Protein AF-A0A9D5KL48-F1 (afdb_monomer)

pLDDT: mean 71.01, std 22.37, range [24.25, 98.38]

Foldseek 3Di:
DVVVVVVVVVVVVVVDPDDDDDDDDDDDDDDDDDDDDPVPVVVVVVVVVVCVVCVVVLVVLVVVLVPAPLLVLLCVLLVHVVSVVVLCPDPLDDPVLSNLCSLCNSLNANNLCLCVVVDDSVLQNLLSVQSVLDPSVVLSVCCVVPLVVPPPPPPPPDPVFWAADDAAEPADPDPVCLCVVLVQLLVQLLVCLLLLQEAEEEEFADACVQQVHRAGQQQFFFALFFACAPPGNDTTGHGLQLLVVLLQVLSCVVNVAHHAYEYEYEPSHQVRVVVVCVVCVVNPQAADPVCNLQGSYHYHYADKDFWAASVGYGFFAASRYGDIDGQAPQSVQVPQLQDPSNVVSSVVSNYFKYKYYYSQFSQQDDHSNQNSQLVVQVVVDDPLAWRKEFEWEFDLALLPQFWFWIFGNPDDPDTFIFTHGSVSQPVVNSFLHWQFCAPNQGWGWGCPDVPFTDTDDSVRVVVVVVVVPPDDDDDDDDDDDDDDDPVVVRNQDDDLVRDDPVSVVRRVVRGGDRRTIGTNRTMMTRSVSRPPDDRFDKDKPFQDWDFGQDSVSDTDTGGTIGIHGYNRRDPRYTGHYYYYYCLNHGQGDRHNDLLDLNHSQLSNVSLQVNQVSLVVSVVFDFDDKDKWFKDKDFPQPDPDPPPPPDDRDPLQPTWIWIAGPPPRWTWDFAQQFIETDNDGFIWGWDADSNQRKIKIAGPVHRVRIDIDRSQWGAYPNDIWRFGADNSNSTTMTMPGDRWGFRSSSPDPPPDDDADDIDEDGEAEAQAEDEHEELRYDYYPHYYYYHNYHYHYHYDDRDDDDDD

Sequence (803 aa):
MKKISLLLSLLWLINNSYYPSFSKIHAQSYLAPPHAFIQQHNKRAAFNQALELSLDTYSKIWDETRRHAGYAHSIKYLGSEEMLDTIISDIVVTDDDISLIAQIVAFGKARVFLFWNELTDDEKRSLLDQLHELDIPLIENLTKDNIFHKPTFSYEMTHNSVSRPTVIERTTTDIQFSKTNFKDAFELGAEAFGQGFIAFLEVAGGSGTRLGYEEPKGMYPISPLKTIPDKDDNLVRKSLYQLRAESIKAIKHQYHKPIPWIIMTSDETDEGTRAFFKENDYFGIPYDESNPEKSEILFVKQRVFPLVTNTNEFVLKTKSSIHLGGAGHGDARDWVLGKTKVREWLAHHGIKYLALIQVDNALAIPDEVFLGLHIQSKDTLPKDWEHLSAIAVKKSDPRERVGMMINNRHTDSLSTGAVLEYHLVPHSLLYIPNTYIIDGAHIVFTETQPGKIEVLPKDQAYEWLEHQHYLRSSALEDATIKALSIEELKHKFKTLSELPSDLQEIFKPKARLWIEYGSINFHIWTLDTVIGKPELPIHVARDKKVDGVDETGKTKKIVCNKFEYMVFDGKPRHGSYIAQERYDCFAPVKEKMVNHVDNPERASQIMSIKNTRMLDRLNWEIADGNTIILKLEDLDKPKNGKDKEKKAIPEKDHRWVLQIIETGEYIGISPKGFHLTDEAIPCFIEFNPQLNEYTFTDINHRSNSFTGKDNCIEFEGTRYFFTADVHTGRVALTTRPQIDLSAAFAYPDGRWTLEKMGTDGSIGKGSRLYVSGNKTRIGSNFTLGDFAEFRLMVSDEFGNDIP

Solvent-accessible surface area (backbone atoms only — not comparable to full-atom values): 45030 Å² total; per-residue (Å²): 107,73,71,56,54,51,49,57,50,49,62,43,55,78,73,43,95,72,90,85,91,83,84,85,80,90,84,83,88,88,88,85,88,89,86,86,86,77,62,63,66,61,49,50,54,54,46,53,57,50,41,62,68,38,46,66,54,49,50,51,53,50,60,53,27,68,70,32,80,22,22,66,54,10,33,63,58,49,69,37,67,67,50,53,52,51,55,66,68,32,89,76,51,49,82,72,48,51,60,52,51,44,50,37,26,22,63,28,27,31,58,65,55,59,44,55,92,79,46,52,67,68,40,52,42,50,32,51,54,60,53,70,76,47,63,63,71,59,51,52,50,52,42,48,56,56,66,71,39,62,68,80,78,65,71,78,77,43,80,86,28,46,44,72,55,81,62,50,78,52,63,64,90,44,62,67,57,46,49,66,77,36,37,72,23,28,53,52,13,46,49,39,46,52,70,20,21,44,28,39,36,32,47,41,53,52,66,19,55,66,39,69,31,88,50,37,38,38,66,44,60,44,45,59,48,66,38,66,50,98,88,45,91,60,71,40,44,44,21,38,48,51,56,50,44,41,38,41,49,30,52,22,63,76,42,74,27,72,54,36,36,34,41,31,19,18,88,90,24,39,64,61,47,52,50,52,35,58,76,49,56,47,71,77,51,65,70,38,91,93,43,48,81,75,28,46,49,40,82,40,70,54,58,65,38,65,26,27,30,94,81,57,29,61,40,29,48,41,76,51,38,66,36,69,38,62,28,43,69,18,29,58,61,52,53,48,53,59,34,65,70,49,46,52,40,39,56,74,59,54,47,46,33,36,40,36,30,46,48,45,32,76,38,65,70,90,49,34,47,59,49,7,40,36,58,60,34,54,82,72,49,59,89,95,33,29,42,46,19,36,46,22,26,72,56,92,49,84,82,56,89,38,29,34,45,29,20,41,40,79,89,48,101,62,69,30,56,38,51,44,50,51,87,74,52,51,64,69,70,53,35,58,36,53,47,22,54,42,92,88,40,71,41,41,38,33,49,85,47,100,93,41,60,46,77,50,57,68,73,57,46,46,58,61,39,63,78,66,75,73,84,84,92,85,83,88,84,90,88,89,75,92,77,75,64,68,76,72,53,55,83,74,52,91,48,75,86,56,45,59,69,73,55,31,67,65,44,56,85,31,50,47,67,78,79,36,37,22,45,70,65,36,34,41,33,40,46,84,46,51,59,91,54,81,77,58,66,75,42,69,54,66,75,40,74,43,75,18,40,46,100,86,71,46,80,42,77,42,61,24,31,40,54,29,23,49,66,54,62,56,77,59,36,38,51,37,39,33,33,37,46,46,57,69,48,59,24,42,52,62,36,59,47,62,68,43,79,36,7,56,57,38,22,19,48,32,53,15,50,38,39,49,56,52,41,45,76,72,72,47,65,69,72,87,48,58,73,49,52,36,45,77,45,61,74,67,58,77,87,56,94,80,64,78,82,61,82,80,74,58,75,72,75,36,39,33,28,44,26,35,65,88,80,65,39,18,47,37,65,30,71,83,29,41,40,84,34,93,57,87,48,48,23,34,62,45,77,40,55,89,79,60,31,46,33,40,28,25,68,93,44,67,85,22,39,33,66,25,67,92,28,35,42,37,44,86,92,40,72,25,36,58,39,35,32,88,87,78,22,34,33,22,36,26,51,47,76,68,32,39,64,41,51,50,65,75,53,93,81,76,70,84,65,78,44,57,69,54,56,69,49,55,46,58,66,62,38,75,49,79,46,27,41,82,80,66,69,81,42,98,78,56,45,79,29,64,76,42,44,80,44,80,44,68,49,62,90,86,76,63,96,56,136

Nearest PDB structures (foldseek):
  8yp3-assembly1_A  TM=8.512E-01  e=7.218E-30  Spodoptera frugiperda
  1vm8-assembly1_B  TM=8.407E-01  e=2.069E-29  Mus musculus
  1vm8-assembly1_A  TM=8.389E-01  e=4.494E-29  Mus musculus
  6z2f-assembly1_A  TM=8.324E-01  e=7.001E-29  Homo sapiens
  4bqh-assembly1_A  TM=7.451E-01  e=1.512E-26  Trypanosoma brucei

Secondary structure (DSSP, 8-state):
-HHHHHHHHHHHHHH-------PPPP----------SSSHHHHHHHHHHHHHHHHHHHHHHHHHHTTSHHHHHHHHHHSSHHHHHHHHT-TT--HHHHHHHHHHHHTT-GGGGTTGGGS-HHHHHHHHHHHHTS-HHHHHHHHIIIIIS---------TTTEEPPP-EEE-S--HHHHHHHTHHHHHHHHHHHHTT-EEEEEE---BSGGGT--SBGGG-EEEEEEE--SS-SS-EEEEHHHHHHHHHHHHHHHHTS---EEEEE-TTTHHHHHHHHHHTGGGG----TT-GGGSSEEEEEPPEEE-B-TTSPBPEEETTEE-EEE--TTHIIIIITTSHHHHHHHHHTT--EEEEEETTBTT----HHHHHHHHHHGGGPPTT-EEEEEEEEE-SSTT--SPEEEEE-SSSSSPEEEEE-TTTS-HHHHTSTTEEEETTEEEEEEEEETTEEEE--HHHHHHHHHTTT------------PPPPHHHHTTT-SSGGGS-HHHHHHHGGG---SS-EEEEEEEEEEHHHHTTPPPPPEEEEEEEEEEEE-TTS-EEEEEEEEEEE-GGG-SSEE--EEEE-HHHH--B---S-TTSTT-HHHHHHHHHHHHHHHHHHTT-------EEEEEEEESSS-SSTT-TTSPPPPGGG--EEEEETTT--EEEEETTEEEEESS---EEEEEETTTTEEEEEESS-TT-EEE-GGGEEEETTEEEEEEE-TTT-SEEEE-SPP----GGGG-TT---------S--EEPTT-EEEEE-TT----TT-EEPTT-EEEEE-S-TTS----

Structure (mmCIF, N/CA/C/O backbone):
data_AF-A0A9D5KL48-F1
#
_entry.id   AF-A0A9D5KL48-F1
#
loop_
_atom_site.group_PDB
_atom_site.id
_atom_site.type_symbol
_atom_site.label_atom_id
_atom_site.label_alt_id
_atom_site.label_comp_id
_atom_site.label_asym_id
_atom_site.label_entity_id
_atom_site.label_seq_id
_atom_site.pdbx_PDB_ins_code
_atom_site.Cartn_x
_atom_site.Cartn_y
_atom_site.Cartn_z
_atom_site.occupancy
_atom_site.B_iso_or_equiv
_atom_site.auth_seq_id
_atom_site.auth_comp_id
_atom_site.auth_asym_id
_atom_site.auth_atom_id
_atom_site.pdbx_PDB_model_num
ATOM 1 N N . MET A 1 1 ? -35.116 -18.421 28.124 1.00 29.94 1 MET A N 1
ATOM 2 C CA . MET A 1 1 ? -34.011 -19.342 27.761 1.00 29.94 1 MET A CA 1
ATOM 3 C C . MET A 1 1 ? -32.943 -18.697 26.872 1.00 29.94 1 MET A C 1
ATOM 5 O O . MET A 1 1 ? -31.806 -18.671 27.314 1.00 29.94 1 MET A O 1
ATOM 9 N N . LYS A 1 2 ? -33.252 -18.077 25.714 1.00 28.34 2 LYS A N 1
ATOM 10 C CA . LYS A 1 2 ? -32.236 -17.353 24.901 1.00 28.34 2 LYS A CA 1
ATOM 11 C C . LYS A 1 2 ? -31.497 -16.221 25.652 1.00 28.34 2 LYS A C 1
ATOM 13 O O . LYS A 1 2 ? -30.285 -16.123 25.538 1.00 28.34 2 LYS A O 1
ATOM 18 N N . LYS A 1 3 ? -32.189 -15.452 26.508 1.00 31.61 3 LYS A N 1
ATOM 19 C CA . LYS A 1 3 ? -31.573 -14.415 27.371 1.00 31.61 3 LYS A CA 1
ATOM 20 C C . LYS A 1 3 ? -30.652 -14.973 28.475 1.00 31.61 3 LYS A C 1
ATOM 22 O O . LYS A 1 3 ? -29.686 -14.328 28.845 1.00 31.61 3 LYS A O 1
ATOM 27 N N . ILE A 1 4 ? -30.907 -16.196 28.952 1.00 35.22 4 ILE A N 1
ATOM 28 C CA . ILE A 1 4 ? -30.084 -16.872 29.976 1.00 35.22 4 ILE A CA 1
ATOM 29 C C . ILE A 1 4 ? -28.808 -17.454 29.343 1.00 35.22 4 ILE A C 1
ATOM 31 O O . ILE A 1 4 ? -27.750 -17.434 29.958 1.00 35.22 4 ILE A O 1
ATOM 35 N N . SER A 1 5 ? -28.885 -17.899 28.083 1.00 33.34 5 SER A N 1
ATOM 36 C CA . SER A 1 5 ? -27.719 -18.328 27.298 1.00 33.34 5 SER A CA 1
ATOM 37 C C . SER A 1 5 ? -26.745 -17.177 27.021 1.00 33.34 5 SER A C 1
ATOM 39 O O . SER A 1 5 ? -25.537 -17.390 27.062 1.00 33.34 5 SER A O 1
ATOM 41 N N . LEU A 1 6 ? -27.257 -15.966 26.766 1.00 39.50 6 LEU A N 1
ATOM 42 C CA . LEU A 1 6 ? -26.436 -14.764 26.579 1.00 39.50 6 LEU A CA 1
ATOM 43 C C . LEU A 1 6 ? -25.727 -14.372 27.887 1.00 39.50 6 LEU A C 1
ATOM 45 O O . LEU A 1 6 ? -24.534 -14.100 27.882 1.00 39.50 6 LEU A O 1
ATOM 49 N N . LEU A 1 7 ? -26.445 -14.449 29.014 1.00 40.28 7 LEU A N 1
ATOM 50 C CA . LEU A 1 7 ? -25.936 -14.143 30.354 1.00 40.28 7 LEU A CA 1
ATOM 51 C C . LEU A 1 7 ? -24.836 -15.118 30.813 1.00 40.28 7 LEU A C 1
ATOM 53 O O . LEU A 1 7 ? -23.825 -14.696 31.363 1.00 40.28 7 LEU A O 1
ATOM 57 N N . LEU A 1 8 ? -25.008 -16.420 30.553 1.00 38.94 8 LEU A N 1
ATOM 58 C CA . LEU A 1 8 ? -23.993 -17.439 30.853 1.00 38.94 8 LEU A CA 1
ATOM 59 C C . LEU A 1 8 ? -22.769 -17.321 29.938 1.00 38.94 8 LEU A C 1
ATOM 61 O O . LEU A 1 8 ? -21.667 -17.620 30.378 1.00 38.94 8 LEU A O 1
ATOM 65 N N . SER A 1 9 ? -22.946 -16.840 28.703 1.00 40.56 9 SER A N 1
ATOM 66 C CA . SER A 1 9 ? -21.830 -16.559 27.790 1.00 40.56 9 SER A CA 1
ATOM 67 C C . SER A 1 9 ? -21.071 -15.290 28.202 1.00 40.56 9 SER A C 1
ATOM 69 O O . SER A 1 9 ? -19.849 -15.280 28.131 1.00 40.56 9 SER A O 1
ATOM 71 N N . LEU A 1 10 ? -21.766 -14.258 28.705 1.00 43.22 10 LEU A N 1
ATOM 72 C CA . LEU A 1 10 ? -21.164 -13.021 29.226 1.00 43.22 10 LEU A CA 1
ATOM 73 C C . LEU A 1 10 ? -20.382 -13.247 30.529 1.00 43.22 10 LEU A C 1
ATOM 75 O O . LEU A 1 10 ? -19.234 -12.825 30.629 1.00 43.22 10 LEU A O 1
ATOM 79 N N . LEU A 1 11 ? -20.964 -13.962 31.499 1.00 42.53 11 LEU A N 1
ATOM 80 C CA . LEU A 1 11 ? -20.290 -14.315 32.759 1.00 42.53 11 LEU A CA 1
ATOM 81 C C . LEU A 1 11 ? -19.100 -15.262 32.538 1.00 42.53 11 LEU A C 1
ATOM 83 O O . LEU A 1 11 ? -18.169 -15.290 33.342 1.00 42.53 11 LEU A O 1
ATOM 87 N N . TRP A 1 12 ? -19.123 -16.033 31.448 1.00 41.31 12 TRP A N 1
ATOM 88 C CA . TRP A 1 12 ? -18.013 -16.882 31.024 1.00 41.31 12 TRP A CA 1
ATOM 89 C C . TRP A 1 12 ? -16.917 -16.087 30.287 1.00 41.31 12 TRP A C 1
ATOM 91 O O . TRP A 1 12 ? -15.744 -16.290 30.588 1.00 41.31 12 TRP A O 1
ATOM 101 N N . LEU A 1 13 ? -17.281 -15.125 29.424 1.00 43.19 13 LEU A N 1
ATOM 102 C CA . LEU A 1 13 ? -16.361 -14.212 28.716 1.00 43.19 13 LEU A CA 1
ATOM 103 C C . LEU A 1 13 ? -15.617 -13.246 29.652 1.00 43.19 13 LEU A C 1
ATOM 105 O O . LEU A 1 13 ? -14.449 -12.952 29.419 1.00 43.19 13 LEU A O 1
ATOM 109 N N . ILE A 1 14 ? -16.270 -12.767 30.715 1.00 44.25 14 ILE A N 1
ATOM 110 C CA . ILE A 1 14 ? -15.658 -11.863 31.706 1.00 44.25 14 ILE A CA 1
ATOM 111 C C . ILE A 1 14 ? -14.671 -12.616 32.622 1.00 44.25 14 ILE A C 1
ATOM 113 O O . ILE A 1 14 ? -13.699 -12.025 33.089 1.00 44.25 14 ILE A O 1
ATOM 117 N N . ASN A 1 15 ? -14.869 -13.924 32.841 1.00 39.31 15 ASN A N 1
ATOM 118 C CA . ASN A 1 15 ? -14.036 -14.735 33.742 1.00 39.31 15 ASN A CA 1
ATOM 119 C C . ASN A 1 15 ? -12.987 -15.628 33.057 1.00 39.31 15 ASN A C 1
ATOM 121 O O . ASN A 1 15 ? -12.124 -16.154 33.756 1.00 39.31 15 ASN A O 1
ATOM 125 N N . ASN A 1 16 ? -13.031 -15.836 31.737 1.00 33.28 16 ASN A N 1
ATOM 126 C CA . ASN A 1 16 ? -12.044 -16.654 31.025 1.00 33.28 16 ASN A CA 1
ATOM 127 C C . ASN A 1 16 ? -11.703 -16.063 29.652 1.00 33.28 16 ASN A C 1
ATOM 129 O O . ASN A 1 16 ? -12.507 -16.085 28.722 1.00 33.28 16 ASN A O 1
ATOM 133 N N . SER A 1 17 ? -10.464 -15.603 29.500 1.00 37.97 17 SER A N 1
ATOM 134 C CA . SER A 1 17 ? -9.875 -15.216 28.221 1.00 37.97 17 SER A CA 1
ATOM 135 C C . SER A 1 17 ? -9.490 -16.462 27.416 1.00 37.97 17 SER A C 1
ATOM 137 O O . SER A 1 17 ? -8.365 -16.914 27.540 1.00 37.97 17 SER A O 1
ATOM 139 N N . TYR A 1 18 ? -10.404 -17.019 26.609 1.00 32.62 18 TYR A N 1
ATOM 140 C CA . TYR A 1 18 ? -10.111 -17.802 25.389 1.00 32.62 18 TYR A CA 1
ATOM 141 C C . TYR A 1 18 ? -11.373 -17.893 24.489 1.00 32.62 18 TYR A C 1
ATOM 143 O O . TYR A 1 18 ? -12.461 -18.221 24.953 1.00 32.62 18 TYR A O 1
ATOM 151 N N . TYR A 1 19 ? -11.201 -17.580 23.197 1.00 30.59 19 TYR A N 1
ATOM 152 C CA . TYR A 1 19 ? -12.184 -17.511 22.087 1.00 30.59 19 TYR A CA 1
ATOM 153 C C . TYR A 1 19 ? -13.079 -18.770 21.900 1.00 30.59 19 TYR A C 1
ATOM 155 O O . TYR A 1 19 ? -12.624 -19.871 22.220 1.00 30.59 19 TYR A O 1
ATOM 163 N N . PRO A 1 20 ? -14.319 -18.662 21.338 1.00 35.22 20 PRO A N 1
ATOM 164 C CA . PRO A 1 20 ? -14.503 -18.494 19.883 1.00 35.22 20 PRO A CA 1
ATOM 165 C C . PRO A 1 20 ? -15.636 -17.556 19.401 1.00 35.22 20 PRO A C 1
ATOM 167 O O . PRO A 1 20 ? -16.623 -17.276 20.075 1.00 35.22 20 PRO A O 1
ATOM 170 N N . SER A 1 21 ? -15.451 -17.119 18.153 1.00 34.78 21 SER A N 1
ATOM 171 C CA . SER A 1 21 ? -16.267 -16.253 17.292 1.00 34.78 21 SER A CA 1
ATOM 172 C C . SER A 1 21 ? -17.737 -16.668 17.110 1.00 34.78 21 SER A C 1
ATOM 174 O O . SER A 1 21 ? -18.008 -17.819 16.761 1.00 34.78 21 SER A O 1
ATOM 176 N N . PHE A 1 22 ? -18.664 -15.703 17.185 1.00 28.81 22 PHE A N 1
ATOM 177 C CA . PHE A 1 22 ? -20.061 -15.853 16.746 1.00 28.81 22 PHE A CA 1
ATOM 178 C C . PHE A 1 22 ? -20.383 -14.942 15.550 1.00 28.81 22 PHE A C 1
ATOM 180 O O . PHE A 1 22 ? -20.183 -13.730 15.590 1.00 28.81 22 PHE A O 1
ATOM 187 N N . SER A 1 23 ? -20.907 -15.543 14.480 1.00 26.95 23 SER A N 1
ATOM 188 C CA . SER A 1 23 ? -21.419 -14.887 13.275 1.00 26.95 23 SER A CA 1
ATOM 189 C C . SER A 1 23 ? -22.826 -14.305 13.495 1.00 26.95 23 SER A C 1
ATOM 191 O O . SER A 1 23 ? -23.702 -14.953 14.070 1.00 26.95 23 SER A O 1
ATOM 193 N N . LYS A 1 24 ? -23.061 -13.070 13.023 1.00 29.47 24 LYS A N 1
ATOM 194 C CA . LYS A 1 24 ? -24.375 -12.398 13.047 1.00 29.47 24 LYS A CA 1
ATOM 195 C C . LYS A 1 24 ? -25.310 -12.952 11.959 1.00 29.47 24 LYS A C 1
ATOM 197 O O . LYS A 1 24 ? -24.919 -13.104 10.805 1.00 29.47 24 LYS A O 1
ATOM 202 N N . ILE A 1 25 ? -26.560 -13.201 12.352 1.00 26.05 25 ILE A N 1
ATOM 203 C CA . ILE A 1 25 ? -27.710 -13.538 11.499 1.00 26.05 25 ILE A CA 1
ATOM 204 C C . ILE A 1 25 ? -28.318 -12.242 10.925 1.00 26.05 25 ILE A C 1
ATOM 206 O O . ILE A 1 25 ? -28.421 -11.241 11.630 1.00 26.05 25 ILE A O 1
ATOM 210 N N . HIS A 1 26 ? -28.717 -12.285 9.649 1.00 30.98 26 HIS A N 1
ATOM 211 C CA . HIS A 1 26 ? -29.382 -11.225 8.876 1.00 30.98 26 HIS A CA 1
ATOM 212 C C . HIS A 1 26 ? -30.710 -10.719 9.473 1.00 30.98 26 HIS A C 1
ATOM 214 O O . HIS A 1 26 ? -31.513 -11.515 9.957 1.00 30.98 26 HIS A O 1
ATOM 220 N N . ALA A 1 27 ? -31.015 -9.430 9.269 1.00 25.28 27 ALA A N 1
ATOM 221 C CA . ALA A 1 27 ? -32.391 -8.927 9.211 1.00 25.28 27 ALA A CA 1
ATOM 222 C C . ALA A 1 27 ? -32.523 -7.787 8.179 1.00 25.28 27 ALA A C 1
ATOM 224 O O . ALA A 1 27 ? -31.727 -6.851 8.170 1.00 25.28 27 ALA A O 1
ATOM 225 N N . GLN A 1 28 ? -33.511 -7.920 7.288 1.00 25.84 28 GLN A N 1
ATOM 226 C CA . GLN A 1 28 ? -33.893 -6.977 6.232 1.00 25.84 28 GLN A CA 1
ATOM 227 C C . GLN A 1 28 ? -34.831 -5.861 6.743 1.00 2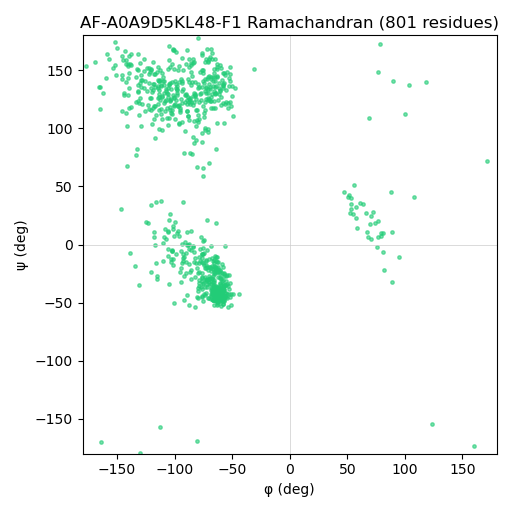5.84 28 GLN A C 1
ATOM 229 O O . GLN A 1 28 ? -35.560 -6.032 7.716 1.00 25.84 28 GLN A O 1
ATOM 234 N N . SER A 1 29 ? -34.787 -4.751 5.999 1.00 30.78 29 SER A N 1
ATOM 235 C CA . SER A 1 29 ? -35.587 -3.510 5.958 1.00 30.78 29 SER A CA 1
ATOM 236 C C . SER A 1 29 ? -37.077 -3.553 6.336 1.00 30.78 29 SER A C 1
ATOM 238 O O . SER A 1 29 ? -37.733 -4.513 5.964 1.00 30.78 29 SER A O 1
ATOM 240 N N . TYR A 1 30 ? -37.625 -2.436 6.860 1.00 26.33 30 TYR A N 1
ATOM 241 C CA . TYR A 1 30 ? -38.826 -1.734 6.332 1.00 26.33 30 TYR A CA 1
ATOM 242 C C . TYR A 1 30 ? -38.970 -0.303 6.919 1.00 26.33 30 TYR A C 1
ATOM 244 O O . TYR A 1 30 ? -38.840 -0.099 8.122 1.00 26.33 30 TYR A O 1
ATOM 252 N N . LEU A 1 31 ? -39.274 0.672 6.050 1.00 30.70 31 LEU A N 1
ATOM 253 C CA . LEU A 1 31 ? -39.627 2.080 6.325 1.00 30.70 31 LEU A CA 1
ATOM 254 C C . LEU A 1 31 ? -41.153 2.285 6.177 1.00 30.70 31 LEU A C 1
ATOM 256 O O . LEU A 1 31 ? -41.684 1.868 5.150 1.00 30.70 31 LEU A O 1
ATOM 260 N N . ALA A 1 32 ? -41.827 2.967 7.126 1.00 24.25 32 ALA A N 1
ATOM 261 C CA . ALA A 1 32 ? -43.003 3.856 6.917 1.00 24.25 32 ALA A CA 1
ATOM 262 C C . ALA A 1 32 ? -43.486 4.553 8.237 1.00 24.25 32 ALA A C 1
ATOM 264 O O . ALA A 1 32 ? -43.254 3.990 9.307 1.00 24.25 32 ALA A O 1
ATOM 265 N N . PRO A 1 33 ? -44.152 5.744 8.197 1.00 33.03 33 PRO A N 1
ATOM 266 C CA . PRO A 1 33 ? -44.221 6.727 9.304 1.00 33.03 33 PRO A CA 1
ATOM 267 C C . PRO A 1 33 ? -45.649 6.902 9.934 1.00 33.03 33 PRO A C 1
ATOM 269 O O . PRO A 1 33 ? -46.427 5.952 9.900 1.00 33.03 33 PRO A O 1
ATOM 272 N N . PRO A 1 34 ? -46.023 8.023 10.609 1.00 41.28 34 PRO A N 1
ATOM 273 C CA . PRO A 1 34 ? -46.205 8.112 12.062 1.00 41.28 34 PRO A CA 1
ATOM 274 C C . PRO A 1 34 ? -47.673 8.285 12.525 1.00 41.28 34 PRO A C 1
ATOM 276 O O . PRO A 1 34 ? -48.417 9.102 11.991 1.00 41.28 34 PRO A O 1
ATOM 279 N N . HIS A 1 35 ? -48.070 7.625 13.620 1.00 29.72 35 HIS A N 1
ATOM 280 C CA . HIS A 1 35 ? -49.272 7.999 14.383 1.00 29.72 35 HIS A CA 1
ATOM 281 C C . HIS A 1 35 ? -48.940 8.128 15.873 1.00 29.72 35 HIS A C 1
ATOM 283 O O . HIS A 1 35 ? -48.776 7.148 16.601 1.00 29.72 35 HIS A O 1
ATOM 289 N N . ALA A 1 36 ? -48.805 9.382 16.301 1.00 40.41 36 ALA A N 1
ATOM 290 C CA . ALA A 1 36 ? -48.458 9.791 17.649 1.00 40.41 36 ALA A CA 1
ATOM 291 C C . ALA A 1 36 ? -49.698 9.934 18.557 1.00 40.41 36 ALA A C 1
ATOM 293 O O . ALA A 1 36 ? -50.818 10.142 18.098 1.00 40.41 36 ALA A O 1
ATOM 294 N N . PHE A 1 37 ? -49.427 9.879 19.864 1.00 34.28 37 PHE A N 1
ATOM 295 C CA . PHE A 1 37 ? -50.217 10.390 20.995 1.00 34.28 37 PHE A CA 1
ATOM 296 C C . PHE A 1 37 ? -51.201 9.511 21.790 1.00 34.28 37 PHE A C 1
ATOM 298 O O . PHE A 1 37 ? -51.535 9.912 22.900 1.00 34.28 37 PHE A O 1
ATOM 305 N N . ILE A 1 38 ? -51.557 8.283 21.384 1.00 32.75 38 ILE A N 1
ATOM 306 C CA . ILE A 1 38 ? -52.337 7.366 22.269 1.00 32.75 38 ILE A CA 1
ATOM 307 C C . ILE A 1 38 ? -51.560 6.086 22.661 1.00 32.75 38 ILE A C 1
ATOM 309 O O . ILE A 1 38 ? -51.849 5.458 23.676 1.00 32.75 38 ILE A O 1
ATOM 313 N N . GLN A 1 39 ? -50.464 5.750 21.967 1.00 33.16 39 GLN A N 1
ATOM 314 C CA . GLN A 1 39 ? -49.594 4.609 22.319 1.00 33.16 39 GLN A CA 1
ATOM 315 C C . GLN A 1 39 ? -48.561 4.891 23.430 1.00 33.16 39 GLN A C 1
ATOM 317 O O . GLN A 1 39 ? -47.942 3.958 23.941 1.00 33.16 39 GLN A O 1
ATOM 322 N N . GLN A 1 40 ? -48.354 6.151 23.825 1.00 33.81 40 GLN A N 1
ATOM 323 C CA . GLN A 1 40 ? -47.270 6.534 24.743 1.00 33.81 40 GLN A CA 1
ATOM 324 C C . GLN A 1 40 ? -47.520 6.087 26.196 1.00 33.81 40 GLN A C 1
ATOM 326 O O . GLN A 1 40 ? -46.578 5.722 26.895 1.00 33.81 40 GLN A O 1
ATOM 331 N N . HIS A 1 41 ? -48.781 6.030 26.640 1.00 34.16 41 HIS A N 1
ATOM 332 C CA . HIS A 1 41 ? -49.122 5.639 28.015 1.00 34.16 41 HIS A CA 1
ATOM 333 C C . HIS A 1 41 ? -49.026 4.120 28.250 1.00 34.16 41 HIS A C 1
ATOM 335 O O . HIS A 1 41 ? -48.531 3.688 29.290 1.00 34.16 41 HIS A O 1
ATOM 341 N N . ASN A 1 42 ? -49.400 3.307 27.252 1.00 34.66 42 ASN A N 1
ATOM 342 C CA . ASN A 1 42 ? -49.272 1.845 27.316 1.00 34.66 42 ASN A CA 1
ATOM 343 C C . ASN A 1 42 ? -47.823 1.372 27.102 1.00 34.66 42 ASN A C 1
ATOM 345 O O . ASN A 1 42 ? -47.416 0.375 27.697 1.00 34.66 42 ASN A O 1
ATOM 349 N N . LYS A 1 43 ? -47.007 2.123 26.342 1.00 37.22 43 LYS A N 1
ATOM 350 C CA . LYS A 1 43 ? -45.555 1.892 26.267 1.00 37.22 43 LYS A CA 1
ATOM 351 C C . LYS A 1 43 ? -44.856 2.176 27.594 1.00 37.22 43 LYS A C 1
ATOM 353 O O . LYS A 1 43 ? -43.948 1.439 27.927 1.00 37.22 43 LYS A O 1
ATOM 358 N N . ARG A 1 44 ? -45.298 3.164 28.381 1.00 34.06 44 ARG A N 1
ATOM 359 C CA . ARG A 1 44 ? -44.699 3.498 29.688 1.00 34.06 44 ARG A CA 1
ATOM 360 C C . ARG A 1 44 ? -44.913 2.406 30.744 1.00 34.06 44 ARG A C 1
ATOM 362 O O . ARG A 1 44 ? -44.006 2.122 31.512 1.00 34.06 44 ARG A O 1
ATOM 369 N N . ALA A 1 45 ? -46.078 1.756 30.751 1.00 35.62 45 ALA A N 1
ATOM 370 C CA . ALA A 1 45 ? -46.360 0.638 31.655 1.00 35.62 45 ALA A CA 1
ATOM 371 C C . ALA A 1 45 ? -45.609 -0.645 31.249 1.00 35.62 45 ALA A C 1
ATOM 373 O O . ALA A 1 45 ? -45.025 -1.304 32.104 1.00 35.62 45 ALA A O 1
ATOM 374 N N . ALA A 1 46 ? -45.551 -0.957 29.948 1.00 37.62 46 ALA A N 1
ATOM 375 C CA . ALA A 1 46 ? -44.749 -2.068 29.429 1.00 37.62 46 ALA A CA 1
ATOM 376 C C . ALA A 1 46 ? -43.232 -1.815 29.557 1.00 37.62 46 ALA A C 1
ATOM 378 O O . ALA A 1 46 ? -42.484 -2.748 29.822 1.00 37.62 46 ALA A O 1
ATOM 379 N N . PHE A 1 47 ? -42.790 -0.558 29.428 1.00 36.44 47 PHE A N 1
ATOM 380 C CA . PHE A 1 47 ? -41.421 -0.105 29.682 1.00 36.44 47 PHE A CA 1
ATOM 381 C C . PHE A 1 47 ? -41.067 -0.255 31.156 1.00 36.44 47 PHE A C 1
ATOM 383 O O . PHE A 1 47 ? -40.061 -0.875 31.439 1.00 36.44 47 PHE A O 1
ATOM 390 N N . ASN A 1 48 ? -41.915 0.189 32.090 1.00 36.16 48 ASN A N 1
ATOM 391 C CA . ASN A 1 48 ? -41.679 0.026 33.530 1.00 36.16 48 ASN A CA 1
ATOM 392 C C . ASN A 1 48 ? -41.670 -1.451 33.967 1.00 36.16 48 ASN A C 1
ATOM 394 O O . ASN A 1 48 ? -40.872 -1.834 34.814 1.00 36.16 48 ASN A O 1
ATOM 398 N N . GLN A 1 49 ? -42.505 -2.298 33.360 1.00 37.91 49 GLN A N 1
ATOM 399 C CA . GLN A 1 49 ? -42.537 -3.737 33.649 1.00 37.91 49 GLN A CA 1
ATOM 400 C C . GLN A 1 49 ? -41.357 -4.493 33.003 1.00 37.91 49 GLN A C 1
ATOM 402 O O . GLN A 1 49 ? -40.854 -5.466 33.565 1.00 37.91 49 GLN A O 1
ATOM 407 N N . ALA A 1 50 ? -40.868 -4.028 31.847 1.00 39.34 50 ALA A N 1
ATOM 408 C CA . ALA A 1 50 ? -39.592 -4.456 31.276 1.00 39.34 50 ALA A CA 1
ATOM 409 C C . ALA A 1 50 ? -38.397 -3.924 32.088 1.00 39.34 50 ALA A C 1
ATOM 411 O O . ALA A 1 50 ? -37.406 -4.638 32.206 1.00 39.34 50 ALA A O 1
ATOM 412 N N . LEU A 1 51 ? -38.528 -2.736 32.695 1.00 36.94 51 LEU A N 1
ATOM 413 C CA . LEU A 1 51 ? -37.565 -2.119 33.606 1.00 36.94 51 LEU A CA 1
ATOM 414 C C . LEU A 1 51 ? -37.415 -2.956 34.877 1.00 36.94 51 LEU A C 1
ATOM 416 O O . LEU A 1 51 ? -36.307 -3.226 35.289 1.00 36.94 51 LEU A O 1
ATOM 420 N N . GLU A 1 52 ? -38.494 -3.454 35.481 1.00 36.03 52 GLU A N 1
ATOM 421 C CA . GLU A 1 52 ? -38.401 -4.319 36.674 1.00 36.03 52 GLU A CA 1
ATOM 422 C C . GLU A 1 52 ? -37.706 -5.664 36.397 1.00 36.03 52 GLU A C 1
ATOM 424 O O . GLU A 1 52 ? -36.930 -6.146 37.222 1.00 36.03 52 GLU A O 1
ATOM 429 N N . LEU A 1 53 ? -37.918 -6.250 35.213 1.00 39.84 53 LEU A N 1
ATOM 430 C CA . LEU A 1 53 ? -37.213 -7.459 34.759 1.00 39.84 53 LEU A CA 1
ATOM 431 C C . LEU A 1 53 ? -35.767 -7.182 34.308 1.00 39.84 53 LEU A C 1
ATOM 433 O O . LEU A 1 53 ? -34.933 -8.092 34.330 1.00 39.84 53 LEU A O 1
ATOM 437 N N . SER A 1 54 ? -35.463 -5.948 33.900 1.00 49.28 54 SER A N 1
ATOM 438 C CA . SER A 1 54 ? -34.125 -5.513 33.505 1.00 49.28 54 SER A CA 1
ATOM 439 C C . SER A 1 54 ? -33.319 -4.953 34.678 1.00 49.28 54 SER A C 1
ATOM 441 O O . SER A 1 54 ? -32.107 -5.092 34.659 1.00 49.28 54 SER A O 1
ATOM 443 N N . LEU A 1 55 ? -33.943 -4.444 35.743 1.00 49.25 55 LEU A N 1
ATOM 444 C CA . LEU A 1 55 ? -33.291 -3.861 36.919 1.00 49.25 55 LEU A CA 1
ATOM 445 C C . LEU A 1 55 ? -32.435 -4.885 37.676 1.00 49.25 55 LEU A C 1
ATOM 447 O O . LEU A 1 55 ? -31.332 -4.546 38.080 1.00 49.25 55 LEU A O 1
ATOM 451 N N . ASP A 1 56 ? -32.862 -6.148 37.797 1.00 53.16 56 ASP A N 1
ATOM 452 C CA . ASP A 1 56 ? -32.025 -7.216 38.387 1.00 53.16 56 ASP A CA 1
ATOM 453 C C . ASP A 1 56 ? -30.848 -7.605 37.466 1.00 53.16 56 ASP A C 1
ATOM 455 O O . ASP A 1 56 ? -29.770 -7.987 37.921 1.00 53.16 56 ASP A O 1
ATOM 459 N N . THR A 1 57 ? -31.028 -7.470 36.149 1.00 53.00 57 THR A N 1
ATOM 460 C CA . THR A 1 57 ? -29.969 -7.728 35.158 1.00 53.00 57 THR A CA 1
ATOM 461 C C . THR A 1 57 ? -28.962 -6.573 35.123 1.00 53.00 57 THR A C 1
ATOM 463 O O . THR A 1 57 ? -27.757 -6.804 35.182 1.00 53.00 57 THR A O 1
ATOM 466 N N . TYR A 1 58 ? -29.446 -5.332 35.112 1.00 62.50 58 TYR A N 1
ATOM 467 C CA . TYR A 1 58 ? -28.655 -4.110 35.162 1.00 62.50 58 TYR A CA 1
ATOM 468 C C . TYR A 1 58 ? -27.932 -3.968 36.496 1.00 62.50 58 TYR A C 1
ATOM 470 O O . TYR A 1 58 ? -26.739 -3.681 36.494 1.00 62.50 58 TYR A O 1
ATOM 478 N N . SER A 1 59 ? -28.597 -4.253 37.620 1.00 65.06 59 SER A N 1
ATOM 479 C CA . SER A 1 59 ? -27.956 -4.266 38.938 1.00 65.06 59 SER A CA 1
ATOM 480 C C . SER A 1 59 ? -26.766 -5.220 38.947 1.00 65.06 59 SER A C 1
ATOM 482 O O . SER A 1 59 ? -25.690 -4.823 39.370 1.00 65.06 59 SER A O 1
ATOM 484 N N . LYS A 1 60 ? -26.903 -6.436 38.398 1.00 68.38 60 LYS A N 1
ATOM 485 C CA . LYS A 1 60 ? -25.790 -7.399 38.327 1.00 68.38 60 LYS A CA 1
ATOM 486 C C . LYS A 1 60 ? -24.643 -6.925 37.436 1.00 68.38 60 LYS A C 1
ATOM 488 O O . LYS A 1 60 ? -23.493 -7.027 37.856 1.00 68.38 60 LYS A O 1
ATOM 493 N N . ILE A 1 61 ? -24.941 -6.385 36.249 1.00 70.38 61 ILE A N 1
ATOM 494 C CA . ILE A 1 61 ? -23.922 -5.829 35.339 1.00 70.38 61 ILE A CA 1
ATOM 495 C C . ILE A 1 61 ? -23.144 -4.709 36.038 1.00 70.38 61 ILE A C 1
ATOM 497 O O . ILE A 1 61 ? -21.913 -4.683 35.994 1.00 70.38 61 ILE A O 1
ATOM 501 N N . TRP A 1 62 ? -23.842 -3.801 36.720 1.00 76.50 62 TRP A N 1
ATOM 502 C CA . TRP A 1 62 ? -23.213 -2.667 37.390 1.00 76.50 62 TRP A CA 1
ATOM 503 C C . TRP A 1 62 ? -22.493 -3.055 38.683 1.00 76.50 62 TRP A C 1
ATOM 505 O O . TRP A 1 62 ? -21.428 -2.508 38.966 1.00 76.50 62 TRP A O 1
ATOM 515 N N . ASP A 1 63 ? -22.996 -4.036 39.432 1.00 75.75 63 ASP A N 1
ATOM 516 C CA . ASP A 1 63 ? -22.303 -4.603 40.593 1.00 75.75 63 ASP A CA 1
ATOM 517 C C . ASP A 1 63 ? -20.988 -5.280 40.199 1.00 75.75 63 ASP A C 1
ATOM 519 O O . ASP A 1 63 ? -20.007 -5.203 40.937 1.00 75.75 63 ASP A O 1
ATOM 523 N N . GLU A 1 64 ? -20.948 -5.939 39.041 1.00 71.56 64 GLU A N 1
ATOM 524 C CA . GLU A 1 64 ? -19.728 -6.527 38.489 1.00 71.56 64 GLU A CA 1
ATOM 525 C C . GLU A 1 64 ? -18.784 -5.448 37.939 1.00 71.56 64 GLU A C 1
ATOM 527 O O . GLU A 1 64 ? -17.595 -5.440 38.261 1.00 71.56 64 GLU A O 1
ATOM 532 N N . THR A 1 65 ? -19.323 -4.467 37.213 1.00 72.62 65 THR A N 1
ATOM 533 C CA . THR A 1 65 ? -18.569 -3.330 36.657 1.00 72.62 65 THR A CA 1
ATOM 534 C C . THR A 1 65 ? -17.867 -2.520 37.749 1.00 72.62 65 THR A C 1
ATOM 536 O O . THR A 1 65 ? -16.676 -2.228 37.623 1.00 72.62 65 THR A O 1
ATOM 539 N N . ARG A 1 66 ? -18.553 -2.234 38.866 1.00 82.69 66 ARG A N 1
ATOM 540 C CA . ARG A 1 66 ? -18.000 -1.517 40.032 1.00 82.69 66 ARG A CA 1
ATOM 541 C C . ARG A 1 66 ? -16.817 -2.227 40.693 1.00 82.69 66 ARG A C 1
ATOM 543 O O . ARG A 1 66 ? -16.023 -1.577 41.369 1.00 82.69 66 ARG A O 1
ATOM 550 N N . ARG A 1 67 ? -16.677 -3.545 40.511 1.00 79.12 67 ARG A N 1
ATOM 551 C CA . ARG A 1 67 ? -15.542 -4.321 41.047 1.00 79.12 67 ARG A CA 1
ATOM 552 C C . ARG A 1 67 ? -14.292 -4.214 40.177 1.00 79.12 67 ARG A C 1
ATOM 554 O O . ARG A 1 67 ? -13.211 -4.572 40.642 1.00 79.12 67 ARG A O 1
ATOM 561 N N . HIS A 1 68 ? -14.411 -3.749 38.934 1.00 81.12 68 HIS A N 1
ATOM 562 C CA . HIS A 1 68 ? -13.277 -3.655 38.025 1.00 81.12 68 HIS A CA 1
ATOM 563 C C . HIS A 1 68 ? -12.423 -2.414 38.330 1.00 81.12 68 HIS A C 1
ATOM 565 O O . HIS A 1 68 ? -12.940 -1.322 38.563 1.00 81.12 68 HIS A O 1
ATOM 571 N N . ALA A 1 69 ? -11.094 -2.554 38.291 1.00 80.56 69 ALA A N 1
ATOM 572 C CA . ALA A 1 69 ? -10.166 -1.495 38.710 1.00 80.56 69 ALA A CA 1
ATOM 573 C C . ALA A 1 69 ? -10.289 -0.194 37.889 1.00 80.56 69 ALA A C 1
ATOM 575 O O . ALA A 1 69 ? -10.017 0.893 38.398 1.00 80.56 69 ALA A O 1
ATOM 576 N N . GLY A 1 70 ? -10.722 -0.293 36.628 1.00 84.19 70 GLY A N 1
ATOM 577 C CA . GLY A 1 70 ? -10.938 0.864 35.758 1.00 84.19 70 GLY A CA 1
ATOM 578 C C . GLY A 1 70 ? -12.194 1.674 36.094 1.00 84.19 70 GLY A C 1
ATOM 579 O O . GLY A 1 70 ? -12.255 2.843 35.725 1.00 84.19 70 GLY A O 1
ATOM 580 N N . TYR A 1 71 ? -13.151 1.131 36.856 1.00 87.69 71 TYR A N 1
ATOM 581 C CA . TYR A 1 71 ? -14.381 1.844 37.220 1.00 87.69 71 TYR A CA 1
ATOM 582 C C . TYR A 1 71 ? -14.093 3.152 37.963 1.00 87.69 71 TYR A C 1
ATOM 584 O O . TYR A 1 71 ? -14.537 4.222 37.552 1.00 87.69 71 TYR A O 1
ATOM 592 N N . ALA A 1 72 ? -13.270 3.091 39.014 1.00 86.62 72 ALA A N 1
ATOM 593 C CA . ALA A 1 72 ? -12.900 4.274 39.791 1.00 86.62 72 ALA A CA 1
ATOM 594 C C . ALA A 1 72 ? -12.185 5.332 38.930 1.00 86.62 72 ALA A C 1
ATOM 596 O O . ALA A 1 72 ? -12.361 6.534 39.137 1.00 86.62 72 ALA A O 1
ATOM 597 N N . HIS A 1 73 ? -11.403 4.889 37.940 1.00 87.31 73 HIS A N 1
ATOM 598 C CA . HIS A 1 73 ? -10.763 5.777 36.974 1.00 87.31 73 HIS A CA 1
ATOM 599 C C . HIS A 1 73 ? -11.801 6.470 36.084 1.00 87.31 73 HIS A C 1
ATOM 601 O O . HIS A 1 73 ? -11.785 7.691 35.966 1.00 87.31 73 HIS A O 1
ATOM 607 N N . SER A 1 74 ? -12.751 5.713 35.536 1.00 90.50 74 SER A N 1
ATOM 608 C CA . SER A 1 74 ? -13.854 6.231 34.725 1.00 90.50 74 SER A CA 1
ATOM 609 C C . SER A 1 74 ? -14.704 7.269 35.463 1.00 90.50 74 SER A C 1
ATOM 611 O O . SER A 1 74 ? -14.929 8.355 34.931 1.00 90.50 74 SER A O 1
ATOM 613 N N . ILE A 1 75 ? -15.115 6.988 36.706 1.00 91.00 75 ILE A N 1
ATOM 614 C CA . ILE A 1 75 ? -15.929 7.919 37.508 1.00 91.00 75 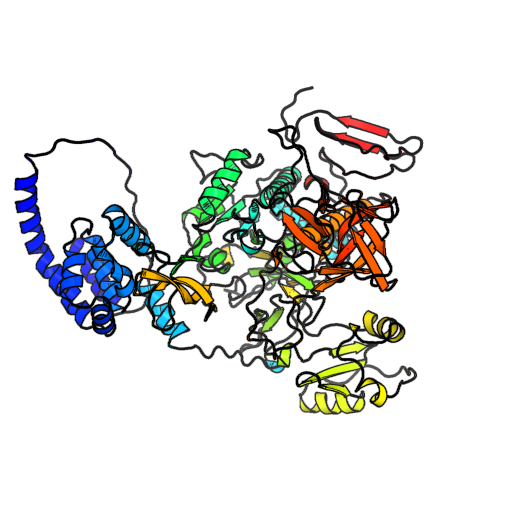ILE A CA 1
ATOM 615 C C . ILE A 1 75 ? -15.182 9.225 37.787 1.00 91.00 75 ILE A C 1
ATOM 617 O O . ILE A 1 75 ? -15.777 10.298 37.730 1.00 91.00 75 ILE A O 1
ATOM 621 N N . LYS A 1 76 ? -13.864 9.169 38.010 1.00 88.88 76 LYS A N 1
ATOM 622 C CA . LYS A 1 76 ? -13.049 10.378 38.186 1.00 88.88 76 LYS A CA 1
ATOM 623 C C . LYS A 1 76 ? -13.130 11.318 36.974 1.00 88.88 76 LYS A C 1
ATOM 625 O O . LYS A 1 76 ? -13.139 12.530 37.170 1.00 88.88 76 LYS A O 1
ATOM 630 N N . TYR A 1 77 ? -13.174 10.784 35.752 1.00 85.00 77 TYR A N 1
ATOM 631 C CA . TYR A 1 77 ? -13.277 11.598 34.533 1.00 85.00 77 TYR A CA 1
ATOM 632 C C . TYR A 1 77 ? -14.693 12.075 34.246 1.00 85.00 77 TYR A C 1
ATOM 634 O O . TYR A 1 77 ? -14.861 13.209 33.810 1.00 85.00 77 TYR A O 1
ATOM 642 N N . LEU A 1 78 ? -15.699 11.241 34.512 1.00 88.19 78 LEU A N 1
ATOM 643 C CA . LEU A 1 78 ? -17.100 11.660 34.422 1.00 88.19 78 LEU A CA 1
ATOM 644 C C . LEU A 1 78 ? -17.470 12.691 35.502 1.00 88.19 78 LEU A C 1
ATOM 646 O O . LEU A 1 78 ? -18.467 13.393 35.370 1.00 88.19 78 LEU A O 1
ATOM 650 N N . GLY A 1 79 ? -16.674 12.790 36.568 1.00 87.38 79 GLY A N 1
ATOM 651 C CA . GLY A 1 79 ? -16.862 13.708 37.688 1.00 87.38 79 GLY A CA 1
ATOM 652 C C . GLY A 1 79 ? -17.733 13.135 38.808 1.00 87.38 79 GLY A C 1
ATOM 653 O O . GLY A 1 79 ? -17.479 13.432 39.975 1.00 87.38 79 GLY A O 1
ATOM 654 N N . SER A 1 80 ? -18.715 12.287 38.488 1.00 88.00 80 SER A N 1
ATOM 655 C CA . SER A 1 80 ? -19.590 11.626 39.465 1.00 88.00 80 SER A CA 1
ATOM 656 C C . SER A 1 80 ? -20.241 10.353 38.906 1.00 88.00 80 SER A C 1
ATOM 658 O O . SER A 1 80 ? -20.274 10.139 37.694 1.00 88.00 80 SER A O 1
ATOM 660 N N . GLU A 1 81 ? -20.788 9.511 39.792 1.00 87.25 81 GLU A N 1
ATOM 661 C CA . GLU A 1 81 ? -21.669 8.402 39.382 1.00 87.25 81 GLU A CA 1
ATOM 662 C C . GLU A 1 81 ? -23.006 8.911 38.817 1.00 87.25 81 GLU A C 1
ATOM 664 O O . GLU A 1 81 ? -23.545 8.306 37.899 1.00 87.25 81 GLU A O 1
ATOM 669 N N . GLU A 1 82 ? -23.497 10.071 39.266 1.00 88.00 82 GLU A N 1
ATOM 670 C CA . GLU A 1 82 ? -24.733 10.680 38.744 1.00 88.00 82 GLU A CA 1
ATOM 671 C C . GLU A 1 82 ? -24.643 10.991 37.241 1.00 88.00 82 GLU A C 1
ATOM 673 O O . GLU A 1 82 ? -25.630 10.894 36.509 1.00 88.00 82 GLU A O 1
ATOM 678 N N . MET A 1 83 ? -23.448 11.343 36.755 1.00 90.25 83 MET A N 1
ATOM 679 C CA . MET A 1 83 ? -23.218 11.548 35.326 1.00 90.25 83 MET A CA 1
ATOM 680 C C . MET A 1 83 ? -23.361 10.238 34.542 1.00 90.25 83 MET A C 1
ATOM 682 O O . MET A 1 83 ? -23.915 10.224 33.445 1.00 90.25 83 MET A O 1
ATOM 686 N N . LEU A 1 84 ? -22.904 9.123 35.112 1.00 88.44 84 LEU A N 1
ATOM 687 C CA . LEU A 1 84 ? -23.071 7.805 34.513 1.00 88.44 84 LEU A CA 1
ATOM 688 C C . LEU A 1 84 ? -24.552 7.397 34.473 1.00 88.44 84 LEU A C 1
ATOM 690 O O . LEU A 1 84 ? -25.022 6.943 33.430 1.00 88.44 84 LEU A O 1
ATOM 694 N N . ASP A 1 85 ? -25.302 7.644 35.549 1.00 85.50 85 ASP A N 1
ATOM 695 C CA . ASP A 1 85 ? -26.754 7.421 35.582 1.00 85.50 85 ASP A CA 1
ATOM 696 C C . ASP A 1 85 ? -27.485 8.278 34.538 1.00 85.50 85 ASP A C 1
ATOM 698 O O . ASP A 1 85 ? -28.429 7.806 33.899 1.00 85.50 85 ASP A O 1
ATOM 702 N N . THR A 1 86 ? -27.019 9.513 34.320 1.00 88.75 86 THR A N 1
ATOM 703 C CA . THR A 1 86 ? -27.540 10.416 33.281 1.00 88.75 86 THR A CA 1
ATOM 704 C C . THR A 1 86 ? -27.329 9.837 31.885 1.00 88.75 86 THR A C 1
ATOM 706 O O . THR A 1 86 ? -28.266 9.831 31.092 1.00 88.75 86 THR A O 1
ATOM 709 N N . ILE A 1 87 ? -26.133 9.312 31.595 1.00 90.94 87 ILE A N 1
ATOM 710 C CA . ILE A 1 87 ? -25.828 8.673 30.306 1.00 90.94 87 ILE A CA 1
ATOM 711 C C . ILE A 1 87 ? -26.729 7.452 30.102 1.00 90.94 87 ILE A C 1
ATOM 713 O O . ILE A 1 87 ? -27.394 7.344 29.081 1.00 90.94 87 ILE A O 1
ATOM 717 N N . ILE A 1 88 ? -26.788 6.545 31.080 1.00 88.25 88 ILE A N 1
ATOM 718 C CA . ILE A 1 88 ? -27.531 5.277 30.968 1.00 88.25 88 ILE A CA 1
ATOM 719 C C . ILE A 1 88 ? -29.044 5.503 30.857 1.00 88.25 88 ILE A C 1
ATOM 721 O O . ILE A 1 88 ? -29.735 4.720 30.210 1.00 88.25 88 ILE A O 1
ATOM 725 N N . SER A 1 89 ? -29.558 6.556 31.495 1.00 86.00 89 SER A N 1
ATOM 726 C CA . SER A 1 89 ? -30.985 6.901 31.484 1.00 86.00 89 SER A CA 1
ATOM 727 C C . SER A 1 89 ? -31.386 7.789 30.301 1.00 86.00 89 SER A C 1
ATOM 729 O O . SER A 1 89 ? -32.554 8.178 30.206 1.00 86.00 89 SER A O 1
ATOM 731 N N . ASP A 1 90 ? -30.440 8.147 29.430 1.00 90.69 90 ASP A N 1
ATOM 732 C CA . ASP A 1 90 ? -30.703 8.970 28.255 1.00 90.69 90 ASP A CA 1
ATOM 733 C C . ASP A 1 90 ? -31.620 8.227 27.270 1.00 90.69 90 ASP A C 1
ATOM 735 O O . ASP A 1 90 ? -31.495 7.024 27.051 1.00 90.69 90 ASP A O 1
ATOM 739 N N . ILE A 1 91 ? -32.555 8.945 26.647 1.00 86.62 91 ILE A N 1
ATOM 740 C CA . ILE A 1 91 ? -33.564 8.354 25.759 1.00 86.62 91 ILE A CA 1
ATOM 741 C C . ILE A 1 91 ? -32.958 7.735 24.491 1.00 86.62 91 ILE A C 1
ATOM 743 O O . ILE A 1 91 ? -33.587 6.879 23.868 1.00 86.62 91 ILE A O 1
ATOM 747 N N . VAL A 1 92 ? -31.754 8.167 24.105 1.00 91.38 92 VAL A N 1
ATOM 748 C CA . VAL A 1 92 ? -31.019 7.634 22.946 1.00 91.38 92 VAL A CA 1
ATOM 749 C C . VAL A 1 92 ? -30.316 6.303 23.229 1.00 91.38 92 VAL A C 1
ATOM 751 O O . VAL A 1 92 ? -29.904 5.621 22.285 1.00 91.38 92 VAL A O 1
ATOM 754 N N . VAL A 1 93 ? -30.162 5.939 24.508 1.00 89.38 93 VAL A N 1
ATOM 755 C CA . VAL A 1 93 ? -29.500 4.711 24.958 1.00 89.38 93 VAL A CA 1
ATOM 756 C C . VAL A 1 93 ? -30.489 3.550 24.933 1.00 89.38 93 VAL A C 1
ATOM 758 O O . VAL A 1 93 ? -31.592 3.604 25.477 1.00 89.38 93 VAL A O 1
ATOM 761 N N . THR A 1 94 ? -30.079 2.473 24.278 1.00 88.62 94 THR A N 1
ATOM 762 C CA . THR A 1 94 ? -30.812 1.213 24.163 1.00 88.62 94 THR A CA 1
ATOM 763 C C . THR A 1 94 ? -30.274 0.175 25.147 1.00 88.62 94 THR A C 1
ATOM 765 O O . THR A 1 94 ? -29.182 0.319 25.696 1.00 88.62 94 THR A O 1
ATOM 768 N N . ASP A 1 95 ? -31.010 -0.924 25.333 1.00 79.81 95 ASP A N 1
ATOM 769 C CA . ASP A 1 95 ? -30.573 -2.027 26.199 1.00 79.81 95 ASP A CA 1
ATOM 770 C C . ASP A 1 95 ? -29.196 -2.600 25.787 1.00 79.81 95 ASP A C 1
ATOM 772 O O . ASP A 1 95 ? -28.389 -2.976 26.642 1.00 79.81 95 ASP A O 1
ATOM 776 N N . ASP A 1 96 ? -28.903 -2.632 24.482 1.00 82.81 96 ASP A N 1
ATOM 777 C CA . ASP A 1 96 ? -27.630 -3.135 23.952 1.00 82.81 96 ASP A CA 1
ATOM 778 C C . ASP A 1 96 ? -26.466 -2.171 24.259 1.00 82.81 96 ASP A C 1
ATOM 780 O O . ASP A 1 96 ? -25.349 -2.611 24.547 1.00 82.81 96 ASP A O 1
ATOM 784 N N . ASP A 1 97 ? -26.722 -0.857 24.277 1.00 90.56 97 ASP A N 1
ATOM 785 C CA . ASP A 1 97 ? -25.717 0.163 24.602 1.00 90.56 97 ASP A CA 1
ATOM 786 C C . ASP A 1 97 ? -25.264 0.075 26.064 1.00 90.56 97 ASP A C 1
ATOM 788 O O . ASP A 1 97 ? -24.101 0.332 26.366 1.00 90.56 97 ASP A O 1
ATOM 792 N N . ILE A 1 98 ? -26.144 -0.329 26.985 1.00 87.19 98 ILE A N 1
ATOM 793 C CA . ILE A 1 98 ? -25.811 -0.376 28.416 1.00 87.19 98 ILE A CA 1
ATOM 794 C C . ILE A 1 98 ? -24.683 -1.376 28.690 1.00 87.19 98 ILE A C 1
ATOM 796 O O . ILE A 1 98 ? -23.793 -1.099 29.494 1.00 87.19 98 ILE A O 1
ATOM 800 N N . SER A 1 99 ? -24.669 -2.508 27.981 1.00 84.50 99 SER A N 1
ATOM 801 C CA . SER A 1 99 ? -23.584 -3.492 28.098 1.00 84.50 99 SER A CA 1
ATOM 802 C C . SER A 1 99 ? -22.254 -2.938 27.574 1.00 84.50 99 SER A C 1
ATOM 804 O O . SER A 1 99 ? -21.212 -3.139 28.199 1.00 84.50 99 SER A O 1
ATOM 806 N N . LEU A 1 100 ? -22.286 -2.200 26.461 1.00 89.94 100 LEU A N 1
ATOM 807 C CA . LEU A 1 100 ? -21.119 -1.525 25.888 1.00 89.94 100 LEU A CA 1
ATOM 808 C C . LEU A 1 100 ? -20.577 -0.437 26.831 1.00 89.94 100 LEU A C 1
ATOM 810 O O . LEU A 1 100 ? -19.380 -0.401 27.121 1.00 89.94 100 LEU A O 1
ATOM 814 N N . ILE A 1 101 ? -21.456 0.425 27.350 1.00 93.19 101 ILE A N 1
ATOM 815 C CA . ILE A 1 101 ? -21.103 1.493 28.294 1.00 93.19 101 ILE A CA 1
ATOM 816 C C . ILE A 1 101 ? -20.486 0.882 29.557 1.00 93.19 101 ILE A C 1
ATOM 818 O O . ILE A 1 101 ? -19.439 1.347 30.007 1.00 93.19 101 ILE A O 1
ATOM 822 N N . ALA A 1 102 ? -21.068 -0.196 30.090 1.00 87.00 102 ALA A N 1
ATOM 823 C CA . ALA A 1 102 ? -20.521 -0.909 31.239 1.00 87.00 102 ALA A CA 1
ATOM 824 C C . ALA A 1 102 ? -19.092 -1.420 30.981 1.00 87.00 102 ALA A C 1
ATOM 826 O O . ALA A 1 102 ? -18.213 -1.202 31.814 1.00 87.00 102 ALA A O 1
ATOM 827 N N . GLN A 1 103 ? -18.814 -2.013 29.812 1.00 90.06 103 GLN A N 1
ATOM 828 C CA . GLN A 1 103 ? -17.458 -2.445 29.436 1.00 90.06 103 GLN A CA 1
ATOM 829 C C . GLN A 1 103 ? -16.473 -1.269 29.354 1.00 90.06 103 GLN A C 1
ATOM 831 O O . GLN A 1 103 ? -15.382 -1.327 29.923 1.00 90.06 103 GLN A O 1
ATOM 836 N N . ILE A 1 104 ? -16.864 -0.178 28.689 1.00 93.44 104 ILE A N 1
ATOM 837 C CA . ILE A 1 104 ? -16.047 1.039 28.559 1.00 93.44 104 ILE A CA 1
ATOM 838 C C . ILE A 1 104 ? -15.710 1.610 29.941 1.00 93.44 104 ILE A C 1
ATOM 840 O O . ILE A 1 104 ? -14.552 1.941 30.215 1.00 93.44 104 ILE A O 1
ATOM 844 N N . VAL A 1 105 ? -16.702 1.694 30.830 1.00 91.62 105 VAL A N 1
ATOM 845 C CA . VAL A 1 105 ? -16.524 2.194 32.196 1.00 91.62 105 VAL A CA 1
ATOM 846 C C . VAL A 1 105 ? -15.636 1.245 33.005 1.00 91.62 105 VAL A C 1
ATOM 848 O O . VAL A 1 105 ? -14.678 1.709 33.630 1.00 91.62 105 VAL A O 1
ATOM 851 N N . ALA A 1 106 ? -15.893 -0.066 32.958 1.00 87.00 106 ALA A N 1
ATOM 852 C CA . ALA A 1 106 ? -15.101 -1.082 33.650 1.00 87.00 106 ALA A CA 1
ATOM 853 C C . ALA A 1 106 ? -13.618 -1.005 33.259 1.00 87.00 106 ALA A C 1
ATOM 855 O O . ALA A 1 106 ? -12.743 -1.074 34.125 1.00 87.00 106 ALA A O 1
ATOM 856 N N . PHE A 1 107 ? -13.321 -0.795 31.975 1.00 90.12 107 PHE A N 1
ATOM 857 C CA . PHE A 1 107 ? -11.957 -0.703 31.441 1.00 90.12 107 PHE A CA 1
ATOM 858 C C . PHE A 1 107 ? -11.328 0.695 31.531 1.00 90.12 107 PHE A C 1
ATOM 860 O O . PHE A 1 107 ? -10.269 0.933 30.948 1.00 90.12 107 PHE A O 1
ATOM 867 N N . GLY A 1 108 ? -11.938 1.622 32.277 1.00 89.94 108 GLY A N 1
ATOM 868 C CA . GLY A 1 108 ? -11.342 2.933 32.547 1.00 89.94 108 GLY A CA 1
ATOM 869 C C . GLY A 1 108 ? -11.414 3.918 31.380 1.00 89.94 108 GLY A C 1
ATOM 870 O O . GLY A 1 108 ? -10.629 4.858 31.342 1.00 89.94 108 GLY A O 1
ATOM 871 N N . LYS A 1 109 ? -12.312 3.715 30.410 1.00 93.62 109 LYS A N 1
ATOM 872 C CA . LYS A 1 109 ? -12.358 4.491 29.156 1.00 93.62 109 LYS A CA 1
ATOM 873 C C . LYS A 1 109 ? -13.494 5.506 29.084 1.00 93.62 109 LYS A C 1
ATOM 875 O O . LYS A 1 109 ? -13.737 6.073 28.021 1.00 93.62 109 LYS A O 1
ATOM 880 N N . ALA A 1 110 ? -14.183 5.773 30.194 1.00 93.94 110 ALA A N 1
ATOM 881 C CA . ALA A 1 110 ? -15.389 6.604 30.194 1.00 93.94 110 ALA A CA 1
ATOM 882 C C . ALA A 1 110 ? -15.170 8.075 29.811 1.00 93.94 110 ALA A C 1
ATOM 884 O O . ALA A 1 110 ? -16.143 8.776 29.549 1.00 93.94 110 ALA A O 1
ATOM 885 N N . ARG A 1 111 ? -13.918 8.543 29.697 1.00 93.06 111 ARG A N 1
ATOM 886 C CA . ARG A 1 111 ? -13.607 9.870 29.143 1.00 93.06 111 ARG A CA 1
ATOM 887 C C . ARG A 1 111 ? -14.235 10.099 27.763 1.00 93.06 111 ARG A C 1
ATOM 889 O O . ARG A 1 111 ? -14.527 11.240 27.421 1.00 93.06 111 ARG A O 1
ATOM 896 N N . VAL A 1 112 ? -14.492 9.039 26.994 1.00 95.94 112 VAL A N 1
ATOM 897 C CA . VAL A 1 112 ? -15.215 9.141 25.719 1.00 95.94 112 VAL A CA 1
ATOM 898 C C . VAL A 1 112 ? -16.596 9.808 25.859 1.00 95.94 112 VAL A C 1
ATOM 900 O O . VAL A 1 112 ? -17.047 10.464 24.928 1.00 95.94 112 VAL A O 1
ATOM 903 N N . PHE A 1 113 ? -17.226 9.727 27.035 1.00 96.62 113 PHE A N 1
ATOM 904 C CA . PHE A 1 113 ? -18.531 10.328 27.328 1.00 96.62 113 PHE A CA 1
ATOM 905 C C . PHE A 1 113 ? -18.447 11.680 28.053 1.00 96.62 113 PHE A C 1
ATOM 907 O O . PHE A 1 113 ? -19.467 12.196 28.504 1.00 96.62 113 PHE A O 1
ATOM 914 N N . LEU A 1 114 ? -17.256 12.279 28.173 1.00 94.62 114 LEU A N 1
ATOM 915 C CA . LEU A 1 114 ? -17.045 13.515 28.939 1.00 94.62 114 LEU A CA 1
ATOM 916 C C . LEU A 1 114 ? -17.996 14.652 28.526 1.00 94.62 114 LEU A C 1
ATOM 918 O O . LEU A 1 114 ? -18.475 15.397 29.375 1.00 94.62 114 LEU A O 1
ATOM 922 N N . PHE A 1 115 ? -18.284 14.768 27.228 1.00 95.94 115 PHE A N 1
ATOM 923 C CA . PHE A 1 115 ? -19.104 15.843 26.665 1.00 95.94 115 PHE A CA 1
ATOM 924 C C . PHE A 1 115 ? -20.568 15.459 26.452 1.00 95.94 115 PHE A C 1
ATOM 926 O O . PHE A 1 115 ? -21.278 16.210 25.795 1.00 95.94 115 PHE A O 1
ATOM 933 N N . TRP A 1 116 ? -21.038 14.326 26.986 1.00 96.50 116 TRP A N 1
ATOM 934 C CA . TRP A 1 116 ? -22.357 13.760 26.672 1.00 96.50 116 TRP A CA 1
ATOM 935 C C . TRP A 1 116 ? -23.516 14.765 26.758 1.00 96.50 116 TRP A C 1
ATOM 937 O O . TRP A 1 116 ? -24.353 14.819 25.862 1.00 96.50 116 TRP A O 1
ATOM 947 N N . ASN A 1 117 ? -23.532 15.615 27.790 1.00 94.88 117 ASN A N 1
ATOM 948 C CA . ASN A 1 117 ? -24.588 16.616 28.000 1.00 94.88 117 ASN A CA 1
ATOM 949 C C . ASN A 1 117 ? -24.530 17.806 27.028 1.00 94.88 117 ASN A C 1
ATOM 951 O O . ASN A 1 117 ? -25.477 18.584 26.955 1.00 94.88 117 ASN A O 1
ATOM 955 N N . GLU A 1 118 ? -23.420 17.974 26.313 1.00 95.50 118 GLU A N 1
ATOM 956 C CA . GLU A 1 118 ? -23.252 18.992 25.273 1.00 95.50 118 GLU A CA 1
ATOM 957 C C . GLU A 1 118 ? -23.612 18.462 23.879 1.00 95.50 118 GLU A C 1
ATOM 959 O O . GLU A 1 118 ? -23.696 19.250 22.938 1.00 95.50 118 GLU A O 1
ATOM 964 N N . LEU A 1 119 ? -23.791 17.144 23.741 1.00 97.31 119 LEU A N 1
ATOM 965 C CA . LEU A 1 119 ? -24.091 16.496 22.471 1.00 97.31 119 LEU A CA 1
ATOM 966 C C . LEU A 1 119 ? -25.588 16.526 22.176 1.00 97.31 119 LEU A C 1
ATOM 968 O O . LEU A 1 119 ? -26.430 16.361 23.064 1.00 97.31 119 LEU A O 1
ATOM 972 N N . THR A 1 120 ? -25.913 16.668 20.898 1.00 97.56 120 THR A N 1
ATOM 973 C CA . THR A 1 120 ? -27.257 16.388 20.388 1.00 97.56 120 THR A CA 1
ATOM 974 C C . THR A 1 120 ? -27.563 14.889 20.437 1.00 97.56 120 THR A C 1
ATOM 976 O O . THR A 1 120 ? -26.663 14.052 20.509 1.00 97.56 120 THR A O 1
ATOM 979 N N . ASP A 1 121 ? -28.843 14.533 20.366 1.00 96.75 121 ASP A N 1
ATOM 980 C CA . ASP A 1 121 ? -29.271 13.130 20.379 1.00 96.75 121 ASP A CA 1
ATOM 981 C C . ASP A 1 121 ? -28.687 12.327 19.200 1.00 96.75 121 ASP A C 1
ATOM 983 O O . ASP A 1 121 ? -28.253 11.188 19.382 1.00 96.75 121 ASP A O 1
ATOM 987 N N . ASP A 1 122 ? -28.573 12.949 18.020 1.00 96.12 122 ASP A N 1
ATOM 988 C CA . ASP A 1 122 ? -27.939 12.346 16.840 1.00 96.12 122 ASP A CA 1
ATOM 989 C C . ASP A 1 122 ? -26.432 12.117 17.052 1.00 96.12 122 ASP A C 1
ATOM 991 O O . ASP A 1 122 ? -25.895 11.068 16.695 1.00 96.12 122 ASP A O 1
ATOM 995 N N . GLU A 1 123 ? -25.736 13.069 17.678 1.00 97.56 123 GLU A N 1
ATOM 996 C CA . GLU A 1 123 ? -24.313 12.936 18.007 1.00 97.56 123 GLU A CA 1
ATOM 997 C C . GLU A 1 123 ? -24.052 11.847 19.051 1.00 97.56 123 GLU A C 1
ATOM 999 O O . GLU A 1 123 ? -23.088 11.092 18.917 1.00 97.56 123 GLU A O 1
ATOM 1004 N N . LYS A 1 124 ? -24.911 11.733 20.070 1.00 97.94 124 LYS A N 1
ATOM 1005 C CA . LYS A 1 124 ? -24.841 10.659 21.072 1.00 97.94 124 LYS A CA 1
ATOM 1006 C C . LYS A 1 124 ? -25.034 9.289 20.429 1.00 97.94 124 LYS A C 1
ATOM 1008 O O . LYS A 1 124 ? -24.254 8.374 20.694 1.00 97.94 124 LYS A O 1
ATOM 1013 N N . ARG A 1 125 ? -26.051 9.152 19.570 1.00 96.56 125 ARG A N 1
ATOM 1014 C CA . ARG A 1 125 ? -26.322 7.908 18.836 1.00 96.56 125 ARG A CA 1
ATOM 1015 C C . ARG A 1 125 ? -25.146 7.536 17.936 1.00 96.56 125 ARG A C 1
ATOM 1017 O O . ARG A 1 125 ? -24.677 6.407 18.012 1.00 96.56 125 ARG A O 1
ATOM 1024 N N . SER A 1 126 ? -24.620 8.497 17.176 1.00 95.56 126 SER A N 1
ATOM 1025 C CA . SER A 1 126 ? -23.451 8.305 16.308 1.00 95.56 126 SER A CA 1
ATOM 1026 C C . SER A 1 126 ? -22.212 7.841 17.086 1.00 95.56 126 SER A C 1
ATOM 1028 O O . SER A 1 126 ? -21.537 6.898 16.672 1.00 95.56 126 SER A O 1
ATOM 1030 N N . LEU A 1 127 ? -21.947 8.429 18.259 1.00 97.50 127 LEU A N 1
ATOM 1031 C CA . LEU A 1 127 ? -20.852 7.996 19.129 1.00 97.50 127 LEU A CA 1
ATOM 1032 C C . LEU A 1 127 ? -21.033 6.547 19.607 1.00 97.50 127 LEU A C 1
ATOM 1034 O O . LEU A 1 127 ? -20.080 5.769 19.590 1.00 97.50 127 LEU A O 1
ATOM 1038 N N . LEU A 1 128 ? -22.242 6.177 20.040 1.00 97.12 128 LEU A N 1
ATOM 1039 C CA . LEU A 1 128 ? -22.542 4.809 20.468 1.00 97.12 128 LEU A CA 1
ATOM 1040 C C . LEU A 1 128 ? -22.406 3.814 19.315 1.00 97.12 128 LEU A C 1
ATOM 1042 O O . LEU A 1 128 ? -21.802 2.760 19.498 1.00 97.12 128 LEU A O 1
ATOM 1046 N N . ASP A 1 129 ? -22.910 4.158 18.130 1.00 95.38 129 ASP A N 1
ATOM 1047 C CA . ASP A 1 129 ? -22.784 3.329 16.929 1.00 95.38 129 ASP A CA 1
ATOM 1048 C C . ASP A 1 129 ? -21.312 3.098 16.575 1.00 95.38 129 ASP A C 1
ATOM 1050 O O . ASP A 1 129 ? -20.905 1.952 16.389 1.00 95.38 129 ASP A O 1
ATOM 1054 N N . GLN A 1 130 ? -20.490 4.154 16.604 1.00 95.00 130 GLN A N 1
ATOM 1055 C CA . GLN A 1 130 ? -19.044 4.046 16.401 1.00 95.00 130 GLN A CA 1
ATOM 1056 C C . GLN A 1 130 ? -18.383 3.110 17.429 1.00 95.00 130 GLN A C 1
ATOM 1058 O O . GLN A 1 130 ? -17.483 2.343 17.092 1.00 95.00 130 GLN A O 1
ATOM 1063 N N . LEU A 1 131 ? -18.805 3.157 18.694 1.00 95.31 131 LEU A N 1
ATOM 1064 C CA . LEU A 1 131 ? -18.256 2.304 19.750 1.00 95.31 131 LEU A CA 1
ATOM 1065 C C . LEU A 1 131 ? -18.713 0.839 19.627 1.00 95.31 131 LEU A C 1
ATOM 1067 O O . LEU A 1 131 ? -17.942 -0.055 19.973 1.00 95.31 131 LEU A O 1
ATOM 1071 N N . HIS A 1 132 ? -19.913 0.575 19.098 1.00 93.69 132 HIS A N 1
ATOM 1072 C CA . HIS A 1 132 ? -20.412 -0.783 18.817 1.00 93.69 132 HIS A CA 1
ATOM 1073 C C . HIS A 1 132 ? -19.675 -1.493 17.683 1.00 93.69 132 HIS A C 1
ATOM 1075 O O . HIS A 1 132 ? -19.725 -2.722 17.589 1.00 93.69 132 HIS A O 1
ATOM 1081 N N . GLU A 1 133 ? -18.989 -0.751 16.816 1.00 90.38 133 GLU A N 1
ATOM 1082 C CA . GLU A 1 133 ? -18.132 -1.332 15.778 1.00 90.38 133 GLU A CA 1
ATOM 1083 C C . GLU A 1 133 ? -16.839 -1.936 16.350 1.00 90.38 133 GLU A C 1
ATOM 1085 O O . GLU A 1 133 ? -16.146 -2.688 15.659 1.00 90.38 133 GLU A O 1
ATOM 1090 N N . LEU A 1 134 ? -16.515 -1.641 17.613 1.00 90.31 134 LEU A N 1
ATOM 1091 C CA . LEU A 1 134 ? -15.270 -2.035 18.256 1.00 90.31 134 LEU A CA 1
ATOM 1092 C C . LEU A 1 134 ? -15.427 -3.266 19.154 1.00 90.31 134 LEU A C 1
ATOM 1094 O O . LEU A 1 134 ? -16.359 -3.381 19.948 1.00 90.31 134 LEU A O 1
ATOM 1098 N N . ASP A 1 135 ? -14.428 -4.149 19.120 1.00 89.75 135 ASP A N 1
ATOM 1099 C CA . ASP A 1 135 ? -14.265 -5.207 20.120 1.00 89.75 135 ASP A CA 1
ATOM 1100 C C . ASP A 1 135 ? -13.540 -4.640 21.353 1.00 89.75 135 ASP A C 1
ATOM 1102 O O . ASP A 1 135 ? -12.309 -4.641 21.453 1.00 89.75 135 ASP A O 1
ATOM 1106 N N . ILE A 1 136 ? -14.322 -4.073 22.274 1.00 89.19 136 ILE A N 1
ATOM 1107 C CA . ILE A 1 136 ? -13.819 -3.397 23.477 1.00 89.19 136 ILE A CA 1
ATOM 1108 C C . ILE A 1 136 ? -12.951 -4.322 24.360 1.00 89.19 136 ILE A C 1
ATOM 1110 O O . ILE A 1 136 ? -11.867 -3.884 24.765 1.00 89.19 136 ILE A O 1
ATOM 1114 N N . PRO A 1 137 ? -13.340 -5.586 24.641 1.00 88.75 137 PRO A N 1
ATOM 1115 C CA . PRO A 1 137 ? -12.474 -6.538 25.343 1.00 88.75 137 PRO A CA 1
ATOM 1116 C C . PRO A 1 137 ? -11.142 -6.810 24.639 1.00 88.75 137 PRO A C 1
ATOM 1118 O O . PRO A 1 137 ? -10.098 -6.809 25.299 1.00 88.75 137 PRO A O 1
ATOM 1121 N N . LEU A 1 138 ? -11.148 -7.009 23.315 1.00 89.31 138 LEU A N 1
ATOM 1122 C CA . LEU A 1 138 ? -9.915 -7.188 22.546 1.00 89.31 138 LEU A CA 1
ATOM 1123 C C . LEU A 1 138 ? -8.999 -5.972 22.704 1.00 89.31 138 LEU A C 1
ATOM 1125 O O . LEU A 1 138 ? -7.825 -6.136 23.024 1.00 89.31 138 LEU A O 1
ATOM 1129 N N . ILE A 1 139 ? -9.530 -4.758 22.548 1.00 91.00 139 ILE A N 1
ATOM 1130 C CA . ILE A 1 139 ? -8.749 -3.519 22.671 1.00 91.00 139 ILE A CA 1
ATOM 1131 C C . ILE A 1 139 ? -8.142 -3.371 24.070 1.00 91.00 139 ILE A C 1
ATOM 1133 O O . ILE A 1 139 ? -6.992 -2.952 24.201 1.00 91.00 139 ILE A O 1
ATOM 1137 N N . GLU A 1 140 ? -8.880 -3.723 25.124 1.00 89.06 140 GLU A N 1
ATOM 1138 C CA . GLU A 1 140 ? -8.343 -3.678 26.485 1.00 89.06 140 GLU A CA 1
ATOM 1139 C C . GLU A 1 140 ? -7.189 -4.667 26.678 1.00 89.06 140 GLU A C 1
ATOM 1141 O O . GLU A 1 140 ? -6.169 -4.305 27.271 1.00 89.06 140 GLU A O 1
ATOM 1146 N N . ASN A 1 141 ? -7.310 -5.886 26.145 1.00 87.94 141 ASN A N 1
ATOM 1147 C CA . ASN A 1 141 ? -6.221 -6.863 26.176 1.00 87.94 141 ASN A CA 1
ATOM 1148 C C . ASN A 1 141 ? -5.009 -6.353 25.388 1.00 87.94 141 ASN A C 1
ATOM 1150 O O . ASN A 1 141 ? -3.895 -6.351 25.906 1.00 87.94 141 ASN A O 1
ATOM 1154 N N . LEU A 1 142 ? -5.228 -5.800 24.192 1.00 87.94 142 LEU A N 1
ATOM 1155 C CA . LEU A 1 142 ? -4.170 -5.200 23.380 1.00 87.94 142 LEU A CA 1
ATOM 1156 C C . LEU A 1 142 ? -3.429 -4.084 24.127 1.00 87.94 142 LEU A C 1
ATOM 1158 O O . LEU A 1 142 ? -2.195 -4.063 24.120 1.00 87.94 142 LEU A O 1
ATOM 1162 N N . THR A 1 143 ? -4.147 -3.184 24.804 1.00 87.31 143 THR A N 1
ATOM 1163 C CA . THR A 1 143 ? -3.527 -2.121 25.607 1.00 87.31 143 THR A CA 1
ATOM 1164 C C . THR A 1 143 ? -2.751 -2.687 26.794 1.00 87.31 143 THR A C 1
ATOM 1166 O O . THR A 1 143 ? -1.597 -2.297 27.009 1.00 87.31 143 THR A O 1
ATOM 1169 N N . LYS A 1 144 ? -3.335 -3.625 27.549 1.00 85.56 144 LYS A N 1
ATOM 1170 C CA . LYS A 1 144 ? -2.648 -4.273 28.674 1.00 85.56 144 LYS A CA 1
ATOM 1171 C C . LYS A 1 144 ? -1.361 -4.948 28.221 1.00 85.56 144 LYS A C 1
ATOM 1173 O O . LYS A 1 144 ? -0.325 -4.706 28.837 1.00 85.56 144 LYS A O 1
ATOM 1178 N N . ASP A 1 145 ? -1.419 -5.728 27.152 1.00 83.31 145 ASP A N 1
ATOM 1179 C CA . ASP A 1 145 ? -0.328 -6.602 26.727 1.00 83.31 145 ASP A CA 1
ATOM 1180 C C . ASP A 1 145 ? 0.774 -5.865 25.968 1.00 83.31 145 ASP A C 1
ATOM 1182 O O . ASP A 1 145 ? 1.908 -6.335 25.954 1.00 83.31 145 ASP A O 1
ATOM 1186 N N . ASN A 1 146 ? 0.458 -4.725 25.338 1.00 83.50 146 ASN A N 1
ATOM 1187 C CA . ASN A 1 146 ? 1.397 -4.048 24.441 1.00 83.50 146 ASN A CA 1
ATOM 1188 C C . ASN A 1 146 ? 1.764 -2.617 24.851 1.00 83.50 146 ASN A C 1
ATOM 1190 O O . ASN A 1 146 ? 2.817 -2.118 24.442 1.00 83.50 146 ASN A O 1
ATOM 1194 N N . ILE A 1 147 ? 0.933 -1.914 25.621 1.00 83.00 147 ILE A N 1
ATOM 1195 C CA . ILE A 1 147 ? 1.232 -0.542 26.069 1.00 83.00 147 ILE A CA 1
ATOM 1196 C C . ILE A 1 147 ? 1.745 -0.560 27.505 1.00 83.00 147 ILE A C 1
ATOM 1198 O O . ILE A 1 147 ? 2.789 0.035 27.785 1.00 83.00 147 ILE A O 1
ATOM 1202 N N . PHE A 1 148 ? 1.027 -1.241 28.400 1.00 81.88 148 PHE A N 1
ATOM 1203 C CA . PHE A 1 148 ? 1.358 -1.293 29.825 1.00 81.88 148 PHE A CA 1
ATOM 1204 C C . PHE A 1 148 ? 2.422 -2.331 30.138 1.00 81.88 148 PHE A C 1
ATOM 1206 O O . PHE A 1 148 ? 3.467 -2.001 30.701 1.00 81.88 148 PHE A O 1
ATOM 1213 N N . HIS A 1 149 ? 2.194 -3.568 29.714 1.00 73.94 149 HIS A N 1
ATOM 1214 C CA . HIS A 1 149 ? 3.266 -4.529 29.576 1.00 73.94 149 HIS A CA 1
ATOM 1215 C C . HIS A 1 149 ? 3.936 -4.170 28.264 1.00 73.94 149 HIS A C 1
ATOM 1217 O O . HIS A 1 149 ? 3.325 -4.232 27.207 1.00 73.94 149 HIS A O 1
ATOM 1223 N N . LYS A 1 150 ? 5.167 -3.670 28.323 1.00 64.19 150 LYS A N 1
ATOM 1224 C CA . LYS A 1 150 ? 5.980 -3.560 27.117 1.00 64.19 150 LYS A CA 1
ATOM 1225 C C . LYS A 1 150 ? 6.545 -4.952 26.917 1.00 64.19 150 LYS A C 1
ATOM 1227 O O . LYS A 1 150 ? 7.415 -5.318 27.712 1.00 64.19 150 LYS A O 1
ATOM 1232 N N . PRO A 1 151 ? 6.085 -5.739 25.927 1.00 55.59 151 PRO A N 1
ATOM 1233 C CA . PRO A 1 151 ? 6.800 -6.949 25.596 1.00 55.59 151 PRO A CA 1
ATOM 1234 C C . PRO A 1 151 ? 8.209 -6.481 25.276 1.00 55.59 151 PRO A C 1
ATOM 1236 O O . PRO A 1 151 ? 8.404 -5.628 24.402 1.00 55.59 151 PRO A O 1
ATOM 1239 N N . THR A 1 152 ? 9.193 -6.977 26.017 1.00 43.31 152 THR A N 1
ATOM 1240 C CA . THR A 1 152 ? 10.591 -6.829 25.637 1.00 43.31 152 THR A CA 1
ATOM 1241 C C . THR A 1 152 ? 10.777 -7.727 24.425 1.00 43.31 152 THR A C 1
ATOM 1243 O O . THR A 1 152 ? 11.391 -8.784 24.503 1.00 43.31 152 THR A O 1
ATOM 1246 N N . PHE A 1 153 ? 10.197 -7.345 23.286 1.00 45.31 153 PHE A N 1
ATOM 1247 C CA . PHE A 1 153 ? 10.511 -7.944 22.004 1.00 45.31 153 PHE A CA 1
ATOM 1248 C C . PHE A 1 153 ? 11.875 -7.393 21.583 1.00 45.31 153 PHE A C 1
ATOM 1250 O O . PHE A 1 153 ? 12.034 -6.718 20.570 1.00 45.31 153 PHE A O 1
ATOM 1257 N N . SER A 1 154 ? 12.886 -7.632 22.417 1.00 42.03 154 SER A N 1
ATOM 1258 C CA . SER A 1 154 ? 14.249 -7.662 21.946 1.00 42.03 154 SER A CA 1
ATOM 1259 C C . SER A 1 154 ? 14.337 -8.973 21.196 1.00 42.03 154 SER A C 1
ATOM 1261 O O . SER A 1 154 ? 14.521 -10.031 21.799 1.00 42.03 154 SER A O 1
ATOM 1263 N N . TYR A 1 155 ? 14.210 -8.927 19.871 1.00 50.19 155 TYR A N 1
ATOM 1264 C CA . TYR A 1 155 ? 14.970 -9.924 19.152 1.00 50.19 155 TYR A CA 1
ATOM 1265 C C . TYR A 1 155 ? 16.408 -9.760 19.655 1.00 50.19 155 TYR A C 1
ATOM 1267 O O . TYR A 1 155 ? 16.984 -8.680 19.507 1.00 50.19 155 TYR A O 1
ATOM 1275 N N . GLU A 1 156 ? 16.980 -10.783 20.292 1.00 44.69 156 GLU A N 1
ATOM 1276 C CA . GLU A 1 156 ? 18.434 -10.871 20.388 1.00 44.69 156 GLU A CA 1
ATOM 1277 C C . GLU A 1 156 ? 18.919 -11.042 18.953 1.00 44.69 156 GLU A C 1
ATOM 1279 O O . GLU A 1 156 ? 19.057 -12.149 18.436 1.00 44.69 156 GLU A O 1
ATOM 1284 N N . MET A 1 157 ? 19.015 -9.913 18.265 1.00 53.88 157 MET A N 1
ATOM 1285 C CA . MET A 1 157 ? 19.407 -9.760 16.885 1.00 53.88 157 MET A CA 1
ATOM 1286 C C . MET A 1 157 ? 20.903 -9.537 16.904 1.00 53.88 157 MET A C 1
ATOM 1288 O O . MET A 1 157 ? 21.411 -8.419 16.878 1.00 53.88 157 MET A O 1
ATOM 1292 N N . THR A 1 158 ? 21.596 -10.652 17.059 1.00 52.97 158 THR A N 1
ATOM 1293 C CA . THR A 1 158 ? 23.040 -10.734 16.952 1.00 52.97 158 THR A CA 1
ATOM 1294 C C . THR A 1 158 ? 23.369 -11.257 15.559 1.00 52.97 158 THR A C 1
ATOM 1296 O O . THR A 1 158 ? 22.513 -11.802 14.859 1.00 52.97 158 THR A O 1
ATOM 1299 N N . HIS A 1 159 ? 24.627 -11.143 15.143 1.00 53.00 159 HIS A N 1
ATOM 1300 C CA . HIS A 1 159 ? 25.085 -11.757 13.892 1.00 53.00 159 HIS A CA 1
ATOM 1301 C C . HIS A 1 159 ? 24.800 -13.265 13.829 1.00 53.00 159 HIS A C 1
ATOM 1303 O O . HIS A 1 159 ? 24.598 -13.807 12.749 1.00 53.00 159 HIS A O 1
ATOM 1309 N N . ASN A 1 160 ? 24.715 -13.931 14.984 1.00 55.44 160 ASN A N 1
ATOM 1310 C CA . ASN A 1 160 ? 24.482 -15.370 15.072 1.00 55.44 160 ASN A CA 1
ATOM 1311 C C . ASN A 1 160 ? 23.008 -15.750 14.863 1.00 55.44 160 ASN A C 1
ATOM 1313 O O . ASN A 1 160 ? 22.718 -16.878 14.462 1.00 55.44 160 ASN A O 1
ATOM 1317 N N . SER A 1 161 ? 22.075 -14.828 15.116 1.00 59.31 161 SER A N 1
ATOM 1318 C CA . SER A 1 161 ? 20.636 -15.083 15.009 1.00 59.31 161 SER A CA 1
ATOM 1319 C C . SER A 1 161 ? 20.020 -14.590 13.697 1.00 59.31 161 SER A C 1
ATOM 1321 O O . SER A 1 161 ? 18.872 -14.928 13.408 1.00 59.31 161 SER A O 1
ATOM 1323 N N . VAL A 1 162 ? 20.767 -13.845 12.870 1.00 65.00 162 VAL A N 1
ATOM 1324 C CA . VAL A 1 162 ? 20.294 -13.307 11.587 1.00 65.00 162 VAL A CA 1
ATOM 1325 C C . VAL A 1 162 ? 21.295 -13.573 10.468 1.00 65.00 162 VAL A C 1
ATOM 1327 O O . VAL A 1 162 ? 22.480 -13.290 10.591 1.00 65.00 162 VAL A O 1
ATOM 1330 N N . SER A 1 163 ? 20.809 -14.070 9.331 1.00 66.31 163 SER A N 1
ATOM 1331 C CA . SER A 1 163 ? 21.624 -14.281 8.129 1.00 66.31 163 SER A CA 1
ATOM 1332 C C . SER A 1 163 ? 20.957 -13.716 6.878 1.00 66.31 163 SER A C 1
ATOM 1334 O O . SER A 1 163 ? 19.761 -13.425 6.877 1.00 66.31 163 SER A O 1
ATOM 1336 N N . ARG A 1 164 ? 21.732 -13.560 5.801 1.00 69.56 164 ARG A N 1
ATOM 1337 C CA . ARG A 1 164 ? 21.191 -13.164 4.495 1.00 69.56 164 ARG A CA 1
ATOM 1338 C C . ARG A 1 164 ? 20.259 -14.262 3.973 1.00 69.56 164 ARG A C 1
ATOM 1340 O O . ARG A 1 164 ? 20.631 -15.436 4.057 1.00 69.56 164 ARG A O 1
ATOM 1347 N N . PRO A 1 165 ? 19.085 -13.908 3.430 1.00 72.62 165 PRO A N 1
ATOM 1348 C CA . PRO A 1 165 ? 18.267 -14.876 2.728 1.00 72.62 165 PRO A CA 1
ATOM 1349 C C . PRO A 1 165 ? 18.985 -15.334 1.459 1.00 72.62 165 PRO A C 1
ATOM 1351 O O . PRO A 1 165 ? 19.711 -14.563 0.827 1.00 72.62 165 PRO A O 1
ATOM 1354 N N . THR A 1 166 ? 18.762 -16.589 1.070 1.00 77.94 166 THR A N 1
ATOM 1355 C CA . THR A 1 166 ? 19.060 -17.003 -0.305 1.00 77.94 166 THR A CA 1
ATOM 1356 C C . THR A 1 166 ? 18.026 -16.341 -1.202 1.00 77.94 166 THR A C 1
ATOM 1358 O O . THR A 1 166 ? 16.830 -16.467 -0.945 1.00 77.94 166 THR A O 1
ATOM 1361 N N . VAL A 1 167 ? 18.485 -15.616 -2.220 1.00 81.69 167 VAL A N 1
ATOM 1362 C CA . VAL A 1 167 ? 17.611 -14.961 -3.192 1.00 81.69 167 VAL A CA 1
ATOM 1363 C C . VAL A 1 167 ? 17.844 -15.521 -4.584 1.00 81.69 167 VAL A C 1
ATOM 1365 O O . VAL A 1 167 ? 18.962 -15.881 -4.952 1.00 81.69 167 VAL A O 1
ATOM 1368 N N . ILE A 1 168 ? 16.776 -15.562 -5.365 1.00 85.62 168 ILE A N 1
ATOM 1369 C CA . ILE A 1 168 ? 16.807 -15.854 -6.789 1.00 85.62 168 ILE A CA 1
ATOM 1370 C C . ILE A 1 168 ? 17.012 -14.522 -7.506 1.00 85.62 168 ILE A C 1
ATOM 1372 O O . ILE A 1 168 ? 16.142 -13.652 -7.492 1.00 85.62 168 ILE A O 1
ATOM 1376 N N . GLU A 1 169 ? 18.190 -14.346 -8.092 1.00 82.62 169 GLU A N 1
ATOM 1377 C CA . GLU A 1 169 ? 18.548 -13.141 -8.837 1.00 82.62 169 GLU A CA 1
ATOM 1378 C C . GLU A 1 169 ? 17.841 -13.139 -10.199 1.00 82.62 169 GLU A C 1
ATOM 1380 O O . GLU A 1 169 ? 18.182 -13.909 -11.097 1.00 82.62 169 GLU A O 1
ATOM 1385 N N . ARG A 1 170 ? 16.860 -12.245 -10.355 1.00 77.19 170 ARG A N 1
ATOM 1386 C CA . ARG A 1 170 ? 16.236 -11.874 -11.638 1.00 77.19 170 ARG A CA 1
ATOM 1387 C C . ARG A 1 170 ? 16.736 -10.505 -12.115 1.00 77.19 170 ARG A C 1
ATOM 1389 O O . ARG A 1 170 ? 16.031 -9.786 -12.812 1.00 77.19 170 ARG A O 1
ATOM 1396 N N . THR A 1 171 ? 17.939 -10.120 -11.688 1.00 57.44 171 THR A N 1
ATOM 1397 C CA . THR A 1 171 ? 18.503 -8.777 -11.889 1.00 57.44 171 THR A CA 1
ATOM 1398 C C . THR A 1 171 ? 18.970 -8.497 -13.317 1.00 57.44 171 THR A C 1
ATOM 1400 O O . THR A 1 171 ? 19.277 -7.359 -13.657 1.00 57.44 171 THR A O 1
ATOM 1403 N N . THR A 1 172 ? 18.974 -9.496 -14.199 1.00 52.78 172 THR A N 1
ATOM 1404 C CA . THR A 1 172 ? 19.088 -9.257 -15.637 1.00 52.78 172 THR A CA 1
ATOM 1405 C C . THR A 1 172 ? 17.704 -9.021 -16.234 1.00 52.78 172 THR A C 1
ATOM 1407 O O . THR A 1 172 ? 16.798 -9.847 -16.154 1.00 52.78 172 THR A O 1
ATOM 1410 N N . THR A 1 173 ? 17.564 -7.864 -16.872 1.00 48.38 173 THR A N 1
ATOM 1411 C CA . THR A 1 173 ? 16.359 -7.360 -17.544 1.00 48.38 173 THR A CA 1
ATOM 1412 C C . THR A 1 173 ? 15.970 -8.139 -18.803 1.00 48.38 173 THR A C 1
ATOM 1414 O O . THR A 1 173 ? 14.985 -7.805 -19.458 1.00 48.38 173 THR A O 1
ATOM 1417 N N . ASP A 1 174 ? 16.732 -9.157 -19.194 1.00 54.72 174 ASP A N 1
ATOM 1418 C CA . ASP A 1 174 ? 16.474 -9.889 -20.423 1.00 54.72 174 ASP A CA 1
ATOM 1419 C C . ASP A 1 174 ? 15.352 -10.919 -20.204 1.00 54.72 174 ASP A C 1
ATOM 1421 O O . ASP A 1 174 ? 15.450 -11.863 -19.420 1.00 54.72 174 ASP A O 1
ATOM 1425 N N . ILE A 1 175 ? 14.239 -10.721 -20.904 1.00 53.59 175 ILE A N 1
ATOM 1426 C CA . ILE A 1 175 ? 13.087 -11.614 -20.819 1.00 53.59 175 ILE A CA 1
ATOM 1427 C C . ILE A 1 175 ? 13.373 -12.939 -21.535 1.00 53.59 175 ILE A C 1
ATOM 1429 O O . ILE A 1 175 ? 12.878 -13.977 -21.100 1.00 53.59 175 ILE A O 1
ATOM 1433 N N . GLN A 1 176 ? 14.211 -12.944 -22.575 1.00 52.59 176 GLN A N 1
ATOM 1434 C CA . GLN A 1 176 ? 14.698 -14.187 -23.168 1.00 52.59 176 GLN A CA 1
ATOM 1435 C C . GLN A 1 176 ? 15.608 -14.919 -22.183 1.00 52.59 176 GLN A C 1
ATOM 1437 O O . GLN A 1 176 ? 15.457 -16.126 -22.008 1.00 52.59 176 GLN A O 1
ATOM 1442 N N . PHE A 1 177 ? 16.462 -14.201 -21.450 1.00 61.06 177 PHE A N 1
ATOM 1443 C CA . PHE A 1 177 ? 17.230 -14.775 -20.342 1.00 61.06 177 PHE A CA 1
ATOM 1444 C C . PHE A 1 177 ? 16.311 -15.352 -19.262 1.00 61.06 177 PHE A C 1
ATOM 1446 O O . PHE A 1 177 ? 16.523 -16.477 -18.823 1.00 61.06 177 PHE A O 1
ATOM 1453 N N . SER A 1 178 ? 15.260 -14.633 -18.855 1.00 60.31 178 SER A N 1
ATOM 1454 C CA . SER A 1 178 ? 14.337 -15.107 -17.822 1.00 60.31 178 SER A CA 1
ATOM 1455 C C . SER A 1 178 ? 13.514 -16.312 -18.294 1.00 60.31 178 SER A C 1
ATOM 1457 O O . SER A 1 178 ? 13.436 -17.297 -17.570 1.00 60.31 178 SER A O 1
ATOM 1459 N N . LYS A 1 179 ? 12.984 -16.300 -19.525 1.00 57.78 179 LYS A N 1
ATOM 1460 C CA . LYS A 1 179 ? 12.273 -17.442 -20.130 1.00 57.78 179 LYS A CA 1
ATOM 1461 C C . LYS A 1 179 ? 13.180 -18.644 -20.378 1.00 57.78 179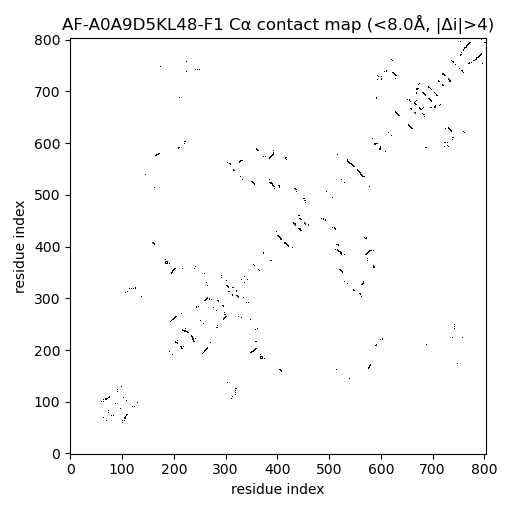 LYS A C 1
ATOM 1463 O O . LYS A 1 179 ? 12.704 -19.769 -20.328 1.00 57.78 179 LYS A O 1
ATOM 1468 N N . THR A 1 180 ? 14.466 -18.427 -20.642 1.00 62.59 180 THR A N 1
ATOM 1469 C CA . THR A 1 180 ? 15.427 -19.515 -20.868 1.00 62.59 180 THR A CA 1
ATOM 1470 C C . THR A 1 180 ? 15.911 -20.107 -19.545 1.00 62.59 180 THR A C 1
ATOM 1472 O O . THR A 1 180 ? 15.916 -21.323 -19.386 1.00 62.59 180 THR A O 1
ATOM 1475 N N . ASN A 1 181 ? 16.261 -19.265 -18.570 1.00 73.00 181 ASN A N 1
ATOM 1476 C CA . ASN A 1 181 ? 16.842 -19.702 -17.295 1.00 73.00 181 ASN A CA 1
ATOM 1477 C C . ASN A 1 181 ? 15.800 -20.077 -16.238 1.00 73.00 181 ASN A C 1
ATOM 1479 O O . ASN A 1 181 ? 16.110 -20.828 -15.319 1.00 73.00 181 ASN A O 1
ATOM 1483 N N . PHE A 1 182 ? 14.570 -19.582 -16.373 1.00 84.00 182 PHE A N 1
ATOM 1484 C CA . PHE A 1 182 ? 13.429 -19.929 -15.526 1.00 84.00 182 PHE A CA 1
ATOM 1485 C C . PHE A 1 182 ? 12.293 -20.531 -16.352 1.00 84.00 182 PHE A C 1
ATOM 1487 O O . PHE A 1 182 ? 11.126 -20.308 -16.042 1.00 84.00 182 PHE A O 1
ATOM 1494 N N . LYS A 1 183 ? 12.622 -21.281 -17.411 1.00 86.31 183 LYS A N 1
ATOM 1495 C CA . LYS A 1 183 ? 11.642 -21.871 -18.332 1.00 86.31 183 LYS A CA 1
ATOM 1496 C C . LYS A 1 183 ? 10.541 -22.641 -17.603 1.00 86.31 183 LYS A C 1
ATOM 1498 O O . LYS A 1 183 ? 9.368 -22.341 -17.787 1.00 86.31 183 LYS A O 1
ATOM 1503 N N . ASP A 1 184 ? 10.929 -23.564 -16.728 1.00 89.06 184 ASP A N 1
ATOM 1504 C CA . ASP A 1 184 ? 9.982 -24.405 -15.991 1.00 89.06 184 ASP A CA 1
ATOM 1505 C C . ASP A 1 184 ? 9.077 -23.567 -15.073 1.00 89.06 184 ASP A C 1
ATOM 1507 O O . ASP A 1 184 ? 7.880 -23.818 -14.968 1.00 89.06 184 ASP A O 1
ATOM 1511 N N . ALA A 1 185 ? 9.628 -22.525 -14.438 1.00 91.81 185 ALA A N 1
ATOM 1512 C CA . ALA A 1 185 ? 8.837 -21.600 -13.634 1.00 91.81 185 ALA A CA 1
ATOM 1513 C C . ALA A 1 185 ? 7.867 -20.803 -14.518 1.00 91.81 185 ALA A C 1
ATOM 1515 O O . ALA A 1 185 ? 6.681 -20.726 -14.216 1.00 91.81 185 ALA A O 1
ATOM 1516 N N . PHE A 1 186 ? 8.342 -20.249 -15.634 1.00 90.44 186 PHE A N 1
ATOM 1517 C CA . PHE A 1 186 ? 7.499 -19.533 -16.586 1.00 90.44 186 PHE A CA 1
ATOM 1518 C C . PHE A 1 186 ? 6.320 -20.397 -17.057 1.00 90.44 186 PHE A C 1
ATOM 1520 O O . PHE A 1 186 ? 5.187 -19.927 -17.041 1.00 90.44 186 PHE A O 1
ATOM 1527 N N . GLU A 1 187 ? 6.563 -21.659 -17.424 1.00 91.81 187 GLU A N 1
ATOM 1528 C CA . GLU A 1 187 ? 5.517 -22.591 -17.864 1.00 91.81 187 GLU A CA 1
ATOM 1529 C C . GLU A 1 187 ? 4.486 -22.864 -16.756 1.00 91.81 187 GLU A C 1
ATOM 1531 O O . GLU A 1 187 ? 3.287 -22.743 -17.005 1.00 91.81 187 GLU A O 1
ATOM 1536 N N . LEU A 1 188 ? 4.933 -23.130 -15.522 1.00 95.94 188 LEU A N 1
ATOM 1537 C CA . LEU A 1 188 ? 4.044 -23.329 -14.367 1.00 95.94 188 LEU A CA 1
ATOM 1538 C C . LEU A 1 188 ? 3.204 -22.085 -14.046 1.00 95.94 188 LEU A C 1
ATOM 1540 O O . LEU A 1 188 ? 2.014 -22.186 -13.744 1.00 95.94 188 LEU A O 1
ATOM 1544 N N . GLY A 1 189 ? 3.815 -20.901 -14.102 1.00 95.88 189 GLY A N 1
ATOM 1545 C CA . GLY A 1 189 ? 3.115 -19.642 -13.880 1.00 95.88 189 GLY A CA 1
ATOM 1546 C C . GLY A 1 189 ? 2.092 -19.354 -14.973 1.00 95.88 189 GLY A C 1
ATOM 1547 O O . GLY A 1 189 ? 0.942 -19.048 -14.662 1.00 95.88 189 GLY A O 1
ATOM 1548 N N . ALA A 1 190 ? 2.480 -19.503 -16.242 1.00 92.44 190 ALA A N 1
ATOM 1549 C CA . ALA A 1 190 ? 1.593 -19.330 -17.390 1.00 92.44 190 ALA A CA 1
ATOM 1550 C C . ALA A 1 190 ? 0.410 -20.309 -17.347 1.00 92.44 190 ALA A C 1
ATOM 1552 O O . ALA A 1 190 ? -0.723 -19.924 -17.635 1.00 92.44 190 ALA A O 1
ATOM 1553 N N . GLU A 1 191 ? 0.644 -21.558 -16.934 1.00 96.94 191 GLU A N 1
ATOM 1554 C CA . GLU A 1 191 ? -0.421 -22.533 -16.702 1.00 96.94 191 GLU A CA 1
ATOM 1555 C C . GLU A 1 191 ? -1.383 -22.055 -15.605 1.00 96.94 191 GLU A C 1
ATOM 1557 O O . GLU A 1 191 ? -2.599 -22.069 -15.803 1.00 96.94 191 GLU A O 1
ATOM 1562 N N . ALA A 1 192 ? -0.867 -21.582 -14.468 1.00 97.75 192 ALA A N 1
ATOM 1563 C CA . ALA A 1 192 ? -1.697 -21.088 -13.372 1.00 97.75 192 ALA A CA 1
ATOM 1564 C C . ALA A 1 192 ? -2.529 -19.850 -13.764 1.00 97.75 192 ALA A C 1
ATOM 1566 O O . ALA A 1 192 ? -3.707 -19.770 -13.399 1.00 97.75 192 ALA A O 1
ATOM 1567 N N . PHE A 1 193 ? -1.965 -18.923 -14.548 1.00 95.19 193 PHE A N 1
ATOM 1568 C CA . PHE A 1 193 ? -2.716 -17.816 -15.151 1.00 95.19 193 PHE A CA 1
ATOM 1569 C C . PHE A 1 193 ? -3.786 -18.321 -16.132 1.00 95.19 193 PHE A C 1
ATOM 1571 O O . PHE A 1 193 ? -4.950 -17.937 -16.022 1.00 95.19 193 PHE A O 1
ATOM 1578 N N . GLY A 1 194 ? -3.431 -19.239 -17.037 1.00 94.38 194 GLY A N 1
ATOM 1579 C CA . GLY A 1 194 ? -4.351 -19.842 -18.011 1.00 94.38 194 GLY A CA 1
ATOM 1580 C C . GLY A 1 194 ? -5.480 -20.669 -17.384 1.00 94.38 194 GLY A C 1
ATOM 1581 O O . GLY A 1 194 ? -6.533 -20.855 -17.998 1.00 94.38 194 GLY A O 1
ATOM 1582 N N . GLN A 1 195 ? -5.303 -21.131 -16.145 1.00 97.38 195 GLN A N 1
ATOM 1583 C CA . GLN A 1 195 ? -6.343 -21.792 -15.351 1.00 97.38 195 GLN A CA 1
ATOM 1584 C C . GLN A 1 195 ? -7.161 -20.814 -14.490 1.00 97.38 195 GLN A C 1
ATOM 1586 O O . GLN A 1 195 ? -8.185 -21.216 -13.940 1.00 97.38 195 GLN A O 1
ATOM 1591 N N . GLY A 1 196 ? -6.773 -19.535 -14.419 1.00 96.81 196 GLY A N 1
ATOM 1592 C CA . GLY A 1 196 ? -7.459 -18.511 -13.626 1.00 96.81 196 GLY A CA 1
ATOM 1593 C C . GLY A 1 196 ? -7.254 -18.668 -12.117 1.00 96.81 196 GLY A C 1
ATOM 1594 O O . GLY A 1 196 ? -8.126 -18.306 -11.339 1.00 96.81 196 GLY A O 1
ATOM 1595 N N . PHE A 1 197 ? -6.129 -19.241 -11.678 1.00 98.38 197 PHE A N 1
ATOM 1596 C CA . PHE A 1 197 ? -5.897 -19.559 -10.262 1.00 98.38 197 PHE A CA 1
ATOM 1597 C C . PHE A 1 197 ? -5.363 -18.405 -9.415 1.00 98.38 197 PHE A C 1
ATOM 1599 O O . PHE A 1 197 ? -5.159 -18.594 -8.213 1.00 98.38 197 PHE A O 1
ATOM 1606 N N . ILE A 1 198 ? -5.107 -17.241 -10.003 1.00 98.06 198 ILE A N 1
ATOM 1607 C CA . ILE A 1 198 ? -4.507 -16.098 -9.318 1.00 98.06 198 ILE A CA 1
ATOM 1608 C C . ILE A 1 198 ? -5.484 -14.927 -9.229 1.00 98.06 198 ILE A C 1
ATOM 1610 O O . ILE A 1 198 ? -6.148 -14.581 -10.203 1.00 98.06 198 ILE A O 1
ATOM 1614 N N . ALA A 1 199 ? -5.535 -14.303 -8.055 1.00 97.88 199 ALA A N 1
ATOM 1615 C CA . ALA A 1 199 ? -6.227 -13.042 -7.824 1.00 97.88 199 ALA A CA 1
ATOM 1616 C C . ALA A 1 199 ? -5.294 -12.016 -7.173 1.00 97.88 199 ALA A C 1
ATOM 1618 O O . ALA A 1 199 ? -4.273 -12.360 -6.570 1.00 97.88 199 ALA A O 1
ATOM 1619 N N . PHE A 1 200 ? -5.658 -10.746 -7.296 1.00 97.75 200 PHE A N 1
ATOM 1620 C CA . PHE A 1 200 ? -4.940 -9.618 -6.720 1.00 97.75 200 PHE A CA 1
ATOM 1621 C C . PHE A 1 200 ? -5.619 -9.218 -5.410 1.00 97.75 200 PHE A C 1
ATOM 1623 O O . PHE A 1 200 ? -6.843 -9.125 -5.352 1.00 97.75 200 PHE A O 1
ATOM 1630 N N . LEU A 1 201 ? -4.835 -8.952 -4.367 1.00 97.75 201 LEU A N 1
ATOM 1631 C CA . LEU A 1 201 ? -5.289 -8.310 -3.136 1.00 97.75 201 LEU A CA 1
ATOM 1632 C C . LEU A 1 201 ? -4.493 -7.020 -2.968 1.00 97.75 201 LEU A C 1
ATOM 1634 O O . LEU A 1 201 ? -3.318 -7.036 -2.598 1.00 97.75 201 LEU A O 1
ATOM 1638 N N . GLU A 1 202 ? -5.136 -5.897 -3.262 1.00 97.56 202 GLU A N 1
ATOM 1639 C CA . GLU A 1 202 ? -4.523 -4.582 -3.167 1.00 97.56 202 GLU A CA 1
ATOM 1640 C C . GLU A 1 202 ? -4.867 -3.893 -1.859 1.00 97.56 202 GLU A C 1
ATOM 1642 O O . GLU A 1 202 ? -6.026 -3.624 -1.545 1.00 97.56 202 GLU A O 1
ATOM 1647 N N . VAL A 1 203 ? -3.826 -3.600 -1.086 1.00 96.12 203 VAL A N 1
ATOM 1648 C CA . VAL A 1 203 ? -3.923 -2.829 0.147 1.00 96.12 203 VAL A CA 1
ATOM 1649 C C . VAL A 1 203 ? -4.004 -1.351 -0.217 1.00 96.12 203 VAL A C 1
ATOM 1651 O O . VAL A 1 203 ? -3.009 -0.735 -0.604 1.00 96.12 203 VAL A O 1
ATOM 1654 N N . ALA A 1 204 ? -5.204 -0.789 -0.081 1.00 93.75 204 ALA A N 1
ATOM 1655 C CA . ALA A 1 204 ? -5.549 0.567 -0.490 1.00 93.75 204 ALA A CA 1
ATOM 1656 C C . ALA A 1 204 ? -6.143 1.421 0.648 1.00 93.75 204 ALA A C 1
ATOM 1658 O O . ALA A 1 204 ? -6.764 2.450 0.406 1.00 93.75 204 ALA A O 1
ATOM 1659 N N . GLY A 1 205 ? -5.923 1.037 1.909 1.00 83.75 205 GLY A N 1
ATOM 1660 C CA . GLY A 1 205 ? -6.498 1.724 3.072 1.00 83.75 205 GLY A CA 1
ATOM 1661 C C . GLY A 1 205 ? -5.867 3.073 3.451 1.00 83.75 205 GLY A C 1
ATOM 1662 O O . GLY A 1 205 ? -6.226 3.629 4.488 1.00 83.75 205 GLY A O 1
ATOM 1663 N N . GLY A 1 206 ? -4.900 3.584 2.683 1.00 79.81 206 GLY A N 1
ATOM 1664 C CA . GLY A 1 206 ? -4.202 4.842 2.972 1.00 79.81 206 GLY A CA 1
ATOM 1665 C C . GLY A 1 206 ? -4.747 6.030 2.175 1.00 79.81 206 GLY A C 1
ATOM 1666 O O . GLY A 1 206 ? -4.904 5.937 0.957 1.00 79.81 206 GLY A O 1
ATOM 1667 N N . SER A 1 207 ? -4.958 7.170 2.839 1.00 80.69 207 SER A N 1
ATOM 1668 C CA . SER A 1 207 ? -5.257 8.440 2.166 1.00 80.69 207 SER A CA 1
ATOM 1669 C C . SER A 1 207 ? -4.017 9.039 1.485 1.00 80.69 207 SER A C 1
ATOM 1671 O O . SER A 1 207 ? -2.868 8.737 1.840 1.00 80.69 207 SER A O 1
ATOM 1673 N N . GLY A 1 208 ? -4.239 9.895 0.485 1.00 78.69 208 GLY A N 1
ATOM 1674 C CA . GLY A 1 208 ? -3.195 10.653 -0.207 1.00 78.69 208 GLY A CA 1
ATOM 1675 C C . GLY A 1 208 ? -2.666 11.859 0.581 1.00 78.69 208 GLY A C 1
ATOM 1676 O O . GLY A 1 208 ? -1.867 12.623 0.049 1.00 78.69 208 GLY A O 1
ATOM 1677 N N . THR A 1 209 ? -3.068 12.055 1.839 1.00 81.06 209 THR A N 1
ATOM 1678 C CA . THR A 1 209 ? -2.816 13.287 2.617 1.00 81.06 209 THR A CA 1
ATOM 1679 C C . THR A 1 209 ? -1.334 13.674 2.718 1.00 81.06 209 THR A C 1
ATOM 1681 O O . THR A 1 209 ? -0.990 14.852 2.636 1.00 81.06 209 THR A O 1
ATOM 1684 N N . ARG A 1 210 ? -0.409 12.703 2.801 1.00 78.88 210 ARG A N 1
ATOM 1685 C CA . ARG A 1 210 ? 1.055 12.960 2.761 1.00 78.88 210 ARG A CA 1
ATOM 1686 C C . ARG A 1 210 ? 1.549 13.516 1.419 1.00 78.88 210 ARG A C 1
ATOM 1688 O O . ARG A 1 210 ? 2.577 14.189 1.377 1.00 78.88 210 ARG A O 1
ATOM 1695 N N . LEU A 1 211 ? 0.806 13.263 0.345 1.00 79.75 211 LEU A N 1
ATOM 1696 C CA . LEU A 1 211 ? 1.010 13.833 -0.988 1.00 79.75 211 LEU A CA 1
ATOM 1697 C C . LEU A 1 211 ? 0.375 15.231 -1.117 1.00 79.75 211 LEU A C 1
ATOM 1699 O O . LEU A 1 211 ? 0.563 15.883 -2.135 1.00 79.75 211 LEU A O 1
ATOM 1703 N N . GLY A 1 212 ? -0.371 15.702 -0.108 1.00 81.12 212 GLY A N 1
ATOM 1704 C CA . GLY A 1 212 ? -1.237 16.880 -0.223 1.00 81.12 212 GLY A CA 1
ATOM 1705 C C . GLY A 1 212 ? -2.513 16.615 -1.031 1.00 81.12 212 GLY A C 1
ATOM 1706 O O . GLY A 1 212 ? -3.125 17.554 -1.526 1.00 81.12 212 GLY A O 1
ATOM 1707 N N . TYR A 1 213 ? -2.889 15.345 -1.204 1.00 84.75 213 TYR A N 1
ATOM 1708 C CA . TYR A 1 213 ? -4.061 14.915 -1.960 1.00 84.75 213 TYR A CA 1
ATOM 1709 C C . TYR A 1 213 ? -5.096 14.327 -0.996 1.00 84.75 213 TYR A C 1
ATOM 1711 O O . TYR A 1 213 ? -4.848 13.297 -0.379 1.00 84.75 213 TYR A O 1
ATOM 1719 N N . GLU A 1 214 ? -6.235 14.994 -0.824 1.00 86.19 214 GLU A N 1
ATOM 1720 C CA . GLU A 1 214 ? -7.220 14.643 0.218 1.00 86.19 214 GLU A CA 1
ATOM 1721 C C . GLU A 1 214 ? -8.054 13.388 -0.103 1.00 86.19 214 GLU A C 1
ATOM 1723 O O . GLU A 1 214 ? -8.765 12.878 0.755 1.00 86.19 214 GLU A O 1
ATOM 1728 N N . GLU A 1 215 ? -7.934 12.847 -1.315 1.00 90.75 215 GLU A N 1
ATOM 1729 C CA . GLU A 1 215 ? -8.661 11.656 -1.759 1.00 90.75 215 GLU A CA 1
ATOM 1730 C C . GLU A 1 215 ? -7.892 10.347 -1.452 1.00 90.75 215 GLU A C 1
ATOM 1732 O O . GLU A 1 215 ? -6.688 10.362 -1.134 1.00 90.75 215 GLU A O 1
ATOM 1737 N N . PRO A 1 216 ? -8.548 9.172 -1.562 1.00 94.19 216 PRO A N 1
ATOM 1738 C CA . PRO A 1 216 ? -7.880 7.873 -1.531 1.00 94.19 216 PRO A CA 1
ATOM 1739 C C . PRO A 1 216 ? -6.651 7.818 -2.443 1.00 94.19 216 PRO A C 1
ATOM 1741 O O . PRO A 1 216 ? -6.701 8.211 -3.609 1.00 94.19 216 PRO A O 1
ATOM 1744 N N . LYS A 1 217 ? -5.536 7.266 -1.946 1.00 93.56 217 LYS A N 1
ATOM 1745 C CA . LYS A 1 217 ? -4.264 7.288 -2.687 1.00 93.56 217 LYS A CA 1
ATOM 1746 C C . LYS A 1 217 ? -4.363 6.639 -4.072 1.00 93.56 217 LYS A C 1
ATOM 1748 O O . LYS A 1 217 ? -3.735 7.126 -5.000 1.00 93.56 217 LYS A O 1
ATOM 1753 N N . GLY A 1 218 ? -5.158 5.581 -4.238 1.00 94.38 218 GLY A N 1
ATOM 1754 C CA . GLY A 1 218 ? -5.317 4.918 -5.539 1.00 94.38 218 GLY A CA 1
ATOM 1755 C C . GLY A 1 218 ? -5.911 5.805 -6.643 1.00 94.38 218 GLY A C 1
ATOM 1756 O O . GLY A 1 218 ? -5.712 5.526 -7.823 1.00 94.38 218 GLY A O 1
ATOM 1757 N N . MET A 1 219 ? -6.584 6.902 -6.283 1.00 93.88 219 MET A N 1
ATOM 1758 C CA . MET A 1 219 ? -7.106 7.897 -7.229 1.00 93.88 219 MET A CA 1
ATOM 1759 C C . MET A 1 219 ? -6.020 8.855 -7.735 1.00 93.88 219 MET A C 1
ATOM 1761 O O . MET A 1 219 ? -6.252 9.591 -8.691 1.00 93.88 219 MET A O 1
ATOM 1765 N N . TYR A 1 220 ? -4.827 8.832 -7.130 1.00 91.62 220 TYR A N 1
ATOM 1766 C CA . TYR A 1 220 ? -3.767 9.783 -7.430 1.00 91.62 220 TYR A CA 1
ATOM 1767 C C . TYR A 1 220 ? -3.305 9.681 -8.900 1.00 91.62 220 TYR A C 1
ATOM 1769 O O . TYR A 1 220 ? -2.901 8.593 -9.329 1.00 91.62 220 TYR A O 1
ATOM 1777 N N . PRO A 1 221 ? -3.342 10.787 -9.670 1.00 86.62 221 PRO A N 1
ATOM 1778 C CA . PRO A 1 221 ? -2.952 10.822 -11.079 1.00 86.62 221 PRO A CA 1
ATOM 1779 C C . PRO A 1 221 ? -1.424 10.741 -11.238 1.00 86.62 221 PRO A C 1
ATOM 1781 O O . PRO A 1 221 ? -0.709 11.650 -10.823 1.00 86.62 221 PRO A O 1
ATOM 1784 N N . ILE A 1 222 ? -0.906 9.669 -11.853 1.00 86.00 222 ILE A N 1
ATOM 1785 C CA . ILE A 1 222 ? 0.538 9.352 -11.816 1.00 86.00 222 ILE A CA 1
ATOM 1786 C C . ILE A 1 222 ? 1.172 8.968 -13.158 1.00 86.00 222 ILE A C 1
ATOM 1788 O O . ILE A 1 222 ? 2.395 9.013 -13.269 1.00 86.00 222 ILE A O 1
ATOM 1792 N N . SER A 1 223 ? 0.391 8.581 -14.173 1.00 76.88 223 SER A N 1
ATOM 1793 C CA . SER A 1 223 ? 0.970 8.093 -15.437 1.00 76.88 223 SER A CA 1
ATOM 1794 C C . SER A 1 223 ? 1.936 9.105 -16.073 1.00 76.88 223 SER A C 1
ATOM 1796 O O . SER A 1 223 ? 1.672 10.307 -15.968 1.00 76.88 223 SER A O 1
ATOM 1798 N N . PRO A 1 224 ? 3.021 8.667 -16.749 1.00 71.88 224 PRO A N 1
ATOM 1799 C CA . PRO A 1 224 ? 4.032 9.554 -17.330 1.00 71.88 224 PRO A CA 1
ATOM 1800 C C . PRO A 1 224 ? 3.497 10.622 -18.275 1.00 71.88 224 PRO A C 1
ATOM 1802 O O . PRO A 1 224 ? 4.005 11.749 -18.274 1.00 71.88 224 PRO A O 1
ATOM 1805 N N . LEU A 1 225 ? 2.445 10.310 -19.033 1.00 65.00 225 LEU A N 1
ATOM 1806 C CA . LEU A 1 225 ? 1.815 11.241 -19.961 1.00 65.00 225 LEU A CA 1
ATOM 1807 C C . LEU A 1 225 ? 0.340 11.455 -19.605 1.00 65.00 225 LEU A C 1
ATOM 1809 O O . LEU A 1 225 ? -0.329 10.574 -19.061 1.00 65.00 225 LEU A O 1
ATOM 1813 N N . LYS A 1 226 ? -0.176 12.649 -19.925 1.00 61.31 226 LYS A N 1
ATOM 1814 C CA . LYS A 1 226 ? -1.618 12.908 -19.889 1.00 61.31 226 LYS A CA 1
ATOM 1815 C C . LYS A 1 226 ? -2.289 12.212 -21.078 1.00 61.31 226 LYS A C 1
ATOM 1817 O O . LYS A 1 226 ? -1.768 12.191 -22.192 1.00 61.31 226 LYS A O 1
ATOM 1822 N N . THR A 1 227 ? -3.477 11.686 -20.846 1.00 53.88 227 THR A N 1
ATOM 1823 C CA . THR A 1 227 ? -4.336 11.013 -21.816 1.00 53.88 227 THR A CA 1
ATOM 1824 C C . THR A 1 227 ? -5.701 11.685 -21.865 1.00 53.88 227 THR A C 1
ATOM 1826 O O . THR A 1 227 ? -6.136 12.271 -20.881 1.00 53.88 227 THR A O 1
ATOM 1829 N N . ILE A 1 228 ? -6.379 11.611 -23.009 1.00 50.22 228 ILE A N 1
ATOM 1830 C CA . ILE A 1 228 ? -7.777 12.043 -23.112 1.00 50.22 228 ILE A CA 1
ATOM 1831 C C . ILE A 1 228 ? -8.623 10.945 -22.448 1.00 50.22 228 ILE A C 1
ATOM 1833 O O . ILE A 1 228 ? -8.524 9.803 -22.901 1.00 50.22 228 ILE A O 1
ATOM 1837 N N . PRO A 1 229 ? -9.387 11.233 -21.385 1.00 51.84 229 PRO A N 1
ATOM 1838 C CA . PRO A 1 229 ? -10.282 10.267 -20.771 1.00 51.84 229 PRO A CA 1
ATOM 1839 C C . PRO A 1 229 ? -11.442 9.929 -21.719 1.00 51.84 229 PRO A C 1
ATOM 1841 O O . PRO A 1 229 ? -11.715 10.616 -22.707 1.00 51.84 229 PRO A O 1
ATOM 1844 N N . ASP A 1 230 ? -12.159 8.847 -21.429 1.00 43.53 230 ASP A N 1
ATOM 1845 C CA . ASP A 1 230 ? -13.243 8.392 -22.308 1.00 43.53 230 ASP A CA 1
ATOM 1846 C C . ASP A 1 230 ? -14.418 9.373 -22.357 1.00 43.53 230 ASP A C 1
ATOM 1848 O O . ASP A 1 230 ? -15.091 9.474 -23.382 1.00 43.53 230 ASP A O 1
ATOM 1852 N N . LYS A 1 231 ? -14.612 10.144 -21.279 1.00 48.19 231 LYS A N 1
ATOM 1853 C CA . LYS A 1 231 ? -15.802 10.971 -21.036 1.00 48.19 231 LYS A CA 1
ATOM 1854 C C . LYS A 1 231 ? -15.601 12.482 -21.233 1.00 48.19 231 LYS A C 1
ATOM 1856 O O . LYS A 1 231 ? -16.592 13.205 -21.220 1.00 48.19 231 LYS A O 1
ATOM 1861 N N . ASP A 1 232 ? -14.367 12.962 -21.405 1.00 52.22 232 ASP A N 1
ATOM 1862 C CA . ASP A 1 232 ? -14.037 14.392 -21.535 1.00 52.22 232 ASP A CA 1
ATOM 1863 C C . ASP A 1 232 ? -12.857 14.583 -22.511 1.00 52.22 232 ASP A C 1
ATOM 1865 O O . ASP A 1 232 ? -11.955 13.751 -22.568 1.00 52.22 232 ASP A O 1
ATOM 1869 N N . ASP A 1 233 ? -12.851 15.679 -23.272 1.00 51.66 233 ASP A N 1
ATOM 1870 C CA . ASP A 1 233 ? -11.768 16.051 -24.195 1.00 51.66 233 ASP A CA 1
ATOM 1871 C C . ASP A 1 233 ? -10.549 16.666 -23.468 1.00 51.66 233 ASP A C 1
ATOM 1873 O O . ASP A 1 233 ? -9.515 16.945 -24.085 1.00 51.66 233 ASP A O 1
ATOM 1877 N N . ASN A 1 234 ? -10.634 16.863 -22.148 1.00 47.56 234 ASN A N 1
ATOM 1878 C CA . ASN A 1 234 ? -9.543 17.384 -21.324 1.00 47.56 234 ASN A CA 1
ATOM 1879 C C . ASN A 1 234 ? -8.477 16.326 -21.002 1.00 47.56 234 ASN A C 1
ATOM 1881 O O . ASN A 1 234 ? -8.768 15.259 -20.483 1.00 47.56 234 ASN A O 1
ATOM 1885 N N . LEU A 1 235 ? -7.205 16.653 -21.231 1.00 54.34 235 LEU A N 1
ATOM 1886 C CA . LEU A 1 235 ? -6.070 15.775 -20.930 1.00 54.34 235 LEU A CA 1
ATOM 1887 C C . LEU A 1 235 ? -5.860 15.585 -19.414 1.00 54.34 235 LEU A C 1
ATOM 1889 O O . LEU A 1 235 ? -5.593 16.553 -18.701 1.00 54.34 235 LEU A O 1
ATOM 1893 N N . VAL A 1 236 ? -5.861 14.335 -18.940 1.00 67.25 236 VAL A N 1
ATOM 1894 C CA . VAL A 1 236 ? -5.611 13.951 -17.534 1.00 67.25 236 VAL A CA 1
ATOM 1895 C C . VAL A 1 236 ? -4.607 12.800 -17.438 1.00 67.25 236 VAL A C 1
ATOM 1897 O O . VAL A 1 236 ? -4.519 11.978 -18.344 1.00 67.25 236 VAL A O 1
ATOM 1900 N N . ARG A 1 237 ? -3.828 12.705 -16.355 1.00 76.38 237 ARG A N 1
ATOM 1901 C CA . ARG A 1 237 ? -2.992 11.510 -16.112 1.00 76.38 237 ARG A CA 1
ATOM 1902 C C . ARG A 1 237 ? -3.860 10.375 -15.565 1.00 76.38 237 ARG A C 1
ATOM 1904 O O . ARG A 1 237 ? -4.807 10.631 -14.821 1.00 76.38 237 ARG A O 1
ATOM 1911 N N . LYS A 1 238 ? -3.505 9.131 -15.882 1.00 82.69 238 LYS A N 1
ATOM 1912 C CA . LYS A 1 238 ? -4.163 7.940 -15.334 1.00 82.69 238 LYS A CA 1
ATOM 1913 C C . LYS A 1 238 ? -3.854 7.808 -13.847 1.00 82.69 238 LYS A C 1
ATOM 1915 O O . LYS A 1 238 ? -2.729 8.082 -13.411 1.00 82.69 238 LYS A O 1
ATOM 1920 N N . SER A 1 239 ? -4.846 7.369 -13.082 1.00 89.88 239 SER A N 1
ATOM 1921 C CA . SER A 1 239 ? -4.694 7.085 -11.654 1.00 89.88 239 SER A CA 1
ATOM 1922 C C . SER A 1 239 ? -3.959 5.763 -11.405 1.00 89.88 239 SER A C 1
ATOM 1924 O O . SER A 1 239 ? -3.883 4.909 -12.293 1.00 89.88 239 SER A O 1
ATOM 1926 N N . LEU A 1 240 ? -3.458 5.556 -10.183 1.00 93.69 240 LEU A N 1
ATOM 1927 C CA . LEU A 1 240 ? -2.900 4.262 -9.757 1.00 93.69 240 LEU A CA 1
ATOM 1928 C C . LEU A 1 240 ? -3.903 3.109 -9.968 1.00 93.69 240 LEU A C 1
ATOM 1930 O O . LEU A 1 240 ? -3.526 2.061 -10.495 1.00 93.69 240 LEU A O 1
ATOM 1934 N N . TYR A 1 241 ? -5.185 3.318 -9.645 1.00 94.38 241 TYR A N 1
ATOM 1935 C CA . TYR A 1 241 ? -6.243 2.332 -9.895 1.00 94.38 241 TYR A CA 1
ATOM 1936 C C . TYR A 1 241 ? -6.457 2.051 -11.383 1.00 94.38 241 TYR A C 1
ATOM 1938 O O . TYR A 1 241 ? -6.618 0.892 -11.760 1.00 94.38 241 TYR A O 1
ATOM 1946 N N . GLN A 1 242 ? -6.424 3.074 -12.239 1.00 89.94 242 GLN A N 1
ATOM 1947 C CA . GLN A 1 242 ? -6.580 2.870 -13.678 1.00 89.94 242 GLN A CA 1
ATOM 1948 C C . GLN A 1 242 ? -5.405 2.072 -14.261 1.00 89.94 242 GLN A C 1
ATOM 1950 O O . GLN A 1 242 ? -5.625 1.118 -15.005 1.00 89.94 242 GLN A O 1
ATOM 1955 N N . LEU A 1 243 ? -4.163 2.400 -13.884 1.00 87.06 243 LEU A N 1
ATOM 1956 C CA . LEU A 1 243 ? -2.971 1.652 -14.313 1.00 87.06 243 LEU A CA 1
ATOM 1957 C C . LEU A 1 243 ? -3.039 0.176 -13.889 1.00 87.06 243 LEU A C 1
ATOM 1959 O O . LEU A 1 243 ? -2.698 -0.729 -14.662 1.00 87.06 243 LEU A O 1
ATOM 1963 N N . ARG A 1 244 ? -3.524 -0.075 -12.669 1.00 93.12 244 ARG A N 1
ATOM 1964 C CA . ARG A 1 244 ? -3.773 -1.428 -12.167 1.00 93.12 244 ARG A CA 1
ATOM 1965 C C . ARG A 1 244 ? -4.828 -2.154 -12.995 1.00 93.12 244 ARG A C 1
ATOM 1967 O O . ARG A 1 244 ? -4.590 -3.283 -13.425 1.00 93.12 244 ARG A O 1
ATOM 1974 N N . ALA A 1 245 ? -5.968 -1.509 -13.230 1.00 90.00 245 ALA A N 1
ATOM 1975 C CA . ALA A 1 245 ? -7.081 -2.085 -13.972 1.00 90.00 245 ALA A CA 1
ATOM 1976 C C . ALA A 1 245 ? -6.689 -2.428 -15.416 1.00 90.00 245 ALA A C 1
ATOM 1978 O O . ALA A 1 245 ? -7.011 -3.506 -15.908 1.00 90.00 245 ALA A O 1
ATOM 1979 N N . GLU A 1 246 ? -5.935 -1.555 -16.086 1.00 83.50 246 GLU A N 1
ATOM 1980 C CA . GLU A 1 246 ? -5.403 -1.823 -17.424 1.00 83.50 246 GLU A CA 1
ATOM 1981 C C . GLU A 1 246 ? -4.461 -3.032 -17.434 1.00 83.50 246 GLU A C 1
ATOM 1983 O O . GLU A 1 246 ? -4.545 -3.861 -18.339 1.00 83.50 246 GLU A O 1
ATOM 1988 N N . SER A 1 247 ? -3.619 -3.185 -16.409 1.00 84.81 247 SER A N 1
ATOM 1989 C CA . SER A 1 247 ? -2.740 -4.357 -16.274 1.00 84.81 247 SER A CA 1
ATOM 1990 C C . SER A 1 247 ? -3.534 -5.648 -16.065 1.00 84.81 247 SER A C 1
ATOM 1992 O O . SER A 1 247 ? -3.240 -6.669 -16.681 1.00 84.81 247 SER A O 1
ATOM 1994 N N . ILE A 1 248 ? -4.588 -5.596 -15.250 1.00 89.75 248 ILE A N 1
ATOM 1995 C CA . ILE A 1 248 ? -5.524 -6.710 -15.048 1.00 89.75 248 ILE A CA 1
ATOM 1996 C C . ILE A 1 248 ? -6.229 -7.083 -16.360 1.00 89.75 248 ILE A C 1
ATOM 1998 O O . ILE A 1 248 ? -6.292 -8.265 -16.706 1.00 89.75 248 ILE A O 1
ATOM 2002 N N . LYS A 1 249 ? -6.704 -6.093 -17.128 1.00 83.50 249 LYS A N 1
ATOM 2003 C CA . LYS A 1 249 ? -7.321 -6.314 -18.446 1.00 83.50 249 LYS A CA 1
ATOM 2004 C C . LYS A 1 249 ? -6.341 -6.928 -19.444 1.00 83.50 249 LYS A C 1
ATOM 2006 O O . LYS A 1 249 ? -6.730 -7.838 -20.172 1.00 83.50 249 LYS A O 1
ATOM 2011 N N . ALA A 1 250 ? -5.084 -6.486 -19.448 1.00 77.75 250 ALA A N 1
ATOM 2012 C CA . ALA A 1 250 ? -4.042 -7.043 -20.308 1.00 77.75 250 ALA A CA 1
ATOM 2013 C C . ALA A 1 250 ? -3.801 -8.536 -20.018 1.00 77.75 250 ALA A C 1
ATOM 2015 O O . ALA A 1 250 ? -3.836 -9.352 -20.940 1.00 77.75 250 ALA A O 1
ATOM 2016 N N . ILE A 1 251 ? -3.676 -8.912 -18.740 1.00 84.06 251 ILE A N 1
ATOM 2017 C CA . ILE A 1 251 ? -3.513 -10.316 -18.323 1.00 84.06 251 ILE A CA 1
ATOM 2018 C C . ILE A 1 251 ? -4.761 -11.133 -18.673 1.00 84.06 251 ILE A C 1
ATOM 2020 O O . ILE A 1 251 ? -4.654 -12.234 -19.220 1.00 84.06 251 ILE A O 1
ATOM 2024 N N . LYS A 1 252 ? -5.956 -10.585 -18.419 1.00 84.88 252 LYS A N 1
ATOM 2025 C CA . LYS A 1 252 ? -7.222 -11.227 -18.794 1.00 84.88 252 LYS A CA 1
ATOM 2026 C C . LYS A 1 252 ? -7.301 -11.494 -20.291 1.00 84.88 252 LYS A C 1
ATOM 2028 O O . LYS A 1 252 ? -7.734 -12.573 -20.690 1.00 84.88 252 LYS A O 1
ATOM 2033 N N . HIS A 1 253 ? -6.885 -10.533 -21.111 1.00 81.44 253 HIS A N 1
ATOM 2034 C CA . HIS A 1 253 ? -6.855 -10.683 -22.559 1.00 81.44 253 HIS A CA 1
ATOM 2035 C C . HIS A 1 253 ? -5.849 -11.762 -22.992 1.00 81.44 253 HIS A C 1
ATOM 2037 O O . HIS A 1 253 ? -6.201 -12.631 -23.784 1.00 81.44 253 HIS A O 1
ATOM 2043 N N . GLN A 1 254 ? -4.633 -11.753 -22.434 1.00 78.94 254 GLN A N 1
ATOM 2044 C CA . GLN A 1 254 ? -3.576 -12.719 -22.753 1.00 78.94 254 GLN A CA 1
ATOM 2045 C C . GLN A 1 254 ? -3.984 -14.170 -22.450 1.00 78.94 254 GLN A C 1
ATOM 2047 O O . GLN A 1 254 ? -3.697 -15.070 -23.240 1.00 78.94 254 GLN A O 1
ATOM 2052 N N . TYR A 1 255 ? -4.634 -14.403 -21.308 1.00 84.62 255 TYR A N 1
ATOM 2053 C CA . TYR A 1 255 ? -4.956 -15.750 -20.826 1.00 84.62 255 TYR A CA 1
ATOM 2054 C C . TYR A 1 255 ? -6.412 -16.163 -21.039 1.00 84.62 255 TYR A C 1
ATOM 2056 O O . TYR A 1 255 ? -6.767 -17.310 -20.769 1.00 84.62 255 TYR A O 1
ATOM 2064 N N . HIS A 1 256 ? -7.261 -15.252 -21.518 1.00 85.81 256 HIS A N 1
ATOM 2065 C CA . HIS A 1 256 ? -8.706 -15.450 -21.661 1.00 85.81 256 HIS A CA 1
ATOM 2066 C C . HIS A 1 256 ? -9.379 -15.922 -20.359 1.00 85.81 256 HIS A C 1
ATOM 2068 O O . HIS A 1 256 ? -10.326 -16.717 -20.371 1.00 85.81 256 HIS A O 1
ATOM 2074 N N . LYS A 1 257 ? -8.876 -15.441 -19.216 1.00 91.88 257 LYS A N 1
ATOM 2075 C CA . LYS A 1 257 ? -9.380 -15.753 -17.875 1.00 91.88 257 LYS A CA 1
ATOM 2076 C C . LYS A 1 257 ? -9.552 -14.477 -17.058 1.00 91.88 257 LYS A C 1
ATOM 2078 O O . LYS A 1 257 ? -8.667 -13.628 -17.105 1.00 91.88 257 LYS A O 1
ATOM 2083 N N . PRO A 1 258 ? -10.655 -14.330 -16.302 1.00 91.88 258 PRO A N 1
ATOM 2084 C CA . PRO A 1 258 ? -10.770 -13.274 -15.305 1.00 91.88 258 PRO A CA 1
ATOM 2085 C C . PRO A 1 258 ? -9.576 -13.282 -14.350 1.00 91.88 258 PRO A C 1
ATOM 2087 O O . PRO A 1 258 ? -9.097 -14.352 -13.974 1.00 91.88 258 PRO A O 1
ATOM 2090 N N . ILE A 1 259 ? -9.141 -12.094 -13.938 1.00 94.12 259 ILE A N 1
ATOM 2091 C CA . ILE A 1 259 ? -8.137 -11.905 -12.889 1.00 94.12 259 ILE A CA 1
ATOM 2092 C C . ILE A 1 259 ? -8.835 -11.150 -11.760 1.00 94.12 259 ILE A C 1
ATOM 2094 O O . ILE A 1 259 ? -8.923 -9.921 -11.814 1.00 94.12 259 ILE A O 1
ATOM 2098 N N . PRO A 1 260 ? -9.408 -11.867 -10.779 1.00 97.00 260 PRO A N 1
ATOM 2099 C CA . PRO A 1 260 ? -10.213 -11.228 -9.755 1.00 97.00 260 PRO A CA 1
ATOM 2100 C C . PRO A 1 260 ? -9.368 -10.291 -8.883 1.00 97.00 260 PRO A C 1
ATOM 2102 O O . PRO A 1 260 ? -8.205 -10.577 -8.586 1.00 97.00 260 PRO A O 1
ATOM 2105 N N . TRP A 1 261 ? -9.953 -9.173 -8.459 1.00 98.00 261 TRP A N 1
ATOM 2106 C CA . TRP A 1 261 ? -9.250 -8.097 -7.766 1.00 98.00 261 TRP A CA 1
ATOM 2107 C C . TRP A 1 261 ? -9.979 -7.668 -6.493 1.00 98.00 261 TRP A C 1
ATOM 2109 O O . TRP A 1 261 ? -11.056 -7.074 -6.520 1.00 98.00 261 TRP A O 1
ATOM 2119 N N . ILE A 1 262 ? -9.370 -7.969 -5.351 1.00 98.06 262 ILE A N 1
ATOM 2120 C CA . ILE A 1 262 ? -9.804 -7.489 -4.046 1.00 98.06 262 ILE A CA 1
ATOM 2121 C C . ILE A 1 262 ? -9.138 -6.141 -3.782 1.00 98.06 262 ILE A C 1
ATOM 2123 O O . ILE A 1 262 ? -7.911 -6.038 -3.809 1.00 98.06 262 ILE A O 1
ATOM 2127 N N . ILE A 1 263 ? -9.941 -5.134 -3.453 1.00 97.88 263 ILE A N 1
ATOM 2128 C CA . ILE A 1 263 ? -9.474 -3.806 -3.053 1.00 97.88 263 ILE A CA 1
ATOM 2129 C C . ILE A 1 263 ? -9.783 -3.636 -1.568 1.00 97.88 263 ILE A C 1
ATOM 2131 O O . ILE A 1 263 ? -10.945 -3.517 -1.167 1.00 97.88 263 ILE A O 1
ATOM 2135 N N . MET A 1 264 ? -8.734 -3.664 -0.745 1.00 97.00 264 MET A N 1
ATOM 2136 C CA . MET A 1 264 ? -8.840 -3.498 0.699 1.00 97.00 264 MET A CA 1
ATOM 2137 C C . MET A 1 264 ? -8.780 -2.015 1.075 1.00 97.00 264 MET A C 1
ATOM 2139 O O . MET A 1 264 ? -7.713 -1.403 1.031 1.00 97.00 264 MET A O 1
ATOM 2143 N N . THR A 1 265 ? -9.912 -1.448 1.476 1.00 95.56 265 THR A N 1
ATOM 2144 C CA . THR A 1 265 ? -10.086 -0.026 1.819 1.00 95.56 265 THR A CA 1
ATOM 2145 C C . THR A 1 265 ? -10.093 0.195 3.335 1.00 95.56 265 THR A C 1
ATOM 2147 O O . THR A 1 265 ? -10.171 -0.747 4.125 1.00 95.56 265 THR A O 1
ATOM 2150 N N . SER A 1 266 ? -10.001 1.454 3.763 1.00 90.44 266 SER A N 1
ATOM 2151 C CA . SER A 1 266 ? -10.304 1.903 5.130 1.00 90.44 266 SER A CA 1
ATOM 2152 C C . SER A 1 266 ? -11.681 2.563 5.181 1.00 90.44 266 SER A C 1
ATOM 2154 O O . SER A 1 266 ? -12.219 2.922 4.138 1.00 90.44 266 SER A O 1
ATOM 2156 N N . ASP A 1 267 ? -12.232 2.799 6.374 1.00 86.12 267 ASP A N 1
ATOM 2157 C CA . ASP A 1 267 ? -13.479 3.569 6.499 1.00 86.12 267 ASP A CA 1
ATOM 2158 C C . ASP A 1 267 ? -13.386 4.963 5.875 1.00 86.12 267 ASP A C 1
ATOM 2160 O O . ASP A 1 267 ? -14.340 5.421 5.261 1.00 86.12 267 ASP A O 1
ATOM 2164 N N . GLU A 1 268 ? -12.214 5.595 5.964 1.00 84.44 268 GLU A N 1
ATOM 2165 C CA . GLU A 1 268 ? -11.939 6.907 5.372 1.00 84.44 268 GLU A CA 1
ATOM 2166 C C . GLU A 1 268 ? -11.886 6.873 3.836 1.00 84.44 268 GLU A C 1
ATOM 2168 O O . GLU A 1 268 ? -12.181 7.871 3.192 1.00 84.44 268 GLU A O 1
ATOM 2173 N N . THR A 1 269 ? -11.505 5.742 3.232 1.00 90.38 269 THR A N 1
ATOM 2174 C CA . THR A 1 269 ? -11.222 5.661 1.786 1.00 90.38 269 THR A CA 1
ATOM 2175 C C . THR A 1 269 ? -12.245 4.863 0.980 1.00 90.38 269 THR A C 1
ATOM 2177 O O . THR A 1 269 ? -12.237 4.949 -0.248 1.00 90.38 269 THR A O 1
ATOM 2180 N N . ASP A 1 270 ? -13.113 4.079 1.629 1.00 94.44 270 ASP A N 1
ATOM 2181 C CA . ASP A 1 270 ? -14.017 3.136 0.957 1.00 94.44 270 ASP A CA 1
ATOM 2182 C C . ASP A 1 270 ? -15.059 3.829 0.076 1.00 94.44 270 ASP A C 1
ATOM 2184 O O . ASP A 1 270 ? -15.212 3.451 -1.084 1.00 94.44 270 ASP A O 1
ATOM 2188 N N . GLU A 1 271 ? -15.739 4.857 0.593 1.00 94.81 271 GLU A N 1
ATOM 2189 C CA . GLU A 1 271 ? -16.789 5.566 -0.149 1.00 94.81 271 GLU A CA 1
ATOM 2190 C C . GLU A 1 271 ? -16.219 6.260 -1.392 1.00 94.81 271 GLU A C 1
ATOM 2192 O O . GLU A 1 271 ? -16.676 5.987 -2.503 1.00 94.81 271 GLU A O 1
ATOM 2197 N N . GLY A 1 272 ? -15.158 7.059 -1.222 1.00 95.56 272 GLY A N 1
ATOM 2198 C CA . GLY A 1 272 ? -14.471 7.727 -2.332 1.00 95.56 272 GLY A CA 1
ATOM 2199 C C . GLY A 1 272 ? -13.916 6.739 -3.361 1.00 95.56 272 GLY A C 1
ATOM 2200 O O . GLY A 1 272 ? -14.074 6.938 -4.562 1.00 95.56 272 GLY A O 1
ATOM 2201 N N . THR A 1 273 ? -13.359 5.607 -2.910 1.00 96.88 273 THR A N 1
ATOM 2202 C CA . THR A 1 273 ? -12.881 4.554 -3.819 1.00 96.88 273 THR A CA 1
ATOM 2203 C C . THR A 1 273 ? -14.034 3.961 -4.634 1.00 96.88 273 THR A C 1
ATOM 2205 O O . THR A 1 273 ? -13.937 3.877 -5.855 1.00 96.88 273 THR A O 1
ATOM 2208 N N . ARG A 1 274 ? -15.147 3.566 -4.003 1.00 96.94 274 ARG A N 1
ATOM 2209 C CA . ARG A 1 274 ? -16.298 2.985 -4.720 1.00 96.94 274 ARG A CA 1
ATOM 2210 C C . ARG A 1 274 ? -16.919 3.971 -5.704 1.00 96.94 274 ARG A C 1
ATOM 2212 O O . ARG A 1 274 ? -17.235 3.572 -6.825 1.00 96.94 274 ARG A O 1
ATOM 2219 N N . ALA A 1 275 ? -17.076 5.230 -5.292 1.00 96.56 275 ALA A N 1
ATOM 2220 C CA . ALA A 1 275 ? -17.585 6.297 -6.145 1.00 96.56 275 ALA A CA 1
ATOM 2221 C C . ALA A 1 275 ? -16.690 6.475 -7.376 1.00 96.56 275 ALA A C 1
ATOM 2223 O O . ALA A 1 275 ? -17.184 6.402 -8.497 1.00 96.56 275 ALA A O 1
ATOM 2224 N N . PHE A 1 276 ? -15.373 6.559 -7.180 1.00 94.81 276 PHE A N 1
ATOM 2225 C CA . PHE A 1 276 ? -14.418 6.703 -8.273 1.00 94.81 276 PHE A CA 1
ATOM 2226 C C . PHE A 1 276 ? -14.461 5.535 -9.266 1.00 94.81 276 PHE A C 1
ATOM 2228 O O . PHE A 1 276 ? -14.454 5.752 -10.476 1.00 94.81 276 PHE A O 1
ATOM 2235 N N . PHE A 1 277 ? -14.545 4.289 -8.787 1.00 95.50 277 PHE A N 1
ATOM 2236 C CA . PHE A 1 277 ? -14.692 3.134 -9.678 1.00 95.50 277 PHE A CA 1
ATOM 2237 C C . PHE A 1 277 ? -16.002 3.189 -10.463 1.00 95.50 277 PHE A C 1
ATOM 2239 O O . PHE A 1 277 ? -15.984 3.000 -11.675 1.00 95.50 277 PHE A O 1
ATOM 2246 N N . LYS A 1 278 ? -17.122 3.500 -9.804 1.00 94.12 278 LYS A N 1
ATOM 2247 C CA . LYS A 1 278 ? -18.427 3.638 -10.460 1.00 94.12 278 LYS A CA 1
ATOM 2248 C C . LYS A 1 278 ? -18.426 4.749 -11.515 1.00 94.12 278 LYS A C 1
ATOM 2250 O O . LYS A 1 278 ? -18.882 4.544 -12.638 1.00 94.12 278 LYS A O 1
ATOM 2255 N N . GLU A 1 279 ? -17.871 5.912 -11.186 1.00 91.38 279 GLU A N 1
ATOM 2256 C CA . GLU A 1 279 ? -17.728 7.050 -12.100 1.00 91.38 279 GLU A CA 1
ATOM 2257 C C . GLU A 1 279 ? -16.888 6.711 -13.333 1.00 91.38 279 GLU A C 1
ATOM 2259 O O . GLU A 1 279 ? -17.149 7.242 -14.413 1.00 91.38 279 GLU A O 1
ATOM 2264 N N . ASN A 1 280 ? -15.933 5.789 -13.206 1.00 84.88 280 ASN A N 1
ATOM 2265 C CA . ASN A 1 280 ? -15.069 5.326 -14.291 1.00 84.88 280 ASN A CA 1
ATOM 2266 C C . ASN A 1 280 ? -15.512 3.983 -14.898 1.00 84.88 280 ASN A C 1
ATOM 2268 O O . ASN A 1 280 ? -14.706 3.324 -15.550 1.00 84.88 280 ASN A O 1
ATOM 2272 N N . ASP A 1 281 ? -16.772 3.572 -14.695 1.00 84.81 281 ASP A N 1
ATOM 2273 C CA . ASP A 1 281 ? -17.327 2.309 -15.215 1.00 84.81 281 ASP A CA 1
ATOM 2274 C C . ASP A 1 281 ? -16.442 1.089 -14.897 1.00 84.81 281 ASP A C 1
ATOM 2276 O O . ASP A 1 281 ? -16.144 0.240 -15.737 1.00 84.81 281 ASP A O 1
ATOM 2280 N N . TYR A 1 282 ? -15.911 1.066 -13.673 1.00 88.81 282 TYR A N 1
ATOM 2281 C CA . TYR A 1 282 ? -14.998 0.042 -13.164 1.00 88.81 282 TYR A CA 1
ATOM 2282 C C . TYR A 1 282 ? -13.788 -0.204 -14.083 1.00 88.81 282 TYR A C 1
ATOM 2284 O O . TYR A 1 282 ? -13.215 -1.295 -14.101 1.00 88.81 282 TYR A O 1
ATOM 2292 N N . PHE A 1 283 ? -13.399 0.815 -14.859 1.00 86.25 283 PHE A N 1
ATOM 2293 C CA . PHE A 1 283 ? -12.351 0.775 -15.881 1.00 86.25 283 PHE A CA 1
ATOM 2294 C C . PHE A 1 283 ? -12.555 -0.332 -16.935 1.00 86.25 283 PHE A C 1
ATOM 2296 O O . PHE A 1 283 ? -11.584 -0.816 -17.532 1.00 86.25 283 PHE A O 1
ATOM 2303 N N . GLY A 1 284 ? -13.805 -0.749 -17.159 1.00 82.56 284 GLY A N 1
ATOM 2304 C CA . GLY A 1 284 ? -14.184 -1.839 -18.061 1.00 82.56 284 GLY A CA 1
ATOM 2305 C C . GLY A 1 284 ? -13.984 -3.247 -17.486 1.00 82.56 284 GLY A C 1
ATOM 2306 O O . GLY A 1 284 ? -14.066 -4.226 -18.229 1.00 82.56 284 GLY A O 1
ATOM 2307 N N . ILE A 1 285 ? -13.694 -3.387 -16.188 1.00 88.31 285 ILE A N 1
ATOM 2308 C CA . ILE A 1 285 ? -13.688 -4.693 -15.516 1.00 88.31 285 ILE A CA 1
ATOM 2309 C C . ILE A 1 285 ? -15.134 -5.047 -15.124 1.00 88.31 285 ILE A C 1
ATOM 2311 O O . ILE A 1 285 ? -15.795 -4.229 -14.485 1.00 88.31 285 ILE A O 1
ATOM 2315 N N . PRO A 1 286 ? -15.635 -6.256 -15.452 1.00 90.81 286 PRO A N 1
ATOM 2316 C CA . PRO A 1 286 ? -17.007 -6.647 -15.144 1.00 90.81 286 PRO A CA 1
ATOM 2317 C C . PRO A 1 286 ? -17.379 -6.490 -13.666 1.00 90.81 286 PRO A C 1
ATOM 2319 O O . PRO A 1 286 ? -16.786 -7.115 -12.777 1.00 90.81 286 PRO A O 1
ATOM 2322 N N . TYR A 1 287 ? -18.417 -5.689 -13.426 1.00 93.62 287 TYR A N 1
ATOM 2323 C CA . TYR A 1 287 ? -18.970 -5.442 -12.104 1.00 93.62 287 TYR A CA 1
ATOM 2324 C C . TYR A 1 287 ? -20.499 -5.374 -12.144 1.00 93.62 287 TYR A C 1
ATOM 2326 O O . TYR A 1 287 ? -21.079 -4.632 -12.932 1.00 93.62 287 TYR A O 1
ATOM 2334 N N . ASP A 1 288 ? -21.149 -6.139 -11.271 1.00 91.06 288 ASP A N 1
ATOM 2335 C CA . ASP A 1 288 ? -22.591 -6.112 -11.046 1.00 91.06 288 ASP A CA 1
ATOM 2336 C C . ASP A 1 288 ? -22.889 -5.421 -9.706 1.00 91.06 288 ASP A C 1
ATOM 2338 O O . ASP A 1 288 ? -22.646 -5.979 -8.634 1.00 91.06 288 ASP A O 1
ATOM 2342 N N . GLU A 1 289 ? -23.440 -4.203 -9.751 1.00 87.19 289 GLU A N 1
ATOM 2343 C CA . GLU A 1 289 ? -23.845 -3.464 -8.544 1.00 87.19 289 GLU A CA 1
ATOM 2344 C C . GLU A 1 289 ? -24.919 -4.200 -7.728 1.00 87.19 289 GLU A C 1
ATOM 2346 O O . GLU A 1 289 ? -24.981 -4.048 -6.506 1.00 87.19 289 GLU A O 1
ATOM 2351 N N . SER A 1 290 ? -25.757 -5.007 -8.385 1.00 89.38 290 SER A N 1
ATOM 2352 C CA . SER A 1 290 ? -26.802 -5.794 -7.726 1.00 89.38 290 SER A CA 1
ATOM 2353 C C . SER A 1 290 ? -26.262 -7.082 -7.104 1.00 89.38 290 SER A C 1
ATOM 2355 O O . SER A 1 290 ? -26.881 -7.633 -6.188 1.00 89.38 290 SER A O 1
ATOM 2357 N N . ASN A 1 291 ? -25.096 -7.547 -7.564 1.00 86.50 291 ASN A N 1
ATOM 2358 C CA . ASN A 1 291 ? -24.432 -8.730 -7.038 1.00 86.50 291 ASN A CA 1
ATOM 2359 C C . ASN A 1 291 ? -22.900 -8.578 -6.958 1.00 86.50 291 ASN A C 1
ATOM 2361 O O . ASN A 1 291 ? -22.173 -9.308 -7.639 1.00 86.50 291 ASN A O 1
ATOM 2365 N N . PRO A 1 292 ? -22.380 -7.702 -6.073 1.00 80.94 292 PRO A N 1
ATOM 2366 C CA . PRO A 1 292 ? -20.938 -7.481 -5.936 1.00 80.94 292 PRO A CA 1
ATOM 2367 C C . PRO A 1 292 ? -20.143 -8.751 -5.607 1.00 80.94 292 PRO A C 1
ATOM 2369 O O . PRO A 1 292 ? -18.961 -8.849 -5.914 1.00 80.94 292 PRO A O 1
ATOM 2372 N N . GLU A 1 293 ? -20.795 -9.742 -4.995 1.00 76.69 293 GLU A N 1
ATOM 2373 C CA . GLU A 1 293 ? -20.204 -11.036 -4.641 1.00 76.69 293 GLU A CA 1
ATOM 2374 C C . GLU A 1 293 ? -20.031 -11.977 -5.855 1.00 76.69 293 GLU A C 1
ATOM 2376 O O . GLU A 1 293 ? -19.477 -13.065 -5.713 1.00 76.69 293 GLU A O 1
ATOM 2381 N N . LYS A 1 294 ? -20.473 -11.577 -7.053 1.00 83.38 294 LYS A N 1
ATOM 2382 C CA . LYS A 1 294 ? -20.217 -12.279 -8.326 1.00 83.38 294 LYS A CA 1
ATOM 2383 C C . LYS A 1 294 ? -19.396 -11.460 -9.324 1.00 83.38 294 LYS A C 1
ATOM 2385 O O . LYS A 1 294 ? -19.119 -11.943 -10.418 1.00 83.38 294 LYS A O 1
ATOM 2390 N N . SER A 1 295 ? -19.025 -10.237 -8.960 1.00 93.75 295 SER A N 1
ATOM 2391 C CA . SER A 1 295 ? -18.176 -9.362 -9.768 1.00 93.75 295 SER A CA 1
ATOM 2392 C C . SER A 1 295 ? -16.720 -9.825 -9.770 1.00 93.75 295 SER A C 1
ATOM 2394 O O . SER A 1 295 ? -16.274 -10.488 -8.833 1.00 93.75 295 SER A O 1
ATOM 2396 N N . GLU A 1 296 ? -15.950 -9.382 -10.769 1.00 95.69 296 GLU A N 1
ATOM 2397 C CA . GLU A 1 296 ? -14.495 -9.602 -10.819 1.00 95.69 296 GLU A CA 1
ATOM 2398 C C . GLU A 1 296 ? -13.730 -8.670 -9.854 1.00 95.69 296 GLU A C 1
ATOM 2400 O O . GLU A 1 296 ? -12.556 -8.902 -9.577 1.00 95.69 296 GLU A O 1
ATOM 2405 N N . ILE A 1 297 ? -14.394 -7.651 -9.292 1.00 97.69 297 ILE A N 1
ATOM 2406 C CA . ILE A 1 297 ? -13.849 -6.757 -8.259 1.00 97.69 297 ILE A CA 1
ATOM 2407 C C . ILE A 1 297 ? -14.607 -6.951 -6.946 1.00 97.69 297 ILE A C 1
ATOM 2409 O O . ILE A 1 297 ? -15.839 -6.918 -6.926 1.00 97.69 297 ILE A O 1
ATOM 2413 N N . LEU A 1 298 ? -13.875 -7.052 -5.835 1.00 97.12 298 LEU A N 1
ATOM 2414 C CA . LEU A 1 298 ? -14.440 -7.097 -4.489 1.00 97.12 298 LEU A CA 1
ATOM 2415 C C . LEU A 1 298 ? -13.822 -6.020 -3.590 1.00 97.12 298 LEU A C 1
ATOM 2417 O O . LEU A 1 298 ? -12.649 -6.074 -3.234 1.00 97.12 298 LEU A O 1
ATOM 2421 N N . PHE A 1 299 ? -14.634 -5.061 -3.156 1.00 96.62 299 PHE A N 1
ATOM 2422 C CA . PHE A 1 299 ? -14.217 -4.035 -2.197 1.00 96.62 299 PHE A CA 1
ATOM 2423 C C . PHE A 1 299 ? -14.462 -4.508 -0.765 1.00 96.62 299 PHE A C 1
ATOM 2425 O O . PHE A 1 299 ? -15.603 -4.826 -0.402 1.00 96.62 299 PHE A O 1
ATOM 2432 N N . VAL A 1 300 ? -13.419 -4.506 0.064 1.00 95.56 300 VAL A N 1
ATOM 2433 C CA . VAL A 1 300 ? -13.480 -5.009 1.441 1.00 95.56 300 VAL A CA 1
ATOM 2434 C C . VAL A 1 300 ? -12.814 -4.025 2.394 1.00 95.56 300 VAL A C 1
ATOM 2436 O O . VAL A 1 300 ? -11.627 -3.752 2.281 1.00 95.56 300 VAL A O 1
ATOM 2439 N N . LYS A 1 301 ? -13.548 -3.551 3.400 1.00 93.62 301 LYS A N 1
ATOM 2440 C CA . LYS A 1 301 ? -12.967 -2.718 4.456 1.00 93.62 301 LYS A CA 1
ATOM 2441 C C . LYS A 1 301 ? -12.088 -3.538 5.410 1.00 93.62 301 LYS A C 1
ATOM 2443 O O . LYS A 1 301 ? -12.500 -4.611 5.877 1.00 93.62 301 LYS A O 1
ATOM 2448 N N . GLN A 1 302 ? -10.904 -3.016 5.725 1.00 92.25 302 GLN A N 1
ATOM 2449 C CA . GLN A 1 302 ? -10.035 -3.510 6.804 1.00 92.25 302 GLN A CA 1
ATOM 2450 C C . GLN A 1 302 ? -10.645 -3.246 8.198 1.00 92.25 302 GLN A C 1
ATOM 2452 O O . GLN A 1 302 ? -11.616 -2.495 8.306 1.00 92.25 302 GLN A O 1
ATOM 2457 N N . ARG A 1 303 ? -10.101 -3.842 9.271 1.00 90.69 303 ARG A N 1
ATOM 2458 C CA . ARG A 1 303 ? -10.447 -3.442 10.648 1.00 90.69 303 ARG A CA 1
ATOM 2459 C C . ARG A 1 303 ? -9.853 -2.086 10.974 1.00 90.69 303 ARG A C 1
ATOM 2461 O O . ARG A 1 303 ? -8.807 -1.678 10.459 1.00 90.69 303 ARG A O 1
ATOM 2468 N N . VAL A 1 304 ? -10.484 -1.448 11.944 1.00 90.31 304 VAL A N 1
ATOM 2469 C CA . VAL A 1 304 ? -9.970 -0.263 12.609 1.00 90.31 304 VAL A CA 1
ATOM 2470 C C . VAL A 1 304 ? -9.856 -0.517 14.104 1.00 90.31 304 VAL A C 1
ATOM 2472 O O . VAL A 1 304 ? -10.654 -1.242 14.694 1.00 90.31 304 VAL A O 1
ATOM 2475 N N . PHE A 1 305 ? -8.849 0.097 14.713 1.00 92.38 305 PHE A N 1
ATOM 2476 C CA . PHE A 1 305 ? -8.690 0.156 16.158 1.00 92.38 305 PHE A CA 1
ATOM 2477 C C . PHE A 1 305 ? -8.736 1.610 16.620 1.00 92.38 305 PHE A C 1
ATOM 2479 O O . PHE A 1 305 ? -8.257 2.495 15.901 1.00 92.38 305 PHE A O 1
ATOM 2486 N N . PRO A 1 306 ? -9.263 1.886 17.820 1.00 94.75 306 PRO A N 1
ATOM 2487 C CA . PRO A 1 306 ? -9.185 3.220 18.379 1.00 94.75 306 PRO A CA 1
ATOM 2488 C C . PRO A 1 306 ? -7.737 3.586 18.690 1.00 94.75 306 PRO A C 1
ATOM 2490 O O . PRO A 1 306 ? -6.940 2.758 19.141 1.00 94.75 306 PRO A O 1
ATOM 2493 N N . LEU A 1 307 ? -7.403 4.858 18.487 1.00 95.44 307 LEU A N 1
ATOM 2494 C CA . LEU A 1 307 ? -6.173 5.415 19.031 1.00 95.44 307 LEU A CA 1
ATOM 2495 C C . LEU A 1 307 ? -6.339 5.538 20.545 1.00 95.44 307 LEU A C 1
ATOM 2497 O O . LEU A 1 307 ? -7.329 6.095 21.028 1.00 95.44 307 LEU A O 1
ATOM 2501 N N . VAL A 1 308 ? -5.354 5.030 21.283 1.00 94.88 308 VAL A N 1
ATOM 2502 C CA . VAL A 1 308 ? -5.384 5.002 22.749 1.00 94.88 308 VAL A CA 1
ATOM 2503 C C . VAL A 1 308 ? -4.250 5.827 23.340 1.00 94.88 308 VAL A C 1
ATOM 2505 O O . VAL A 1 308 ? -3.116 5.803 22.856 1.00 94.88 308 VAL A O 1
ATOM 2508 N N . THR A 1 309 ? -4.531 6.588 24.390 1.00 93.12 309 THR A N 1
ATOM 2509 C CA . THR A 1 309 ? -3.511 7.363 25.105 1.00 93.12 309 THR A CA 1
ATOM 2510 C C . THR A 1 309 ? -2.591 6.444 25.916 1.00 93.12 309 THR A C 1
ATOM 2512 O O . THR A 1 309 ? -2.885 5.273 26.158 1.00 93.12 309 THR A O 1
ATOM 2515 N N . ASN A 1 310 ? -1.479 6.992 26.415 1.00 88.62 310 ASN A N 1
ATOM 2516 C CA . ASN A 1 310 ? -0.617 6.293 27.381 1.00 88.62 310 ASN A CA 1
ATOM 2517 C C . ASN A 1 310 ? -1.319 6.019 28.729 1.00 88.62 310 ASN A C 1
ATOM 2519 O O . ASN A 1 310 ? -0.798 5.265 29.545 1.00 88.62 310 ASN A O 1
ATOM 2523 N N . THR A 1 311 ? -2.493 6.616 28.959 1.00 86.31 311 THR A N 1
ATOM 2524 C CA . THR A 1 311 ? -3.358 6.395 30.125 1.00 86.31 311 THR A CA 1
ATOM 2525 C C . THR A 1 311 ? -4.544 5.471 29.821 1.00 86.31 311 THR A C 1
ATOM 2527 O O . THR A 1 311 ? -5.439 5.365 30.648 1.00 86.31 311 THR A O 1
ATOM 2530 N N . ASN A 1 312 ? -4.532 4.764 28.679 1.00 87.88 312 ASN A N 1
ATOM 2531 C CA . ASN A 1 312 ? -5.553 3.788 28.264 1.00 87.88 312 ASN A CA 1
ATOM 2532 C C . ASN A 1 312 ? -6.943 4.375 27.962 1.00 87.88 312 ASN A C 1
ATOM 2534 O O . ASN A 1 312 ? -7.954 3.676 28.029 1.00 87.88 312 ASN A O 1
ATOM 2538 N N . GLU A 1 313 ? -6.991 5.645 27.565 1.00 91.56 313 GLU A N 1
ATOM 2539 C CA . GLU A 1 313 ? -8.217 6.325 27.139 1.00 91.56 313 GLU A CA 1
ATOM 2540 C C . GLU A 1 313 ? -8.339 6.325 25.615 1.00 91.56 313 GLU A C 1
ATOM 2542 O O . GLU A 1 313 ? -7.328 6.392 24.914 1.00 91.56 313 GLU A O 1
ATOM 2547 N N . PHE A 1 314 ? -9.566 6.331 25.090 1.00 96.12 314 PHE A N 1
ATOM 2548 C CA . PHE A 1 314 ? -9.785 6.631 23.676 1.00 96.12 314 PHE A CA 1
ATOM 2549 C C . PHE A 1 314 ? -9.502 8.101 23.381 1.00 96.12 314 PHE A C 1
ATOM 2551 O O . PHE A 1 314 ? -9.885 8.995 24.139 1.00 96.12 314 PHE A O 1
ATOM 2558 N N . VAL A 1 315 ? -8.836 8.358 22.258 1.00 96.38 315 VAL A N 1
ATOM 2559 C CA . VAL A 1 315 ? -8.557 9.720 21.805 1.00 96.38 315 VAL A CA 1
ATOM 2560 C C . VAL A 1 315 ? -9.787 10.275 21.093 1.00 96.38 315 VAL A C 1
ATOM 2562 O O . VAL A 1 315 ? -10.166 9.788 20.029 1.00 96.38 315 VAL A O 1
ATOM 2565 N N . LEU A 1 316 ? -10.384 11.326 21.650 1.00 96.88 316 LEU A N 1
ATOM 2566 C CA . LEU A 1 316 ? -11.491 12.047 21.024 1.00 96.88 316 LEU A CA 1
ATOM 2567 C C . LEU A 1 316 ? -11.009 12.822 19.788 1.00 96.88 316 LEU A C 1
ATOM 2569 O O . LEU A 1 316 ? -10.107 13.658 19.886 1.00 96.88 316 LEU A O 1
ATOM 2573 N N . LYS A 1 317 ? -11.620 12.562 18.628 1.00 95.75 317 LYS A N 1
ATOM 2574 C CA . LYS A 1 317 ? -11.435 13.341 17.391 1.00 95.75 317 LYS A CA 1
ATOM 2575 C C . LYS A 1 317 ? -12.273 14.615 17.436 1.00 95.75 317 LYS A C 1
ATOM 2577 O O . LYS A 1 317 ? -11.767 15.700 17.158 1.00 95.75 317 LYS A O 1
ATOM 2582 N N . THR A 1 318 ? -13.532 14.474 17.834 1.00 96.50 318 THR A N 1
ATOM 2583 C CA . THR A 1 318 ? -14.464 15.562 18.155 1.00 96.50 318 THR A CA 1
ATOM 2584 C C . THR A 1 318 ? -15.096 15.272 19.518 1.00 96.50 318 THR A C 1
ATOM 2586 O O . THR A 1 318 ? -14.786 14.258 20.138 1.00 96.50 318 THR A O 1
ATOM 2589 N N . LYS A 1 319 ? -15.994 16.132 20.010 1.00 96.81 319 LYS A N 1
ATOM 2590 C CA . LYS A 1 319 ? -16.736 15.841 21.250 1.00 96.81 319 LYS A CA 1
ATOM 2591 C C . LYS A 1 319 ? -17.628 14.593 21.141 1.00 96.81 319 LYS A C 1
ATOM 2593 O O . LYS A 1 319 ? -17.945 13.996 22.161 1.00 96.81 319 LYS A O 1
ATOM 2598 N N . SER A 1 320 ? -18.000 14.216 19.918 1.00 96.50 320 SER A N 1
ATOM 2599 C CA . SER A 1 320 ? -18.949 13.153 19.571 1.00 96.50 320 SER A CA 1
ATOM 2600 C C . SER A 1 320 ? -18.332 12.010 18.756 1.00 96.50 320 SER A C 1
ATOM 2602 O O . SER A 1 320 ? -19.058 11.185 18.218 1.00 96.50 320 SER A O 1
ATOM 2604 N N . SER A 1 321 ? -17.001 11.944 18.624 1.00 96.44 321 SER A N 1
ATOM 2605 C CA . SER A 1 321 ? -16.340 10.858 17.888 1.00 96.44 321 SER A CA 1
ATOM 2606 C C . SER A 1 321 ? -14.918 10.600 18.369 1.00 96.44 321 SER A C 1
ATOM 2608 O O . SER A 1 321 ? -14.218 11.507 18.833 1.00 96.44 321 SER A O 1
ATOM 2610 N N . ILE A 1 322 ? -14.460 9.361 18.209 1.00 96.44 322 ILE A N 1
ATOM 2611 C CA . ILE A 1 322 ? -13.093 8.932 18.517 1.00 96.44 322 ILE A CA 1
ATOM 2612 C C . ILE A 1 322 ? -12.243 8.794 17.253 1.00 96.44 322 ILE A C 1
ATOM 2614 O O . ILE A 1 322 ? -12.741 8.573 16.147 1.00 96.44 322 ILE A O 1
ATOM 2618 N N . HIS A 1 323 ? -10.928 8.924 17.426 1.00 94.19 323 HIS A N 1
ATOM 2619 C CA . HIS A 1 323 ? -9.956 8.605 16.387 1.00 94.19 323 HIS A CA 1
ATOM 2620 C C . HIS A 1 323 ? -9.845 7.099 16.198 1.00 94.19 323 HIS A C 1
ATOM 2622 O O . HIS A 1 323 ? -9.515 6.371 17.135 1.00 94.19 323 HIS A O 1
ATOM 2628 N N . LEU A 1 324 ? -10.036 6.662 14.958 1.00 92.06 324 LEU A N 1
ATOM 2629 C CA . LEU A 1 324 ? -9.846 5.289 14.517 1.00 92.06 324 LEU A CA 1
ATOM 2630 C C . LEU A 1 324 ? -8.655 5.225 13.558 1.00 92.06 324 LEU A C 1
ATOM 2632 O O . LEU A 1 324 ? -8.436 6.128 12.750 1.00 92.06 324 LEU A O 1
ATOM 2636 N N . GLY A 1 325 ? -7.869 4.161 13.656 1.00 88.62 325 GLY A N 1
ATOM 2637 C CA . GLY A 1 325 ? -6.744 3.891 12.776 1.00 88.62 325 GLY A CA 1
ATOM 2638 C C . GLY A 1 325 ? -6.862 2.503 12.168 1.00 88.62 325 GLY A C 1
ATOM 2639 O O . GLY A 1 325 ? -7.128 1.540 12.880 1.00 88.62 325 GLY A O 1
ATOM 2640 N N . GLY A 1 326 ? -6.626 2.391 10.858 1.00 89.12 326 GLY A N 1
ATOM 2641 C CA . GLY A 1 326 ? -6.586 1.091 10.184 1.00 89.12 326 GLY A CA 1
ATOM 2642 C C . GLY A 1 326 ? -5.555 0.153 10.811 1.00 89.12 326 GLY A C 1
ATOM 2643 O O . GLY A 1 326 ? -4.445 0.595 11.124 1.00 89.12 326 GLY A O 1
ATOM 2644 N N . ALA A 1 327 ? -5.918 -1.122 10.943 1.00 90.12 327 ALA A N 1
ATOM 2645 C CA . ALA A 1 327 ? -5.167 -2.173 11.632 1.00 90.12 327 ALA A CA 1
ATOM 2646 C C . ALA A 1 327 ? -3.897 -2.658 10.897 1.00 90.12 327 ALA A C 1
ATOM 2648 O O . ALA A 1 327 ? -3.394 -3.741 11.177 1.00 90.12 327 ALA A O 1
ATOM 2649 N N . GLY A 1 328 ? -3.340 -1.862 9.983 1.00 89.00 328 GLY A N 1
ATOM 2650 C CA . GLY A 1 328 ? -2.139 -2.201 9.219 1.00 89.00 328 GLY A CA 1
ATOM 2651 C C . GLY A 1 328 ? -2.392 -3.164 8.055 1.00 89.00 328 GLY A C 1
ATOM 2652 O O . GLY A 1 328 ? -3.481 -3.691 7.859 1.00 89.00 328 GLY A O 1
ATOM 2653 N N . HIS A 1 329 ? -1.368 -3.391 7.234 1.00 90.00 329 HIS A N 1
ATOM 2654 C CA . HIS A 1 329 ? -1.497 -4.206 6.021 1.00 90.00 329 HIS A CA 1
ATOM 2655 C C . HIS A 1 329 ? -1.546 -5.721 6.298 1.00 90.00 329 HIS A C 1
ATOM 2657 O O . HIS A 1 329 ? -1.932 -6.487 5.416 1.00 90.00 329 HIS A O 1
ATOM 2663 N N . GLY A 1 330 ? -1.173 -6.172 7.502 1.00 90.12 330 GLY A N 1
ATOM 2664 C CA . GLY A 1 330 ? -1.333 -7.568 7.929 1.00 90.12 330 GLY A CA 1
ATOM 2665 C C . GLY A 1 330 ? -2.794 -8.009 8.018 1.00 90.12 330 GLY A C 1
ATOM 2666 O O . GLY A 1 330 ? -3.092 -9.189 7.857 1.00 90.12 330 GLY A O 1
ATOM 2667 N N . ASP A 1 331 ? -3.715 -7.056 8.144 1.00 91.12 331 ASP A N 1
ATOM 2668 C CA . ASP A 1 331 ? -5.153 -7.305 8.183 1.00 91.12 331 ASP A CA 1
ATOM 2669 C C . ASP A 1 331 ? -5.695 -7.900 6.870 1.00 91.12 331 ASP A C 1
ATOM 2671 O O . ASP A 1 331 ? -6.726 -8.575 6.866 1.00 91.12 331 ASP A O 1
ATOM 2675 N N . ALA A 1 332 ? -4.953 -7.746 5.766 1.00 93.62 332 ALA A N 1
ATOM 2676 C CA . ALA A 1 332 ? -5.217 -8.466 4.526 1.00 93.62 332 ALA A CA 1
ATOM 2677 C C . ALA A 1 332 ? -5.194 -9.992 4.734 1.00 93.62 332 ALA A C 1
ATOM 2679 O O . ALA A 1 332 ? -6.041 -10.685 4.181 1.00 93.62 332 ALA A O 1
ATOM 2680 N N . ARG A 1 333 ? -4.268 -10.521 5.552 1.00 91.31 333 ARG A N 1
ATOM 2681 C CA . ARG A 1 333 ? -4.168 -11.958 5.869 1.00 91.31 333 ARG A CA 1
ATOM 2682 C C . ARG A 1 333 ? -5.258 -12.395 6.845 1.00 91.31 333 ARG A C 1
ATOM 2684 O O . ARG A 1 333 ? -5.913 -13.400 6.600 1.00 91.31 333 ARG A O 1
ATOM 2691 N N . ASP A 1 334 ? -5.449 -11.655 7.932 1.00 87.25 334 ASP A N 1
ATOM 2692 C CA . ASP A 1 334 ? -6.214 -12.158 9.084 1.00 87.25 334 ASP A CA 1
ATOM 2693 C C . ASP A 1 334 ? -7.689 -11.799 8.992 1.00 87.25 334 ASP A C 1
ATOM 2695 O O . ASP A 1 334 ? -8.572 -12.644 9.146 1.00 87.25 334 ASP A O 1
ATOM 2699 N N . TRP A 1 335 ? -7.967 -10.533 8.697 1.00 90.88 335 TRP A N 1
ATOM 2700 C CA . TRP A 1 335 ? -9.324 -10.020 8.677 1.00 90.88 335 TRP A CA 1
ATOM 2701 C C . TRP A 1 335 ? -9.999 -10.215 7.333 1.00 90.88 335 TRP A C 1
ATOM 2703 O O . TRP A 1 335 ? -11.108 -10.747 7.271 1.00 90.88 335 TRP A O 1
ATOM 2713 N N . VAL A 1 336 ? -9.350 -9.787 6.248 1.00 93.56 336 VAL A N 1
ATOM 2714 C CA . VAL A 1 336 ? -9.949 -9.843 4.911 1.00 93.56 336 VAL A CA 1
ATOM 2715 C C . VAL A 1 336 ? -10.159 -11.294 4.494 1.00 93.56 336 VAL A C 1
ATOM 2717 O O . VAL A 1 336 ? -11.293 -11.663 4.197 1.00 93.56 336 VAL A O 1
ATOM 2720 N N . LEU A 1 337 ? -9.129 -12.145 4.565 1.00 93.31 337 LEU A N 1
ATOM 2721 C CA . LEU A 1 337 ? -9.289 -13.575 4.262 1.00 93.31 337 LEU A CA 1
ATOM 2722 C C . LEU A 1 337 ? -10.048 -14.346 5.351 1.00 93.31 337 LEU A C 1
ATOM 2724 O O . LEU A 1 337 ? -10.563 -15.428 5.076 1.00 93.31 337 LEU A O 1
ATOM 2728 N N . GLY A 1 338 ? -10.177 -13.805 6.566 1.00 91.25 338 GLY A N 1
ATOM 2729 C CA . GLY A 1 338 ? -11.019 -14.382 7.618 1.00 91.25 338 GLY A CA 1
ATOM 2730 C C . GLY A 1 338 ? -12.522 -14.268 7.326 1.00 91.25 338 GLY A C 1
ATOM 2731 O O . GLY A 1 338 ? -13.313 -15.113 7.760 1.00 91.25 338 GLY A O 1
ATOM 2732 N N . LYS A 1 339 ? -12.944 -13.265 6.542 1.00 92.06 339 LYS A N 1
ATOM 2733 C CA . LYS A 1 339 ? -14.356 -13.061 6.184 1.00 92.06 339 LYS A CA 1
ATOM 2734 C C . LYS A 1 339 ? -14.864 -14.207 5.314 1.00 92.06 339 LYS A C 1
ATOM 2736 O O . LYS A 1 339 ? -14.363 -14.455 4.222 1.00 92.06 339 LYS A O 1
ATOM 2741 N N . THR A 1 340 ? -15.935 -14.860 5.762 1.00 92.56 340 THR A N 1
ATOM 2742 C CA . THR A 1 340 ? -16.599 -15.944 5.017 1.00 92.56 340 THR A CA 1
ATOM 2743 C C . THR A 1 340 ? -16.943 -15.539 3.585 1.00 92.56 340 THR A C 1
ATOM 2745 O O . THR A 1 340 ? -16.569 -16.255 2.667 1.00 92.56 340 THR A O 1
ATOM 2748 N N . LYS A 1 341 ? -17.505 -14.340 3.387 1.00 92.56 341 LYS A N 1
ATOM 2749 C CA . LYS A 1 341 ? -17.840 -13.812 2.055 1.00 92.56 341 LYS A CA 1
ATOM 2750 C C . LYS A 1 341 ? -16.638 -13.712 1.112 1.00 92.56 341 LYS A C 1
ATOM 2752 O O . LYS A 1 341 ? -16.751 -14.032 -0.061 1.00 92.56 341 LYS A O 1
ATOM 2757 N N . VAL A 1 342 ? -15.473 -13.301 1.623 1.00 94.88 342 VAL A N 1
ATOM 2758 C CA . VAL A 1 342 ? -14.241 -13.211 0.819 1.00 94.88 342 VAL A CA 1
ATOM 2759 C C . VAL A 1 342 ? -13.760 -14.608 0.435 1.00 94.88 342 VAL A C 1
ATOM 2761 O O . VAL A 1 342 ? -13.405 -14.842 -0.715 1.00 94.88 342 VAL A O 1
ATOM 2764 N N . ARG A 1 343 ? -13.798 -15.563 1.371 1.00 93.94 343 ARG A N 1
ATOM 2765 C CA . ARG A 1 343 ? -13.419 -16.960 1.100 1.00 93.94 343 ARG A CA 1
ATOM 2766 C C . ARG A 1 343 ? -14.347 -17.624 0.086 1.00 93.94 343 ARG A C 1
ATOM 2768 O O . ARG A 1 343 ? -13.866 -18.317 -0.803 1.00 93.94 343 ARG A O 1
ATOM 2775 N N . GLU A 1 344 ? -15.651 -17.394 0.199 1.00 94.06 344 GLU A N 1
ATOM 2776 C CA . GLU A 1 344 ? -16.651 -17.885 -0.754 1.00 94.06 344 GLU A CA 1
ATOM 2777 C C . GLU A 1 344 ? -16.454 -17.262 -2.140 1.00 94.06 344 GLU A C 1
ATOM 2779 O O . GLU A 1 344 ? -16.468 -17.983 -3.135 1.00 94.06 344 GLU A O 1
ATOM 2784 N N . TRP A 1 345 ? -16.179 -15.956 -2.209 1.00 95.56 345 TRP A N 1
ATOM 2785 C CA . TRP A 1 345 ? -15.878 -15.253 -3.458 1.00 95.56 345 TRP A CA 1
ATOM 2786 C C . TRP A 1 345 ? -14.604 -15.779 -4.138 1.00 95.56 345 TRP A C 1
ATOM 2788 O O . TRP A 1 345 ? -14.605 -16.039 -5.342 1.00 95.56 345 TRP A O 1
ATOM 2798 N N . LEU A 1 346 ? -13.530 -16.008 -3.373 1.00 96.06 346 LEU A N 1
ATOM 2799 C CA . LEU A 1 346 ? -12.288 -16.605 -3.879 1.00 96.06 346 LEU A CA 1
ATOM 2800 C C . LEU A 1 346 ? -12.504 -18.043 -4.368 1.00 96.06 346 LEU A C 1
ATOM 2802 O O . LEU A 1 346 ? -12.002 -18.418 -5.427 1.00 96.06 346 LEU A O 1
ATOM 2806 N N . ALA A 1 347 ? -13.281 -18.837 -3.626 1.00 95.06 347 ALA A N 1
ATOM 2807 C CA . ALA A 1 347 ? -13.624 -20.203 -4.010 1.00 95.06 347 ALA A CA 1
ATOM 2808 C C . ALA A 1 347 ? -14.490 -20.244 -5.279 1.00 95.06 347 ALA A C 1
ATOM 2810 O O . ALA A 1 347 ? -14.252 -21.085 -6.144 1.00 95.06 347 ALA A O 1
ATOM 2811 N N . HIS A 1 348 ? -15.446 -19.320 -5.423 1.00 93.81 348 HIS A N 1
ATOM 2812 C CA . HIS A 1 348 ? -16.284 -19.188 -6.618 1.00 93.81 348 HIS A CA 1
ATOM 2813 C C . HIS A 1 348 ? -15.453 -18.945 -7.884 1.00 93.81 348 HIS A C 1
ATOM 2815 O O . HIS A 1 348 ? -15.735 -19.536 -8.924 1.00 93.81 348 HIS A O 1
ATOM 2821 N N . HIS A 1 349 ? -14.396 -18.138 -7.773 1.00 94.50 349 HIS A N 1
ATOM 2822 C CA . HIS A 1 349 ? -13.466 -17.858 -8.866 1.00 94.50 349 HIS A CA 1
ATOM 2823 C C . HIS A 1 349 ? -12.357 -18.915 -9.031 1.00 94.50 349 HIS A C 1
ATOM 2825 O O . HIS A 1 349 ? -11.540 -18.799 -9.938 1.00 94.50 349 HIS A O 1
ATOM 2831 N N . GLY A 1 350 ? -12.313 -19.951 -8.185 1.00 96.31 350 GLY A N 1
ATOM 2832 C CA . GLY A 1 350 ? -11.311 -21.019 -8.272 1.00 96.31 350 GLY A CA 1
ATOM 2833 C C . GLY A 1 350 ? -9.892 -20.594 -7.876 1.00 96.31 350 GLY A C 1
ATOM 2834 O O . GLY A 1 350 ? -8.923 -21.210 -8.321 1.00 96.31 350 GLY A O 1
ATOM 2835 N N . ILE A 1 351 ? -9.754 -19.555 -7.046 1.00 97.75 351 ILE A N 1
ATOM 2836 C CA . ILE A 1 351 ? -8.453 -18.978 -6.697 1.00 97.75 351 ILE A CA 1
ATOM 2837 C C . ILE A 1 351 ? -7.644 -19.906 -5.789 1.00 97.75 3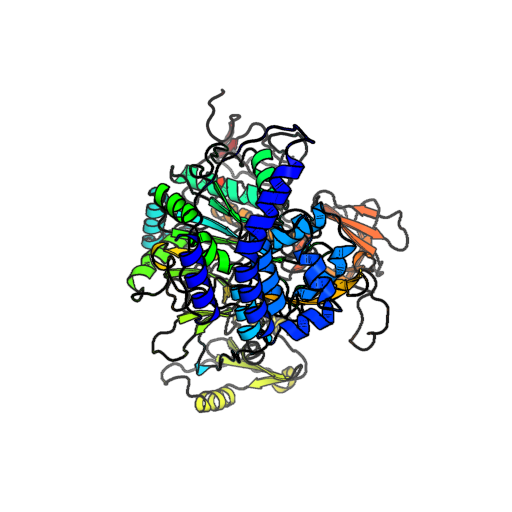51 ILE A C 1
ATOM 2839 O O . ILE A 1 351 ? -8.132 -20.408 -4.776 1.00 97.75 351 ILE A O 1
ATOM 2843 N N . LYS A 1 352 ? -6.365 -20.078 -6.136 1.00 97.94 352 LYS A N 1
ATOM 2844 C CA . LYS A 1 352 ? -5.356 -20.795 -5.342 1.00 97.94 352 LYS A CA 1
ATOM 2845 C C . LYS A 1 352 ? -4.234 -19.883 -4.861 1.00 97.94 352 LYS A C 1
ATOM 2847 O O . LYS A 1 352 ? -3.667 -20.146 -3.801 1.00 97.94 352 LYS A O 1
ATOM 2852 N N . TYR A 1 353 ? -3.928 -18.829 -5.615 1.00 98.25 353 TYR A N 1
ATOM 2853 C CA . TYR A 1 353 ? -2.827 -17.913 -5.341 1.00 98.25 353 TYR A CA 1
ATOM 2854 C C . TYR A 1 353 ? -3.324 -16.475 -5.199 1.00 98.25 353 TYR A C 1
ATOM 2856 O O . TYR A 1 353 ? -4.165 -16.018 -5.971 1.00 98.25 353 TYR A O 1
ATOM 2864 N N . LEU A 1 354 ? -2.783 -15.746 -4.226 1.00 97.69 354 LEU A N 1
ATOM 2865 C CA . LEU A 1 354 ? -3.075 -14.330 -4.015 1.00 97.69 354 LEU A CA 1
ATOM 2866 C C . LEU A 1 354 ? -1.811 -13.499 -4.170 1.00 97.69 354 LEU A C 1
ATOM 2868 O O . LEU A 1 354 ? -0.871 -13.666 -3.396 1.00 97.69 354 LEU A O 1
ATOM 2872 N N . ALA A 1 355 ? -1.814 -12.579 -5.130 1.00 97.31 355 ALA A N 1
ATOM 2873 C CA . ALA A 1 355 ? -0.806 -11.538 -5.242 1.00 97.31 355 ALA A CA 1
ATOM 2874 C C . ALA A 1 355 ? -1.174 -10.368 -4.322 1.00 97.31 355 ALA A C 1
ATOM 2876 O O . ALA A 1 355 ? -2.095 -9.606 -4.613 1.00 97.31 355 ALA A O 1
ATOM 2877 N N . LEU A 1 356 ? -0.457 -10.233 -3.208 1.00 95.94 356 LEU A N 1
ATOM 2878 C CA . LEU A 1 356 ? -0.600 -9.113 -2.285 1.00 95.94 356 LEU A CA 1
ATOM 2879 C C . LEU A 1 356 ? 0.301 -7.958 -2.722 1.00 95.94 356 LEU A C 1
ATOM 2881 O O . LEU A 1 356 ? 1.518 -8.117 -2.844 1.00 95.94 356 LEU A O 1
ATOM 2885 N N . ILE A 1 357 ? -0.303 -6.790 -2.893 1.00 95.50 357 ILE A N 1
ATOM 2886 C CA . ILE A 1 357 ? 0.332 -5.584 -3.430 1.00 95.50 357 ILE A CA 1
ATOM 2887 C C . ILE A 1 357 ? -0.112 -4.355 -2.632 1.00 95.50 357 ILE A C 1
ATOM 2889 O O . ILE A 1 357 ? -1.184 -4.337 -2.026 1.00 95.50 357 ILE A O 1
ATOM 2893 N N . GLN A 1 358 ? 0.713 -3.312 -2.636 1.00 93.69 358 GLN A N 1
ATOM 2894 C CA . GLN A 1 358 ? 0.369 -2.008 -2.070 1.00 93.69 358 GLN A CA 1
ATOM 2895 C C . GLN A 1 358 ? -0.069 -1.064 -3.188 1.00 93.69 358 GLN A C 1
ATOM 2897 O O . GLN A 1 358 ? 0.592 -1.008 -4.227 1.00 93.69 358 GLN A O 1
ATOM 2902 N N . VAL A 1 359 ? -1.131 -0.286 -2.949 1.00 94.38 359 VAL A N 1
ATOM 2903 C CA . VAL A 1 359 ? -1.640 0.685 -3.934 1.00 94.38 359 VAL A CA 1
ATOM 2904 C C . VAL A 1 359 ? -0.605 1.750 -4.301 1.00 94.38 359 VAL A C 1
ATOM 2906 O O . VAL A 1 359 ? -0.655 2.324 -5.380 1.00 94.38 359 VAL A O 1
ATOM 2909 N N . ASP A 1 360 ? 0.354 2.018 -3.411 1.00 91.94 360 ASP A N 1
ATOM 2910 C CA . ASP A 1 360 ? 1.362 3.051 -3.625 1.00 91.94 360 ASP A CA 1
ATOM 2911 C C . ASP A 1 360 ? 2.458 2.665 -4.622 1.00 91.94 360 ASP A C 1
ATOM 2913 O O . ASP A 1 360 ? 3.156 3.558 -5.091 1.00 91.94 360 ASP A O 1
ATOM 2917 N N . ASN A 1 361 ? 2.619 1.385 -4.965 1.00 93.38 361 ASN A N 1
ATOM 2918 C CA . ASN A 1 361 ? 3.609 0.946 -5.941 1.00 93.38 361 ASN A CA 1
ATOM 2919 C C . ASN A 1 361 ? 2.975 0.804 -7.330 1.00 93.38 361 ASN A C 1
ATOM 2921 O O . ASN A 1 361 ? 2.328 -0.206 -7.628 1.00 93.38 361 ASN A O 1
ATOM 2925 N N . ALA A 1 362 ? 3.253 1.775 -8.202 1.00 90.38 362 ALA A N 1
ATOM 2926 C CA . ALA A 1 362 ? 2.709 1.838 -9.559 1.00 90.38 362 ALA A CA 1
ATOM 2927 C C . ALA A 1 362 ? 3.129 0.661 -10.468 1.00 90.38 362 ALA A C 1
ATOM 2929 O O . ALA A 1 362 ? 2.529 0.464 -11.521 1.00 90.38 362 ALA A O 1
ATOM 2930 N N . LEU A 1 363 ? 4.148 -0.121 -10.083 1.00 90.81 363 LEU A N 1
ATOM 2931 C CA . LEU A 1 363 ? 4.726 -1.191 -10.908 1.00 90.81 363 LEU A CA 1
ATOM 2932 C C . LEU A 1 363 ? 4.457 -2.621 -10.411 1.00 90.81 363 LEU A C 1
ATOM 2934 O O . LEU A 1 363 ? 4.951 -3.570 -11.015 1.00 90.81 363 LEU A O 1
ATOM 2938 N N . ALA A 1 364 ? 3.713 -2.812 -9.318 1.00 90.00 364 ALA A N 1
ATOM 2939 C CA . ALA A 1 364 ? 3.616 -4.113 -8.645 1.00 90.00 364 ALA A CA 1
ATOM 2940 C C . ALA A 1 364 ? 2.730 -5.152 -9.371 1.00 90.00 364 ALA A C 1
ATOM 2942 O O . ALA A 1 364 ? 1.690 -5.521 -8.840 1.00 90.00 364 ALA A O 1
ATOM 2943 N N . ILE A 1 365 ? 3.084 -5.638 -10.561 1.00 89.06 365 ILE A N 1
ATOM 2944 C CA . ILE A 1 365 ? 2.293 -6.640 -11.305 1.00 89.06 365 ILE A CA 1
ATOM 2945 C C . ILE A 1 365 ? 2.989 -8.012 -11.273 1.00 89.06 365 ILE A C 1
ATOM 2947 O O . ILE A 1 365 ? 4.162 -8.087 -11.640 1.00 89.06 365 ILE A O 1
ATOM 2951 N N . PRO A 1 366 ? 2.330 -9.099 -10.811 1.00 88.88 366 PRO A N 1
ATOM 2952 C CA . PRO A 1 366 ? 2.918 -10.436 -10.809 1.00 88.88 366 PRO A CA 1
ATOM 29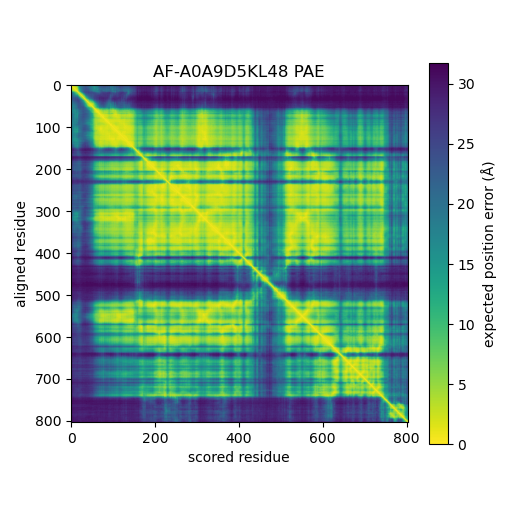53 C C . PRO A 1 366 ? 3.049 -10.951 -12.238 1.00 88.88 366 PRO A C 1
ATOM 2955 O O . PRO A 1 366 ? 2.103 -10.869 -13.016 1.00 88.88 366 PRO A O 1
ATOM 2958 N N . ASP A 1 367 ? 4.215 -11.507 -12.554 1.00 88.88 367 ASP A N 1
ATOM 2959 C CA . ASP A 1 367 ? 4.477 -12.181 -13.822 1.00 88.88 367 ASP A CA 1
ATOM 2960 C C . ASP A 1 367 ? 4.509 -13.707 -13.656 1.00 88.88 367 ASP A C 1
ATOM 2962 O O . ASP A 1 367 ? 4.484 -14.249 -12.542 1.00 88.88 367 ASP A O 1
ATOM 2966 N N . GLU A 1 368 ? 4.553 -14.414 -14.783 1.00 90.81 368 GLU A N 1
ATOM 2967 C CA . GLU A 1 368 ? 4.558 -15.874 -14.837 1.00 90.81 368 GLU A CA 1
ATOM 2968 C C . GLU A 1 368 ? 5.755 -16.461 -14.091 1.00 90.81 368 GLU A C 1
ATOM 2970 O O . GLU A 1 368 ? 5.625 -17.455 -13.386 1.00 90.81 368 GLU A O 1
ATOM 2975 N N . VAL A 1 369 ? 6.927 -15.834 -14.197 1.00 90.94 369 VAL A N 1
ATOM 2976 C CA . VAL A 1 369 ? 8.140 -16.333 -13.541 1.00 90.94 369 VAL A CA 1
ATOM 2977 C C . VAL A 1 369 ? 8.014 -16.220 -12.025 1.00 90.94 369 VAL A C 1
ATOM 2979 O O . VAL A 1 369 ? 8.380 -17.154 -11.315 1.00 90.94 369 VAL A O 1
ATOM 2982 N N . PHE A 1 370 ? 7.476 -15.117 -11.501 1.00 93.25 370 PHE A N 1
ATOM 2983 C CA . PHE A 1 370 ? 7.269 -14.951 -10.066 1.00 93.25 370 PHE A CA 1
ATOM 2984 C C . PHE A 1 370 ? 6.274 -15.985 -9.530 1.00 93.25 370 PHE A C 1
ATOM 2986 O O . PHE A 1 370 ? 6.575 -16.678 -8.552 1.00 93.25 370 PHE A O 1
ATOM 2993 N N . LEU A 1 371 ? 5.124 -16.137 -10.193 1.00 96.12 371 LEU A N 1
ATOM 2994 C CA . LEU A 1 371 ? 4.129 -17.137 -9.810 1.00 96.12 371 LEU A CA 1
ATOM 2995 C C . LEU A 1 371 ? 4.689 -18.563 -9.923 1.00 96.12 371 LEU A C 1
ATOM 2997 O O . LEU A 1 371 ? 4.517 -19.368 -9.014 1.00 96.12 371 LEU A O 1
ATOM 3001 N N . GLY A 1 372 ? 5.426 -18.857 -10.987 1.00 95.88 372 GLY A N 1
ATOM 3002 C CA . GLY A 1 372 ? 6.086 -20.135 -11.208 1.00 95.88 372 GLY A CA 1
ATOM 3003 C C . GLY A 1 372 ? 7.104 -20.503 -10.140 1.00 95.88 372 GLY A C 1
ATOM 3004 O O . GLY A 1 372 ? 7.053 -21.597 -9.585 1.00 95.88 372 GLY A O 1
ATOM 3005 N N . LEU A 1 373 ? 7.999 -19.572 -9.801 1.00 94.19 373 LEU A N 1
ATOM 3006 C CA . LEU A 1 373 ? 8.981 -19.755 -8.731 1.00 94.19 373 LEU A CA 1
ATOM 3007 C C . LEU A 1 373 ? 8.282 -19.981 -7.386 1.00 94.19 373 LEU A C 1
ATOM 3009 O O . LEU A 1 373 ? 8.685 -20.850 -6.611 1.00 94.19 373 LEU A O 1
ATOM 3013 N N . HIS A 1 374 ? 7.190 -19.252 -7.126 1.00 96.12 374 HIS A N 1
ATOM 3014 C CA . HIS A 1 374 ? 6.345 -19.515 -5.968 1.00 96.12 374 HIS A CA 1
ATOM 3015 C C . HIS A 1 374 ? 5.810 -20.950 -5.984 1.00 96.12 374 HIS A C 1
ATOM 3017 O O . HIS A 1 374 ? 6.021 -21.667 -5.008 1.00 96.12 374 HIS A O 1
ATOM 3023 N N . ILE A 1 375 ? 5.213 -21.406 -7.085 1.00 97.38 375 ILE A N 1
ATOM 3024 C CA . ILE A 1 375 ? 4.691 -22.773 -7.219 1.00 97.38 375 ILE A CA 1
ATOM 3025 C C . ILE A 1 375 ? 5.789 -23.817 -6.977 1.00 97.38 375 ILE A C 1
ATOM 3027 O O . ILE A 1 375 ? 5.593 -24.704 -6.151 1.00 97.38 375 ILE A O 1
ATOM 3031 N N . GLN A 1 376 ? 6.959 -23.674 -7.604 1.00 94.94 376 GLN A N 1
ATOM 3032 C CA . GLN A 1 376 ? 8.096 -24.589 -7.430 1.00 94.94 376 GLN A CA 1
ATOM 3033 C C . GLN A 1 376 ? 8.583 -24.654 -5.979 1.00 94.94 376 GLN A C 1
ATOM 3035 O O . GLN A 1 376 ? 8.897 -25.723 -5.461 1.00 94.94 376 GLN A O 1
ATOM 3040 N N . SER A 1 377 ? 8.608 -23.518 -5.276 1.00 92.56 377 SER A N 1
ATOM 3041 C CA . SER A 1 377 ? 9.039 -23.500 -3.872 1.00 92.56 377 SER A CA 1
ATOM 3042 C C . SER A 1 377 ? 8.121 -24.298 -2.934 1.00 92.56 377 SER A C 1
ATOM 3044 O O . SER A 1 377 ? 8.543 -24.623 -1.822 1.00 92.56 377 SER A O 1
ATOM 3046 N N . LYS A 1 378 ? 6.911 -24.678 -3.379 1.00 92.38 378 LYS A N 1
ATOM 3047 C CA . LYS A 1 378 ? 5.998 -25.541 -2.617 1.00 92.38 378 LYS A CA 1
ATOM 3048 C C . LYS A 1 378 ? 6.585 -26.931 -2.355 1.00 92.38 378 LYS A C 1
ATOM 3050 O O . LYS A 1 378 ? 6.282 -27.512 -1.319 1.00 92.38 378 LYS A O 1
ATOM 3055 N N . ASP A 1 379 ? 7.468 -27.433 -3.218 1.00 89.50 379 ASP A N 1
ATOM 3056 C CA . ASP A 1 379 ? 8.078 -28.768 -3.079 1.00 89.50 379 ASP A CA 1
ATOM 3057 C C . ASP A 1 379 ? 8.938 -28.910 -1.817 1.00 89.50 379 ASP A C 1
ATOM 3059 O O . ASP A 1 379 ? 9.156 -30.008 -1.307 1.00 89.50 379 ASP A O 1
ATOM 3063 N N . THR A 1 380 ? 9.422 -27.783 -1.295 1.00 87.88 380 THR A N 1
ATOM 3064 C CA . THR A 1 380 ? 10.254 -27.716 -0.087 1.00 87.88 380 THR A CA 1
ATOM 3065 C C . THR A 1 380 ? 9.517 -27.095 1.099 1.00 87.88 380 THR A C 1
ATOM 3067 O O . THR A 1 380 ? 10.128 -26.886 2.145 1.00 87.88 380 THR A O 1
ATOM 3070 N N . LEU A 1 381 ? 8.213 -26.819 0.958 1.00 89.06 381 LEU A N 1
ATOM 3071 C CA . LEU A 1 381 ? 7.366 -26.245 2.001 1.00 89.06 381 LEU A CA 1
ATOM 3072 C C . LEU A 1 381 ? 7.227 -27.224 3.176 1.00 89.06 381 LEU A C 1
ATOM 3074 O O . LEU A 1 381 ? 6.651 -28.304 3.009 1.00 89.06 381 LEU A O 1
ATOM 3078 N N . PRO A 1 382 ? 7.684 -26.858 4.385 1.00 87.06 382 PRO A N 1
ATOM 3079 C CA . PRO A 1 382 ? 7.439 -27.680 5.556 1.00 87.06 382 PRO A CA 1
ATOM 3080 C C . PRO A 1 382 ? 5.945 -27.739 5.892 1.00 87.06 382 PRO A C 1
ATOM 3082 O O . PRO A 1 382 ? 5.184 -26.797 5.654 1.00 87.06 382 PRO A O 1
ATOM 3085 N N . LYS A 1 383 ? 5.519 -28.854 6.492 1.00 84.81 383 LYS A N 1
ATOM 3086 C CA . LYS A 1 383 ? 4.131 -29.032 6.923 1.00 84.81 383 LYS A CA 1
ATOM 3087 C C . LYS A 1 383 ? 3.730 -27.917 7.897 1.00 84.81 383 LYS A C 1
ATOM 3089 O O . LYS A 1 383 ? 4.496 -27.564 8.787 1.00 84.81 383 LYS A O 1
ATOM 3094 N N . ASP A 1 384 ? 2.518 -27.397 7.727 1.00 84.19 384 ASP A N 1
ATOM 3095 C CA . ASP A 1 384 ? 1.914 -26.359 8.569 1.00 84.19 384 ASP A CA 1
ATOM 3096 C C . ASP A 1 384 ? 2.590 -24.974 8.502 1.00 84.19 384 ASP A C 1
ATOM 3098 O O . ASP A 1 384 ? 2.214 -24.081 9.265 1.00 84.19 384 ASP A O 1
ATOM 3102 N N . TRP A 1 385 ? 3.502 -24.742 7.555 1.00 87.44 385 TRP A N 1
ATOM 3103 C CA . TRP A 1 385 ? 4.067 -23.415 7.292 1.00 87.44 385 TRP A CA 1
ATOM 3104 C C . TRP A 1 385 ? 3.205 -22.631 6.298 1.00 87.44 385 TRP A C 1
ATOM 3106 O O . TRP A 1 385 ? 2.505 -23.205 5.462 1.00 87.44 385 TRP A O 1
ATOM 3116 N N . GLU A 1 386 ? 3.255 -21.305 6.390 1.00 90.00 386 GLU A N 1
ATOM 3117 C CA . GLU A 1 386 ? 2.698 -20.428 5.359 1.00 90.00 386 GLU A CA 1
ATOM 3118 C C . GLU A 1 386 ? 3.594 -20.446 4.118 1.00 90.00 386 GLU A C 1
ATOM 3120 O O . GLU A 1 386 ? 4.812 -20.260 4.216 1.00 90.00 386 GLU A O 1
ATOM 3125 N N . HIS A 1 387 ? 2.989 -20.610 2.943 1.00 92.69 387 HIS A N 1
ATOM 3126 C CA . HIS A 1 387 ? 3.690 -20.531 1.668 1.00 92.69 387 HIS A CA 1
ATOM 3127 C C . HIS A 1 387 ? 3.594 -19.108 1.116 1.00 92.69 387 HIS A C 1
ATOM 3129 O O . HIS A 1 387 ? 2.537 -18.674 0.651 1.00 92.69 387 HIS A O 1
ATOM 3135 N N . LEU A 1 388 ? 4.703 -18.373 1.204 1.00 91.50 388 LEU A N 1
ATOM 3136 C CA . LEU A 1 388 ? 4.816 -16.955 0.872 1.00 91.50 388 LEU A CA 1
ATOM 3137 C C . LEU A 1 388 ? 6.117 -16.702 0.110 1.00 91.50 388 LEU A C 1
ATOM 3139 O O . LEU A 1 388 ? 7.206 -16.855 0.662 1.00 91.50 388 LEU A O 1
ATOM 3143 N N . SER A 1 389 ? 5.995 -16.233 -1.130 1.00 92.81 389 SER A N 1
ATOM 3144 C CA . SER A 1 389 ? 7.126 -15.708 -1.906 1.00 92.81 389 SER A CA 1
ATOM 3145 C C . SER A 1 389 ? 7.083 -14.183 -1.954 1.00 92.81 389 SER A C 1
ATOM 3147 O O . SER A 1 389 ? 6.010 -13.587 -1.851 1.00 92.81 389 SER A O 1
ATOM 3149 N N . ALA A 1 390 ? 8.236 -13.534 -2.099 1.00 92.19 390 ALA A N 1
ATOM 3150 C CA . ALA A 1 390 ? 8.337 -12.076 -2.070 1.00 92.19 390 ALA A CA 1
ATOM 3151 C C . ALA A 1 390 ? 9.335 -11.542 -3.101 1.00 92.19 390 ALA A C 1
ATOM 3153 O O . ALA A 1 390 ? 10.404 -12.129 -3.299 1.00 92.19 390 ALA A O 1
ATOM 3154 N N . ILE A 1 391 ? 8.999 -10.394 -3.693 1.00 91.81 391 ILE A N 1
ATOM 3155 C CA . ILE A 1 391 ? 9.940 -9.586 -4.471 1.00 91.81 391 ILE A CA 1
ATOM 3156 C C . ILE A 1 391 ? 10.699 -8.653 -3.527 1.00 91.81 391 ILE A C 1
ATOM 3158 O O . ILE A 1 391 ? 10.129 -8.024 -2.630 1.00 91.81 391 ILE A O 1
ATOM 3162 N N . ALA A 1 392 ? 11.997 -8.551 -3.774 1.00 90.44 392 ALA A N 1
ATOM 3163 C CA . ALA A 1 392 ? 12.916 -7.661 -3.102 1.00 90.44 392 ALA A CA 1
ATOM 3164 C C . ALA A 1 392 ? 13.678 -6.825 -4.126 1.00 90.44 392 ALA A C 1
ATOM 3166 O O . ALA A 1 392 ? 13.995 -7.295 -5.219 1.00 90.44 392 ALA A O 1
ATOM 3167 N N . VAL A 1 393 ? 14.054 -5.613 -3.735 1.00 88.25 393 VAL A N 1
ATOM 3168 C CA . VAL A 1 393 ? 14.968 -4.773 -4.517 1.00 88.25 393 VAL A CA 1
ATOM 3169 C C . VAL A 1 393 ? 16.277 -4.597 -3.772 1.00 88.25 393 VAL A C 1
ATOM 3171 O O . VAL A 1 393 ? 16.311 -4.583 -2.538 1.00 88.25 393 VAL A O 1
ATOM 3174 N N . LYS A 1 394 ? 17.370 -4.430 -4.520 1.00 82.00 394 LYS A N 1
ATOM 3175 C CA . LYS A 1 394 ? 18.647 -4.043 -3.921 1.00 82.00 394 LYS A CA 1
ATOM 3176 C C . LYS A 1 394 ? 18.528 -2.638 -3.325 1.00 82.00 394 LYS A C 1
ATOM 3178 O O . LYS A 1 394 ? 18.048 -1.697 -3.973 1.00 82.00 394 LYS A O 1
ATOM 3183 N N . LYS A 1 395 ? 18.957 -2.507 -2.074 1.00 75.81 395 LYS A N 1
ATOM 3184 C CA . LYS A 1 395 ? 19.057 -1.238 -1.365 1.00 75.81 395 LYS A CA 1
ATOM 3185 C C . LYS A 1 395 ? 20.137 -0.387 -2.013 1.00 75.81 395 LYS A C 1
ATOM 3187 O O . LYS A 1 395 ? 21.226 -0.883 -2.303 1.00 75.81 395 LYS A O 1
ATOM 3192 N N . SER A 1 396 ? 19.847 0.894 -2.204 1.00 67.94 396 SER A N 1
ATOM 3193 C CA . SER A 1 396 ? 20.833 1.849 -2.724 1.00 67.94 396 SER A CA 1
ATOM 3194 C C . SER A 1 396 ? 21.693 2.469 -1.620 1.00 67.94 396 SER A C 1
ATOM 3196 O O . SER A 1 396 ? 22.797 2.926 -1.896 1.00 67.94 396 SER A O 1
ATOM 3198 N N . ASP A 1 397 ? 21.199 2.489 -0.375 1.00 60.97 397 ASP A N 1
ATOM 3199 C CA . ASP A 1 397 ? 21.883 3.050 0.800 1.00 60.97 397 ASP A CA 1
ATOM 3200 C C . ASP A 1 397 ? 21.531 2.227 2.062 1.00 60.97 397 ASP A C 1
ATOM 3202 O O . ASP A 1 397 ? 20.377 1.807 2.215 1.00 60.97 397 ASP A O 1
ATOM 3206 N N . PRO A 1 398 ? 22.469 1.998 3.005 1.00 59.28 398 PRO A N 1
ATOM 3207 C CA . PRO A 1 398 ? 22.178 1.338 4.283 1.00 59.28 398 PRO A CA 1
ATOM 3208 C C . PRO A 1 398 ? 21.002 1.954 5.060 1.00 59.28 398 PRO A C 1
ATOM 3210 O O . PRO A 1 398 ? 20.246 1.229 5.710 1.00 59.28 398 PRO A O 1
ATOM 3213 N N . ARG A 1 399 ? 20.820 3.274 4.955 1.00 63.53 399 ARG A N 1
ATOM 3214 C CA . ARG A 1 399 ? 19.796 4.083 5.634 1.00 63.53 399 ARG A CA 1
ATOM 3215 C C . ARG A 1 399 ? 18.483 4.172 4.858 1.00 63.53 399 ARG A C 1
ATOM 3217 O O . ARG A 1 399 ? 17.560 4.839 5.330 1.00 63.53 399 ARG A O 1
ATOM 3224 N N . GLU A 1 400 ? 18.384 3.542 3.685 1.00 71.50 400 GLU A N 1
ATOM 3225 C CA . GLU A 1 400 ? 17.116 3.438 2.961 1.00 71.50 400 GLU A CA 1
ATOM 3226 C C . GLU A 1 400 ? 16.064 2.803 3.883 1.00 71.50 400 GLU A C 1
ATOM 3228 O O . GLU A 1 400 ? 16.269 1.712 4.425 1.00 71.50 400 GLU A O 1
ATOM 3233 N N . ARG A 1 401 ? 14.953 3.520 4.090 1.00 73.88 401 ARG A N 1
ATOM 3234 C CA . ARG A 1 401 ? 13.872 3.155 5.018 1.00 73.88 401 ARG A CA 1
ATOM 3235 C C . ARG A 1 401 ? 12.940 2.127 4.380 1.00 73.88 401 ARG A C 1
ATOM 3237 O O . ARG A 1 401 ? 11.785 2.414 4.081 1.00 73.88 401 ARG A O 1
ATOM 3244 N N . VAL A 1 402 ? 13.477 0.937 4.157 1.00 78.56 402 VAL A N 1
ATOM 3245 C CA . VAL A 1 402 ? 12.768 -0.215 3.603 1.00 78.56 402 VAL A CA 1
ATOM 3246 C C . VAL A 1 402 ? 12.939 -1.407 4.540 1.00 78.56 402 VAL A C 1
ATOM 3248 O O . VAL A 1 402 ? 14.017 -1.594 5.112 1.00 78.56 402 VAL A O 1
ATOM 3251 N N . GLY A 1 403 ? 11.876 -2.195 4.723 1.00 79.12 403 GLY A N 1
ATOM 3252 C CA . GLY A 1 403 ? 11.929 -3.420 5.519 1.00 79.12 403 GLY A CA 1
ATOM 3253 C C . GLY A 1 403 ? 12.975 -4.381 4.953 1.00 79.12 403 GLY A C 1
ATOM 3254 O O . GLY A 1 403 ? 13.087 -4.544 3.742 1.00 79.12 403 GLY A O 1
ATOM 3255 N N . MET A 1 404 ? 13.780 -4.993 5.811 1.00 79.31 404 MET A N 1
ATOM 3256 C CA . MET A 1 404 ? 14.958 -5.761 5.424 1.00 79.31 404 MET A CA 1
ATOM 3257 C C . MET A 1 404 ? 14.642 -7.249 5.406 1.00 79.31 404 MET A C 1
ATOM 3259 O O . MET A 1 404 ? 14.208 -7.803 6.415 1.00 79.31 404 MET A O 1
ATOM 3263 N N . MET A 1 405 ? 14.878 -7.897 4.267 1.00 81.12 405 MET A N 1
ATOM 3264 C CA . MET A 1 405 ? 14.699 -9.340 4.153 1.00 81.12 405 MET A CA 1
ATOM 3265 C C . MET A 1 405 ? 15.864 -10.068 4.806 1.00 81.12 405 MET A C 1
ATOM 3267 O O . MET A 1 405 ? 17.029 -9.848 4.461 1.00 81.12 405 MET A O 1
ATOM 3271 N N . ILE A 1 406 ? 15.538 -10.940 5.751 1.00 77.25 406 ILE A N 1
ATOM 3272 C CA . ILE A 1 406 ? 16.501 -11.667 6.565 1.00 77.25 406 ILE A CA 1
ATOM 3273 C C . ILE A 1 406 ? 16.054 -13.111 6.783 1.00 77.25 406 ILE A C 1
ATOM 3275 O O . ILE A 1 406 ? 14.867 -13.415 6.779 1.00 77.25 406 ILE A O 1
ATOM 3279 N N . ASN A 1 407 ? 17.009 -13.995 7.045 1.00 74.69 407 ASN A N 1
ATOM 3280 C CA . ASN A 1 407 ? 16.749 -15.307 7.620 1.00 74.69 407 ASN A CA 1
ATOM 3281 C C . ASN A 1 407 ? 16.945 -15.223 9.133 1.00 74.69 407 ASN A C 1
ATOM 3283 O O . ASN A 1 407 ? 18.065 -14.990 9.597 1.00 74.69 407 ASN A O 1
ATOM 3287 N N . ASN A 1 408 ? 15.872 -15.429 9.890 1.00 66.31 408 ASN A N 1
ATOM 3288 C CA . ASN A 1 408 ? 15.900 -15.501 11.342 1.00 66.31 408 ASN A CA 1
ATOM 3289 C C . ASN A 1 408 ? 16.210 -16.941 11.786 1.00 66.31 408 ASN A C 1
ATOM 3291 O O . ASN A 1 408 ? 15.529 -17.888 11.385 1.00 66.31 408 ASN A O 1
ATOM 3295 N N . ARG A 1 409 ? 17.258 -17.094 12.601 1.00 60.09 409 ARG A N 1
ATOM 3296 C CA . ARG A 1 409 ? 17.753 -18.369 13.148 1.00 60.09 409 ARG A CA 1
ATOM 3297 C C . ARG A 1 409 ? 17.396 -18.556 14.626 1.00 60.09 409 ARG A C 1
ATOM 3299 O O . ARG A 1 409 ? 18.072 -19.307 15.324 1.00 60.09 409 ARG A O 1
ATOM 3306 N N . HIS A 1 410 ? 16.380 -17.855 15.133 1.00 51.59 410 HIS A N 1
ATOM 3307 C CA . HIS A 1 410 ? 15.927 -18.044 16.511 1.00 51.59 410 HIS A CA 1
ATOM 3308 C C . HIS A 1 410 ? 15.400 -19.476 16.701 1.00 51.59 410 HIS A C 1
ATOM 3310 O O . HIS A 1 410 ? 14.300 -19.820 16.285 1.00 51.59 410 HIS A O 1
ATOM 3316 N N . THR A 1 411 ? 16.213 -20.290 17.371 1.00 42.81 411 THR A N 1
ATOM 3317 C CA . THR A 1 411 ? 15.870 -21.492 18.154 1.00 42.81 411 THR A CA 1
ATOM 3318 C C . THR A 1 411 ? 15.657 -22.841 17.465 1.00 42.81 411 THR A C 1
ATOM 3320 O O . THR A 1 411 ? 15.926 -23.840 18.124 1.00 42.81 411 THR A O 1
ATOM 3323 N N . ASP A 1 412 ? 15.353 -22.918 16.169 1.00 42.50 412 ASP A N 1
ATOM 3324 C CA . ASP A 1 412 ? 15.268 -24.205 15.460 1.00 42.50 412 ASP A CA 1
ATOM 3325 C C . ASP A 1 412 ? 16.243 -24.271 14.281 1.00 42.50 412 ASP A C 1
ATOM 3327 O O . ASP A 1 412 ? 16.545 -23.274 13.629 1.00 42.50 412 ASP A O 1
ATOM 3331 N N . SER A 1 413 ? 16.738 -25.473 13.978 1.00 41.66 413 SER A N 1
ATOM 3332 C CA . SER A 1 413 ? 17.670 -25.764 12.867 1.00 41.66 413 SER A CA 1
ATOM 3333 C C . SER A 1 413 ? 17.193 -25.342 11.459 1.00 41.66 413 SER A C 1
ATOM 3335 O O . SER A 1 413 ? 17.929 -25.507 10.487 1.00 41.66 413 SER A O 1
ATOM 3337 N N . LEU A 1 414 ? 15.987 -24.779 11.342 1.00 49.28 414 LEU A N 1
ATOM 3338 C CA . LEU A 1 414 ? 15.374 -24.297 10.111 1.00 49.28 414 LEU A CA 1
ATOM 3339 C C . LEU A 1 414 ? 15.351 -22.763 10.109 1.00 49.28 414 LEU A C 1
ATOM 3341 O O . LEU A 1 414 ? 14.662 -22.130 10.906 1.00 49.28 414 LEU A O 1
ATOM 3345 N N . SER A 1 415 ? 16.093 -22.151 9.185 1.00 56.94 415 SER A N 1
ATOM 3346 C CA . SER A 1 415 ? 16.051 -20.705 8.973 1.00 56.94 415 SER A CA 1
ATOM 3347 C C . SER A 1 415 ? 14.685 -20.291 8.422 1.00 56.94 415 SER A C 1
ATOM 3349 O O . SER A 1 415 ? 14.335 -20.691 7.313 1.00 56.94 415 SER A O 1
ATOM 3351 N N . THR A 1 416 ? 13.941 -19.465 9.159 1.00 66.25 416 THR A N 1
ATOM 3352 C CA . THR A 1 416 ? 12.706 -18.848 8.650 1.00 66.25 416 THR A CA 1
ATOM 3353 C C . THR A 1 416 ? 13.051 -17.525 7.997 1.00 66.25 416 THR A C 1
ATOM 3355 O O . THR A 1 416 ? 13.755 -16.696 8.578 1.00 66.25 416 THR A O 1
ATOM 3358 N N . GLY A 1 417 ? 12.575 -17.310 6.780 1.00 71.12 417 GLY A N 1
ATOM 3359 C CA . GLY A 1 417 ? 12.689 -15.999 6.179 1.00 71.12 417 GLY A CA 1
ATOM 3360 C C . GLY A 1 417 ? 11.677 -15.026 6.795 1.00 71.12 417 GLY A C 1
ATOM 3361 O O . GLY A 1 417 ? 10.549 -15.394 7.123 1.00 71.12 417 GLY A O 1
ATOM 3362 N N . ALA A 1 418 ? 12.106 -13.790 7.011 1.00 72.50 418 ALA A N 1
ATOM 3363 C CA . ALA A 1 418 ? 11.342 -12.734 7.656 1.00 72.50 418 ALA A CA 1
ATOM 3364 C C . ALA A 1 418 ? 11.670 -11.380 7.014 1.00 72.50 418 ALA A C 1
ATOM 3366 O O . ALA A 1 418 ? 12.737 -11.196 6.422 1.00 72.50 418 ALA A O 1
ATOM 3367 N N . VAL A 1 419 ? 10.768 -10.414 7.168 1.00 76.31 419 VAL A N 1
ATOM 3368 C CA . VAL A 1 419 ? 11.092 -9.005 6.931 1.00 76.31 419 VAL A CA 1
ATOM 3369 C C . VAL A 1 419 ? 11.183 -8.332 8.284 1.00 76.31 419 VAL A C 1
ATOM 3371 O O . VAL A 1 419 ? 10.295 -8.479 9.119 1.00 76.31 419 VAL A O 1
ATOM 3374 N N . LEU A 1 420 ? 12.265 -7.602 8.499 1.00 72.88 420 LEU A N 1
ATOM 3375 C CA . LEU A 1 420 ? 12.419 -6.761 9.665 1.00 72.88 420 LEU A CA 1
ATOM 3376 C C . LEU A 1 420 ? 12.208 -5.305 9.282 1.00 72.88 420 LEU A C 1
ATOM 3378 O O . LEU A 1 420 ? 12.907 -4.780 8.416 1.00 72.88 420 LEU A O 1
ATOM 3382 N N . GLU A 1 421 ? 11.284 -4.634 9.956 1.00 73.88 421 GLU A N 1
ATOM 3383 C CA . GLU A 1 421 ? 11.083 -3.206 9.754 1.00 73.88 421 GLU A CA 1
ATOM 3384 C C . GLU A 1 421 ? 12.343 -2.394 10.049 1.00 73.88 421 GLU A C 1
ATOM 3386 O O . GLU A 1 421 ? 13.066 -2.657 11.010 1.00 73.88 421 GLU A O 1
ATOM 3391 N N . TYR A 1 422 ? 12.588 -1.360 9.241 1.00 70.56 422 TYR A N 1
ATOM 3392 C CA . TYR A 1 422 ? 13.850 -0.610 9.258 1.00 70.56 422 TYR A CA 1
ATOM 3393 C C . TYR A 1 422 ? 14.179 0.003 10.631 1.00 70.56 422 TYR A C 1
ATOM 3395 O O . TYR A 1 422 ? 15.345 0.154 10.979 1.00 70.56 422 TYR A O 1
ATOM 3403 N N . HIS A 1 423 ? 13.154 0.365 11.408 1.00 68.12 423 HIS A N 1
ATOM 3404 C CA . HIS A 1 423 ? 13.296 0.969 12.735 1.00 68.12 423 HIS A CA 1
ATOM 3405 C C . HIS A 1 423 ? 13.512 -0.064 13.851 1.00 68.12 423 HIS A C 1
ATOM 3407 O O . HIS A 1 423 ? 13.907 0.310 14.952 1.00 68.12 423 HIS A O 1
ATOM 3413 N N . LEU A 1 424 ? 13.246 -1.344 13.572 1.00 65.44 424 LEU A N 1
ATOM 3414 C CA . LEU A 1 424 ? 13.514 -2.462 14.475 1.00 65.44 424 LEU A CA 1
ATOM 3415 C C . LEU A 1 424 ? 14.914 -3.042 14.266 1.00 65.44 424 LEU A C 1
ATOM 3417 O O . LEU A 1 424 ? 15.388 -3.790 15.116 1.00 65.44 424 LEU A O 1
ATOM 3421 N N . VAL A 1 425 ? 15.581 -2.708 13.156 1.00 64.00 425 VAL A N 1
ATOM 3422 C CA . VAL A 1 425 ? 16.965 -3.113 12.907 1.00 64.00 425 VAL A CA 1
ATOM 3423 C C . VAL A 1 425 ? 17.859 -2.374 13.911 1.00 64.00 425 VAL A C 1
ATOM 3425 O O . VAL A 1 425 ? 17.925 -1.141 13.861 1.00 64.00 425 VAL A O 1
ATOM 3428 N N . PRO A 1 426 ? 18.569 -3.080 14.816 1.00 61.50 426 PRO A N 1
ATOM 3429 C CA . PRO A 1 426 ? 19.544 -2.458 15.695 1.00 61.50 426 PRO A CA 1
ATOM 3430 C C . PRO A 1 426 ? 20.502 -1.591 14.894 1.00 61.50 426 PRO A C 1
ATOM 3432 O O . PRO A 1 426 ? 21.012 -2.012 13.853 1.00 61.50 426 PRO A O 1
ATOM 3435 N N . HIS A 1 427 ? 20.792 -0.396 15.405 1.00 56.59 427 HIS A N 1
ATOM 3436 C CA . HIS A 1 427 ? 21.757 0.487 14.771 1.00 56.59 427 HIS A CA 1
ATOM 3437 C C . HIS A 1 427 ? 23.094 -0.226 14.540 1.00 56.59 427 HIS A C 1
ATOM 3439 O O . HIS A 1 427 ? 23.647 -0.049 13.479 1.00 56.59 427 HIS A O 1
ATOM 3445 N N . SER A 1 428 ? 23.562 -1.122 15.413 1.00 52.03 428 SER A N 1
ATOM 3446 C CA . SER A 1 428 ? 24.769 -1.940 15.179 1.00 52.03 428 SER A CA 1
ATOM 3447 C C . SER A 1 428 ? 24.674 -2.937 14.015 1.00 52.03 428 SER A C 1
ATOM 3449 O O . SER A 1 428 ? 25.703 -3.357 13.509 1.00 52.03 428 SER A O 1
ATOM 3451 N N . LEU A 1 429 ? 23.473 -3.320 13.568 1.00 52.56 429 LEU A N 1
ATOM 3452 C CA . LEU A 1 429 ? 23.259 -4.150 12.375 1.00 52.56 429 LEU A CA 1
ATOM 3453 C C . LEU A 1 429 ? 23.046 -3.306 11.108 1.00 52.56 429 LEU A C 1
ATOM 3455 O O . LEU A 1 429 ? 23.394 -3.753 10.019 1.00 52.56 429 LEU A O 1
ATOM 3459 N N . LEU A 1 430 ? 22.535 -2.073 11.248 1.00 49.56 430 LEU A N 1
ATOM 3460 C CA . LEU A 1 430 ? 22.584 -1.037 10.198 1.00 49.56 430 LEU A CA 1
ATOM 3461 C C . LEU A 1 430 ? 24.017 -0.514 9.995 1.00 49.56 430 LEU A C 1
ATOM 3463 O O . LEU A 1 430 ? 24.419 -0.174 8.883 1.00 49.56 430 LEU A O 1
ATOM 3467 N N . TYR A 1 431 ? 24.752 -0.469 11.106 1.00 41.41 431 TYR A N 1
ATOM 3468 C CA . TYR A 1 431 ? 26.116 -0.015 11.316 1.00 41.41 431 TYR A CA 1
ATOM 3469 C C . TYR A 1 431 ? 27.051 -1.171 11.677 1.00 41.41 431 TYR A C 1
ATOM 3471 O O . TYR A 1 431 ? 28.007 -0.988 12.421 1.00 41.41 431 TYR A O 1
ATOM 3479 N N . ILE A 1 432 ? 26.851 -2.341 11.074 1.00 43.31 432 ILE A N 1
ATOM 3480 C CA . ILE A 1 432 ? 27.970 -2.913 10.331 1.00 43.31 432 ILE A CA 1
ATOM 3481 C C . ILE A 1 432 ? 27.868 -2.235 8.965 1.00 43.31 432 ILE A C 1
ATOM 3483 O O . ILE A 1 432 ? 27.251 -2.760 8.034 1.00 43.31 432 ILE A O 1
ATOM 3487 N N . PRO A 1 433 ? 28.313 -0.972 8.882 1.00 36.84 433 PRO A N 1
ATOM 3488 C CA . PRO A 1 433 ? 27.999 -0.078 7.792 1.00 36.84 433 PRO A CA 1
ATOM 3489 C C . PRO A 1 433 ? 29.205 -0.108 6.873 1.00 36.84 433 PRO A C 1
ATOM 3491 O O . PRO A 1 433 ? 30.212 0.486 7.229 1.00 36.84 433 PRO A O 1
ATOM 3494 N N . ASN A 1 434 ? 29.115 -0.733 5.701 1.00 39.69 434 ASN A N 1
ATOM 3495 C CA . ASN A 1 434 ? 30.213 -0.834 4.724 1.00 39.69 434 ASN A CA 1
ATOM 3496 C C . ASN A 1 434 ? 31.163 -2.039 4.914 1.00 39.69 434 ASN A C 1
ATOM 3498 O O . ASN A 1 434 ? 32.379 -1.905 4.778 1.00 39.69 434 ASN A O 1
ATOM 3502 N N . THR A 1 435 ? 30.663 -3.253 5.147 1.00 42.53 435 THR A N 1
ATOM 3503 C CA . THR A 1 435 ? 31.455 -4.421 4.720 1.00 42.53 435 THR A CA 1
ATOM 3504 C C . THR A 1 435 ? 31.356 -4.524 3.202 1.00 42.53 435 THR A C 1
ATOM 3506 O O . THR A 1 435 ? 30.349 -5.003 2.693 1.00 42.53 435 THR A O 1
ATOM 3509 N N . TYR A 1 436 ? 32.371 -4.057 2.478 1.00 42.97 436 TYR A N 1
ATOM 3510 C CA . TYR A 1 436 ? 32.452 -4.165 1.024 1.00 42.97 436 TYR A CA 1
ATOM 3511 C C . TYR A 1 436 ? 33.398 -5.327 0.662 1.00 42.97 436 TYR A C 1
ATOM 3513 O O . TYR A 1 436 ? 34.510 -5.413 1.181 1.00 42.97 436 TYR A O 1
ATOM 3521 N N . ILE A 1 437 ? 32.958 -6.255 -0.198 1.00 41.38 437 ILE A N 1
ATOM 3522 C CA . ILE A 1 437 ? 33.797 -7.372 -0.674 1.00 41.38 437 ILE A CA 1
ATOM 3523 C C . ILE A 1 437 ? 34.507 -6.939 -1.953 1.00 41.38 437 ILE A C 1
ATOM 3525 O O . ILE A 1 437 ? 33.927 -7.032 -3.031 1.00 41.38 437 ILE A O 1
ATOM 3529 N N . ILE A 1 438 ? 35.759 -6.504 -1.834 1.00 39.41 438 ILE A N 1
ATOM 3530 C CA . ILE A 1 438 ? 36.541 -5.969 -2.948 1.00 39.41 438 ILE A CA 1
ATOM 3531 C C . ILE A 1 438 ? 37.523 -7.042 -3.428 1.00 39.41 438 ILE A C 1
ATOM 3533 O O . ILE A 1 438 ? 38.441 -7.397 -2.699 1.00 39.41 438 ILE A O 1
ATOM 3537 N N . ASP A 1 439 ? 37.323 -7.572 -4.641 1.00 35.00 439 ASP A N 1
ATOM 3538 C CA . ASP A 1 439 ? 38.163 -8.613 -5.272 1.00 35.00 439 ASP A CA 1
ATOM 3539 C C . ASP A 1 439 ? 38.486 -9.811 -4.354 1.00 35.00 439 ASP A C 1
ATOM 3541 O O . ASP A 1 439 ? 39.626 -10.252 -4.241 1.00 35.00 439 ASP A O 1
ATOM 3545 N N . GLY A 1 440 ? 37.479 -10.329 -3.643 1.00 37.12 440 GLY A N 1
ATOM 3546 C CA . GLY A 1 440 ? 37.654 -11.462 -2.722 1.00 37.12 440 GLY A CA 1
ATOM 3547 C C . GLY A 1 440 ? 38.335 -11.112 -1.391 1.00 37.12 440 GLY A C 1
ATOM 3548 O O . GLY A 1 440 ? 38.438 -11.974 -0.522 1.00 37.12 440 GLY A O 1
ATOM 3549 N N . ALA A 1 441 ? 38.739 -9.855 -1.184 1.00 35.41 441 ALA A N 1
ATOM 3550 C CA . ALA A 1 441 ? 39.200 -9.338 0.097 1.00 35.41 441 ALA A CA 1
ATOM 3551 C C . ALA A 1 441 ? 38.071 -8.586 0.823 1.00 35.41 441 ALA A C 1
ATOM 3553 O O . ALA A 1 441 ? 37.389 -7.719 0.269 1.00 35.41 441 ALA A O 1
ATOM 3554 N N . HIS A 1 442 ? 37.872 -8.920 2.096 1.00 42.28 442 HIS A N 1
ATOM 3555 C CA . HIS A 1 442 ? 36.889 -8.277 2.961 1.00 42.28 442 HIS A CA 1
ATOM 3556 C C . HIS A 1 442 ? 37.467 -6.964 3.506 1.00 42.28 442 HIS A C 1
ATOM 3558 O O . HIS A 1 442 ? 38.278 -6.990 4.429 1.00 42.28 442 HIS A O 1
ATOM 3564 N N . ILE A 1 443 ? 37.063 -5.818 2.950 1.00 44.34 443 ILE A N 1
ATOM 3565 C CA . ILE A 1 443 ? 37.361 -4.506 3.540 1.00 44.34 443 ILE A CA 1
ATOM 3566 C C . ILE A 1 443 ? 36.135 -4.080 4.345 1.00 44.34 443 ILE A C 1
ATOM 3568 O O . ILE A 1 443 ? 35.029 -3.945 3.818 1.00 44.34 443 ILE A O 1
ATOM 3572 N N . VAL A 1 444 ? 36.332 -3.891 5.647 1.00 42.88 444 VAL A N 1
ATOM 3573 C CA . VAL A 1 444 ? 35.294 -3.421 6.565 1.00 42.88 444 VAL A CA 1
ATOM 3574 C C . VAL A 1 444 ? 35.534 -1.936 6.805 1.00 42.88 444 VAL A C 1
ATOM 3576 O O . VAL A 1 444 ? 36.588 -1.574 7.326 1.00 42.88 444 VAL A O 1
ATOM 3579 N N . PHE A 1 445 ? 34.576 -1.080 6.450 1.00 44.72 445 PHE A N 1
ATOM 3580 C CA . PHE A 1 445 ? 34.444 0.196 7.143 1.00 44.72 445 PHE A CA 1
ATOM 3581 C C . PHE A 1 445 ? 33.447 -0.031 8.274 1.00 44.72 445 PHE A C 1
ATOM 3583 O O . PHE A 1 445 ? 32.438 -0.704 8.086 1.00 44.72 445 PHE A O 1
ATOM 3590 N N . THR A 1 446 ? 33.756 0.444 9.473 1.00 37.78 446 THR A N 1
ATOM 3591 C CA . THR A 1 446 ? 32.834 0.351 10.610 1.00 37.78 446 THR A CA 1
ATOM 3592 C C . THR A 1 446 ? 32.696 1.714 11.260 1.00 37.78 446 THR A C 1
ATOM 3594 O O . THR A 1 446 ? 33.702 2.346 11.578 1.00 37.78 446 THR A O 1
ATOM 3597 N N . GLU A 1 447 ? 31.454 2.183 11.412 1.00 34.97 447 GLU A N 1
ATOM 3598 C CA . GLU A 1 447 ? 31.134 3.355 12.217 1.00 34.97 447 GLU A CA 1
ATOM 3599 C C . GLU A 1 447 ? 30.993 2.883 13.667 1.00 34.97 447 GLU A C 1
ATOM 3601 O O . GLU A 1 447 ? 29.933 2.418 14.080 1.00 34.97 447 GLU A O 1
ATOM 3606 N N . THR A 1 448 ? 32.082 2.940 14.438 1.00 39.00 448 THR A N 1
ATOM 3607 C CA . THR A 1 448 ? 32.083 2.448 15.829 1.00 39.00 448 THR A CA 1
ATOM 3608 C C . THR A 1 448 ? 31.275 3.363 16.759 1.00 39.00 448 THR A C 1
ATOM 3610 O O . THR A 1 448 ? 30.804 2.918 17.806 1.00 39.00 448 THR A O 1
ATOM 3613 N N . GLN A 1 449 ? 31.093 4.634 16.360 1.00 34.53 449 GLN A N 1
ATOM 3614 C CA . GLN A 1 449 ? 30.262 5.685 16.971 1.00 34.53 449 GLN A CA 1
ATOM 3615 C C . GLN A 1 449 ? 29.903 6.750 15.911 1.00 34.53 449 GLN A C 1
ATOM 3617 O O . GLN A 1 449 ? 30.665 6.881 14.951 1.00 34.53 449 GLN A O 1
ATOM 3622 N N . PRO A 1 450 ? 28.841 7.572 16.090 1.00 32.59 450 PRO A N 1
ATOM 3623 C CA . PRO A 1 450 ? 28.492 8.641 15.150 1.00 32.59 450 PRO A CA 1
ATOM 3624 C C . PRO A 1 450 ? 29.699 9.520 14.781 1.00 32.59 450 PRO A C 1
ATOM 3626 O O . PRO A 1 450 ? 30.207 10.281 15.607 1.00 32.59 450 PRO A O 1
ATOM 3629 N N . GLY A 1 451 ? 30.154 9.425 13.531 1.00 33.38 451 GLY A N 1
ATOM 3630 C CA . GLY A 1 451 ? 31.274 10.190 12.986 1.00 33.38 451 GLY A CA 1
ATOM 3631 C C . GLY A 1 451 ? 32.675 9.582 13.137 1.00 33.38 451 GLY A C 1
ATOM 3632 O O . GLY A 1 451 ? 33.633 10.298 12.842 1.00 33.38 451 GLY A O 1
ATOM 3633 N N . LYS A 1 452 ? 32.830 8.315 13.550 1.00 32.28 452 LYS A N 1
ATOM 3634 C CA . LYS A 1 452 ? 34.142 7.646 13.662 1.00 32.28 452 LYS A CA 1
ATOM 3635 C C . LYS A 1 452 ? 34.198 6.381 12.802 1.00 32.28 452 LYS A C 1
ATOM 3637 O O . LYS A 1 452 ? 33.472 5.438 13.089 1.00 32.28 452 LYS A O 1
ATOM 3642 N N . ILE A 1 453 ? 35.077 6.353 11.793 1.00 37.22 453 ILE A N 1
ATOM 3643 C CA . ILE A 1 453 ? 35.278 5.199 10.900 1.00 37.22 453 ILE A CA 1
ATOM 3644 C C . ILE A 1 453 ? 36.599 4.494 11.187 1.00 37.22 453 ILE A C 1
ATOM 3646 O O . ILE A 1 453 ? 37.644 5.136 11.274 1.00 37.22 453 ILE A O 1
ATOM 3650 N N . GLU A 1 454 ? 36.553 3.165 11.267 1.00 41.84 454 GLU A N 1
ATOM 3651 C CA . GLU A 1 454 ? 37.735 2.301 11.247 1.00 41.84 454 GLU A CA 1
ATOM 3652 C C . GLU A 1 454 ? 37.816 1.515 9.936 1.00 41.84 454 GLU A C 1
ATOM 3654 O O . GLU A 1 454 ? 36.810 1.007 9.443 1.00 41.84 454 GLU A O 1
ATOM 3659 N N . VAL A 1 455 ? 39.031 1.437 9.383 1.00 43.41 455 VAL A N 1
ATOM 3660 C CA . VAL A 1 455 ? 39.398 0.642 8.205 1.00 43.41 455 VAL A CA 1
ATOM 3661 C C . VAL A 1 455 ? 40.452 -0.359 8.666 1.00 43.41 455 VAL A C 1
ATOM 3663 O O . VAL A 1 455 ? 41.519 0.057 9.129 1.00 43.41 455 VAL A O 1
ATOM 3666 N N . LEU A 1 456 ? 40.149 -1.654 8.575 1.00 42.59 456 LEU A N 1
ATOM 3667 C CA . LEU A 1 456 ? 41.045 -2.719 9.035 1.00 42.59 456 LEU A CA 1
ATOM 3668 C C . LEU A 1 456 ? 41.855 -3.312 7.866 1.00 42.59 456 LEU A C 1
ATOM 3670 O O . LEU A 1 456 ? 41.269 -3.650 6.834 1.00 42.59 456 LEU A O 1
ATOM 3674 N N . PRO A 1 457 ? 43.184 -3.479 8.013 1.00 41.34 457 PRO A N 1
ATOM 3675 C CA . PRO A 1 457 ? 43.982 -4.342 7.144 1.00 41.34 457 PRO A CA 1
ATOM 3676 C C . PRO A 1 457 ? 43.503 -5.798 7.216 1.00 41.34 457 PRO A C 1
ATOM 3678 O O . PRO A 1 457 ? 42.979 -6.231 8.244 1.00 41.34 457 PRO A O 1
ATOM 3681 N N . LYS A 1 458 ? 43.745 -6.565 6.144 1.00 39.62 458 LYS A N 1
ATOM 3682 C CA . LYS A 1 458 ? 43.372 -7.986 5.993 1.00 39.62 458 LYS A CA 1
ATOM 3683 C C . LYS A 1 458 ? 43.684 -8.814 7.253 1.00 39.62 458 LYS A C 1
ATOM 3685 O O . LYS A 1 458 ? 42.832 -9.558 7.720 1.00 39.62 458 LYS A O 1
ATOM 3690 N N . ASP A 1 459 ? 44.850 -8.592 7.849 1.00 43.53 459 ASP A N 1
ATOM 3691 C CA . ASP A 1 459 ? 45.389 -9.325 9.006 1.00 43.53 459 ASP A CA 1
ATOM 3692 C C . ASP A 1 459 ? 44.656 -9.010 10.324 1.00 43.53 459 ASP A C 1
ATOM 3694 O O . ASP A 1 459 ? 44.484 -9.882 11.168 1.00 43.53 459 ASP A O 1
ATOM 3698 N N . GLN A 1 460 ? 44.134 -7.789 10.470 1.00 45.31 460 GLN A N 1
ATOM 3699 C CA . GLN A 1 460 ? 43.332 -7.380 11.634 1.00 45.31 460 GLN A CA 1
ATOM 3700 C C . GLN A 1 460 ? 41.852 -7.743 11.470 1.00 45.31 460 GLN A C 1
ATOM 3702 O O . GLN A 1 460 ? 41.165 -8.029 12.449 1.00 45.31 460 GLN A O 1
ATOM 3707 N N . ALA A 1 461 ? 41.359 -7.777 10.227 1.00 43.59 461 ALA A N 1
ATOM 3708 C CA . ALA A 1 461 ? 40.058 -8.360 9.920 1.00 43.59 461 ALA A CA 1
ATOM 3709 C C . ALA A 1 461 ? 40.056 -9.883 10.175 1.00 43.59 461 ALA A C 1
ATOM 3711 O O . ALA A 1 461 ? 39.055 -10.406 10.660 1.00 43.59 461 ALA A O 1
ATOM 3712 N N . TYR A 1 462 ? 41.181 -10.572 9.918 1.00 39.16 462 TYR A N 1
ATOM 3713 C CA . TYR A 1 462 ? 41.386 -11.990 10.239 1.00 39.16 462 TYR A CA 1
ATOM 3714 C C . TYR A 1 462 ? 41.260 -12.285 11.746 1.00 39.16 462 TYR A C 1
ATOM 3716 O O . TYR A 1 462 ? 40.439 -13.125 12.104 1.00 39.16 462 TYR A O 1
ATOM 3724 N N . GLU A 1 463 ? 41.978 -11.574 12.629 1.00 41.12 463 GLU A N 1
ATOM 3725 C CA . GLU A 1 463 ? 41.872 -11.757 14.096 1.00 41.12 463 GLU A CA 1
ATOM 3726 C C . GLU A 1 463 ? 40.462 -11.448 14.634 1.00 41.12 463 GLU A C 1
ATOM 3728 O O . GLU A 1 463 ? 39.950 -12.155 15.506 1.00 41.12 463 GLU A O 1
ATOM 3733 N N . TRP A 1 464 ? 39.803 -10.416 14.092 1.00 42.91 464 TRP A N 1
ATOM 3734 C CA . TRP A 1 464 ? 38.438 -10.045 14.481 1.00 42.91 464 TRP A CA 1
ATOM 3735 C C . TRP A 1 464 ? 37.404 -11.120 14.097 1.00 42.91 464 TRP A C 1
ATOM 3737 O O . TRP A 1 464 ? 36.475 -11.384 14.863 1.00 42.91 464 TRP A O 1
ATOM 3747 N N . LEU A 1 465 ? 37.580 -11.774 12.942 1.00 34.94 465 LEU A N 1
ATOM 3748 C CA . LEU A 1 465 ? 36.708 -12.850 12.452 1.00 34.94 465 LEU A CA 1
ATOM 3749 C C . LEU A 1 465 ? 36.989 -14.209 13.122 1.00 34.94 465 LEU A C 1
ATOM 3751 O O . LEU A 1 465 ? 36.040 -14.950 13.399 1.00 34.94 465 LEU A O 1
ATOM 3755 N N . GLU A 1 466 ? 38.250 -14.532 13.436 1.00 35.66 466 GLU A N 1
ATOM 3756 C CA . GLU A 1 466 ? 38.635 -15.761 14.155 1.00 35.66 466 GLU A CA 1
ATOM 3757 C C . GLU A 1 466 ? 38.045 -15.807 15.571 1.00 35.66 466 GLU A C 1
ATOM 3759 O O . GLU A 1 466 ? 37.551 -16.849 16.009 1.00 35.66 466 GLU A O 1
ATOM 3764 N N . HIS A 1 467 ? 37.981 -14.657 16.248 1.00 41.97 467 HIS A N 1
ATOM 3765 C CA . HIS A 1 467 ? 37.351 -14.523 17.563 1.00 41.97 467 HIS A CA 1
ATOM 3766 C C . HIS A 1 467 ? 35.825 -14.756 17.555 1.00 41.97 467 HIS A C 1
ATOM 3768 O O . HIS A 1 467 ? 35.231 -14.898 18.625 1.00 41.97 467 HIS A O 1
ATOM 3774 N N . GLN A 1 468 ? 35.185 -14.776 16.375 1.00 39.47 468 GLN A N 1
ATOM 3775 C CA . GLN A 1 468 ? 33.726 -14.848 16.194 1.00 39.47 468 GLN A CA 1
ATOM 3776 C C . GLN A 1 468 ? 33.243 -16.121 15.455 1.00 39.47 468 GLN A C 1
ATOM 3778 O O . GLN A 1 468 ? 32.050 -16.252 15.195 1.00 39.47 468 GLN A O 1
ATOM 3783 N N . HIS A 1 469 ? 34.128 -17.086 15.161 1.00 35.28 469 HIS A N 1
ATOM 3784 C CA . HIS A 1 469 ? 33.811 -18.421 14.604 1.00 35.28 469 HIS A CA 1
ATOM 3785 C C . HIS A 1 469 ? 33.126 -18.475 13.216 1.00 35.28 469 HIS A C 1
ATOM 3787 O O . HIS A 1 469 ? 32.340 -19.387 12.942 1.00 35.28 469 HIS A O 1
ATOM 3793 N N . TYR A 1 470 ? 33.457 -17.573 12.289 1.00 38.34 470 TYR A N 1
ATOM 3794 C CA . TYR A 1 470 ? 32.944 -17.616 10.912 1.00 38.34 470 TYR A CA 1
ATOM 3795 C C . TYR A 1 470 ? 34.013 -18.097 9.906 1.00 38.34 470 TYR A C 1
ATOM 3797 O O . TYR A 1 470 ? 34.837 -17.308 9.464 1.00 38.34 470 TYR A O 1
ATOM 3805 N N . LEU A 1 471 ? 33.896 -19.368 9.479 1.00 29.88 471 LEU A N 1
ATOM 3806 C CA . LEU A 1 471 ? 34.498 -20.048 8.300 1.00 29.88 471 LEU A CA 1
ATOM 3807 C C . LEU A 1 471 ? 35.705 -20.997 8.514 1.00 29.88 471 LEU A C 1
ATOM 3809 O O . LEU A 1 471 ? 36.637 -20.731 9.264 1.00 29.88 471 LEU A O 1
ATOM 3813 N N . ARG A 1 472 ? 35.644 -22.141 7.800 1.00 28.89 472 ARG A N 1
ATOM 3814 C CA . ARG A 1 472 ? 36.674 -23.192 7.657 1.00 28.89 472 ARG A CA 1
ATOM 3815 C C . ARG A 1 472 ? 37.513 -22.942 6.399 1.00 28.89 472 ARG A C 1
ATOM 3817 O O . ARG A 1 472 ? 36.973 -22.534 5.373 1.00 28.89 472 ARG A O 1
ATOM 3824 N N . SER A 1 473 ? 38.812 -23.217 6.493 1.00 30.67 473 SER A N 1
ATOM 3825 C CA . SER A 1 473 ? 39.828 -22.930 5.479 1.00 30.67 473 SER A CA 1
ATOM 3826 C C . SER A 1 473 ? 39.805 -23.907 4.301 1.00 30.67 473 SER A C 1
ATOM 3828 O O . SER A 1 473 ? 39.833 -25.116 4.502 1.00 30.67 473 SER A O 1
ATOM 3830 N N . SER A 1 474 ? 39.807 -23.369 3.078 1.00 30.02 474 SER A N 1
ATOM 3831 C CA . SER A 1 474 ? 40.618 -23.857 1.946 1.00 30.02 474 SER A CA 1
ATOM 3832 C C . SER A 1 474 ? 40.207 -23.150 0.650 1.00 30.02 474 SER A C 1
ATOM 3834 O O . SER A 1 474 ? 39.564 -23.759 -0.202 1.00 30.02 474 SER A O 1
ATOM 3836 N N . ALA A 1 475 ? 40.543 -21.869 0.486 1.00 31.00 475 ALA A N 1
ATOM 3837 C CA . ALA A 1 475 ? 40.576 -21.254 -0.839 1.00 31.00 475 ALA A CA 1
ATOM 3838 C C . ALA A 1 475 ? 41.334 -19.914 -0.811 1.00 31.00 475 ALA A C 1
ATOM 3840 O O . ALA A 1 475 ? 40.850 -18.949 -0.229 1.00 31.00 475 ALA A O 1
ATOM 3841 N N . LEU A 1 476 ? 42.445 -19.888 -1.553 1.00 32.56 476 LEU A N 1
ATOM 3842 C CA . LEU A 1 476 ? 42.884 -18.792 -2.431 1.00 32.56 476 LEU A CA 1
ATOM 3843 C C . LEU A 1 476 ? 43.967 -17.823 -1.921 1.00 32.56 476 LEU A C 1
ATOM 3845 O O . LEU A 1 476 ? 43.768 -16.979 -1.048 1.00 32.56 476 LEU A O 1
ATOM 3849 N N . GLU A 1 477 ? 45.109 -17.955 -2.597 1.00 28.56 477 GLU A N 1
ATOM 3850 C CA . GLU A 1 477 ? 46.262 -17.064 -2.654 1.00 28.56 477 GLU A CA 1
ATOM 3851 C C . GLU A 1 477 ? 46.123 -16.034 -3.799 1.00 28.56 477 GLU A C 1
ATOM 3853 O O . GLU A 1 477 ? 45.456 -16.284 -4.802 1.00 28.56 477 GLU A O 1
ATOM 3858 N N . ASP A 1 478 ? 46.832 -14.916 -3.605 1.00 31.00 478 ASP A N 1
ATOM 3859 C CA . ASP A 1 478 ? 47.402 -13.956 -4.564 1.00 31.00 478 ASP A CA 1
ATOM 3860 C C . ASP A 1 478 ? 46.543 -13.012 -5.431 1.00 31.00 478 ASP A C 1
ATOM 3862 O O . ASP A 1 478 ? 46.021 -13.377 -6.479 1.00 31.00 478 ASP A O 1
ATOM 3866 N N . ALA A 1 479 ? 46.599 -11.714 -5.079 1.00 25.33 479 ALA A N 1
ATOM 3867 C CA . ALA A 1 479 ? 46.894 -10.606 -6.007 1.00 25.33 479 ALA A CA 1
ATOM 3868 C C . ALA A 1 479 ? 47.227 -9.299 -5.244 1.00 25.33 479 ALA A C 1
ATOM 3870 O O . ALA A 1 479 ? 46.556 -8.927 -4.283 1.00 25.33 479 ALA A O 1
ATOM 3871 N N . THR A 1 480 ? 48.273 -8.589 -5.676 1.00 28.50 480 THR A N 1
ATOM 3872 C CA . THR A 1 480 ? 48.841 -7.370 -5.063 1.00 28.50 480 THR A CA 1
ATOM 3873 C C . THR A 1 480 ? 48.382 -6.103 -5.802 1.00 28.50 480 THR A C 1
ATOM 3875 O O . THR A 1 480 ? 48.596 -5.985 -7.006 1.00 28.50 480 THR A O 1
ATOM 3878 N N . ILE A 1 481 ? 47.816 -5.110 -5.097 1.00 26.56 481 ILE A N 1
ATOM 3879 C CA . ILE A 1 481 ? 47.514 -3.765 -5.637 1.00 26.56 481 ILE A CA 1
ATOM 3880 C C . ILE A 1 481 ? 48.094 -2.691 -4.701 1.00 26.56 481 ILE A C 1
ATOM 3882 O O . ILE A 1 481 ? 47.988 -2.788 -3.480 1.00 26.56 481 ILE A O 1
ATOM 3886 N N . LYS A 1 482 ? 48.740 -1.678 -5.299 1.00 30.20 482 LYS A N 1
ATOM 3887 C CA . LYS A 1 482 ? 49.411 -0.535 -4.651 1.00 30.20 482 LYS A CA 1
ATOM 3888 C C . LYS A 1 482 ? 48.506 0.175 -3.633 1.00 30.20 482 LYS A C 1
ATOM 3890 O O . LYS A 1 482 ? 47.475 0.728 -4.001 1.00 30.20 482 LYS A O 1
ATOM 3895 N N . ALA A 1 483 ? 48.939 0.196 -2.374 1.00 32.62 483 ALA A N 1
ATOM 3896 C CA . ALA A 1 483 ? 48.229 0.799 -1.252 1.00 32.62 483 ALA A CA 1
ATOM 3897 C C . ALA A 1 483 ? 48.445 2.323 -1.171 1.00 32.62 483 ALA A C 1
ATOM 3899 O O . ALA A 1 483 ? 49.579 2.789 -1.078 1.00 32.62 483 ALA A O 1
ATOM 3900 N N . LEU A 1 484 ? 47.349 3.086 -1.144 1.00 35.50 484 LEU A N 1
ATOM 3901 C CA . LEU A 1 484 ? 47.296 4.378 -0.450 1.00 35.50 484 LEU A CA 1
ATOM 3902 C C . LEU A 1 484 ? 47.289 4.099 1.060 1.00 35.50 484 LEU A C 1
ATOM 3904 O O . LEU A 1 484 ? 46.690 3.110 1.494 1.00 35.50 484 LEU A O 1
ATOM 3908 N N . SER A 1 485 ? 47.966 4.920 1.867 1.00 40.16 485 SER A N 1
ATOM 3909 C CA . SER A 1 485 ? 48.069 4.642 3.300 1.00 40.16 485 SER A CA 1
ATOM 3910 C C . SER A 1 485 ? 46.701 4.812 3.977 1.00 40.16 485 SER A C 1
ATOM 3912 O O . SER A 1 485 ? 46.020 5.828 3.835 1.00 40.16 485 SER A O 1
ATOM 3914 N N . ILE A 1 486 ? 46.271 3.784 4.713 1.00 39.81 486 ILE A N 1
ATOM 3915 C CA . ILE A 1 486 ? 44.978 3.741 5.415 1.00 39.81 486 ILE A CA 1
ATOM 3916 C C . ILE A 1 486 ? 44.843 4.898 6.428 1.00 39.81 486 ILE A C 1
ATOM 3918 O O . ILE A 1 486 ? 43.737 5.337 6.739 1.00 39.81 486 ILE A O 1
ATOM 3922 N N . GLU A 1 487 ? 45.961 5.434 6.918 1.00 39.62 487 GLU A N 1
ATOM 3923 C CA . GLU A 1 487 ? 46.009 6.554 7.862 1.00 39.62 487 GLU A CA 1
ATOM 3924 C C . GLU A 1 487 ? 45.545 7.890 7.265 1.00 39.62 487 GLU A C 1
ATOM 3926 O O . GLU A 1 487 ? 44.909 8.680 7.962 1.00 39.62 487 GLU A O 1
ATOM 3931 N N . GLU A 1 488 ? 45.749 8.109 5.965 1.00 40.72 488 GLU A N 1
ATOM 3932 C CA . GLU A 1 488 ? 45.308 9.328 5.271 1.00 40.72 488 GLU A CA 1
ATOM 3933 C C . GLU A 1 488 ? 43.794 9.337 4.991 1.00 40.72 488 GLU A C 1
ATOM 3935 O O . GLU A 1 488 ? 43.170 10.400 4.946 1.00 40.72 488 GLU A O 1
ATOM 3940 N N . LEU A 1 489 ? 43.173 8.161 4.848 1.00 42.09 489 LEU A N 1
ATOM 3941 C CA . LEU A 1 489 ? 41.738 8.020 4.560 1.00 42.09 489 LEU A CA 1
ATOM 3942 C C . LEU A 1 489 ? 40.860 8.128 5.823 1.00 42.09 489 LEU A C 1
ATOM 3944 O O . LEU A 1 489 ? 39.723 8.597 5.737 1.00 42.09 489 LEU A O 1
ATOM 3948 N N . LYS A 1 490 ? 41.400 7.766 6.999 1.00 40.19 490 LYS A N 1
ATOM 3949 C CA . LYS A 1 490 ? 40.690 7.692 8.297 1.00 40.19 490 LYS A CA 1
ATOM 3950 C C . LYS A 1 490 ? 40.015 8.992 8.750 1.00 40.19 490 LYS A C 1
ATOM 3952 O O . LYS A 1 490 ? 39.038 8.939 9.491 1.00 40.19 490 LYS A O 1
ATOM 3957 N N . HIS A 1 491 ? 40.518 10.154 8.336 1.00 41.03 491 HIS A N 1
ATOM 3958 C CA . HIS A 1 491 ? 40.050 11.449 8.846 1.00 41.03 491 HIS A CA 1
ATOM 3959 C C . HIS A 1 491 ? 39.179 12.252 7.872 1.00 41.03 491 HIS A C 1
ATOM 3961 O O . HIS A 1 491 ? 38.701 13.323 8.247 1.00 41.03 491 HIS A O 1
ATOM 3967 N N . LYS A 1 492 ? 38.968 11.773 6.638 1.00 39.62 492 LYS A N 1
ATOM 3968 C CA . LYS A 1 492 ? 38.472 12.635 5.553 1.00 39.62 492 LYS A CA 1
ATOM 3969 C C . LYS A 1 492 ? 37.088 12.267 5.002 1.00 39.62 492 LYS A C 1
ATOM 3971 O O . LYS A 1 492 ? 36.394 13.174 4.555 1.00 39.62 492 LYS A O 1
ATOM 3976 N N . PHE A 1 493 ? 36.654 11.003 5.069 1.00 44.66 493 PHE A N 1
ATOM 3977 C CA . PHE A 1 493 ? 35.440 10.539 4.370 1.00 44.66 493 PHE A CA 1
ATOM 3978 C C . PHE A 1 493 ? 34.600 9.573 5.220 1.00 44.66 493 PHE A C 1
ATOM 3980 O O . PHE A 1 493 ? 35.153 8.659 5.827 1.00 44.66 493 PHE A O 1
ATOM 3987 N N . LYS A 1 494 ? 33.273 9.773 5.267 1.00 45.16 494 LYS A N 1
ATOM 3988 C CA . LYS A 1 494 ? 32.319 9.020 6.107 1.00 45.16 494 LYS A CA 1
ATOM 3989 C C . LYS A 1 494 ? 31.488 7.966 5.361 1.00 45.16 494 LYS A C 1
ATOM 3991 O O . LYS A 1 494 ? 30.846 7.119 5.975 1.00 45.16 494 LYS A O 1
ATOM 3996 N N . THR A 1 495 ? 31.458 8.013 4.037 1.00 45.69 495 THR A N 1
ATOM 3997 C CA . THR A 1 495 ? 30.680 7.100 3.186 1.00 45.69 495 THR A CA 1
ATOM 3998 C C . THR A 1 495 ? 31.432 6.833 1.884 1.00 45.69 495 THR A C 1
ATOM 4000 O O . THR A 1 495 ? 32.311 7.607 1.508 1.00 45.69 495 THR A O 1
ATOM 4003 N N . LEU A 1 496 ? 31.074 5.769 1.152 1.00 47.34 496 LEU A N 1
ATOM 4004 C CA . LEU A 1 496 ? 31.655 5.497 -0.172 1.00 47.34 496 LEU A CA 1
ATOM 4005 C C . LEU A 1 496 ? 31.424 6.669 -1.149 1.00 47.34 496 LEU A C 1
ATOM 4007 O O . LEU A 1 496 ? 32.289 6.983 -1.956 1.00 47.34 496 LEU A O 1
ATOM 4011 N N . SER A 1 497 ? 30.284 7.356 -1.025 1.00 47.97 497 SER A N 1
ATOM 4012 C CA . SER A 1 497 ? 29.924 8.552 -1.800 1.00 47.97 497 SER A CA 1
ATOM 4013 C C . SER A 1 497 ? 30.727 9.810 -1.459 1.00 47.97 497 SER A C 1
ATOM 4015 O O . SER A 1 497 ? 30.635 10.796 -2.185 1.00 47.97 497 SER A O 1
ATOM 4017 N N . GLU A 1 498 ? 31.475 9.808 -0.356 1.00 47.62 498 GLU A N 1
ATOM 4018 C CA . GLU A 1 498 ? 32.331 10.931 0.038 1.00 47.62 498 GLU A CA 1
ATOM 4019 C C . GLU A 1 498 ? 33.761 10.792 -0.490 1.00 47.62 498 GLU A C 1
ATOM 4021 O O . GLU A 1 498 ? 34.511 11.760 -0.434 1.00 47.62 498 GLU A O 1
ATOM 4026 N N . LEU A 1 499 ? 34.141 9.631 -1.034 1.00 47.62 499 LEU A N 1
ATOM 4027 C CA . LEU A 1 499 ? 35.467 9.422 -1.610 1.00 47.62 499 LEU A CA 1
ATOM 4028 C C . LEU A 1 499 ? 35.712 10.336 -2.831 1.00 47.62 499 LEU A C 1
ATOM 4030 O O . LEU A 1 499 ? 34.768 10.684 -3.537 1.00 47.62 499 LEU A O 1
ATOM 4034 N N . PRO A 1 500 ? 36.969 10.695 -3.136 1.00 46.97 500 PRO A N 1
ATOM 4035 C CA . PRO A 1 500 ? 37.358 11.256 -4.429 1.00 46.97 500 PRO A CA 1
ATOM 4036 C C . PRO A 1 500 ? 36.868 10.387 -5.601 1.00 46.97 500 PRO A C 1
ATOM 4038 O O . PRO A 1 500 ? 36.765 9.167 -5.462 1.00 46.97 500 PRO A O 1
ATOM 4041 N N . SER A 1 501 ? 36.524 11.000 -6.737 1.00 42.50 501 SER A N 1
ATOM 4042 C CA . SER A 1 501 ? 35.864 10.333 -7.874 1.00 42.50 501 SER A CA 1
ATOM 4043 C C . SER A 1 501 ? 36.652 9.145 -8.435 1.00 42.50 501 SER A C 1
ATOM 4045 O O . SER A 1 501 ? 36.062 8.119 -8.749 1.00 42.50 501 SER A O 1
ATOM 4047 N N . ASP A 1 502 ? 37.977 9.239 -8.463 1.00 40.94 502 ASP A N 1
ATOM 4048 C CA . ASP A 1 502 ? 38.913 8.172 -8.829 1.00 40.94 502 ASP A CA 1
ATOM 4049 C C . ASP A 1 502 ? 38.840 6.964 -7.876 1.00 40.94 502 ASP A C 1
ATOM 4051 O O . ASP A 1 502 ? 38.826 5.813 -8.310 1.00 40.94 502 ASP A O 1
ATOM 4055 N N . LEU A 1 503 ? 38.708 7.199 -6.567 1.00 42.91 503 LEU A N 1
ATOM 4056 C CA . LEU A 1 503 ? 38.500 6.127 -5.586 1.00 42.91 503 LEU A CA 1
ATOM 4057 C C . LEU A 1 503 ? 37.070 5.575 -5.627 1.00 42.91 503 LEU A C 1
ATOM 4059 O O . LEU A 1 503 ? 36.873 4.377 -5.417 1.00 42.91 503 LEU A O 1
ATOM 4063 N N . GLN A 1 504 ? 36.071 6.407 -5.932 1.00 45.34 504 GLN A N 1
ATOM 4064 C CA . GLN A 1 504 ? 34.713 5.924 -6.188 1.00 45.34 504 GLN A CA 1
ATOM 4065 C C . GLN A 1 504 ? 34.684 4.987 -7.397 1.00 45.34 504 GLN A C 1
ATOM 4067 O O . GLN A 1 504 ? 34.086 3.920 -7.305 1.00 45.34 504 GLN A O 1
ATOM 4072 N N . GLU A 1 505 ? 35.360 5.326 -8.494 1.00 43.22 505 GLU A N 1
ATOM 4073 C CA . GLU A 1 505 ? 35.466 4.462 -9.677 1.00 43.22 505 GLU A CA 1
ATOM 4074 C C . GLU A 1 505 ? 36.126 3.113 -9.362 1.00 43.22 505 GLU A C 1
ATOM 4076 O O . GLU A 1 505 ? 35.704 2.085 -9.890 1.00 43.22 505 GLU A O 1
ATOM 4081 N N . ILE A 1 506 ? 37.101 3.085 -8.448 1.00 40.47 506 ILE A N 1
ATOM 4082 C CA . ILE A 1 506 ? 37.795 1.855 -8.037 1.00 40.47 506 ILE A CA 1
ATOM 4083 C C . ILE A 1 506 ? 36.940 0.996 -7.092 1.00 40.47 506 ILE A C 1
ATOM 4085 O O . ILE A 1 506 ? 36.883 -0.228 -7.247 1.00 40.47 506 ILE A O 1
ATOM 4089 N N . PHE A 1 507 ? 36.293 1.608 -6.095 1.00 43.22 507 PHE A N 1
ATOM 4090 C CA . PHE A 1 507 ? 35.635 0.875 -5.009 1.00 43.22 507 PHE A CA 1
ATOM 4091 C C . PHE A 1 507 ? 34.144 0.616 -5.238 1.00 43.22 507 PHE A C 1
ATOM 4093 O O . PHE A 1 507 ? 33.642 -0.425 -4.815 1.00 43.22 507 PHE A O 1
ATOM 4100 N N . LYS A 1 508 ? 33.426 1.507 -5.930 1.00 47.97 508 LYS A N 1
ATOM 4101 C CA . LYS A 1 508 ? 31.981 1.381 -6.190 1.00 47.97 508 LYS A CA 1
ATOM 4102 C C . LYS A 1 508 ? 31.600 0.118 -6.972 1.00 47.97 508 LYS A C 1
ATOM 4104 O O . LYS A 1 508 ? 30.635 -0.522 -6.561 1.00 47.97 508 LYS A O 1
ATOM 4109 N N . PRO A 1 509 ? 32.344 -0.328 -8.007 1.00 37.03 509 PRO A N 1
ATOM 4110 C CA . PRO A 1 509 ? 32.036 -1.584 -8.704 1.00 37.03 509 PRO A CA 1
ATOM 4111 C C . PRO A 1 509 ? 32.233 -2.830 -7.827 1.00 37.03 509 PRO A C 1
ATOM 4113 O O . PRO A 1 509 ? 31.679 -3.891 -8.107 1.00 37.03 509 PRO A O 1
ATOM 4116 N N . LYS A 1 510 ? 33.037 -2.699 -6.768 1.00 37.31 510 LYS A N 1
ATOM 4117 C CA . LYS A 1 510 ? 33.505 -3.783 -5.901 1.00 37.31 510 LYS A CA 1
ATOM 4118 C C . LYS A 1 510 ? 32.822 -3.768 -4.523 1.00 37.31 510 LYS A C 1
ATOM 4120 O O . LYS A 1 510 ? 33.149 -4.549 -3.645 1.00 37.31 510 LYS A O 1
ATOM 4125 N N . ALA A 1 511 ? 31.861 -2.880 -4.308 1.00 40.59 511 ALA A N 1
ATOM 4126 C CA . ALA A 1 511 ? 31.193 -2.662 -3.035 1.00 40.59 511 ALA A CA 1
ATOM 4127 C C . ALA A 1 511 ? 29.793 -3.309 -3.022 1.00 40.59 511 ALA A C 1
ATOM 4129 O O . ALA A 1 511 ? 28.970 -3.014 -3.881 1.00 40.59 511 ALA A O 1
ATOM 4130 N N . ARG A 1 512 ? 29.488 -4.175 -2.038 1.00 50.06 512 ARG A N 1
ATOM 4131 C CA . ARG A 1 512 ? 28.136 -4.735 -1.802 1.00 50.06 512 ARG A CA 1
ATOM 4132 C C . ARG A 1 512 ? 27.697 -4.576 -0.345 1.00 50.06 512 ARG A C 1
ATOM 4134 O O . ARG A 1 512 ? 28.530 -4.675 0.542 1.00 50.06 512 ARG A O 1
ATOM 4141 N N . LEU A 1 513 ? 26.403 -4.360 -0.092 1.00 58.31 513 LEU A N 1
ATOM 4142 C CA . LEU A 1 513 ? 25.842 -4.277 1.267 1.00 58.31 513 LEU A CA 1
ATOM 4143 C C . LEU A 1 513 ? 25.730 -5.674 1.901 1.00 58.31 513 LEU A C 1
ATOM 4145 O O . LEU A 1 513 ? 25.531 -6.650 1.184 1.00 58.31 513 LEU A O 1
ATOM 4149 N N . TRP A 1 514 ? 25.833 -5.793 3.232 1.00 58.34 514 TRP A N 1
ATOM 4150 C CA . TRP A 1 514 ? 25.663 -7.084 3.923 1.00 58.34 514 TRP A CA 1
ATOM 4151 C C . TRP A 1 514 ? 24.198 -7.523 3.995 1.00 58.34 514 TRP A C 1
ATOM 4153 O O . TRP A 1 514 ? 23.899 -8.676 3.718 1.00 58.34 514 TRP A O 1
ATOM 4163 N N . ILE A 1 515 ? 23.269 -6.617 4.294 1.00 67.69 515 ILE A N 1
ATOM 4164 C CA . ILE A 1 515 ? 21.840 -6.867 4.098 1.00 67.69 515 ILE A CA 1
ATOM 4165 C C . ILE A 1 515 ? 21.373 -5.920 3.002 1.00 67.69 515 ILE A C 1
ATOM 4167 O O . ILE A 1 515 ? 21.175 -4.724 3.220 1.00 67.69 515 ILE A O 1
ATOM 4171 N N . GLU A 1 516 ? 21.281 -6.467 1.797 1.00 74.31 516 GLU A N 1
ATOM 4172 C CA . GLU A 1 516 ? 21.102 -5.685 0.576 1.00 74.31 516 GLU A CA 1
ATOM 4173 C C . GLU A 1 516 ? 19.672 -5.711 0.040 1.00 74.31 516 GLU A C 1
ATOM 4175 O O . GLU A 1 516 ? 19.362 -4.896 -0.813 1.00 74.31 516 GLU A O 1
ATOM 4180 N N . TYR A 1 517 ? 18.798 -6.597 0.524 1.00 83.25 517 TYR A N 1
ATOM 4181 C CA . TYR A 1 517 ? 17.460 -6.780 -0.042 1.00 83.25 517 TYR A CA 1
ATOM 4182 C C . TYR A 1 517 ? 16.382 -6.118 0.809 1.00 83.25 517 TYR A C 1
ATOM 4184 O O . TYR A 1 517 ? 16.122 -6.519 1.948 1.00 83.25 517 TYR A O 1
ATOM 4192 N N . GLY A 1 518 ? 15.763 -5.089 0.235 1.00 86.75 518 GLY A N 1
ATOM 4193 C CA . GLY A 1 518 ? 14.594 -4.418 0.781 1.00 86.75 518 GLY A CA 1
ATOM 4194 C C . GLY A 1 518 ? 13.306 -5.068 0.281 1.00 86.75 518 GLY A C 1
ATOM 4195 O O . GLY A 1 518 ? 13.128 -5.228 -0.926 1.00 86.75 518 GLY A O 1
ATOM 4196 N N . SER A 1 519 ? 12.407 -5.414 1.201 1.00 88.75 519 SER A N 1
ATOM 4197 C CA . SER A 1 519 ? 11.037 -5.822 0.890 1.00 88.75 519 SER A CA 1
ATOM 4198 C C . SER A 1 519 ? 10.258 -4.638 0.330 1.00 88.75 519 SER A C 1
ATOM 4200 O O . SER A 1 519 ? 10.199 -3.576 0.949 1.00 88.75 519 SER A O 1
ATOM 4202 N N . ILE A 1 520 ? 9.602 -4.845 -0.806 1.00 90.25 520 ILE A N 1
ATOM 4203 C CA . ILE A 1 520 ? 8.714 -3.850 -1.420 1.00 90.25 520 ILE A CA 1
ATOM 4204 C C . ILE A 1 520 ? 7.229 -4.144 -1.158 1.00 90.25 520 ILE A C 1
ATOM 4206 O O . ILE A 1 520 ? 6.364 -3.592 -1.831 1.00 90.25 520 ILE A O 1
ATOM 4210 N N . ASN A 1 521 ? 6.935 -5.018 -0.184 1.00 89.88 521 ASN A N 1
ATOM 4211 C CA . ASN A 1 521 ? 5.587 -5.487 0.167 1.00 89.88 521 ASN A CA 1
ATOM 4212 C C . ASN A 1 521 ? 4.799 -6.042 -1.030 1.00 89.88 521 ASN A C 1
ATOM 4214 O O . ASN A 1 521 ? 3.596 -5.814 -1.162 1.00 89.88 521 ASN A O 1
ATOM 4218 N N . PHE A 1 522 ? 5.501 -6.778 -1.891 1.00 93.69 522 PHE A N 1
ATOM 4219 C CA . PHE A 1 522 ? 4.941 -7.450 -3.051 1.00 93.69 522 PHE A CA 1
ATOM 4220 C C . PHE A 1 522 ? 5.137 -8.961 -2.900 1.00 93.69 522 PHE A C 1
ATOM 4222 O O . PHE A 1 522 ? 6.262 -9.468 -2.967 1.00 93.69 522 PHE A O 1
ATOM 4229 N N . HIS A 1 523 ? 4.036 -9.666 -2.640 1.00 94.12 523 HIS A N 1
ATOM 4230 C CA . HIS A 1 523 ? 4.045 -11.067 -2.231 1.00 94.12 523 HIS A CA 1
ATOM 4231 C C . HIS A 1 523 ? 3.087 -11.922 -3.056 1.00 94.12 523 HIS A C 1
ATOM 4233 O O . HIS A 1 523 ? 2.086 -11.424 -3.564 1.00 94.12 523 HIS A O 1
ATOM 4239 N N . ILE A 1 524 ? 3.362 -13.225 -3.115 1.00 96.31 524 ILE A N 1
ATOM 4240 C CA . ILE A 1 524 ? 2.393 -14.241 -3.540 1.00 96.31 524 ILE A CA 1
ATOM 4241 C C . ILE A 1 524 ? 2.186 -15.227 -2.392 1.00 96.31 524 ILE A C 1
ATOM 4243 O O . ILE A 1 524 ? 3.157 -15.733 -1.821 1.00 96.31 524 ILE A O 1
ATOM 4247 N N . TRP A 1 525 ? 0.922 -15.501 -2.081 1.00 95.19 525 TRP A N 1
ATOM 4248 C CA . TRP A 1 525 ? 0.492 -16.527 -1.136 1.00 95.19 525 TRP A CA 1
ATOM 4249 C C . TRP A 1 525 ? -0.182 -17.693 -1.831 1.00 95.19 525 TRP A C 1
ATOM 4251 O O . TRP A 1 525 ? -0.993 -17.475 -2.729 1.00 95.19 525 TRP A O 1
ATOM 4261 N N . THR A 1 526 ? 0.032 -18.903 -1.316 1.00 96.38 526 THR A N 1
ATOM 4262 C CA . THR A 1 526 ? -0.907 -20.004 -1.560 1.00 96.38 526 THR A CA 1
ATOM 4263 C C . THR A 1 526 ? -2.023 -19.952 -0.515 1.00 96.38 526 THR A C 1
ATOM 4265 O O . THR A 1 526 ? -1.772 -20.026 0.691 1.00 96.38 526 THR A O 1
ATOM 4268 N N . LEU A 1 527 ? -3.264 -19.825 -0.988 1.00 94.50 527 LEU A N 1
ATOM 4269 C CA . LEU A 1 527 ? -4.447 -19.493 -0.192 1.00 94.50 527 LEU A CA 1
ATOM 4270 C C . LEU A 1 527 ? -4.735 -20.492 0.943 1.00 94.50 527 LEU A C 1
ATOM 4272 O O . LEU A 1 527 ? -5.037 -20.089 2.067 1.00 94.50 527 LEU A O 1
ATOM 4276 N N . ASP A 1 528 ? -4.605 -21.792 0.675 1.00 91.50 528 ASP A N 1
ATOM 4277 C CA . ASP A 1 528 ? -4.867 -22.861 1.651 1.00 91.50 528 ASP A CA 1
ATOM 4278 C C . ASP A 1 528 ? -3.833 -22.916 2.790 1.00 91.50 528 ASP A C 1
ATOM 4280 O O . ASP A 1 528 ? -4.117 -23.456 3.857 1.00 91.50 528 ASP A O 1
ATOM 4284 N N . THR A 1 529 ? -2.656 -22.315 2.597 1.00 91.75 529 THR A N 1
ATOM 4285 C CA . THR A 1 529 ? -1.592 -22.276 3.609 1.00 91.75 529 THR A CA 1
ATOM 4286 C C . THR A 1 529 ? -1.711 -21.098 4.575 1.00 91.75 529 THR A C 1
ATOM 4288 O O . THR A 1 529 ? -1.082 -21.126 5.632 1.00 91.75 529 THR A O 1
ATOM 4291 N N . VAL A 1 530 ? -2.506 -20.075 4.238 1.00 87.88 530 VAL A N 1
ATOM 4292 C CA . VAL A 1 530 ? -2.673 -18.856 5.051 1.00 87.88 530 VAL A CA 1
ATOM 4293 C C . VAL A 1 530 ? -4.009 -18.814 5.793 1.00 87.88 530 VAL A C 1
ATOM 4295 O O . VAL A 1 530 ? -4.065 -18.324 6.921 1.00 87.88 530 VAL A O 1
ATOM 4298 N N . ILE A 1 531 ? -5.086 -19.353 5.209 1.00 84.75 531 ILE A N 1
ATOM 4299 C CA . ILE A 1 531 ? -6.408 -19.357 5.848 1.00 84.75 531 ILE A CA 1
ATOM 4300 C C . ILE A 1 531 ? -6.384 -20.226 7.113 1.00 84.75 531 ILE A C 1
ATOM 4302 O O . ILE A 1 531 ? -5.955 -21.376 7.093 1.00 84.75 531 ILE A O 1
ATOM 4306 N N . GLY A 1 532 ? -6.912 -19.687 8.216 1.00 76.69 532 GLY A N 1
ATOM 4307 C CA . GLY A 1 532 ? -7.067 -20.419 9.478 1.00 76.69 532 GLY A CA 1
ATOM 4308 C C . GLY A 1 532 ? -5.787 -20.544 10.307 1.00 76.69 532 GLY A C 1
ATOM 4309 O O . GLY A 1 532 ? -5.787 -21.239 11.323 1.00 76.69 532 GLY A O 1
ATOM 4310 N N . LYS A 1 533 ? -4.704 -19.876 9.901 1.00 84.56 533 LYS A N 1
ATOM 4311 C CA . LYS A 1 533 ? -3.507 -19.724 10.731 1.00 84.56 533 LYS A CA 1
ATOM 4312 C C . LYS A 1 533 ? -3.767 -18.764 11.904 1.00 84.56 533 LYS A C 1
ATOM 4314 O O . LYS A 1 533 ? -4.671 -17.934 11.811 1.00 84.56 533 LYS A O 1
ATOM 4319 N N . PRO A 1 534 ? -2.979 -18.847 12.995 1.00 83.69 534 PRO A N 1
ATOM 4320 C CA . PRO A 1 534 ? -3.058 -17.883 14.091 1.00 83.69 534 PRO A CA 1
ATOM 4321 C C . PRO A 1 534 ? -2.902 -16.443 13.595 1.00 83.69 534 PRO A C 1
ATOM 4323 O O . PRO A 1 534 ? -2.186 -16.210 12.611 1.00 83.69 534 PRO A O 1
ATOM 4326 N N . GLU A 1 535 ? -3.555 -15.499 14.279 1.00 83.25 535 GLU A N 1
ATOM 4327 C CA . GLU A 1 535 ? -3.407 -14.069 13.991 1.00 83.25 535 GLU A CA 1
ATOM 4328 C C . GLU A 1 535 ? -1.939 -13.638 14.097 1.00 83.25 535 GLU A C 1
ATOM 4330 O O . GLU A 1 535 ? -1.149 -14.176 14.882 1.00 83.25 535 GLU A O 1
ATOM 4335 N N . LEU A 1 536 ? -1.579 -12.669 13.264 1.00 87.06 536 LEU A N 1
ATOM 4336 C CA . LEU A 1 536 ? -0.272 -12.041 13.255 1.00 87.06 536 LEU A CA 1
ATOM 4337 C C . LEU A 1 536 ? -0.021 -11.305 14.579 1.00 87.06 536 LEU A C 1
ATOM 4339 O O . LEU A 1 536 ? -0.957 -10.807 15.209 1.00 87.06 536 LEU A O 1
ATOM 4343 N N . PRO A 1 537 ? 1.246 -11.181 15.010 1.00 84.06 537 PRO A N 1
ATOM 4344 C CA . PRO A 1 537 ? 1.568 -10.335 16.145 1.00 84.06 537 PRO A CA 1
ATOM 4345 C C . PRO A 1 537 ? 1.237 -8.876 15.819 1.00 84.06 537 PRO A C 1
ATOM 4347 O O . PRO A 1 537 ? 1.409 -8.402 14.693 1.00 84.06 537 PRO A O 1
ATOM 4350 N N . ILE A 1 538 ? 0.768 -8.162 16.835 1.00 86.12 538 ILE A N 1
ATOM 4351 C CA . ILE A 1 538 ? 0.391 -6.759 16.720 1.00 86.12 538 ILE A CA 1
ATOM 4352 C C . ILE A 1 538 ? 1.558 -5.852 17.108 1.00 86.12 538 ILE A C 1
ATOM 4354 O O . ILE A 1 538 ? 2.269 -6.093 18.085 1.00 86.12 538 ILE A O 1
ATOM 4358 N N . HIS A 1 539 ? 1.741 -4.771 16.359 1.00 85.31 539 HIS A N 1
ATOM 4359 C CA . HIS A 1 539 ? 2.700 -3.715 16.658 1.00 85.31 539 HIS A CA 1
ATOM 4360 C C . HIS A 1 539 ? 1.986 -2.484 17.176 1.00 85.31 539 HIS A C 1
ATOM 4362 O O . HIS A 1 539 ? 0.850 -2.193 16.807 1.00 85.31 539 HIS A O 1
ATOM 4368 N N . VAL A 1 540 ? 2.684 -1.722 18.015 1.00 87.75 540 VAL A N 1
ATOM 4369 C CA . VAL A 1 540 ? 2.179 -0.443 18.511 1.00 87.75 540 VAL A CA 1
ATOM 4370 C C . VAL A 1 540 ? 3.073 0.679 18.012 1.00 87.75 540 VAL A C 1
ATOM 4372 O O . VAL A 1 540 ? 4.215 0.833 18.458 1.00 87.75 540 VAL A O 1
ATOM 4375 N N . ALA A 1 541 ? 2.532 1.500 17.119 1.00 87.62 541 ALA A N 1
ATOM 4376 C CA . ALA A 1 541 ? 3.132 2.761 16.727 1.00 87.62 541 ALA A CA 1
ATOM 4377 C C . ALA A 1 541 ? 2.889 3.786 17.847 1.00 87.62 541 ALA A C 1
ATOM 4379 O O . ALA A 1 541 ? 1.813 4.382 17.950 1.00 87.62 541 ALA A O 1
ATOM 4380 N N . ARG A 1 542 ? 3.890 3.934 18.719 1.00 88.81 542 ARG A N 1
ATOM 4381 C CA . ARG A 1 542 ? 3.808 4.725 19.955 1.00 88.81 542 ARG A CA 1
ATOM 4382 C C . ARG A 1 542 ? 4.043 6.211 19.729 1.00 88.81 542 ARG A C 1
ATOM 4384 O O . ARG A 1 542 ? 4.681 6.616 18.756 1.00 88.81 542 ARG A O 1
ATOM 4391 N N . ASP A 1 543 ? 3.532 6.997 20.671 1.00 87.62 543 ASP A N 1
ATOM 4392 C CA . ASP A 1 543 ? 3.738 8.443 20.796 1.00 87.62 543 ASP A CA 1
ATOM 4393 C C . ASP A 1 543 ? 3.422 9.248 19.520 1.00 87.62 543 ASP A C 1
ATOM 4395 O O . ASP A 1 543 ? 3.994 10.313 19.250 1.00 87.62 543 ASP A O 1
ATOM 4399 N N . LYS A 1 544 ? 2.463 8.754 18.730 1.00 89.62 544 LYS A N 1
ATOM 4400 C CA . LYS A 1 544 ? 1.877 9.486 17.607 1.00 89.62 544 LYS A CA 1
ATOM 4401 C C . LYS A 1 544 ? 1.171 10.727 18.143 1.00 89.62 544 LYS A C 1
ATOM 4403 O O . LYS A 1 544 ? 0.583 10.705 19.221 1.00 89.62 544 LYS A O 1
ATOM 4408 N N . LYS A 1 545 ? 1.212 11.819 17.381 1.00 92.06 545 LYS A N 1
ATOM 4409 C CA . LYS A 1 545 ? 0.529 13.070 17.728 1.00 92.06 545 LYS A CA 1
ATOM 4410 C C . LYS A 1 545 ? -0.576 13.343 16.723 1.00 92.06 545 LYS A C 1
ATOM 4412 O O . LYS A 1 545 ? -0.277 13.585 15.555 1.00 92.06 545 LYS A O 1
ATOM 4417 N N . VAL A 1 546 ? -1.820 13.340 17.185 1.00 92.12 546 VAL A N 1
ATOM 4418 C CA . VAL A 1 546 ? -3.008 13.630 16.366 1.00 92.12 546 VAL A CA 1
ATOM 4419 C C . VAL A 1 546 ? -3.750 14.836 16.928 1.00 92.12 546 VAL A C 1
ATOM 4421 O O . VAL A 1 546 ? -3.659 15.103 18.125 1.00 92.12 546 VAL A O 1
ATOM 4424 N N . ASP A 1 547 ? -4.442 15.597 16.081 1.00 93.88 547 ASP A N 1
ATOM 4425 C CA . ASP A 1 547 ? -5.349 16.645 16.564 1.00 93.88 547 ASP A CA 1
ATOM 4426 C C . ASP A 1 547 ? -6.574 15.992 17.193 1.00 93.88 547 ASP A C 1
ATOM 4428 O O . ASP A 1 547 ? -7.242 15.200 16.539 1.00 93.88 547 ASP A O 1
ATOM 4432 N N . GLY A 1 548 ? -6.877 16.311 18.443 1.00 94.44 548 GLY A N 1
ATOM 4433 C CA . GLY A 1 548 ? -8.032 15.777 19.153 1.00 94.44 548 GLY A CA 1
ATOM 4434 C C . GLY A 1 548 ? -8.545 16.744 20.208 1.00 94.44 548 GLY A C 1
ATOM 4435 O O . GLY A 1 548 ? -7.947 17.796 20.446 1.00 94.44 548 GLY A O 1
ATOM 4436 N N . VAL A 1 549 ? -9.671 16.402 20.823 1.00 95.50 549 VAL A N 1
ATOM 4437 C CA . VAL A 1 549 ? -10.350 17.247 21.811 1.00 95.50 549 VAL A CA 1
ATOM 4438 C C . VAL A 1 549 ? -9.853 16.915 23.218 1.00 95.50 549 VAL A C 1
ATOM 4440 O O . VAL A 1 549 ? -9.919 15.767 23.657 1.00 95.50 549 VAL A O 1
ATOM 4443 N N . ASP A 1 550 ? -9.330 17.922 23.921 1.00 92.19 550 ASP A N 1
ATOM 4444 C CA . ASP A 1 550 ? -8.923 17.797 25.324 1.00 92.19 550 ASP A CA 1
ATOM 4445 C C . ASP A 1 550 ? -10.118 17.878 26.287 1.00 92.19 550 ASP A C 1
ATOM 4447 O O . ASP A 1 550 ? -11.253 18.093 25.877 1.00 92.19 550 ASP A O 1
ATOM 4451 N N . GLU A 1 551 ? -9.875 17.729 27.589 1.00 89.19 551 GLU A N 1
ATOM 4452 C CA . GLU A 1 551 ? -10.910 17.782 28.632 1.00 89.19 551 GLU A CA 1
ATOM 4453 C C . GLU A 1 551 ? -11.653 19.125 28.743 1.00 89.19 551 GLU A C 1
ATOM 4455 O O . GLU A 1 551 ? -12.712 19.191 29.355 1.00 89.19 551 GLU A O 1
ATOM 4460 N N . THR A 1 552 ? -11.130 20.196 28.138 1.00 91.25 552 THR A N 1
ATOM 4461 C CA . THR A 1 552 ? -11.779 21.517 28.102 1.00 91.25 552 THR A CA 1
ATOM 4462 C C . THR A 1 552 ? -12.621 21.729 26.842 1.00 91.25 552 THR A C 1
ATOM 4464 O O . THR A 1 552 ? -13.184 22.807 26.648 1.00 91.25 552 THR A O 1
ATOM 4467 N N . GLY A 1 553 ? -12.677 20.732 25.955 1.00 91.62 553 GLY A N 1
ATOM 4468 C CA . GLY A 1 553 ? -13.355 20.827 24.668 1.00 91.62 553 GLY A CA 1
ATOM 4469 C C . GLY A 1 553 ? -12.530 21.535 23.588 1.00 91.62 553 GLY A C 1
ATOM 4470 O O . GLY A 1 553 ? -13.076 21.853 22.531 1.00 91.62 553 GLY A O 1
ATOM 4471 N N . LYS A 1 554 ? -11.237 21.807 23.825 1.00 94.56 554 LYS A N 1
ATOM 4472 C CA . LYS A 1 554 ? -10.356 22.498 22.872 1.00 94.56 554 LYS A CA 1
ATOM 4473 C C . LYS A 1 554 ? -9.547 21.503 22.048 1.00 94.56 554 LYS A C 1
ATOM 4475 O O . LYS A 1 554 ? -9.004 20.536 22.579 1.00 94.56 554 LYS A O 1
ATOM 4480 N N . THR A 1 555 ? -9.393 21.787 20.756 1.00 95.31 555 THR A N 1
ATOM 4481 C CA . THR A 1 555 ? -8.532 20.994 19.872 1.00 95.31 555 THR A CA 1
ATOM 4482 C C . THR A 1 555 ? -7.057 21.211 20.212 1.00 95.31 555 THR A C 1
ATOM 4484 O O . THR A 1 555 ? -6.569 22.345 20.223 1.00 95.31 555 THR A O 1
ATOM 4487 N N . LYS A 1 556 ? -6.331 20.122 20.475 1.00 94.69 556 LYS A N 1
ATOM 4488 C CA . LYS A 1 556 ? -4.887 20.094 20.745 1.00 94.69 556 LYS A CA 1
ATOM 4489 C C . LYS A 1 556 ? -4.246 18.851 20.131 1.00 94.69 556 LYS A C 1
ATOM 4491 O O . LYS A 1 556 ? -4.922 17.892 19.779 1.00 94.69 556 LYS A O 1
ATOM 4496 N N . LYS A 1 557 ? -2.912 18.838 20.061 1.00 94.75 557 LYS A N 1
ATOM 4497 C CA . LYS A 1 557 ? -2.154 17.628 19.720 1.00 94.75 557 LYS A CA 1
ATOM 4498 C C . LYS A 1 557 ? -2.140 16.666 20.910 1.00 94.75 557 LYS A C 1
ATOM 4500 O O . LYS A 1 557 ? -1.501 16.958 21.921 1.00 94.75 557 LYS A O 1
ATOM 4505 N N . ILE A 1 558 ? -2.798 15.520 20.770 1.00 93.81 558 ILE A N 1
ATOM 4506 C CA . ILE A 1 558 ? -2.849 14.449 21.771 1.00 93.81 558 ILE A CA 1
ATOM 4507 C C . ILE A 1 558 ? -1.816 13.377 21.416 1.00 93.81 558 ILE A C 1
ATOM 4509 O O . ILE A 1 558 ? -1.704 12.967 20.259 1.00 93.81 558 ILE A O 1
ATOM 4513 N N . VAL A 1 559 ? -1.044 12.943 22.416 1.00 95.25 559 VAL A N 1
ATOM 4514 C CA . VAL A 1 559 ? -0.091 11.831 22.289 1.00 95.25 559 VAL A CA 1
ATOM 4515 C C . VAL A 1 559 ? -0.839 10.510 22.445 1.00 95.25 559 VAL A C 1
ATOM 4517 O O . VAL A 1 559 ? -1.581 10.323 23.410 1.00 95.25 559 VAL A O 1
ATOM 4520 N N . CYS A 1 560 ? -0.646 9.600 21.500 1.00 94.31 560 CYS A N 1
ATOM 4521 C CA . CYS A 1 560 ? -1.421 8.375 21.392 1.00 94.31 560 CYS A CA 1
ATOM 4522 C C . CYS A 1 560 ? -0.628 7.223 20.773 1.00 94.31 560 CYS A C 1
ATOM 4524 O O . CYS A 1 560 ? 0.461 7.396 20.223 1.00 94.31 560 CYS A O 1
ATOM 4526 N N . ASN A 1 561 ? -1.218 6.040 20.863 1.00 93.81 561 ASN A N 1
ATOM 4527 C CA . ASN A 1 561 ? -0.705 4.784 20.358 1.00 93.81 561 ASN A CA 1
ATOM 4528 C C . ASN A 1 561 ? -1.679 4.230 19.317 1.00 93.81 561 ASN A C 1
ATOM 4530 O O . ASN A 1 561 ? -2.895 4.277 19.515 1.00 93.81 561 ASN A O 1
ATOM 4534 N N . LYS A 1 562 ? -1.134 3.700 18.222 1.00 92.31 562 LYS A N 1
ATOM 4535 C CA . LYS A 1 562 ? -1.895 3.032 17.161 1.00 92.31 562 LYS A CA 1
ATOM 4536 C C . LYS A 1 562 ? -1.470 1.569 17.064 1.00 92.31 562 LYS A C 1
ATOM 4538 O O . LYS A 1 562 ? -0.273 1.293 17.074 1.00 92.31 562 LYS A O 1
ATOM 4543 N N . PHE A 1 563 ? -2.439 0.668 16.946 1.00 91.25 563 PHE A N 1
ATOM 4544 C CA . PHE A 1 563 ? -2.222 -0.767 16.773 1.00 91.25 563 PHE A CA 1
ATOM 4545 C C . PHE A 1 563 ? -2.212 -1.155 15.288 1.00 91.25 563 PHE A C 1
ATOM 4547 O O . PHE A 1 563 ? -3.100 -0.738 14.545 1.00 91.25 563 PHE A O 1
ATOM 4554 N N . GLU A 1 564 ? -1.217 -1.931 14.852 1.00 89.06 564 GLU A N 1
ATOM 4555 C CA . GLU A 1 564 ? -1.040 -2.334 13.449 1.00 89.06 564 GLU A CA 1
ATOM 4556 C C . GLU A 1 564 ? -0.498 -3.768 13.340 1.00 89.06 564 GLU A C 1
ATOM 4558 O O . GLU A 1 564 ? 0.511 -4.107 13.954 1.00 89.06 564 GLU A O 1
ATOM 4563 N N . TYR A 1 565 ? -1.131 -4.602 12.519 1.00 88.69 565 TYR A N 1
ATOM 4564 C CA . TYR A 1 565 ? -0.594 -5.881 12.065 1.00 88.69 565 TYR A CA 1
ATOM 4565 C C . TYR A 1 565 ? 0.257 -5.672 10.815 1.00 88.69 565 TYR A C 1
ATOM 4567 O O . TYR A 1 565 ? -0.139 -4.946 9.894 1.00 88.69 565 TYR A O 1
ATOM 4575 N N . MET A 1 566 ? 1.388 -6.373 10.733 1.00 86.12 566 MET A N 1
ATOM 4576 C CA . MET A 1 566 ? 2.253 -6.315 9.560 1.00 86.12 566 MET A CA 1
ATOM 4577 C C . MET A 1 566 ? 2.285 -7.649 8.830 1.00 86.12 566 MET A C 1
ATOM 4579 O O . MET A 1 566 ? 2.551 -8.710 9.390 1.00 86.12 566 MET A O 1
ATOM 4583 N N . VAL A 1 567 ? 2.053 -7.593 7.523 1.00 84.75 567 VAL A N 1
ATOM 4584 C CA . VAL A 1 567 ? 1.898 -8.783 6.684 1.00 84.75 567 VAL A CA 1
ATOM 4585 C C . VAL A 1 567 ? 3.119 -9.690 6.657 1.00 84.75 567 VAL A C 1
ATOM 4587 O O . VAL A 1 567 ? 2.981 -10.874 6.370 1.00 84.75 567 VAL A O 1
ATOM 4590 N N . PHE A 1 568 ? 4.307 -9.176 6.967 1.00 77.62 568 PHE A N 1
ATOM 4591 C CA . PHE A 1 568 ? 5.556 -9.929 6.952 1.00 77.62 568 PHE A CA 1
ATOM 4592 C C . PHE A 1 568 ? 5.880 -10.660 8.273 1.00 77.62 568 PHE A C 1
ATOM 4594 O O . PHE A 1 568 ? 6.829 -11.442 8.289 1.00 77.62 568 PHE A O 1
ATOM 4601 N N . ASP A 1 569 ? 5.069 -10.506 9.324 1.00 75.31 569 ASP A N 1
ATOM 4602 C CA . ASP A 1 569 ? 5.343 -11.113 10.637 1.00 75.31 569 ASP A CA 1
ATOM 4603 C C . ASP A 1 569 ? 4.853 -12.551 10.824 1.00 75.31 569 ASP A C 1
ATOM 4605 O O . ASP A 1 569 ? 5.107 -13.154 11.868 1.00 75.31 569 ASP A O 1
ATOM 4609 N N . GLY A 1 570 ? 4.143 -13.118 9.849 1.00 63.47 570 GLY A N 1
ATOM 4610 C CA . GLY A 1 570 ? 3.660 -14.493 9.966 1.00 63.47 570 GLY A CA 1
ATOM 4611 C C . GLY A 1 570 ? 4.829 -15.459 10.095 1.00 63.47 570 GLY A C 1
ATOM 4612 O O . GLY A 1 570 ? 5.833 -15.348 9.386 1.00 63.47 570 GLY A O 1
ATOM 4613 N N . LYS A 1 571 ? 4.715 -16.391 11.038 1.00 69.94 571 LYS A N 1
ATOM 4614 C CA . LYS A 1 571 ? 5.732 -17.403 11.300 1.00 69.94 571 LYS A CA 1
ATOM 4615 C C . LYS A 1 571 ? 5.076 -18.735 11.652 1.00 69.94 571 LYS A C 1
ATOM 4617 O O . LYS A 1 571 ? 4.122 -18.740 12.430 1.00 69.94 571 LYS A O 1
ATOM 4622 N N . PRO A 1 572 ? 5.626 -19.855 11.160 1.00 69.19 572 PRO A N 1
ATOM 4623 C CA . PRO A 1 572 ? 6.768 -19.954 10.242 1.00 69.19 572 PRO A CA 1
ATOM 4624 C C . PRO A 1 572 ? 6.369 -19.848 8.748 1.00 69.19 572 PRO A C 1
ATOM 4626 O O . PRO A 1 572 ? 5.234 -20.152 8.373 1.00 69.19 572 PRO A O 1
ATOM 4629 N N . ARG A 1 573 ? 7.305 -19.401 7.891 1.00 81.19 573 ARG A N 1
ATOM 4630 C CA . ARG A 1 573 ? 7.092 -19.103 6.458 1.00 81.19 573 ARG A CA 1
ATOM 4631 C C . ARG A 1 573 ? 8.165 -19.679 5.554 1.00 81.19 573 ARG A C 1
ATOM 4633 O O . ARG A 1 573 ? 9.343 -19.668 5.907 1.00 81.19 573 ARG A O 1
ATOM 4640 N N . HIS A 1 574 ? 7.746 -20.109 4.369 1.00 85.56 574 HIS A N 1
ATOM 4641 C CA . HIS A 1 574 ? 8.617 -20.642 3.326 1.00 85.56 574 HIS A CA 1
ATOM 4642 C C . HIS A 1 574 ? 8.184 -20.155 1.945 1.00 85.56 574 HIS A C 1
ATOM 4644 O O . HIS A 1 574 ? 6.994 -19.977 1.696 1.00 85.56 574 HIS A O 1
ATOM 4650 N N . GLY A 1 575 ? 9.139 -19.976 1.040 1.00 88.12 575 GLY A N 1
ATOM 4651 C CA . GLY A 1 575 ? 8.886 -19.610 -0.347 1.00 88.12 575 GLY A CA 1
ATOM 4652 C C . GLY A 1 575 ? 10.119 -19.008 -1.010 1.00 88.12 575 GLY A C 1
ATOM 4653 O O . GLY A 1 575 ? 11.208 -18.976 -0.436 1.00 88.12 575 GLY A O 1
ATOM 4654 N N . SER A 1 576 ? 9.947 -18.525 -2.235 1.00 89.44 576 SER A N 1
ATOM 4655 C CA . SER A 1 576 ? 11.015 -17.884 -3.000 1.00 89.44 576 SER A CA 1
ATOM 4656 C C . SER A 1 576 ? 11.164 -16.415 -2.628 1.00 89.44 576 SER A C 1
ATOM 4658 O O . SER A 1 576 ? 10.207 -15.640 -2.687 1.00 89.44 576 SER A O 1
ATOM 4660 N N . TYR A 1 577 ? 12.396 -16.007 -2.344 1.00 88.06 577 TYR A N 1
ATOM 4661 C CA . TYR A 1 577 ? 12.778 -14.601 -2.308 1.00 88.06 577 TYR A CA 1
ATOM 4662 C C . TYR A 1 577 ? 13.492 -14.242 -3.588 1.00 88.06 577 TYR A C 1
ATOM 4664 O O . TYR A 1 577 ? 14.440 -14.913 -3.987 1.00 88.06 577 TYR A O 1
ATOM 4672 N N . ILE A 1 578 ? 12.999 -13.214 -4.256 1.00 89.50 578 ILE A N 1
ATOM 4673 C CA . ILE A 1 578 ? 13.396 -12.897 -5.618 1.00 89.50 578 ILE A CA 1
ATOM 4674 C C . ILE A 1 578 ? 13.923 -11.476 -5.628 1.00 89.50 578 ILE A C 1
ATOM 4676 O O . ILE A 1 578 ? 13.205 -10.538 -5.293 1.00 89.50 578 ILE A O 1
ATOM 4680 N N . ALA A 1 579 ? 15.181 -11.326 -6.016 1.00 88.06 579 ALA A N 1
ATOM 4681 C CA . ALA A 1 579 ? 15.784 -10.027 -6.234 1.00 88.06 579 ALA A CA 1
ATOM 4682 C C . ALA A 1 579 ? 15.451 -9.553 -7.650 1.00 88.06 579 ALA A C 1
ATOM 4684 O O . ALA A 1 579 ? 15.810 -10.221 -8.622 1.00 88.06 579 ALA A O 1
ATOM 4685 N N . GLN A 1 580 ? 14.783 -8.409 -7.767 1.00 86.56 580 GLN A N 1
ATOM 4686 C CA . GLN A 1 580 ? 14.413 -7.810 -9.046 1.00 86.56 580 GLN A CA 1
ATOM 4687 C C . GLN A 1 580 ? 14.990 -6.400 -9.179 1.00 86.56 580 GLN A C 1
ATOM 4689 O O . GLN A 1 580 ? 15.218 -5.691 -8.193 1.00 86.56 580 GLN A O 1
ATOM 4694 N N . GLU A 1 581 ? 15.234 -5.990 -10.423 1.00 83.50 581 GLU A N 1
ATOM 4695 C CA . GLU A 1 581 ? 15.622 -4.620 -10.729 1.00 83.50 581 GLU A CA 1
ATOM 4696 C C . GLU A 1 581 ? 14.525 -3.642 -10.305 1.00 83.50 581 GLU A C 1
ATOM 4698 O O . GLU A 1 581 ? 13.353 -3.782 -10.663 1.00 83.50 581 GLU A O 1
ATOM 4703 N N . ARG A 1 582 ? 14.925 -2.607 -9.558 1.00 85.31 582 ARG A N 1
ATOM 4704 C CA . ARG A 1 582 ? 14.008 -1.594 -9.015 1.00 85.31 582 ARG A CA 1
ATOM 4705 C C . ARG A 1 582 ? 13.128 -0.982 -10.100 1.00 85.31 582 ARG A C 1
ATOM 4707 O O . ARG A 1 582 ? 11.933 -0.809 -9.896 1.00 85.31 582 ARG A O 1
ATOM 4714 N N . TYR A 1 583 ? 13.728 -0.689 -11.250 1.00 83.38 583 TYR A N 1
ATOM 4715 C CA . TYR A 1 583 ? 13.046 -0.031 -12.359 1.00 83.38 583 TYR A CA 1
ATOM 4716 C C . TYR A 1 583 ? 11.934 -0.871 -12.987 1.00 83.38 583 TYR A C 1
ATOM 4718 O O . TYR A 1 583 ? 11.076 -0.309 -13.652 1.00 83.38 583 TYR A O 1
ATOM 4726 N N . ASP A 1 584 ? 11.927 -2.186 -12.772 1.00 82.00 584 ASP A N 1
ATOM 4727 C CA . ASP A 1 584 ? 10.914 -3.064 -13.352 1.00 82.00 584 ASP A CA 1
ATOM 4728 C C . ASP A 1 584 ? 9.738 -3.321 -12.395 1.00 82.00 584 ASP A C 1
ATOM 4730 O O . ASP A 1 584 ? 8.664 -3.698 -12.857 1.00 82.00 584 ASP A O 1
ATOM 4734 N N . CYS A 1 585 ? 9.915 -3.115 -11.082 1.00 87.19 585 CYS A N 1
ATOM 4735 C CA . CYS A 1 585 ? 8.953 -3.583 -10.074 1.00 87.19 585 CYS A CA 1
ATOM 4736 C C . CYS A 1 585 ? 8.648 -2.615 -8.921 1.00 87.19 585 CYS A C 1
ATOM 4738 O O . CYS A 1 585 ? 7.759 -2.909 -8.118 1.00 87.19 585 CYS A O 1
ATOM 4740 N N . PHE A 1 586 ? 9.355 -1.485 -8.786 1.00 90.19 586 PHE A N 1
ATOM 4741 C CA . PHE A 1 586 ? 9.223 -0.624 -7.608 1.00 90.19 586 PHE A CA 1
ATOM 4742 C C . PHE A 1 586 ? 9.280 0.876 -7.923 1.00 90.19 586 PHE A C 1
ATOM 4744 O O . PHE A 1 586 ? 10.353 1.465 -8.069 1.00 90.19 586 PHE A O 1
ATOM 4751 N N . ALA A 1 587 ? 8.098 1.493 -7.941 1.00 89.94 587 ALA A N 1
ATOM 4752 C CA . ALA A 1 587 ? 7.884 2.932 -8.084 1.00 89.94 587 ALA A CA 1
ATOM 4753 C C . ALA A 1 587 ? 6.861 3.419 -7.031 1.00 89.94 587 ALA A C 1
ATOM 4755 O O . ALA A 1 587 ? 5.680 3.577 -7.350 1.00 89.94 587 ALA A O 1
ATOM 4756 N N . PRO A 1 588 ? 7.276 3.583 -5.758 1.00 89.69 588 PRO A N 1
ATOM 4757 C CA . PRO A 1 588 ? 6.377 3.978 -4.676 1.00 89.69 588 PRO A CA 1
ATOM 4758 C C . PRO A 1 588 ? 5.996 5.468 -4.736 1.00 89.69 588 PRO A C 1
ATOM 4760 O O . PRO A 1 588 ? 6.856 6.326 -4.923 1.00 89.69 588 PRO A O 1
ATOM 4763 N N . VAL A 1 589 ? 4.725 5.776 -4.465 1.00 88.44 589 VAL A N 1
ATOM 4764 C CA . VAL A 1 589 ? 4.173 7.139 -4.368 1.00 88.44 589 VAL A CA 1
ATOM 4765 C C . VAL A 1 589 ? 3.793 7.440 -2.913 1.00 88.44 589 VAL A C 1
ATOM 4767 O O . VAL A 1 589 ? 2.750 7.002 -2.398 1.00 88.44 589 VAL A O 1
ATOM 4770 N N . LYS A 1 590 ? 4.666 8.153 -2.191 1.00 81.31 590 LYS A N 1
ATOM 4771 C CA . LYS A 1 590 ? 4.530 8.327 -0.730 1.00 81.31 590 LYS A CA 1
ATOM 4772 C C . LYS A 1 590 ? 4.643 9.758 -0.228 1.00 81.31 590 LYS A C 1
ATOM 4774 O O . LYS A 1 590 ? 3.958 10.074 0.744 1.00 81.31 590 LYS A O 1
ATOM 4779 N N . GLU A 1 591 ? 5.480 10.587 -0.841 1.00 81.88 591 GLU A N 1
ATOM 4780 C CA . GLU A 1 591 ? 5.799 11.926 -0.331 1.00 81.88 591 GLU A CA 1
ATOM 4781 C C . GLU A 1 591 ? 5.608 13.001 -1.396 1.00 81.88 591 GLU A C 1
ATOM 4783 O O . GLU A 1 591 ? 5.974 12.796 -2.544 1.00 81.88 591 GLU A O 1
ATOM 4788 N N . LYS A 1 592 ? 5.092 14.171 -1.009 1.00 74.12 592 LYS A N 1
ATOM 4789 C CA . LYS A 1 592 ? 4.864 15.300 -1.931 1.00 74.12 592 LYS A CA 1
ATOM 4790 C C . LYS A 1 592 ? 6.133 16.011 -2.418 1.00 74.12 592 LYS A C 1
ATOM 4792 O O . LYS A 1 592 ? 6.072 16.797 -3.350 1.00 74.12 592 LYS A O 1
ATOM 4797 N N . MET A 1 593 ? 7.255 15.851 -1.714 1.00 67.81 593 MET A N 1
ATOM 4798 C CA . MET A 1 593 ? 8.426 16.704 -1.931 1.00 67.81 593 MET A CA 1
ATOM 4799 C C . MET A 1 593 ? 9.302 16.159 -3.055 1.00 67.81 593 MET A C 1
ATOM 4801 O O . MET A 1 593 ? 9.793 15.036 -2.961 1.00 67.81 593 MET A O 1
ATOM 4805 N N . VAL A 1 594 ? 9.599 17.000 -4.047 1.00 62.72 594 VAL A N 1
ATOM 4806 C CA . VAL A 1 594 ? 10.429 16.651 -5.216 1.00 62.72 594 VAL A CA 1
ATOM 4807 C C . VAL A 1 594 ? 11.838 16.142 -4.868 1.00 62.72 594 VAL A C 1
ATOM 4809 O O . VAL A 1 594 ? 12.454 15.411 -5.635 1.00 62.72 594 VAL A O 1
ATOM 4812 N N . ASN A 1 595 ? 12.370 16.501 -3.696 1.00 59.88 595 ASN A N 1
ATOM 4813 C CA . ASN A 1 595 ? 13.682 16.048 -3.223 1.00 59.88 595 ASN A CA 1
ATOM 4814 C C . ASN A 1 595 ? 13.630 14.733 -2.421 1.00 59.88 595 ASN A C 1
ATOM 4816 O O . ASN A 1 595 ? 14.662 14.272 -1.927 1.00 59.88 595 ASN A O 1
ATOM 4820 N N . HIS A 1 596 ? 12.441 14.152 -2.233 1.00 69.56 596 HIS A N 1
ATOM 4821 C CA . HIS A 1 596 ? 12.274 12.867 -1.573 1.00 69.56 596 HIS A CA 1
ATOM 4822 C C . HIS A 1 596 ? 12.368 11.731 -2.592 1.00 69.56 596 HIS A C 1
ATOM 4824 O O . HIS A 1 596 ? 11.830 11.819 -3.684 1.00 69.56 596 HIS A O 1
ATOM 4830 N N . VAL A 1 597 ? 12.985 10.613 -2.220 1.00 67.44 597 VAL A N 1
ATOM 4831 C CA . VAL A 1 597 ? 13.183 9.459 -3.115 1.00 67.44 597 VAL A CA 1
ATOM 4832 C C . VAL A 1 597 ? 11.885 8.748 -3.534 1.00 67.44 597 VAL A C 1
ATOM 4834 O O . VAL A 1 597 ? 11.894 8.014 -4.509 1.00 67.44 597 VAL A O 1
ATOM 4837 N N . ASP A 1 598 ? 10.772 8.979 -2.846 1.00 75.25 598 ASP A N 1
ATOM 4838 C CA . ASP A 1 598 ? 9.472 8.321 -3.092 1.00 75.25 598 ASP A CA 1
ATOM 4839 C C . ASP A 1 598 ? 8.388 9.329 -3.531 1.00 75.25 598 ASP A C 1
ATOM 4841 O O . ASP A 1 598 ? 7.237 9.263 -3.081 1.00 75.25 598 ASP A O 1
ATOM 4845 N N . ASN A 1 599 ? 8.785 10.329 -4.323 1.00 80.88 599 ASN A N 1
ATOM 4846 C CA . ASN A 1 599 ? 7.876 11.347 -4.848 1.00 80.88 599 ASN A CA 1
ATOM 4847 C C . ASN A 1 599 ? 7.175 10.908 -6.154 1.00 80.88 599 ASN A C 1
ATOM 4849 O O . ASN A 1 599 ? 7.702 10.042 -6.866 1.00 80.88 599 ASN A O 1
ATOM 4853 N N . PRO A 1 600 ? 6.003 11.492 -6.476 1.00 83.88 600 PRO A N 1
ATOM 4854 C CA . PRO A 1 600 ? 5.261 11.209 -7.702 1.00 83.88 600 PRO A CA 1
ATOM 4855 C C . PRO A 1 600 ? 6.075 11.312 -8.997 1.00 83.88 600 PRO A C 1
ATOM 4857 O O . PRO A 1 600 ? 5.966 10.442 -9.863 1.00 83.88 600 PRO A O 1
ATOM 4860 N N . GLU A 1 601 ? 6.918 12.333 -9.147 1.00 78.50 601 GLU A N 1
ATOM 4861 C CA . GLU A 1 601 ? 7.691 12.559 -10.370 1.00 78.50 601 GLU A CA 1
ATOM 4862 C C . GLU A 1 601 ? 8.702 11.442 -10.601 1.00 78.50 601 GLU A C 1
ATOM 4864 O O . GLU A 1 601 ? 8.807 10.928 -11.715 1.00 78.50 601 GLU A O 1
ATOM 4869 N N . ARG A 1 602 ? 9.397 11.004 -9.548 1.00 81.06 602 ARG A N 1
ATOM 4870 C CA . ARG A 1 602 ? 10.327 9.878 -9.637 1.00 81.06 602 ARG A CA 1
ATOM 4871 C C . ARG A 1 602 ? 9.591 8.590 -9.986 1.00 81.06 602 ARG A C 1
ATOM 4873 O O . ARG A 1 602 ? 10.078 7.827 -10.816 1.00 81.06 602 ARG A O 1
ATOM 4880 N N . ALA A 1 603 ? 8.432 8.336 -9.378 1.00 86.31 603 ALA A N 1
ATOM 4881 C CA . ALA A 1 603 ? 7.636 7.153 -9.697 1.00 86.31 603 ALA A CA 1
ATOM 4882 C C . ALA A 1 603 ? 7.210 7.151 -11.177 1.00 86.31 603 ALA A C 1
ATOM 4884 O O . ALA A 1 603 ? 7.446 6.169 -11.883 1.00 86.31 603 ALA A O 1
ATOM 4885 N N . SER A 1 604 ? 6.703 8.286 -11.668 1.00 81.19 604 SER A N 1
ATOM 4886 C CA . SER A 1 604 ? 6.377 8.522 -13.079 1.00 81.19 604 SER A CA 1
ATOM 4887 C C . SER A 1 604 ? 7.583 8.284 -14.002 1.00 81.19 604 SER A C 1
ATOM 4889 O O . SER A 1 604 ? 7.474 7.615 -15.027 1.00 81.19 604 SER A O 1
ATOM 4891 N N . GLN A 1 605 ? 8.775 8.761 -13.650 1.00 78.44 605 GLN A N 1
ATOM 4892 C CA . GLN A 1 605 ? 9.970 8.496 -14.456 1.00 78.44 605 GLN A CA 1
ATOM 4893 C C . GLN A 1 605 ? 10.407 7.040 -14.433 1.00 78.44 605 GLN A C 1
ATOM 4895 O O . GLN A 1 605 ? 10.867 6.531 -15.448 1.00 78.44 605 GLN A O 1
ATOM 4900 N N . ILE A 1 606 ? 10.317 6.368 -13.285 1.00 84.19 606 ILE A N 1
ATOM 4901 C CA . ILE A 1 606 ? 10.658 4.951 -13.192 1.00 84.19 606 ILE A CA 1
ATOM 4902 C C . ILE A 1 606 ? 9.739 4.149 -14.126 1.00 84.19 606 ILE A C 1
ATOM 4904 O O . ILE A 1 606 ? 10.231 3.287 -14.854 1.00 84.19 606 ILE A O 1
ATOM 4908 N N . MET A 1 607 ? 8.447 4.495 -14.195 1.00 82.94 607 MET A N 1
ATOM 4909 C CA . MET A 1 607 ? 7.527 3.940 -15.195 1.00 82.94 607 MET A CA 1
ATOM 4910 C C . MET A 1 607 ? 7.992 4.239 -16.628 1.00 82.94 607 MET A C 1
ATOM 4912 O O . MET A 1 607 ? 8.038 3.331 -17.456 1.00 82.94 607 MET A O 1
ATOM 4916 N N . SER A 1 608 ? 8.410 5.476 -16.914 1.00 77.00 608 SER A N 1
ATOM 4917 C CA . SER A 1 608 ? 8.962 5.836 -18.225 1.00 77.00 608 SER A CA 1
ATOM 4918 C C . SER A 1 608 ? 10.212 5.031 -18.580 1.00 77.00 608 SER A C 1
ATOM 4920 O O . SER A 1 608 ? 10.322 4.528 -19.691 1.00 77.00 608 SER A O 1
ATOM 4922 N N . ILE A 1 609 ? 11.142 4.852 -17.643 1.00 78.50 609 ILE A N 1
ATOM 4923 C CA . ILE A 1 609 ? 12.375 4.080 -17.847 1.00 78.50 609 ILE A CA 1
ATOM 4924 C C . ILE A 1 609 ? 12.061 2.607 -18.092 1.00 78.50 609 ILE A C 1
ATOM 4926 O O . ILE A 1 609 ? 12.687 1.990 -18.953 1.00 78.50 609 ILE A O 1
ATOM 4930 N N . LYS A 1 610 ? 11.096 2.035 -17.362 1.00 81.94 610 LYS A N 1
ATOM 4931 C CA . LYS A 1 610 ? 10.608 0.677 -17.624 1.00 81.94 610 LYS A CA 1
ATOM 4932 C C . LYS A 1 610 ? 10.138 0.543 -19.073 1.00 81.94 610 LYS A C 1
ATOM 4934 O O . LYS A 1 610 ? 10.492 -0.423 -19.745 1.00 81.94 610 LYS A O 1
ATOM 4939 N N . ASN A 1 611 ? 9.384 1.527 -19.556 1.00 75.06 611 ASN A N 1
ATOM 4940 C CA . ASN A 1 611 ? 8.854 1.558 -20.914 1.00 75.06 611 ASN A CA 1
ATOM 4941 C C . ASN A 1 611 ? 9.954 1.743 -21.973 1.00 75.06 611 ASN A C 1
ATOM 4943 O O . ASN A 1 611 ? 9.984 0.994 -22.945 1.00 75.06 611 ASN A O 1
ATOM 4947 N N . THR A 1 612 ? 10.902 2.659 -21.754 1.00 71.50 612 THR A N 1
ATOM 4948 C CA . THR A 1 612 ? 12.109 2.829 -22.584 1.00 71.50 612 THR A CA 1
ATOM 4949 C C . THR A 1 612 ? 12.862 1.509 -22.719 1.00 71.50 612 THR A C 1
ATOM 4951 O O . THR A 1 612 ? 13.032 0.999 -23.820 1.00 71.50 612 THR A O 1
ATOM 4954 N N . ARG A 1 613 ? 13.195 0.876 -21.586 1.00 75.69 613 ARG A N 1
ATOM 4955 C CA . ARG A 1 613 ? 13.897 -0.415 -21.560 1.00 75.69 613 ARG A CA 1
ATOM 4956 C C . ARG A 1 613 ? 13.133 -1.514 -22.283 1.00 75.69 613 ARG A C 1
ATOM 4958 O O . ARG A 1 613 ? 13.750 -2.451 -22.777 1.00 75.69 613 ARG A O 1
ATOM 4965 N N . MET A 1 614 ? 11.805 -1.460 -22.273 1.00 71.75 614 MET A N 1
ATOM 4966 C CA . MET A 1 614 ? 10.979 -2.421 -22.986 1.00 71.75 614 MET A CA 1
ATOM 4967 C C . MET A 1 614 ? 11.073 -2.230 -24.504 1.00 71.75 614 MET A C 1
ATOM 4969 O O . MET A 1 614 ? 11.248 -3.207 -25.226 1.00 71.75 614 MET A O 1
ATOM 4973 N N . LEU A 1 615 ? 10.987 -0.990 -24.977 1.00 64.88 615 LEU A N 1
ATOM 4974 C CA . LEU A 1 615 ? 11.129 -0.646 -26.390 1.00 64.88 615 LEU A CA 1
ATOM 4975 C C . LEU A 1 615 ? 12.545 -0.942 -26.910 1.00 64.88 615 LEU A C 1
ATOM 4977 O O . LEU A 1 615 ? 12.677 -1.549 -27.972 1.00 64.88 615 LEU A O 1
ATOM 4981 N N . ASP A 1 616 ? 13.588 -0.634 -26.131 1.00 65.50 616 ASP A N 1
ATOM 4982 C CA . ASP A 1 616 ? 14.981 -0.969 -26.466 1.00 65.50 616 ASP A CA 1
ATOM 4983 C C . ASP A 1 616 ? 15.144 -2.479 -26.724 1.00 65.50 616 ASP A C 1
ATOM 4985 O O . ASP A 1 616 ? 15.774 -2.896 -27.695 1.00 65.50 616 ASP A O 1
ATOM 4989 N N . ARG A 1 617 ? 14.507 -3.331 -25.900 1.00 66.62 617 ARG A N 1
ATOM 4990 C CA . ARG A 1 617 ? 14.507 -4.802 -26.078 1.00 66.62 617 ARG A CA 1
ATOM 4991 C C . ARG A 1 617 ? 13.799 -5.252 -27.357 1.00 66.62 617 ARG A C 1
ATOM 4993 O O . ARG A 1 617 ? 14.075 -6.340 -27.855 1.00 66.62 617 ARG A O 1
ATOM 5000 N N . LEU A 1 618 ? 12.879 -4.441 -27.871 1.00 60.56 618 LEU A N 1
ATOM 5001 C CA . LEU A 1 618 ? 12.198 -4.658 -29.146 1.00 60.56 618 LEU A CA 1
ATOM 5002 C C . LEU A 1 618 ? 12.969 -4.032 -30.326 1.00 60.56 618 LEU A C 1
ATOM 5004 O O . LEU A 1 618 ? 12.436 -3.988 -31.434 1.00 60.56 618 LEU A O 1
ATOM 5008 N N . ASN A 1 619 ? 14.215 -3.592 -30.104 1.00 61.09 619 ASN A N 1
ATOM 5009 C CA . ASN A 1 619 ? 15.098 -2.921 -31.063 1.00 61.09 619 ASN A CA 1
ATOM 5010 C C . ASN A 1 619 ? 14.573 -1.564 -31.559 1.00 61.09 619 ASN A C 1
ATOM 5012 O O . ASN A 1 619 ? 14.773 -1.208 -32.721 1.00 61.09 619 ASN A O 1
ATOM 5016 N N . TRP A 1 620 ? 13.888 -0.812 -30.696 1.00 54.34 620 TRP A N 1
ATOM 5017 C CA . TRP A 1 620 ? 13.535 0.580 -30.973 1.00 54.34 620 TRP A CA 1
ATOM 5018 C C . TRP A 1 620 ? 14.692 1.499 -30.591 1.00 54.34 620 TRP A C 1
ATOM 5020 O O . TRP A 1 620 ? 15.323 1.304 -29.557 1.00 54.34 620 TRP A O 1
ATOM 5030 N N . GLU A 1 621 ? 14.947 2.517 -31.410 1.00 53.53 621 GLU A N 1
ATOM 5031 C CA . GLU A 1 621 ? 15.901 3.576 -31.081 1.00 53.53 621 GLU A CA 1
ATOM 5032 C C . GLU A 1 621 ? 15.178 4.699 -30.335 1.00 53.53 621 GLU A C 1
ATOM 5034 O O . GLU A 1 621 ? 14.236 5.308 -30.856 1.00 53.53 621 GLU A O 1
ATOM 5039 N N . ILE A 1 622 ? 15.628 4.981 -29.115 1.00 60.16 622 ILE A N 1
ATOM 5040 C CA . ILE A 1 622 ? 15.109 6.066 -28.284 1.00 60.16 622 ILE A CA 1
ATOM 5041 C C . ILE A 1 622 ? 16.176 7.148 -28.202 1.00 60.16 622 ILE A C 1
ATOM 5043 O O . ILE A 1 622 ? 17.338 6.864 -27.924 1.00 60.16 622 ILE A O 1
ATOM 5047 N N . ALA A 1 623 ? 15.779 8.393 -28.467 1.00 55.41 623 ALA A N 1
ATOM 5048 C CA . ALA A 1 623 ? 16.696 9.520 -28.435 1.00 55.41 623 ALA A CA 1
ATOM 5049 C C . ALA A 1 623 ? 17.318 9.675 -27.041 1.00 55.41 623 ALA A C 1
ATOM 5051 O O . ALA A 1 623 ? 16.608 9.798 -26.037 1.00 55.41 623 ALA A O 1
ATOM 5052 N N . ASP A 1 624 ? 18.648 9.727 -27.002 1.00 52.66 624 ASP A N 1
ATOM 5053 C CA . ASP A 1 624 ? 19.364 10.110 -25.797 1.00 52.66 624 ASP A CA 1
ATOM 5054 C C . ASP A 1 624 ? 19.028 11.560 -25.435 1.00 52.66 624 ASP A C 1
ATOM 5056 O O . ASP A 1 624 ? 18.972 12.455 -26.280 1.00 52.66 624 ASP A O 1
ATOM 5060 N N . GLY A 1 625 ? 18.787 11.788 -24.147 1.00 66.38 625 GLY A N 1
ATOM 5061 C CA . GLY A 1 625 ? 18.553 13.114 -23.590 1.00 66.38 625 GLY A CA 1
ATOM 5062 C C . GLY A 1 625 ? 19.601 13.478 -22.547 1.00 66.38 625 GLY A C 1
ATOM 5063 O O . GLY A 1 625 ? 20.197 12.613 -21.898 1.00 66.38 625 GLY A O 1
ATOM 5064 N N . ASN A 1 626 ? 19.769 14.776 -22.340 1.00 74.06 626 ASN A N 1
ATOM 5065 C CA . ASN A 1 626 ? 20.653 15.358 -21.342 1.00 74.06 626 ASN A CA 1
ATOM 5066 C C . ASN A 1 626 ? 19.930 15.457 -19.998 1.00 74.06 626 ASN A C 1
ATOM 5068 O O . ASN A 1 626 ? 18.718 15.674 -19.960 1.00 74.06 626 ASN A O 1
ATOM 5072 N N . THR A 1 627 ? 20.668 15.334 -18.895 1.00 78.62 627 THR A N 1
ATOM 5073 C CA . THR A 1 627 ? 20.137 15.520 -17.538 1.00 78.62 627 THR A CA 1
ATOM 5074 C C . THR A 1 627 ? 21.058 16.437 -16.746 1.00 78.62 627 THR A C 1
ATOM 5076 O O . THR A 1 627 ? 22.233 16.131 -16.580 1.00 78.62 627 THR A O 1
ATOM 5079 N N . ILE A 1 628 ? 20.507 17.528 -16.218 1.00 82.19 628 ILE A N 1
ATOM 5080 C CA . ILE A 1 628 ? 21.186 18.484 -15.342 1.00 82.19 628 ILE A CA 1
ATOM 5081 C C . ILE A 1 628 ? 20.708 18.232 -13.913 1.00 82.19 628 ILE A C 1
ATOM 5083 O O . ILE A 1 628 ? 19.507 18.283 -13.648 1.00 82.19 628 ILE A O 1
ATOM 5087 N N . ILE A 1 629 ? 21.628 17.968 -12.982 1.00 82.50 629 ILE A N 1
ATOM 5088 C CA . ILE A 1 629 ? 21.293 17.726 -11.571 1.00 82.50 629 ILE A CA 1
ATOM 5089 C C . ILE A 1 629 ? 21.329 19.038 -10.789 1.00 82.50 629 ILE A C 1
ATOM 5091 O O . ILE A 1 629 ? 22.335 19.753 -10.792 1.00 82.50 629 ILE A O 1
ATOM 5095 N N . LEU A 1 630 ? 20.252 19.307 -10.055 1.00 82.44 630 LEU A N 1
ATOM 5096 C CA . LEU A 1 630 ? 20.091 20.493 -9.227 1.00 82.44 630 LEU A CA 1
ATOM 5097 C C . LEU A 1 630 ? 20.255 20.161 -7.738 1.00 82.44 630 LEU A C 1
ATOM 5099 O O . LEU A 1 630 ? 19.720 19.178 -7.214 1.00 82.44 630 LEU A O 1
ATOM 5103 N N . LYS A 1 631 ? 20.962 21.031 -7.022 1.00 84.38 631 LYS A N 1
ATOM 5104 C CA . LYS A 1 631 ? 20.949 21.114 -5.564 1.00 84.38 631 LYS A CA 1
ATOM 5105 C C . LYS A 1 631 ? 19.935 22.182 -5.160 1.00 84.38 631 LYS A C 1
ATOM 5107 O O . LYS A 1 631 ? 20.119 23.355 -5.468 1.00 84.38 631 LYS A O 1
ATOM 5112 N N . LEU A 1 632 ? 18.892 21.767 -4.440 1.00 84.00 632 LEU A N 1
ATOM 5113 C CA . LEU A 1 632 ? 17.953 22.677 -3.783 1.00 84.00 632 LEU A CA 1
ATOM 5114 C C . LEU A 1 632 ? 18.481 23.005 -2.388 1.00 84.00 632 LEU A C 1
ATOM 5116 O O . LEU A 1 632 ? 18.513 22.137 -1.510 1.00 84.00 632 LEU A O 1
ATOM 5120 N N . GLU A 1 633 ? 18.912 24.246 -2.188 1.00 84.75 633 GLU A N 1
ATOM 5121 C CA . GLU A 1 633 ? 19.307 24.746 -0.875 1.00 84.75 633 GLU A CA 1
ATOM 5122 C C . GLU A 1 633 ? 18.133 25.467 -0.213 1.00 84.75 633 GLU A C 1
ATOM 5124 O O . GLU A 1 633 ? 17.678 26.506 -0.684 1.00 84.75 633 GLU A O 1
ATOM 5129 N N . ASP A 1 634 ? 17.650 24.888 0.886 1.00 84.69 634 ASP A N 1
ATOM 5130 C CA . ASP A 1 634 ? 16.654 25.502 1.759 1.00 84.69 634 ASP A CA 1
ATOM 5131 C C . ASP A 1 634 ? 17.344 26.538 2.655 1.00 84.69 634 ASP A C 1
ATOM 5133 O O . ASP A 1 634 ? 18.108 26.182 3.563 1.00 84.69 634 ASP A O 1
ATOM 5137 N N . LEU A 1 635 ? 17.100 27.820 2.385 1.00 84.88 635 LEU A N 1
ATOM 5138 C CA . LEU A 1 635 ? 17.693 28.924 3.140 1.00 84.88 635 LEU A CA 1
ATOM 5139 C C . LEU A 1 635 ? 17.074 29.090 4.531 1.00 84.88 635 LEU A C 1
ATOM 5141 O O . LEU A 1 635 ? 17.693 29.711 5.399 1.00 84.88 635 LEU A O 1
ATOM 5145 N N . ASP A 1 636 ? 15.875 28.549 4.743 1.00 80.81 636 ASP A N 1
ATOM 5146 C CA . ASP A 1 636 ? 15.108 28.687 5.979 1.00 80.81 636 ASP A CA 1
ATOM 5147 C C . ASP A 1 636 ? 15.186 27.433 6.865 1.00 80.81 636 ASP A C 1
ATOM 5149 O O . ASP A 1 636 ? 14.753 27.445 8.023 1.00 80.81 636 ASP A O 1
ATOM 5153 N N . LYS A 1 637 ? 15.837 26.367 6.380 1.00 74.56 637 LYS A N 1
ATOM 5154 C CA . LYS A 1 637 ? 16.134 25.174 7.175 1.00 74.56 637 LYS A CA 1
ATOM 5155 C C . LYS A 1 637 ? 17.087 25.502 8.335 1.00 74.56 637 LYS A C 1
ATOM 5157 O O . LYS A 1 637 ? 18.168 26.055 8.110 1.00 74.56 637 LYS A O 1
ATOM 5162 N N . PRO A 1 638 ? 16.772 25.093 9.581 1.00 63.97 638 PRO A N 1
ATOM 5163 C CA . PRO A 1 638 ? 17.627 25.368 10.731 1.00 63.97 638 PRO A CA 1
ATOM 5164 C C . PRO A 1 638 ? 19.024 24.755 10.554 1.00 63.97 638 PRO A C 1
ATOM 5166 O O . PRO A 1 638 ? 19.179 23.533 10.446 1.00 63.97 638 PRO A O 1
ATOM 5169 N N . LYS A 1 639 ? 20.061 25.599 10.564 1.00 53.59 639 LYS A N 1
ATOM 5170 C CA . LYS A 1 639 ? 21.461 25.165 10.487 1.00 53.59 639 LYS A CA 1
ATOM 5171 C C . LYS A 1 639 ? 21.920 24.733 11.889 1.00 53.59 639 LYS A C 1
ATOM 5173 O O . LYS A 1 639 ? 22.441 25.526 12.662 1.00 53.59 639 LYS A O 1
ATOM 5178 N N . ASN A 1 640 ? 21.734 23.445 12.192 1.00 47.81 640 ASN A N 1
ATOM 5179 C CA . ASN A 1 640 ? 22.087 22.736 13.436 1.00 47.81 640 ASN A CA 1
ATOM 5180 C C . ASN A 1 640 ? 21.163 22.973 14.646 1.00 47.81 640 ASN A C 1
ATOM 5182 O O . ASN A 1 640 ? 20.601 24.043 14.853 1.00 47.81 640 ASN A O 1
ATOM 5186 N N . GLY A 1 641 ? 21.036 21.936 15.487 1.00 46.59 641 GLY A N 1
ATOM 5187 C CA . GLY A 1 641 ? 20.062 21.801 16.584 1.00 46.59 641 GLY A CA 1
ATOM 5188 C C . GLY A 1 641 ? 20.143 22.797 17.752 1.00 46.59 641 GLY A C 1
ATOM 5189 O O . GLY A 1 641 ? 19.593 22.495 18.811 1.00 46.59 641 GLY A O 1
ATOM 5190 N N . LYS A 1 642 ? 20.807 23.946 17.577 1.00 41.06 642 LYS A N 1
ATOM 5191 C CA . LYS A 1 642 ? 20.856 25.065 18.530 1.00 41.06 642 LYS A CA 1
ATOM 5192 C C . LYS A 1 642 ? 19.794 26.147 18.267 1.00 41.06 642 LYS A C 1
ATOM 5194 O O . LYS A 1 642 ? 19.484 26.884 19.189 1.00 41.06 642 LYS A O 1
ATOM 5199 N N . ASP A 1 643 ? 19.160 26.174 17.091 1.00 48.78 643 ASP A N 1
ATOM 5200 C CA . ASP A 1 643 ? 18.100 27.142 16.730 1.00 48.78 643 ASP A CA 1
ATOM 5201 C C . ASP A 1 643 ? 16.668 26.629 17.024 1.00 48.78 643 ASP A C 1
ATOM 5203 O O . ASP A 1 643 ? 15.724 26.884 16.277 1.00 48.78 643 ASP A O 1
ATOM 5207 N N . LYS A 1 644 ? 16.469 25.876 18.116 1.00 46.34 644 LYS A N 1
ATOM 5208 C CA . LYS A 1 644 ? 15.164 25.253 18.441 1.00 46.34 644 LYS A CA 1
ATOM 5209 C C . LYS A 1 644 ? 14.074 26.230 18.916 1.00 46.34 644 LYS A C 1
ATOM 5211 O O . LYS A 1 644 ? 12.943 25.797 19.111 1.00 46.34 644 LYS A O 1
ATOM 5216 N N . GLU A 1 645 ? 14.386 27.514 19.091 1.00 46.12 645 GLU A N 1
ATOM 5217 C CA . GLU A 1 645 ? 13.449 28.515 19.633 1.00 46.12 645 GLU A CA 1
ATOM 5218 C C . GLU A 1 645 ? 12.804 29.438 18.582 1.00 46.12 645 GLU A C 1
ATOM 5220 O O . GLU A 1 645 ? 11.902 30.207 18.919 1.00 46.12 645 GLU A O 1
ATOM 5225 N N . LYS A 1 646 ? 13.189 29.367 17.299 1.00 53.03 646 LYS A N 1
ATOM 5226 C CA . LYS A 1 646 ? 12.489 30.129 16.249 1.00 53.03 646 LYS A CA 1
ATOM 5227 C C . LYS A 1 646 ? 11.196 29.410 15.852 1.00 53.03 646 LYS A C 1
ATOM 5229 O O . LYS A 1 646 ? 11.200 28.199 15.640 1.00 53.03 646 LYS A O 1
ATOM 5234 N N . LYS A 1 647 ? 10.083 30.153 15.736 1.00 52.59 647 LYS A N 1
ATOM 5235 C CA . LYS A 1 647 ? 8.824 29.637 15.164 1.00 52.59 647 LYS A CA 1
ATOM 5236 C C . LYS A 1 647 ? 9.135 29.003 13.807 1.00 52.59 647 LYS A C 1
ATOM 5238 O O . LYS A 1 647 ? 9.676 29.683 12.940 1.00 52.59 647 LYS A O 1
ATOM 5243 N N . ALA A 1 648 ? 8.801 27.723 13.647 1.00 61.34 648 ALA A N 1
ATOM 5244 C CA . ALA A 1 648 ? 8.957 27.025 12.379 1.00 61.34 648 ALA A CA 1
ATOM 5245 C C . ALA A 1 648 ? 8.162 27.767 11.296 1.00 61.34 648 ALA A C 1
ATOM 5247 O O . ALA A 1 648 ? 6.956 27.981 11.449 1.00 61.34 648 ALA A O 1
ATOM 5248 N N . ILE A 1 649 ? 8.854 28.196 10.242 1.00 68.12 649 ILE A N 1
ATOM 5249 C CA . ILE A 1 649 ? 8.222 28.741 9.043 1.00 68.12 649 ILE A CA 1
ATOM 5250 C C . ILE A 1 649 ? 7.513 27.560 8.355 1.00 68.12 649 ILE A C 1
ATOM 5252 O O . ILE A 1 649 ? 8.074 26.463 8.325 1.00 68.12 649 ILE A O 1
ATOM 5256 N N . PRO A 1 650 ? 6.263 27.705 7.882 1.00 66.19 650 PRO A N 1
ATOM 5257 C CA . PRO A 1 650 ? 5.631 26.660 7.086 1.00 66.19 650 PRO A CA 1
ATOM 5258 C C . PRO A 1 650 ? 6.470 26.361 5.838 1.00 66.19 650 PRO A C 1
ATOM 5260 O O . PRO A 1 650 ? 6.906 27.284 5.166 1.00 66.19 650 PRO A O 1
ATOM 5263 N N . GLU A 1 651 ? 6.654 25.087 5.489 1.00 65.38 651 GLU A N 1
ATOM 5264 C CA . GLU A 1 651 ? 7.536 24.658 4.384 1.00 65.38 651 GLU A CA 1
ATOM 5265 C C . GLU A 1 651 ? 7.205 25.308 3.027 1.00 65.38 651 GLU A C 1
ATOM 5267 O O . GLU A 1 651 ? 8.095 25.598 2.237 1.00 65.38 651 GLU A O 1
ATOM 5272 N N . LYS A 1 652 ? 5.924 25.613 2.783 1.00 65.50 652 LYS A N 1
ATOM 5273 C CA . LYS A 1 652 ? 5.456 26.352 1.595 1.00 65.50 652 LYS A CA 1
ATOM 5274 C C . LYS A 1 652 ? 6.006 27.783 1.491 1.00 65.50 652 LYS A C 1
ATOM 5276 O O . LYS A 1 652 ? 6.056 28.343 0.406 1.00 65.50 652 LYS A O 1
ATOM 5281 N N . ASP A 1 653 ? 6.405 28.360 2.621 1.00 76.06 653 ASP A N 1
ATOM 5282 C CA . ASP A 1 653 ? 6.947 29.713 2.735 1.00 76.06 653 ASP A CA 1
ATOM 5283 C C . ASP A 1 653 ? 8.487 29.685 2.842 1.00 76.06 653 ASP A C 1
ATOM 5285 O O . ASP A 1 653 ? 9.106 30.720 3.099 1.00 76.06 653 ASP A O 1
ATOM 5289 N N . HIS A 1 654 ? 9.120 28.513 2.678 1.00 83.44 654 HIS A N 1
ATOM 5290 C CA . HIS A 1 654 ? 10.578 28.397 2.643 1.00 83.44 654 HIS A CA 1
ATOM 5291 C C . HIS A 1 654 ? 11.141 28.991 1.352 1.00 83.44 654 HIS A C 1
ATOM 5293 O O . HIS A 1 654 ? 10.566 28.857 0.269 1.00 83.44 654 HIS A O 1
ATOM 5299 N N . ARG A 1 655 ? 12.312 29.611 1.477 1.00 87.94 655 ARG A N 1
ATOM 5300 C CA . ARG A 1 655 ? 13.076 30.178 0.372 1.00 87.94 655 ARG A CA 1
ATOM 5301 C C . ARG A 1 655 ? 14.105 29.173 -0.110 1.00 87.94 655 ARG A C 1
ATOM 5303 O O . ARG A 1 655 ? 14.965 28.723 0.649 1.00 87.94 655 ARG A O 1
ATOM 5310 N N . TRP A 1 656 ? 14.042 28.887 -1.399 1.00 88.62 656 TRP A N 1
ATOM 5311 C CA . TRP A 1 656 ? 14.876 27.900 -2.060 1.00 88.62 656 TRP A CA 1
ATOM 5312 C C . TRP A 1 656 ? 15.817 28.561 -3.052 1.00 88.62 656 TRP A C 1
ATOM 5314 O O . TRP A 1 656 ? 15.426 29.475 -3.775 1.00 88.62 656 TRP A O 1
ATOM 5324 N N . VAL A 1 657 ? 17.045 28.060 -3.113 1.00 89.62 657 VAL A N 1
ATOM 5325 C CA . VAL A 1 657 ? 18.010 28.387 -4.167 1.00 89.62 657 VAL A CA 1
ATOM 5326 C C . VAL A 1 657 ? 18.269 27.134 -4.992 1.00 89.62 657 VAL A C 1
ATOM 5328 O O . VAL A 1 657 ? 18.496 26.056 -4.435 1.00 89.62 657 VAL A O 1
ATOM 5331 N N . LEU A 1 658 ? 18.228 27.279 -6.316 1.00 89.31 658 LEU A N 1
ATOM 5332 C CA . LEU A 1 658 ? 18.485 26.208 -7.272 1.00 89.31 658 LEU A CA 1
ATOM 5333 C C . LEU A 1 658 ? 19.900 26.383 -7.827 1.00 89.31 658 LEU A C 1
ATOM 5335 O O . LEU A 1 658 ? 20.180 27.374 -8.497 1.00 89.31 658 LEU A O 1
ATOM 5339 N N . GLN A 1 659 ? 20.779 25.424 -7.543 1.00 88.06 659 GLN A N 1
ATOM 5340 C CA . GLN A 1 659 ? 22.165 25.423 -8.010 1.00 88.06 659 GLN A CA 1
ATOM 5341 C C . GLN A 1 659 ? 22.433 24.204 -8.893 1.00 88.06 659 GLN A C 1
ATOM 5343 O O . GLN A 1 659 ? 22.109 23.078 -8.505 1.00 88.06 659 GLN A O 1
ATOM 5348 N N . ILE A 1 660 ? 23.061 24.404 -10.047 1.00 87.31 660 ILE A N 1
ATOM 5349 C CA . ILE A 1 660 ? 23.539 23.316 -10.901 1.00 87.31 660 ILE A CA 1
ATOM 5350 C C . ILE A 1 660 ? 24.777 22.710 -10.247 1.00 87.31 660 ILE A C 1
ATOM 5352 O O . ILE A 1 660 ? 25.752 23.403 -9.967 1.00 87.31 660 ILE A O 1
ATOM 5356 N N . ILE A 1 661 ? 24.747 21.405 -9.975 1.00 82.12 661 ILE A N 1
ATOM 5357 C CA . ILE A 1 661 ? 25.832 20.749 -9.230 1.00 82.12 661 ILE A CA 1
ATOM 5358 C C . ILE A 1 661 ? 27.127 20.698 -10.039 1.00 82.12 661 ILE A C 1
ATOM 5360 O O . ILE A 1 661 ? 28.204 20.832 -9.467 1.00 82.12 661 ILE A O 1
ATOM 5364 N N . GLU A 1 662 ? 27.015 20.478 -11.346 1.00 81.81 662 GLU A N 1
ATOM 5365 C CA . GLU A 1 662 ? 28.164 20.298 -12.231 1.00 81.81 662 GLU A CA 1
ATOM 5366 C C . GLU A 1 662 ? 28.938 21.601 -12.455 1.00 81.81 662 GLU A C 1
ATOM 5368 O O . GLU A 1 662 ? 30.161 21.609 -12.343 1.00 81.81 662 GLU A O 1
ATOM 5373 N N . THR A 1 663 ? 28.234 22.703 -12.722 1.00 85.00 663 THR A N 1
ATOM 5374 C CA . THR A 1 663 ? 28.857 23.997 -13.039 1.00 85.00 663 THR A CA 1
ATOM 5375 C C . THR A 1 663 ? 28.992 24.912 -11.822 1.00 85.00 663 THR A C 1
ATOM 5377 O O . THR A 1 663 ? 29.860 25.780 -11.796 1.00 85.00 663 THR A O 1
ATOM 5380 N N . GLY A 1 664 ? 28.168 24.714 -10.788 1.00 85.31 664 GLY A N 1
ATOM 5381 C CA . GLY A 1 664 ? 28.086 25.587 -9.616 1.00 85.31 664 GLY A CA 1
ATOM 5382 C C . GLY A 1 664 ? 27.236 26.845 -9.824 1.00 85.31 664 GLY A C 1
ATOM 5383 O O . GLY A 1 664 ? 26.992 27.555 -8.846 1.00 85.31 664 GLY A O 1
ATOM 5384 N N . GLU A 1 665 ? 26.769 27.094 -11.050 1.00 88.94 665 GLU A N 1
ATOM 5385 C CA . GLU A 1 665 ? 25.906 28.222 -11.414 1.00 88.94 665 GLU A CA 1
ATOM 5386 C C . GLU A 1 665 ? 24.516 28.099 -10.778 1.00 88.94 665 GLU A C 1
ATOM 5388 O O . GLU A 1 665 ? 24.070 27.010 -10.391 1.00 88.94 665 GLU A O 1
ATOM 5393 N N . TYR A 1 666 ? 23.811 29.222 -10.682 1.00 90.00 666 TYR A N 1
ATOM 5394 C CA . TYR A 1 666 ? 22.460 29.285 -10.141 1.00 90.00 666 TYR A CA 1
ATOM 5395 C C . TYR A 1 666 ? 21.423 29.447 -11.247 1.00 90.00 666 TYR A C 1
ATOM 5397 O O . TYR A 1 666 ? 21.708 29.897 -12.357 1.00 90.00 666 TYR A O 1
ATOM 5405 N N . ILE A 1 667 ? 20.191 29.071 -10.921 1.00 88.06 667 ILE A N 1
ATOM 5406 C CA . ILE A 1 667 ? 19.054 29.197 -11.824 1.00 88.06 667 ILE A CA 1
ATOM 5407 C C . ILE A 1 667 ? 18.119 30.304 -11.320 1.00 88.06 667 ILE A C 1
ATOM 5409 O O . ILE A 1 667 ? 17.581 30.217 -10.214 1.00 88.06 667 ILE A O 1
ATOM 5413 N N . GLY A 1 668 ? 17.894 31.315 -12.162 1.00 87.06 668 GLY A N 1
ATOM 5414 C CA . GLY A 1 668 ? 16.921 32.388 -11.963 1.00 87.06 668 GLY A CA 1
ATOM 5415 C C . GLY A 1 668 ? 15.567 32.095 -12.623 1.00 87.06 668 GLY A C 1
ATOM 5416 O O . GLY A 1 668 ? 15.468 31.274 -13.538 1.00 87.06 668 GLY A O 1
ATOM 5417 N N . ILE A 1 669 ? 14.511 32.789 -12.177 1.00 87.62 669 ILE A N 1
ATOM 5418 C CA . ILE A 1 669 ? 13.128 32.605 -12.658 1.00 87.62 669 ILE A CA 1
ATOM 5419 C C . ILE A 1 669 ? 12.663 33.839 -13.431 1.00 87.62 669 ILE A C 1
ATOM 5421 O O . ILE A 1 669 ? 12.864 34.978 -13.015 1.00 87.62 669 ILE A O 1
ATOM 5425 N N . SER A 1 670 ? 11.987 33.614 -14.555 1.00 80.19 670 SER A N 1
ATOM 5426 C CA . SER A 1 670 ? 11.316 34.651 -15.337 1.00 80.19 670 SER A CA 1
ATOM 5427 C C . SER A 1 670 ? 9.942 34.166 -15.815 1.00 80.19 670 SER A C 1
ATOM 5429 O O . SER A 1 670 ? 9.710 32.958 -15.874 1.00 80.19 670 SER A O 1
ATOM 5431 N N . PRO A 1 671 ? 9.047 35.064 -16.266 1.00 75.94 671 PRO A N 1
ATOM 5432 C CA . PRO A 1 671 ? 7.783 34.658 -16.889 1.00 75.94 671 PRO A CA 1
ATOM 5433 C C . PRO A 1 671 ? 7.937 33.768 -18.137 1.00 75.94 671 PRO A C 1
ATOM 5435 O O . PRO A 1 671 ? 6.969 33.145 -18.562 1.00 75.94 671 PRO A O 1
ATOM 5438 N N . LYS A 1 672 ? 9.130 33.724 -18.750 1.00 72.94 672 LYS A N 1
ATOM 5439 C CA . LYS A 1 672 ? 9.433 32.891 -19.927 1.00 72.94 672 LYS A CA 1
ATOM 5440 C C . LYS A 1 672 ? 10.049 31.532 -19.573 1.00 72.94 672 LYS A C 1
ATOM 5442 O O . LYS A 1 672 ? 10.249 30.727 -20.470 1.00 72.94 672 LYS A O 1
ATOM 5447 N N . GLY A 1 673 ? 10.350 31.277 -18.300 1.00 76.62 673 GLY A N 1
ATOM 5448 C CA . GLY A 1 673 ? 11.078 30.089 -17.861 1.00 76.62 673 GLY A CA 1
ATOM 5449 C C . GLY A 1 673 ? 12.336 30.443 -17.078 1.00 76.62 673 GLY A C 1
ATOM 5450 O O . GLY A 1 673 ? 12.429 31.509 -16.457 1.00 76.62 673 GLY A O 1
ATOM 5451 N N . PHE A 1 674 ? 13.300 29.535 -17.103 1.00 84.12 674 PHE A N 1
ATOM 5452 C CA . PHE A 1 674 ? 14.501 29.589 -16.283 1.00 84.12 674 PHE A CA 1
ATOM 5453 C C . PHE A 1 674 ? 15.695 30.113 -17.087 1.00 84.12 674 PHE A C 1
ATOM 5455 O O . PHE A 1 674 ? 15.766 29.935 -18.302 1.00 84.12 674 PHE A O 1
ATOM 5462 N N . HIS A 1 675 ? 16.637 30.757 -16.405 1.00 85.19 675 HIS A N 1
ATOM 5463 C CA . HIS A 1 675 ? 17.871 31.274 -17.004 1.00 85.19 675 HIS A CA 1
ATOM 5464 C C . HIS A 1 675 ? 19.050 31.086 -16.050 1.00 85.19 675 HIS A C 1
ATOM 5466 O O . HIS A 1 675 ? 18.855 31.005 -14.833 1.00 85.19 675 HIS A O 1
ATOM 5472 N N . LEU A 1 676 ? 20.262 31.017 -16.598 1.00 88.62 676 LEU A N 1
ATOM 5473 C CA . LEU A 1 676 ? 21.484 30.986 -15.797 1.00 88.62 676 LEU A CA 1
ATOM 5474 C C . LEU A 1 676 ? 21.759 32.334 -15.126 1.00 88.62 676 LEU A C 1
ATOM 5476 O O . LEU A 1 676 ? 21.487 33.402 -15.676 1.00 88.62 676 LEU A O 1
ATOM 5480 N N . THR A 1 677 ? 22.319 32.271 -13.924 1.00 86.88 677 THR A N 1
ATOM 5481 C CA . THR A 1 677 ? 22.801 33.431 -13.179 1.00 86.88 677 THR A CA 1
ATOM 5482 C C . THR A 1 677 ? 23.963 33.031 -12.271 1.00 86.88 677 THR A C 1
ATOM 5484 O O . THR A 1 677 ? 23.996 31.932 -11.713 1.00 86.88 677 THR A O 1
ATOM 5487 N N . ASP A 1 678 ? 24.912 33.946 -12.093 1.00 85.94 678 ASP A N 1
ATOM 5488 C CA . ASP A 1 678 ? 26.028 33.786 -11.154 1.00 85.94 678 ASP A CA 1
ATOM 5489 C C . ASP A 1 678 ? 25.603 34.045 -9.697 1.00 85.94 678 ASP A C 1
ATOM 5491 O O . ASP A 1 678 ? 26.316 33.699 -8.751 1.00 85.94 678 ASP A O 1
ATOM 5495 N N . GLU A 1 679 ? 24.429 34.650 -9.494 1.00 87.88 679 GLU A N 1
ATOM 5496 C CA . GLU A 1 679 ? 23.911 35.015 -8.180 1.00 87.88 679 GLU A CA 1
ATOM 5497 C C . GLU A 1 679 ? 22.840 34.038 -7.688 1.00 87.88 679 GLU A C 1
ATOM 5499 O O . GLU A 1 679 ? 21.937 33.630 -8.418 1.00 87.88 679 GLU A O 1
ATOM 5504 N N . ALA A 1 680 ? 22.891 33.715 -6.395 1.00 89.69 680 ALA A N 1
ATOM 5505 C CA . ALA A 1 680 ? 21.867 32.917 -5.736 1.00 89.69 680 ALA A CA 1
ATOM 5506 C C . ALA A 1 680 ? 20.564 33.721 -5.593 1.00 89.69 680 ALA A C 1
ATOM 5508 O O . ALA A 1 680 ? 20.400 34.485 -4.639 1.00 89.69 680 ALA A O 1
ATOM 5509 N N . ILE A 1 681 ? 19.626 33.526 -6.521 1.00 88.50 681 ILE A N 1
ATOM 5510 C CA . ILE A 1 681 ? 18.296 34.147 -6.483 1.00 88.50 681 ILE A CA 1
ATOM 5511 C C . ILE A 1 681 ? 17.335 33.230 -5.709 1.00 88.50 681 ILE A C 1
ATOM 5513 O O . ILE A 1 681 ? 17.066 32.115 -6.162 1.00 88.50 681 ILE A O 1
ATOM 5517 N N . PRO A 1 682 ? 16.801 33.648 -4.545 1.00 90.44 682 PRO A N 1
ATOM 5518 C CA . PRO A 1 682 ? 15.856 32.824 -3.806 1.00 90.44 682 PRO A CA 1
ATOM 5519 C C . PRO A 1 682 ? 14.469 32.822 -4.455 1.00 90.44 682 PRO A C 1
ATOM 5521 O O . PRO A 1 682 ? 14.002 33.831 -4.986 1.00 90.44 682 PRO A O 1
ATOM 5524 N N . CYS A 1 683 ? 13.765 31.704 -4.329 1.00 89.25 683 CYS A N 1
ATOM 5525 C CA . CYS A 1 683 ? 12.411 31.540 -4.836 1.00 89.25 683 CYS A CA 1
ATOM 5526 C C . CYS A 1 683 ? 11.512 30.758 -3.877 1.00 89.25 683 CYS A C 1
ATOM 5528 O O . CYS A 1 683 ? 11.989 30.048 -2.988 1.00 89.25 683 CYS A O 1
ATOM 5530 N N . PHE A 1 684 ? 10.205 30.882 -4.082 1.00 87.38 684 PHE A N 1
ATOM 5531 C CA . PHE A 1 684 ? 9.206 29.982 -3.517 1.00 87.38 684 PHE A CA 1
ATOM 5532 C C . PHE A 1 684 ? 8.899 28.868 -4.516 1.00 87.38 684 PHE A C 1
ATOM 5534 O O . PHE A 1 684 ? 8.813 29.127 -5.719 1.00 87.38 684 PHE A O 1
ATOM 5541 N N . ILE A 1 685 ? 8.716 27.649 -4.009 1.00 84.06 685 ILE A N 1
ATOM 5542 C CA . ILE A 1 685 ? 8.323 26.477 -4.794 1.00 84.06 685 ILE A CA 1
ATOM 5543 C C . ILE A 1 685 ? 7.004 25.959 -4.222 1.00 84.06 685 ILE A C 1
ATOM 5545 O O . ILE A 1 685 ? 6.951 25.512 -3.076 1.00 84.06 685 ILE A O 1
ATOM 5549 N N . GLU A 1 686 ? 5.948 26.005 -5.026 1.00 81.69 686 GLU A N 1
ATOM 5550 C CA . GLU A 1 686 ? 4.626 25.481 -4.688 1.00 81.69 686 GLU A CA 1
ATOM 5551 C C . GLU A 1 686 ? 4.309 24.265 -5.562 1.00 81.69 686 GLU A C 1
ATOM 5553 O O . GLU A 1 686 ? 4.547 24.285 -6.767 1.00 81.69 686 GLU A O 1
ATOM 5558 N N . PHE A 1 687 ? 3.760 23.208 -4.965 1.00 78.75 687 PHE A N 1
ATOM 5559 C CA . PHE A 1 687 ? 3.340 21.998 -5.673 1.00 78.75 687 PHE A CA 1
ATOM 5560 C C . PHE A 1 687 ? 1.816 21.894 -5.671 1.00 78.75 687 PHE A C 1
ATOM 5562 O O . PHE A 1 687 ? 1.198 21.947 -4.604 1.00 78.75 687 PHE A O 1
ATOM 5569 N N . ASN A 1 688 ? 1.218 21.725 -6.852 1.00 78.75 688 ASN A N 1
ATOM 5570 C CA . ASN A 1 688 ? -0.186 21.377 -7.012 1.00 78.75 688 ASN A CA 1
ATOM 5571 C C . ASN A 1 688 ? -0.316 19.851 -7.192 1.00 78.75 688 ASN A C 1
ATOM 5573 O O . ASN A 1 688 ? -0.066 19.347 -8.289 1.00 78.75 688 ASN A O 1
ATOM 5577 N N . PRO A 1 689 ? -0.755 19.112 -6.159 1.00 74.38 689 PRO A N 1
ATOM 5578 C CA . PRO A 1 689 ? -0.825 17.655 -6.199 1.00 74.38 689 PRO A CA 1
ATOM 5579 C C . PRO A 1 689 ? -1.950 17.103 -7.080 1.00 74.38 689 PRO A C 1
ATOM 5581 O O . PRO A 1 689 ? -1.870 15.947 -7.479 1.00 74.38 689 PRO A O 1
ATOM 5584 N N . GLN A 1 690 ? -2.984 17.892 -7.395 1.00 74.06 690 GLN A N 1
ATOM 5585 C CA . GLN A 1 690 ? -4.077 17.454 -8.276 1.00 74.06 690 GLN A CA 1
ATOM 5586 C C . GLN A 1 690 ? -3.652 17.460 -9.744 1.00 74.06 690 GLN A C 1
ATOM 5588 O O . GLN A 1 690 ? -4.027 16.576 -10.509 1.00 74.06 690 GLN A O 1
ATOM 5593 N N . LEU A 1 691 ? -2.868 18.469 -10.133 1.00 71.56 691 LEU A N 1
ATOM 5594 C CA . LEU A 1 691 ? -2.354 18.605 -11.496 1.00 71.56 691 LEU A CA 1
ATOM 5595 C C . LEU A 1 691 ? -0.971 17.961 -11.670 1.00 71.56 691 LEU A C 1
ATOM 5597 O O . LEU A 1 691 ? -0.550 17.725 -12.803 1.00 71.56 691 LEU A O 1
ATOM 5601 N N . ASN A 1 692 ? -0.302 17.638 -10.557 1.00 69.88 692 ASN A N 1
ATOM 5602 C CA . ASN A 1 692 ? 1.091 17.208 -10.503 1.00 69.88 692 ASN A CA 1
ATOM 5603 C C . ASN A 1 692 ? 2.019 18.242 -11.175 1.00 69.88 692 ASN A C 1
ATOM 5605 O O . ASN A 1 692 ? 2.761 17.907 -12.099 1.00 69.88 692 ASN A O 1
ATOM 5609 N N . GLU A 1 693 ? 1.891 19.513 -10.764 1.00 76.81 693 GLU A N 1
ATOM 5610 C CA . GLU A 1 693 ? 2.563 20.679 -11.366 1.00 76.81 693 GLU A CA 1
ATOM 5611 C C . GLU A 1 6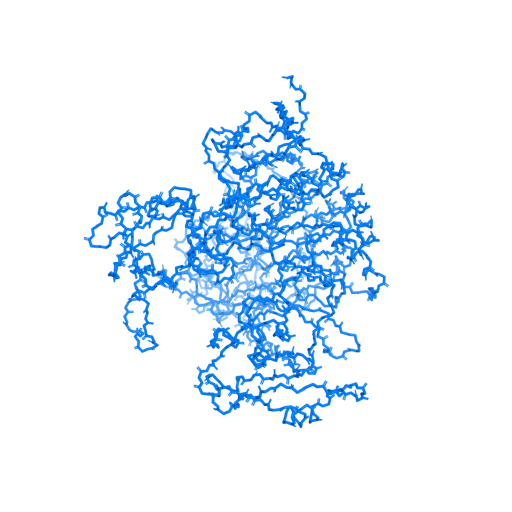93 ? 3.283 21.526 -10.301 1.00 76.81 693 GLU A C 1
ATOM 5613 O O . GLU A 1 693 ? 2.757 21.739 -9.207 1.00 76.81 693 GLU A O 1
ATOM 5618 N N . TYR A 1 694 ? 4.466 22.055 -10.638 1.00 78.62 694 TYR A N 1
ATOM 5619 C CA . TYR A 1 694 ? 5.230 22.975 -9.785 1.00 78.62 694 TYR A CA 1
ATOM 5620 C C . TYR A 1 694 ? 5.144 24.419 -10.282 1.00 78.62 694 TYR A C 1
ATOM 5622 O O . TYR A 1 694 ? 5.308 24.698 -11.475 1.00 78.62 694 TYR A O 1
ATOM 5630 N N . THR A 1 695 ? 4.972 25.339 -9.337 1.00 83.88 695 THR A N 1
ATOM 5631 C CA . THR A 1 695 ? 5.047 26.785 -9.546 1.00 83.88 695 THR A CA 1
ATOM 5632 C C . THR A 1 695 ? 6.247 27.353 -8.804 1.00 83.88 695 THR A C 1
ATOM 5634 O O . THR A 1 695 ? 6.403 27.157 -7.601 1.00 83.88 695 THR A O 1
ATOM 5637 N N . PHE A 1 696 ? 7.079 28.090 -9.529 1.00 86.88 696 PHE A N 1
ATOM 5638 C CA . PHE A 1 696 ? 8.277 28.747 -9.028 1.00 86.88 696 PHE A CA 1
ATOM 5639 C C . PHE A 1 696 ? 8.050 30.249 -9.048 1.00 86.88 696 PHE A C 1
ATOM 5641 O O . PHE A 1 696 ? 7.681 30.797 -10.084 1.00 86.88 696 PHE A O 1
ATOM 5648 N N . THR A 1 697 ? 8.276 30.926 -7.927 1.00 87.94 697 THR A N 1
ATOM 5649 C CA . THR A 1 697 ? 8.062 32.375 -7.829 1.00 87.94 697 THR A CA 1
ATOM 5650 C C . THR A 1 697 ? 9.300 33.055 -7.272 1.00 87.94 697 THR A C 1
ATOM 5652 O O . THR A 1 697 ? 9.726 32.754 -6.158 1.00 87.94 697 THR A O 1
ATOM 5655 N N . ASP A 1 698 ? 9.868 33.984 -8.039 1.00 87.56 698 ASP A N 1
ATOM 5656 C CA . ASP A 1 698 ? 10.983 34.824 -7.602 1.00 87.56 698 ASP A CA 1
ATOM 5657 C C . ASP A 1 698 ? 10.566 35.666 -6.382 1.00 87.56 698 ASP A C 1
ATOM 5659 O O . ASP A 1 698 ? 9.499 36.295 -6.363 1.00 87.56 698 ASP A O 1
ATOM 5663 N N . ILE A 1 699 ? 11.402 35.679 -5.338 1.00 85.00 699 ILE A N 1
ATOM 5664 C CA . ILE A 1 699 ? 11.092 36.416 -4.110 1.00 85.00 699 ILE A CA 1
ATOM 5665 C C . ILE A 1 699 ? 11.186 37.937 -4.275 1.00 85.00 699 ILE A C 1
ATOM 5667 O O . ILE A 1 699 ? 10.404 38.672 -3.665 1.00 85.00 699 ILE A O 1
ATOM 5671 N N . ASN A 1 700 ? 12.144 38.403 -5.074 1.00 83.00 700 ASN A N 1
ATOM 5672 C CA . ASN A 1 700 ? 12.442 39.815 -5.288 1.00 83.00 700 ASN A CA 1
ATOM 5673 C C . ASN A 1 700 ? 11.432 40.431 -6.259 1.00 83.00 700 ASN A C 1
ATOM 5675 O O . ASN A 1 700 ? 11.067 41.601 -6.131 1.00 83.00 700 ASN A O 1
ATOM 5679 N N . HIS A 1 701 ? 10.924 39.620 -7.188 1.00 82.75 701 HIS A N 1
ATOM 5680 C CA . HIS A 1 701 ? 9.955 40.030 -8.190 1.00 82.75 701 HIS A CA 1
ATOM 5681 C C . HIS A 1 701 ? 8.813 39.023 -8.272 1.00 82.75 701 HIS A C 1
ATOM 5683 O O . HIS A 1 701 ? 8.773 38.204 -9.176 1.00 82.75 701 HIS A O 1
ATOM 5689 N N . ARG A 1 702 ? 7.821 39.116 -7.378 1.00 77.44 702 ARG A N 1
ATOM 5690 C CA . ARG A 1 702 ? 6.688 38.164 -7.342 1.00 77.44 702 ARG A CA 1
ATOM 5691 C C . ARG A 1 702 ? 5.871 38.065 -8.640 1.00 77.44 702 ARG A C 1
ATOM 5693 O O . ARG A 1 702 ? 5.153 37.093 -8.828 1.00 77.44 702 ARG A O 1
ATOM 5700 N N . SER A 1 703 ? 5.959 39.058 -9.529 1.00 74.62 703 SER A N 1
ATOM 5701 C CA . SER A 1 703 ? 5.396 38.992 -10.888 1.00 74.62 703 SER A CA 1
ATOM 5702 C C . SER A 1 703 ? 6.140 38.013 -11.806 1.00 74.62 703 SER A C 1
ATOM 5704 O O . SER A 1 703 ? 5.591 37.584 -12.817 1.00 74.62 703 SER A O 1
ATOM 5706 N N . ASN A 1 704 ? 7.378 37.659 -11.463 1.00 77.56 704 ASN A N 1
ATOM 5707 C CA . ASN A 1 704 ? 8.182 36.629 -12.105 1.00 77.56 704 ASN A CA 1
ATOM 5708 C C . ASN A 1 704 ? 7.845 35.289 -11.447 1.00 77.56 704 ASN A C 1
ATOM 5710 O O . ASN A 1 704 ? 8.554 34.789 -10.573 1.00 77.56 704 ASN A O 1
ATOM 5714 N N . SER A 1 705 ? 6.710 34.736 -11.860 1.00 80.62 705 SER A N 1
ATOM 5715 C CA . SER A 1 705 ? 6.295 33.382 -11.520 1.00 80.62 705 SER A CA 1
ATOM 5716 C C . SER A 1 705 ? 6.258 32.538 -12.787 1.00 80.62 705 SER A C 1
ATOM 5718 O O . SER A 1 705 ? 5.875 33.024 -13.855 1.00 80.62 705 SER A O 1
ATOM 5720 N N . PHE A 1 706 ? 6.676 31.285 -12.671 1.00 79.06 706 PHE A N 1
ATOM 5721 C CA . PHE A 1 706 ? 6.633 30.302 -13.738 1.00 79.06 706 PHE A CA 1
ATOM 5722 C C . PHE A 1 706 ? 5.999 29.015 -13.212 1.00 79.06 706 PHE A C 1
ATOM 5724 O O . PHE A 1 706 ? 6.504 28.402 -12.273 1.00 79.06 706 PHE A O 1
ATOM 5731 N N . THR A 1 707 ? 4.912 28.582 -13.847 1.00 77.31 707 THR A N 1
ATOM 5732 C CA . THR A 1 707 ? 4.296 27.275 -13.598 1.00 77.31 707 THR A CA 1
ATOM 5733 C C . THR A 1 707 ? 4.649 26.347 -14.748 1.00 77.31 707 THR A C 1
ATOM 5735 O O . THR A 1 707 ? 4.283 26.608 -15.898 1.00 77.31 707 THR A O 1
ATOM 5738 N N . GLY A 1 708 ? 5.358 25.261 -14.446 1.00 63.78 708 GLY A N 1
ATOM 5739 C CA . GLY A 1 708 ? 5.703 24.257 -15.446 1.00 63.78 708 GLY A CA 1
ATOM 5740 C C . GLY A 1 708 ? 4.467 23.465 -15.851 1.00 63.78 708 GLY A C 1
ATOM 5741 O O . GLY A 1 708 ? 4.083 22.530 -15.151 1.00 63.78 708 GLY A O 1
ATOM 5742 N N . LYS A 1 709 ? 3.851 23.801 -16.990 1.00 59.34 709 LYS A N 1
ATOM 5743 C CA . LYS A 1 709 ? 2.817 22.941 -17.584 1.00 59.34 709 LYS A CA 1
ATOM 5744 C C . LYS A 1 709 ? 3.457 21.623 -18.014 1.00 59.34 709 LYS A C 1
ATOM 5746 O O . LYS A 1 709 ? 4.486 21.625 -18.689 1.00 59.34 709 LYS A O 1
ATOM 5751 N N . ASP A 1 710 ? 2.858 20.507 -17.604 1.00 55.94 710 ASP A N 1
ATOM 5752 C CA . ASP A 1 710 ? 3.358 19.147 -17.870 1.00 55.94 710 ASP A CA 1
ATOM 5753 C C . ASP A 1 710 ? 4.781 18.894 -17.342 1.00 55.94 710 ASP A C 1
ATOM 5755 O O . ASP A 1 710 ? 5.549 18.142 -17.942 1.00 55.94 710 ASP A O 1
ATOM 5759 N N . ASN A 1 711 ? 5.142 19.541 -16.227 1.00 60.38 711 ASN A N 1
ATOM 5760 C CA . ASN A 1 711 ? 6.491 19.513 -15.652 1.00 60.38 711 ASN A CA 1
ATOM 5761 C C . ASN A 1 711 ? 7.574 20.002 -16.614 1.00 60.38 711 ASN A C 1
ATOM 5763 O O . ASN A 1 711 ? 8.741 19.664 -16.458 1.00 60.38 711 ASN A O 1
ATOM 5767 N N . CYS A 1 712 ? 7.207 20.794 -17.616 1.00 63.78 712 CYS A N 1
ATOM 5768 C CA . CYS A 1 712 ? 8.135 21.235 -18.629 1.00 63.78 712 CYS A CA 1
ATOM 5769 C C . CYS A 1 712 ? 8.550 22.689 -18.426 1.00 63.78 712 CYS A C 1
ATOM 5771 O O . CYS A 1 712 ? 7.727 23.552 -18.121 1.00 63.78 712 CYS A O 1
ATOM 5773 N N . ILE A 1 713 ? 9.833 22.952 -18.637 1.00 67.94 713 ILE A N 1
ATOM 5774 C CA . ILE A 1 713 ? 10.460 24.250 -18.471 1.00 67.94 713 ILE A CA 1
ATOM 5775 C C . ILE A 1 713 ? 11.310 24.578 -19.701 1.00 67.94 713 ILE A C 1
ATOM 5777 O O . ILE A 1 713 ? 11.841 23.678 -20.352 1.00 67.94 713 ILE A O 1
ATOM 5781 N N . GLU A 1 714 ? 11.451 25.860 -20.014 1.00 72.44 714 GLU A N 1
ATOM 5782 C CA . GLU A 1 714 ? 12.437 26.332 -20.987 1.00 72.44 714 GLU A CA 1
ATOM 5783 C C . GLU A 1 714 ? 13.665 26.836 -20.223 1.00 72.44 714 GLU A C 1
ATOM 5785 O O . GLU A 1 714 ? 13.530 27.613 -19.274 1.00 72.44 714 GLU A O 1
ATOM 5790 N N . PHE A 1 715 ? 14.842 26.346 -20.602 1.00 75.00 715 PHE A N 1
ATOM 5791 C CA . PHE A 1 715 ? 16.132 26.706 -20.024 1.00 75.00 715 PHE A CA 1
ATOM 5792 C C . PHE A 1 715 ? 17.145 26.831 -21.166 1.00 75.00 715 PHE A C 1
ATOM 5794 O O . PHE A 1 715 ? 17.364 25.869 -21.906 1.00 75.00 715 PHE A O 1
ATOM 5801 N N . GLU A 1 716 ? 17.697 28.035 -21.354 1.00 78.50 716 GLU A N 1
ATOM 5802 C CA . GLU A 1 716 ? 18.632 28.365 -22.447 1.00 78.50 716 GLU A CA 1
ATOM 5803 C C . GLU A 1 716 ? 18.105 27.967 -23.847 1.00 78.50 716 GLU A C 1
ATOM 5805 O O . GLU A 1 716 ? 18.805 27.374 -24.667 1.0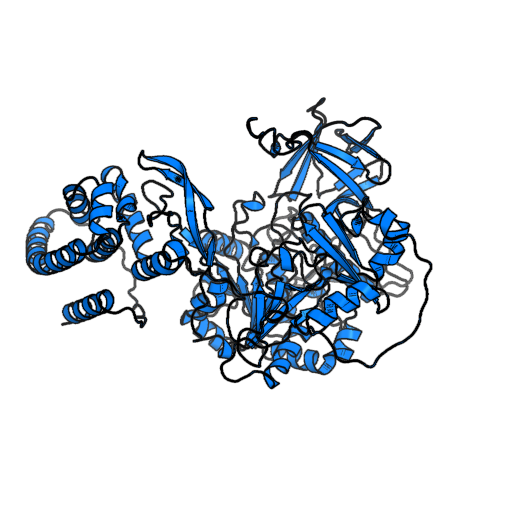0 78.50 716 GLU A O 1
ATOM 5810 N N . GLY A 1 717 ? 16.819 28.228 -24.117 1.00 72.62 717 GLY A N 1
ATOM 5811 C CA . GLY A 1 717 ? 16.168 27.903 -25.398 1.00 72.62 717 GLY A CA 1
ATOM 5812 C C . GLY A 1 717 ? 15.940 26.406 -25.646 1.00 72.62 717 GLY A C 1
ATOM 5813 O O . GLY A 1 717 ? 15.481 26.020 -26.721 1.00 72.62 717 GLY A O 1
ATOM 5814 N N . THR A 1 718 ? 16.247 25.554 -24.664 1.00 74.44 718 THR A N 1
ATOM 5815 C CA . THR A 1 718 ? 15.994 24.113 -24.704 1.00 74.44 718 THR A CA 1
ATOM 5816 C C . THR A 1 718 ? 14.874 23.753 -23.736 1.00 74.44 718 THR A C 1
ATOM 5818 O O . THR A 1 718 ? 14.767 24.282 -22.628 1.00 74.44 718 THR A O 1
ATOM 5821 N N . ARG A 1 719 ? 14.013 22.832 -24.164 1.00 72.88 719 ARG A N 1
ATOM 5822 C CA . ARG A 1 719 ? 12.861 22.370 -23.396 1.00 72.88 719 ARG A CA 1
ATOM 5823 C C . ARG A 1 719 ? 13.261 21.184 -22.508 1.00 72.88 719 ARG A C 1
ATOM 5825 O O . ARG A 1 719 ? 13.595 20.127 -23.030 1.00 72.88 719 ARG A O 1
ATOM 5832 N N . TYR A 1 720 ? 13.208 21.353 -21.189 1.00 74.69 720 TYR A N 1
ATOM 5833 C CA . TYR A 1 720 ? 13.525 20.322 -20.193 1.00 74.69 720 TYR A CA 1
ATOM 5834 C C . TYR A 1 720 ? 12.293 19.932 -19.378 1.00 74.69 720 TYR A C 1
ATOM 5836 O O . TYR A 1 720 ? 11.414 20.752 -19.132 1.00 74.69 720 TYR A O 1
ATOM 5844 N N . PHE A 1 721 ? 12.269 18.706 -18.872 1.00 73.12 721 PHE A N 1
ATOM 5845 C CA . PHE A 1 721 ? 11.335 18.249 -17.853 1.00 73.12 721 PHE A CA 1
ATOM 5846 C C . PHE A 1 721 ? 11.961 18.411 -16.465 1.00 73.12 721 PHE A C 1
ATOM 5848 O O . PHE A 1 721 ? 13.030 17.861 -16.198 1.00 73.12 721 PHE A O 1
ATOM 5855 N N . PHE A 1 722 ? 11.299 19.169 -15.593 1.00 73.31 722 PHE A N 1
ATOM 5856 C CA . PHE A 1 722 ? 11.632 19.314 -14.181 1.00 73.31 722 PHE A CA 1
ATOM 5857 C C . PHE A 1 722 ? 11.127 18.101 -13.408 1.00 73.31 722 PHE A C 1
ATOM 5859 O O . PHE A 1 722 ? 9.947 17.755 -13.458 1.00 73.31 722 PHE A O 1
ATOM 5866 N N . THR A 1 723 ? 12.026 17.412 -12.723 1.00 71.38 723 THR A N 1
ATOM 5867 C CA . THR A 1 723 ? 11.741 16.079 -12.198 1.00 71.38 723 THR A CA 1
ATOM 5868 C C . THR A 1 723 ? 12.758 15.675 -11.128 1.00 71.38 723 THR A C 1
ATOM 5870 O O . THR A 1 723 ? 13.541 16.507 -10.673 1.00 71.38 723 THR A O 1
ATOM 5873 N N . ALA A 1 724 ? 12.757 14.416 -10.697 1.00 68.81 724 ALA A N 1
ATOM 5874 C CA . ALA A 1 724 ? 13.795 13.861 -9.836 1.00 68.81 724 ALA A CA 1
ATOM 5875 C C . ALA A 1 724 ? 14.846 13.115 -10.674 1.00 68.81 724 ALA A C 1
ATOM 5877 O O . ALA A 1 724 ? 14.584 12.616 -11.756 1.00 68.81 724 ALA A O 1
ATOM 5878 N N . ASP A 1 725 ? 16.074 13.014 -10.204 1.00 68.31 725 ASP A N 1
ATOM 5879 C CA . ASP A 1 725 ? 17.054 12.106 -10.761 1.00 68.31 725 ASP A CA 1
ATOM 5880 C C . ASP A 1 725 ? 16.816 10.723 -10.171 1.00 68.31 725 ASP A C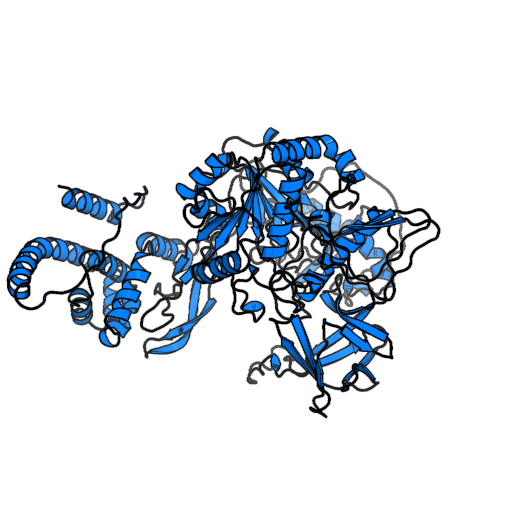 1
ATOM 5882 O O . ASP A 1 725 ? 16.766 10.526 -8.953 1.00 68.31 725 ASP A O 1
ATOM 5886 N N . VAL A 1 726 ? 16.688 9.733 -11.040 1.00 61.72 726 VAL A N 1
ATOM 5887 C CA . VAL A 1 726 ? 16.305 8.387 -10.619 1.00 61.72 726 VAL A CA 1
ATOM 5888 C C . VAL A 1 726 ? 17.388 7.683 -9.797 1.00 61.72 726 VAL A C 1
ATOM 5890 O O . VAL A 1 726 ? 17.058 6.800 -8.999 1.00 61.72 726 VAL A O 1
ATOM 5893 N N . HIS A 1 727 ? 18.653 8.099 -9.925 1.00 61.12 727 HIS A N 1
ATOM 5894 C CA . HIS A 1 727 ? 19.789 7.509 -9.215 1.00 61.12 727 HIS A CA 1
ATOM 5895 C C . HIS A 1 727 ? 20.050 8.164 -7.857 1.00 61.12 727 HIS A C 1
ATOM 5897 O O . HIS A 1 727 ? 20.301 7.472 -6.871 1.00 61.12 727 HIS A O 1
ATOM 5903 N N . THR A 1 728 ? 19.999 9.491 -7.800 1.00 60.16 728 THR A N 1
ATOM 5904 C CA . THR A 1 728 ? 20.364 10.288 -6.622 1.00 60.16 728 THR A CA 1
ATOM 5905 C C . THR A 1 728 ? 19.153 10.768 -5.826 1.00 60.16 728 THR A C 1
ATOM 5907 O O . THR A 1 728 ? 19.318 11.173 -4.676 1.00 60.16 728 THR A O 1
ATOM 5910 N N . GLY A 1 729 ? 17.952 10.749 -6.414 1.00 59.41 729 GLY A N 1
ATOM 5911 C CA . GLY A 1 729 ? 16.732 11.319 -5.834 1.00 59.41 729 GLY A CA 1
ATOM 5912 C C . GLY A 1 729 ? 16.750 12.847 -5.726 1.00 59.41 729 GLY A C 1
ATOM 5913 O O . GLY A 1 729 ? 15.855 13.425 -5.116 1.00 59.41 729 GLY A O 1
ATOM 5914 N N . ARG A 1 730 ? 17.782 13.506 -6.270 1.00 69.50 730 ARG A N 1
ATOM 5915 C CA . ARG A 1 730 ? 17.884 14.971 -6.317 1.00 69.50 730 ARG A CA 1
ATOM 5916 C C . ARG A 1 730 ? 16.979 15.517 -7.404 1.00 69.50 730 ARG A C 1
ATOM 5918 O O . ARG A 1 730 ? 16.561 14.780 -8.276 1.00 69.50 730 ARG A O 1
ATOM 5925 N N . VAL A 1 731 ? 16.703 16.808 -7.386 1.00 76.75 731 VAL A N 1
ATOM 5926 C CA . VAL A 1 731 ? 15.961 17.434 -8.482 1.00 76.75 731 VAL A CA 1
ATOM 5927 C C . VAL A 1 731 ? 16.819 17.447 -9.745 1.00 76.75 731 VAL A C 1
ATOM 5929 O O . VAL A 1 731 ? 18.034 17.630 -9.667 1.00 76.75 731 VAL A O 1
ATOM 5932 N N . ALA A 1 732 ? 16.197 17.259 -10.901 1.00 76.50 732 ALA A N 1
ATOM 5933 C CA . ALA A 1 732 ? 16.851 17.250 -12.194 1.00 76.50 732 ALA A CA 1
ATOM 5934 C C . ALA A 1 732 ? 16.020 17.955 -13.270 1.00 76.50 732 ALA A C 1
ATOM 5936 O O . ALA A 1 732 ? 14.791 17.986 -13.211 1.00 76.50 732 ALA A O 1
ATOM 5937 N N . LEU A 1 733 ? 16.715 18.475 -14.278 1.00 79.31 733 LEU A N 1
ATOM 5938 C CA . LEU A 1 733 ? 16.149 18.916 -15.549 1.00 79.31 733 LEU A CA 1
ATOM 5939 C C . LEU A 1 733 ? 16.576 17.916 -16.610 1.00 79.31 733 LEU A C 1
ATOM 5941 O O . LEU A 1 733 ? 17.774 17.698 -16.770 1.00 79.31 733 LEU A O 1
ATOM 5945 N N . THR A 1 734 ? 15.647 17.306 -17.339 1.00 74.69 734 THR A N 1
ATOM 5946 C CA . THR A 1 734 ? 16.009 16.317 -18.363 1.00 74.69 734 THR A CA 1
ATOM 5947 C C . THR A 1 734 ? 15.339 16.572 -19.705 1.00 74.69 734 THR A C 1
ATOM 5949 O O . THR A 1 734 ? 14.162 16.904 -19.748 1.00 74.69 734 THR A O 1
ATOM 5952 N N . THR A 1 735 ? 16.068 16.406 -20.809 1.00 71.06 735 THR A N 1
ATOM 5953 C CA . THR A 1 735 ? 15.481 16.354 -22.162 1.00 71.06 735 THR A CA 1
ATOM 5954 C C . THR A 1 735 ? 15.130 14.927 -22.576 1.00 71.06 735 THR A C 1
ATOM 5956 O O . THR A 1 735 ? 14.678 14.712 -23.698 1.00 71.06 735 THR A O 1
ATOM 5959 N N . ARG A 1 736 ? 15.346 13.934 -21.697 1.00 68.50 736 ARG A N 1
ATOM 5960 C CA . ARG A 1 736 ? 15.026 12.536 -21.997 1.00 68.50 736 ARG A CA 1
ATOM 5961 C C . ARG A 1 736 ? 13.529 12.383 -22.282 1.00 68.50 736 ARG A C 1
ATOM 5963 O O . ARG A 1 736 ? 12.726 12.885 -21.485 1.00 68.50 736 ARG A O 1
ATOM 5970 N N . PRO A 1 737 ? 13.153 11.668 -23.359 1.00 60.91 737 PRO A N 1
ATOM 5971 C CA . PRO A 1 737 ? 11.754 11.416 -23.677 1.00 60.91 737 PRO A CA 1
ATOM 5972 C C . PRO A 1 737 ? 11.014 10.763 -22.504 1.00 60.91 737 PRO A C 1
ATOM 5974 O O . PRO A 1 737 ? 11.502 9.801 -21.907 1.00 60.91 737 PRO A O 1
ATOM 5977 N N . GLN A 1 738 ? 9.825 11.280 -22.185 1.00 64.88 738 GLN A N 1
ATOM 5978 C CA . GLN A 1 738 ? 8.884 10.607 -21.290 1.00 64.88 738 GLN A CA 1
ATOM 5979 C C . GLN A 1 738 ? 8.044 9.631 -22.117 1.00 64.88 738 GLN A C 1
ATOM 5981 O O . GLN A 1 738 ? 7.383 10.026 -23.077 1.00 64.88 738 GLN A O 1
ATOM 5986 N N . ILE A 1 739 ? 8.069 8.356 -21.747 1.00 64.81 739 ILE A N 1
ATOM 5987 C CA . ILE A 1 739 ? 7.417 7.271 -22.475 1.00 64.81 739 ILE A CA 1
ATOM 5988 C C . ILE A 1 739 ? 6.343 6.658 -21.590 1.00 64.81 739 ILE A C 1
ATOM 5990 O O . ILE A 1 739 ? 6.620 6.085 -20.539 1.00 64.81 739 ILE A O 1
ATOM 5994 N N . ASP A 1 740 ? 5.105 6.726 -22.052 1.00 65.00 740 ASP A N 1
ATOM 5995 C CA . ASP A 1 740 ? 3.987 6.014 -21.449 1.00 65.00 740 ASP A CA 1
ATOM 5996 C C . ASP A 1 740 ? 3.511 4.935 -22.421 1.00 65.00 740 ASP A C 1
ATOM 5998 O O . ASP A 1 740 ? 3.219 5.231 -23.583 1.00 65.00 740 ASP A O 1
ATOM 6002 N N . LEU A 1 741 ? 3.484 3.689 -21.957 1.00 60.69 741 LEU A N 1
ATOM 6003 C CA . LEU A 1 741 ? 2.965 2.542 -22.694 1.00 60.69 741 LEU A CA 1
ATOM 6004 C C . LEU A 1 741 ? 1.718 2.045 -21.975 1.00 60.69 741 LEU A C 1
ATOM 6006 O O . LEU A 1 741 ? 1.684 1.980 -20.745 1.00 60.69 741 LEU A O 1
ATOM 6010 N N . SER A 1 742 ? 0.706 1.654 -22.747 1.00 56.50 742 SER A N 1
ATOM 6011 C 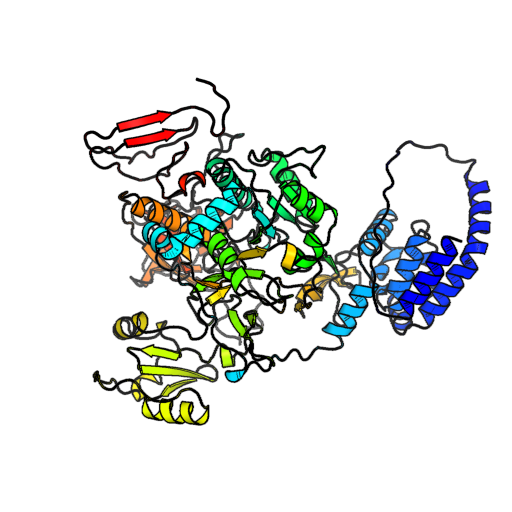CA . SER A 1 742 ? -0.444 0.944 -22.190 1.00 56.50 742 SER A CA 1
ATOM 6012 C C . SER A 1 742 ? 0.016 -0.360 -21.528 1.00 56.50 742 SER A C 1
ATOM 6014 O O . SER A 1 742 ? 1.002 -0.981 -21.936 1.00 56.50 742 SER A O 1
ATOM 6016 N N . ALA A 1 743 ? -0.717 -0.824 -20.515 1.00 54.34 743 ALA A N 1
ATOM 6017 C CA . ALA A 1 743 ? -0.392 -2.098 -19.877 1.00 54.34 743 ALA A CA 1
ATOM 6018 C C . ALA A 1 743 ? -0.507 -3.301 -20.843 1.00 54.34 743 ALA A C 1
ATOM 6020 O O . ALA A 1 743 ? 0.141 -4.324 -20.631 1.00 54.34 743 ALA A O 1
ATOM 6021 N N . ALA A 1 744 ? -1.263 -3.156 -21.939 1.00 46.34 744 ALA A N 1
ATOM 6022 C CA . ALA A 1 744 ? -1.362 -4.136 -23.023 1.00 46.34 744 ALA A CA 1
ATOM 6023 C C . ALA A 1 744 ? -0.041 -4.337 -23.790 1.00 46.34 744 ALA A C 1
ATOM 6025 O O . ALA A 1 744 ? 0.146 -5.372 -24.426 1.00 46.34 744 ALA A O 1
ATOM 6026 N N . PHE A 1 745 ? 0.899 -3.391 -23.697 1.00 43.28 745 PHE A N 1
ATOM 6027 C CA . PHE A 1 745 ? 2.186 -3.469 -24.384 1.00 43.28 745 PHE A CA 1
ATOM 6028 C C . PHE A 1 745 ? 3.175 -4.442 -23.724 1.00 43.28 745 PHE A C 1
ATOM 6030 O O . PHE A 1 745 ? 4.216 -4.700 -24.305 1.00 43.28 745 PHE A O 1
ATOM 6037 N N . ALA A 1 746 ? 2.874 -4.992 -22.539 1.00 40.12 746 ALA A N 1
ATOM 6038 C CA . ALA A 1 746 ? 3.824 -5.669 -21.649 1.00 40.12 746 ALA A CA 1
ATOM 6039 C C . ALA A 1 746 ? 4.284 -7.090 -22.060 1.00 40.12 746 ALA A C 1
ATOM 6041 O O . ALA A 1 746 ? 5.065 -7.693 -21.318 1.00 40.12 746 ALA A O 1
ATOM 6042 N N . TYR A 1 747 ? 3.876 -7.631 -23.219 1.00 45.72 747 TYR A N 1
ATOM 6043 C CA . TYR A 1 747 ? 4.154 -9.031 -23.566 1.00 45.72 747 TYR A CA 1
ATOM 6044 C C . TYR A 1 747 ? 5.398 -9.256 -24.455 1.00 45.72 747 TYR A C 1
ATOM 6046 O O . TYR A 1 747 ? 5.464 -8.777 -25.585 1.00 45.72 747 TYR A O 1
ATOM 6054 N N . PRO A 1 748 ? 6.397 -10.031 -23.985 1.00 36.81 748 PRO A N 1
ATOM 6055 C CA . PRO A 1 748 ? 7.689 -10.234 -24.658 1.00 36.81 748 PRO A CA 1
ATOM 6056 C C . PRO A 1 748 ? 7.683 -11.187 -25.861 1.00 36.81 748 PRO A C 1
ATOM 6058 O O . PRO A 1 748 ? 8.730 -11.402 -26.467 1.00 36.81 748 PRO A O 1
ATOM 6061 N N . ASP A 1 749 ? 6.580 -11.888 -26.127 1.00 37.50 749 ASP A N 1
ATOM 6062 C CA . ASP A 1 749 ? 6.501 -12.944 -27.148 1.00 37.50 749 ASP A CA 1
ATOM 6063 C C . ASP A 1 749 ? 5.945 -12.461 -28.496 1.00 37.50 749 ASP A C 1
ATOM 6065 O O . ASP A 1 749 ? 5.726 -13.274 -29.395 1.00 37.50 749 ASP A O 1
ATOM 6069 N N . GLY A 1 750 ? 5.732 -11.152 -28.653 1.00 33.94 750 GLY A N 1
ATOM 6070 C CA . GLY A 1 750 ? 5.231 -10.574 -29.898 1.00 33.94 750 GLY A CA 1
ATOM 6071 C C . GLY A 1 750 ? 3.770 -10.924 -30.202 1.00 33.94 750 GLY A C 1
ATOM 6072 O O . GLY A 1 750 ? 3.348 -10.785 -31.353 1.00 33.94 750 GLY A O 1
ATOM 6073 N N . ARG A 1 751 ? 2.988 -11.381 -29.210 1.00 34.00 751 ARG A N 1
ATOM 6074 C CA . ARG A 1 751 ? 1.530 -11.488 -29.340 1.00 34.00 751 ARG A CA 1
ATOM 6075 C C . ARG A 1 751 ? 0.885 -10.132 -29.036 1.00 34.00 751 ARG A C 1
ATOM 6077 O O . ARG A 1 751 ? 1.111 -9.531 -27.995 1.00 34.00 751 ARG A O 1
ATOM 6084 N N . TRP A 1 752 ? 0.131 -9.656 -30.021 1.00 32.59 752 TRP A N 1
ATOM 6085 C CA . TRP A 1 752 ? -0.457 -8.323 -30.147 1.00 32.59 752 TRP A CA 1
ATOM 6086 C C . TRP A 1 752 ? -1.685 -8.110 -29.257 1.00 32.59 752 TRP A C 1
ATOM 6088 O O . TRP A 1 752 ? -2.475 -9.040 -29.131 1.00 32.59 752 TRP A O 1
ATOM 6098 N N . THR A 1 753 ? -1.922 -6.860 -28.831 1.00 32.78 753 THR A N 1
ATOM 6099 C CA . THR A 1 753 ? -3.227 -6.172 -28.957 1.00 32.78 753 THR A CA 1
ATOM 6100 C C . THR A 1 753 ? -3.068 -4.654 -29.049 1.00 32.78 753 THR A C 1
ATOM 6102 O O . THR A 1 753 ? -2.064 -4.094 -28.624 1.00 32.78 753 THR A O 1
ATOM 6105 N N . LEU A 1 754 ? -4.069 -4.049 -29.683 1.00 37.94 754 LEU A N 1
ATOM 6106 C CA . LEU A 1 754 ? -4.223 -2.671 -30.149 1.00 37.94 754 LEU A CA 1
ATOM 6107 C C . LEU A 1 754 ? -4.085 -1.617 -29.006 1.00 37.94 754 LEU A C 1
ATOM 6109 O O . LEU A 1 754 ? -4.703 -1.794 -27.966 1.00 37.94 754 LEU A O 1
ATOM 6113 N N . GLU A 1 755 ? -3.320 -0.531 -29.268 1.00 37.06 755 GLU A N 1
ATOM 6114 C CA . GLU A 1 755 ? -3.095 0.751 -28.516 1.00 37.06 755 GLU A CA 1
ATOM 6115 C C . GLU A 1 755 ? -1.949 0.785 -27.474 1.00 37.06 755 GLU A C 1
ATOM 6117 O O . GLU A 1 755 ? -1.773 -0.168 -26.725 1.00 37.06 755 GLU A O 1
ATOM 6122 N N . LYS A 1 756 ? -1.103 1.820 -27.260 1.00 38.91 756 LYS A N 1
ATOM 6123 C CA . LYS A 1 756 ? -0.874 3.218 -27.723 1.00 38.91 756 LYS A CA 1
ATOM 6124 C C . LYS A 1 756 ? 0.601 3.561 -27.376 1.00 38.91 756 LYS A C 1
ATOM 6126 O O . LYS A 1 756 ? 1.063 3.140 -26.318 1.00 38.91 756 LYS A O 1
ATOM 6131 N N . MET A 1 757 ? 1.337 4.317 -28.203 1.00 33.50 757 MET A N 1
ATOM 6132 C CA . MET A 1 757 ? 2.713 4.788 -27.904 1.00 33.50 757 MET A CA 1
ATOM 6133 C C . MET A 1 757 ? 2.779 6.306 -27.675 1.00 33.50 757 MET A C 1
ATOM 6135 O O . MET A 1 757 ? 2.025 7.062 -28.287 1.00 33.50 757 MET A O 1
ATOM 6139 N N . GLY A 1 758 ? 3.699 6.725 -26.797 1.00 34.88 758 GLY A N 1
ATOM 6140 C CA . GLY A 1 758 ? 4.065 8.116 -26.506 1.00 34.88 758 GLY A CA 1
ATOM 6141 C C . GLY A 1 758 ? 5.037 8.762 -27.510 1.00 34.88 758 GLY A C 1
ATOM 6142 O O . GLY A 1 758 ? 5.282 8.243 -28.591 1.00 34.88 758 GLY A O 1
ATOM 6143 N N . THR A 1 759 ? 5.553 9.940 -27.154 1.00 32.59 759 THR A N 1
ATOM 6144 C CA . THR A 1 759 ? 5.566 11.140 -28.011 1.00 32.59 759 THR A CA 1
ATOM 6145 C C . THR A 1 759 ? 6.780 11.408 -28.902 1.00 32.59 759 THR A C 1
ATOM 6147 O O . THR A 1 759 ? 6.661 12.294 -29.742 1.00 32.59 759 THR A O 1
ATOM 6150 N N . ASP A 1 760 ? 7.886 10.667 -28.805 1.00 35.75 760 ASP A N 1
ATOM 6151 C CA . ASP A 1 760 ? 9.085 10.901 -29.628 1.00 35.75 760 ASP A CA 1
ATOM 6152 C C . ASP A 1 760 ? 9.782 9.572 -29.968 1.00 35.75 760 ASP A C 1
ATOM 6154 O O . ASP A 1 760 ? 10.273 8.873 -29.083 1.00 35.75 760 ASP A O 1
ATOM 6158 N N . GLY A 1 761 ? 9.815 9.208 -31.252 1.00 41.31 761 GLY A N 1
ATOM 6159 C CA . GLY A 1 761 ? 10.424 7.966 -31.730 1.00 41.31 761 GLY A CA 1
ATOM 6160 C C . GLY A 1 761 ? 10.556 7.933 -33.252 1.00 41.31 761 GLY A C 1
ATOM 6161 O O . GLY A 1 761 ? 9.841 8.644 -33.963 1.00 41.31 761 GLY A O 1
ATOM 6162 N N . SER A 1 762 ? 11.484 7.116 -33.748 1.00 39.91 762 SER A N 1
ATOM 6163 C CA . SER A 1 762 ? 11.683 6.877 -35.180 1.00 39.91 762 SER A CA 1
ATOM 6164 C C . SER A 1 762 ? 11.377 5.421 -35.526 1.00 39.91 762 SER A C 1
ATOM 6166 O O . SER A 1 762 ? 11.559 4.523 -34.703 1.00 39.91 762 SER A O 1
ATOM 6168 N N . ILE A 1 763 ? 10.888 5.179 -36.743 1.00 44.53 763 ILE A N 1
ATOM 6169 C CA . ILE A 1 763 ? 10.710 3.823 -37.271 1.00 44.53 763 ILE A CA 1
ATOM 6170 C C . ILE A 1 763 ? 11.864 3.499 -38.205 1.00 44.53 763 ILE A C 1
ATOM 6172 O O . ILE A 1 763 ? 12.027 4.146 -39.237 1.00 44.53 763 ILE A O 1
ATOM 6176 N N . GLY A 1 764 ? 12.622 2.451 -37.884 1.00 35.59 764 GLY A N 1
ATOM 6177 C CA . GLY A 1 764 ? 13.704 1.956 -38.730 1.00 35.59 764 GLY A CA 1
ATOM 6178 C C . GLY A 1 764 ? 13.229 1.435 -40.094 1.00 35.59 764 GLY A C 1
ATOM 6179 O O . GLY A 1 764 ? 12.094 0.981 -40.263 1.00 35.59 764 GLY A O 1
ATOM 6180 N N . LYS A 1 765 ? 14.131 1.455 -41.080 1.00 35.62 765 LYS A N 1
ATOM 6181 C CA . LYS A 1 765 ? 13.895 1.011 -42.465 1.00 35.62 765 LYS A CA 1
ATOM 6182 C C . LYS A 1 765 ? 13.265 -0.392 -42.541 1.00 35.62 765 LYS A C 1
ATOM 6184 O O . LYS A 1 765 ? 13.809 -1.339 -41.981 1.00 35.62 765 LYS A O 1
ATOM 6189 N N . GLY A 1 766 ? 12.155 -0.539 -43.270 1.00 32.94 766 GLY A N 1
ATOM 6190 C CA . GLY A 1 766 ? 11.466 -1.825 -43.488 1.00 32.94 766 GLY A CA 1
ATOM 6191 C C . GLY A 1 766 ? 10.613 -2.343 -42.318 1.00 32.94 766 GLY A C 1
ATOM 6192 O O . GLY A 1 766 ? 10.119 -3.470 -42.379 1.00 32.94 766 GLY A O 1
ATOM 6193 N N . SER A 1 767 ? 10.439 -1.550 -41.259 1.00 36.66 767 SER A N 1
ATOM 6194 C CA . SER A 1 767 ? 9.668 -1.936 -40.068 1.00 36.66 767 SER A CA 1
ATOM 6195 C C . SER A 1 767 ? 8.167 -1.689 -40.246 1.00 36.66 767 SER A C 1
ATOM 6197 O O . SER A 1 767 ? 7.755 -0.879 -41.074 1.00 36.66 767 SER A O 1
ATOM 6199 N N . ARG A 1 768 ? 7.324 -2.361 -39.453 1.00 37.00 768 ARG A N 1
ATOM 6200 C CA . ARG A 1 768 ? 5.869 -2.141 -39.456 1.00 37.00 768 ARG A CA 1
ATOM 6201 C C . ARG A 1 768 ? 5.407 -1.553 -38.124 1.00 37.00 768 ARG A C 1
ATOM 6203 O O . ARG A 1 768 ? 5.580 -2.209 -37.100 1.00 37.00 768 ARG A O 1
ATOM 6210 N N . LEU A 1 769 ? 4.791 -0.369 -38.138 1.00 42.50 769 LEU A N 1
ATOM 6211 C CA . LEU A 1 769 ? 4.099 0.203 -36.978 1.00 42.50 769 LEU A CA 1
ATOM 6212 C C . LEU A 1 769 ? 2.595 0.111 -37.177 1.00 42.50 769 LEU A C 1
ATOM 6214 O O . LEU A 1 769 ? 2.049 0.555 -38.187 1.00 42.50 769 LEU A O 1
ATOM 6218 N N . TYR A 1 770 ? 1.941 -0.416 -36.152 1.00 40.56 770 TYR A N 1
ATOM 6219 C CA . TYR A 1 770 ? 0.497 -0.471 -36.058 1.00 40.56 770 TYR A CA 1
ATOM 6220 C C . TYR A 1 770 ? 0.081 0.468 -34.938 1.00 40.56 770 TYR A C 1
ATOM 6222 O O . TYR A 1 770 ? 0.466 0.293 -33.784 1.00 40.56 770 TYR A O 1
ATOM 6230 N N . VAL A 1 771 ? -0.664 1.492 -35.315 1.00 43.53 771 VAL A N 1
ATOM 6231 C CA . VAL A 1 771 ? -1.275 2.457 -34.416 1.00 43.53 771 VAL A CA 1
ATOM 6232 C C . VAL A 1 771 ? -2.750 2.131 -34.387 1.00 43.53 771 VAL A C 1
ATOM 6234 O O . VAL A 1 771 ? -3.356 1.905 -35.429 1.00 43.53 771 VAL A O 1
ATOM 6237 N N . SER A 1 772 ? -3.350 2.103 -33.214 1.00 37.09 772 SER A N 1
ATOM 6238 C CA . SER A 1 772 ? -4.788 1.929 -33.112 1.00 37.09 772 SER A CA 1
ATOM 6239 C C . SER A 1 772 ? -5.372 2.853 -32.074 1.00 37.09 772 SER A C 1
ATOM 6241 O O . SER A 1 772 ? -4.625 3.292 -31.197 1.00 37.09 772 SER A O 1
ATOM 6243 N N . GLY A 1 773 ? -6.653 3.159 -32.261 1.00 37.38 773 GLY A N 1
ATOM 6244 C CA . GLY A 1 773 ? -7.469 4.011 -31.415 1.00 37.38 773 GLY A CA 1
ATOM 6245 C C . GLY A 1 773 ? -8.018 5.250 -32.067 1.00 37.38 773 GLY A C 1
ATOM 6246 O O . GLY A 1 773 ? -7.344 5.955 -32.817 1.00 37.38 773 GLY A O 1
ATOM 6247 N N . ASN A 1 774 ? -9.267 5.559 -31.734 1.00 36.12 774 ASN A N 1
ATOM 6248 C CA . ASN A 1 774 ? -9.943 6.785 -32.159 1.00 36.12 774 ASN A CA 1
ATOM 6249 C C . ASN A 1 774 ? -9.312 8.060 -31.548 1.00 36.12 774 ASN A C 1
ATOM 6251 O O . ASN A 1 774 ? -9.566 9.163 -32.035 1.00 36.12 774 ASN A O 1
ATOM 6255 N N . LYS A 1 775 ? -8.455 7.924 -30.521 1.00 40.75 775 LYS A N 1
ATOM 6256 C CA . LYS A 1 775 ? -7.822 9.031 -29.771 1.00 40.75 775 LYS A CA 1
ATOM 6257 C C . LYS A 1 775 ? -6.284 8.992 -29.767 1.00 40.75 775 LYS A C 1
ATOM 6259 O O . LYS A 1 775 ? -5.640 9.648 -28.935 1.00 40.75 775 LYS A O 1
ATOM 6264 N N . THR A 1 776 ? -5.663 8.252 -30.685 1.00 40.56 776 THR A N 1
ATOM 6265 C CA . THR A 1 776 ? -4.197 8.169 -30.796 1.00 40.56 776 THR A CA 1
ATOM 6266 C C . THR A 1 776 ? -3.607 9.454 -31.368 1.00 40.56 776 THR A C 1
ATOM 6268 O O . THR A 1 776 ? -4.111 10.018 -32.339 1.00 40.56 776 THR A O 1
ATOM 6271 N N . ARG A 1 777 ? -2.519 9.946 -30.763 1.00 42.78 777 ARG A N 1
ATOM 6272 C CA . ARG A 1 777 ? -1.823 11.174 -31.176 1.00 42.78 777 ARG A CA 1
ATOM 6273 C C . ARG A 1 777 ? -0.357 10.843 -31.442 1.00 42.78 777 ARG A C 1
ATOM 6275 O O . ARG A 1 777 ? 0.276 10.208 -30.608 1.00 42.78 777 ARG A O 1
ATOM 6282 N N . ILE A 1 778 ? 0.164 11.297 -32.580 1.00 45.91 778 ILE A N 1
ATOM 6283 C CA . ILE A 1 778 ? 1.583 11.207 -32.950 1.00 45.91 778 ILE A CA 1
ATOM 6284 C C . ILE A 1 778 ? 2.171 12.615 -32.844 1.00 45.91 778 ILE A C 1
ATOM 6286 O O . ILE A 1 778 ? 1.552 13.574 -33.310 1.00 45.91 778 ILE A O 1
ATOM 6290 N N . GLY A 1 779 ? 3.326 12.749 -32.187 1.00 44.16 779 GLY A N 1
ATOM 6291 C CA . GLY A 1 779 ? 4.030 14.025 -32.047 1.00 44.16 779 GLY A CA 1
ATOM 6292 C C . GLY A 1 779 ? 4.528 14.572 -33.391 1.00 44.16 779 GLY A C 1
ATOM 6293 O O . GLY A 1 779 ? 4.702 13.831 -34.356 1.00 44.16 779 GLY A O 1
ATOM 6294 N N . SER A 1 780 ? 4.795 15.878 -33.464 1.00 40.34 780 SER A N 1
ATOM 6295 C CA . SER A 1 780 ? 5.226 16.552 -34.702 1.00 40.34 780 SER A CA 1
ATOM 6296 C C . SER A 1 780 ? 6.622 16.151 -35.202 1.00 40.34 780 SER A C 1
ATOM 6298 O O . SER A 1 780 ? 6.976 16.506 -36.322 1.00 40.34 780 SER A O 1
ATOM 6300 N N . ASN A 1 781 ? 7.404 15.433 -34.390 1.00 40.00 781 ASN A N 1
ATOM 6301 C CA . ASN A 1 781 ? 8.802 15.072 -34.664 1.00 40.00 781 ASN A CA 1
ATOM 6302 C C . ASN A 1 781 ? 8.996 13.579 -34.990 1.00 40.00 781 ASN A C 1
ATOM 6304 O O . ASN A 1 781 ? 10.120 13.082 -34.992 1.00 40.00 781 ASN A O 1
ATOM 6308 N N . PHE A 1 782 ? 7.910 12.855 -35.259 1.00 46.38 782 PHE A N 1
ATOM 6309 C CA . PHE A 1 782 ? 7.944 11.441 -35.615 1.00 46.38 782 PHE A CA 1
ATOM 6310 C C . PHE A 1 782 ? 8.476 11.225 -37.042 1.00 46.38 782 PHE A C 1
ATOM 6312 O O . PHE A 1 782 ? 7.991 11.852 -37.988 1.00 46.38 782 PHE A O 1
ATOM 6319 N N . THR A 1 783 ? 9.447 10.323 -37.218 1.00 47.50 783 THR A N 1
ATOM 6320 C CA . THR A 1 783 ? 10.084 10.055 -38.521 1.00 47.50 783 THR A CA 1
ATOM 6321 C C . THR A 1 783 ? 9.912 8.600 -38.968 1.00 47.50 783 THR A C 1
ATOM 6323 O O . THR A 1 783 ? 10.094 7.654 -38.200 1.00 47.50 783 THR A O 1
ATOM 6326 N N . LEU A 1 784 ? 9.548 8.420 -40.244 1.00 48.72 784 LEU A N 1
ATOM 6327 C CA . LEU A 1 784 ? 9.408 7.118 -40.902 1.00 48.72 784 LEU A CA 1
ATOM 6328 C C . LEU A 1 784 ? 10.654 6.822 -41.740 1.00 48.72 784 LEU A C 1
ATOM 6330 O O . LEU A 1 784 ? 10.969 7.573 -42.663 1.00 48.72 784 LEU A O 1
ATOM 6334 N N . GLY A 1 785 ? 11.343 5.722 -41.444 1.00 47.72 785 GLY A N 1
ATOM 6335 C CA . GLY A 1 785 ? 12.415 5.200 -42.285 1.00 47.72 785 GLY A CA 1
ATOM 6336 C C . GLY A 1 785 ? 11.894 4.615 -43.601 1.00 47.72 785 GLY A C 1
ATOM 6337 O O . GLY A 1 785 ? 10.724 4.247 -43.724 1.00 47.72 785 GLY A O 1
ATOM 6338 N N . ASP A 1 786 ? 12.775 4.500 -44.598 1.00 44.94 786 ASP A N 1
ATOM 6339 C CA . ASP A 1 786 ? 12.425 3.972 -45.923 1.00 44.94 786 ASP A CA 1
ATOM 6340 C C . ASP A 1 786 ? 11.711 2.608 -45.837 1.00 44.94 786 ASP A C 1
ATOM 6342 O O . ASP A 1 786 ? 12.095 1.734 -45.061 1.00 44.94 786 ASP A O 1
ATOM 6346 N N . PHE A 1 787 ? 10.700 2.380 -46.679 1.00 41.47 787 PHE A N 1
ATOM 6347 C CA . PHE A 1 787 ? 9.943 1.115 -46.742 1.00 41.47 787 PHE A CA 1
ATOM 6348 C C . PHE A 1 787 ? 9.252 0.696 -45.431 1.00 41.47 787 PHE A C 1
ATOM 6350 O O . PHE A 1 787 ? 8.834 -0.456 -45.313 1.00 41.47 787 PHE A O 1
ATOM 6357 N N . ALA A 1 788 ? 9.127 1.596 -44.453 1.00 43.94 788 ALA A N 1
ATOM 6358 C CA . ALA A 1 788 ? 8.309 1.351 -43.278 1.00 43.94 788 ALA A CA 1
ATOM 6359 C C . ALA A 1 788 ? 6.818 1.268 -43.652 1.00 43.94 788 ALA A C 1
ATOM 6361 O O . ALA A 1 788 ? 6.323 2.038 -44.478 1.00 43.94 788 ALA A O 1
ATOM 6362 N N . GLU A 1 789 ? 6.091 0.343 -43.028 1.00 37.41 789 GLU A N 1
ATOM 6363 C CA . GLU A 1 789 ? 4.644 0.201 -43.181 1.00 37.41 789 GLU A CA 1
ATOM 6364 C C . GLU A 1 789 ? 3.945 0.769 -41.942 1.00 37.41 789 GLU A C 1
ATOM 6366 O O . GLU A 1 789 ? 4.112 0.261 -40.835 1.00 37.41 789 GLU A O 1
ATOM 6371 N N . PHE A 1 790 ? 3.163 1.830 -42.124 1.00 45.03 790 PHE A N 1
ATOM 6372 C CA . PHE A 1 790 ? 2.390 2.479 -41.068 1.00 45.03 790 PHE A CA 1
ATOM 6373 C C . PHE A 1 790 ? 0.906 2.143 -41.252 1.00 45.03 790 PHE A C 1
ATOM 6375 O O . PHE A 1 790 ? 0.320 2.489 -42.280 1.00 45.03 790 PHE A O 1
ATOM 6382 N N . ARG A 1 791 ? 0.290 1.458 -40.283 1.00 40.81 791 ARG A N 1
ATOM 6383 C CA . ARG A 1 791 ? -1.136 1.089 -40.327 1.00 40.81 791 ARG A CA 1
ATOM 6384 C C . ARG A 1 791 ? -1.884 1.656 -39.124 1.00 40.81 791 ARG A C 1
ATOM 6386 O O . ARG A 1 791 ? -1.489 1.404 -37.995 1.00 40.81 791 ARG A O 1
ATOM 6393 N N . LEU A 1 792 ? -2.971 2.387 -39.381 1.00 42.56 792 LEU A N 1
ATOM 6394 C CA . LEU A 1 792 ? -3.856 2.985 -38.376 1.00 42.56 792 LEU A CA 1
ATOM 6395 C C . LEU A 1 792 ? -5.176 2.192 -38.296 1.00 42.56 792 LEU A C 1
ATOM 6397 O O . LEU A 1 792 ? -5.808 1.997 -39.332 1.00 42.56 792 LEU A O 1
ATOM 6401 N N . MET A 1 793 ? -5.601 1.748 -37.110 1.00 40.22 793 MET A N 1
ATOM 6402 C CA . MET A 1 793 ? -6.866 1.022 -36.882 1.00 40.22 793 MET A CA 1
ATOM 6403 C C . MET A 1 793 ? -7.759 1.786 -35.888 1.00 40.22 793 MET A C 1
ATOM 6405 O O . MET A 1 793 ? -7.305 2.115 -34.803 1.00 40.22 793 MET A O 1
ATOM 6409 N N . VAL A 1 794 ? -9.016 2.086 -36.222 1.00 40.72 794 VAL A N 1
ATOM 6410 C CA . VAL A 1 794 ? -9.806 3.143 -35.538 1.00 40.72 794 VAL A CA 1
ATOM 6411 C C . VAL A 1 794 ? -10.905 2.618 -34.581 1.00 40.72 794 VAL A C 1
ATOM 6413 O O . VAL A 1 794 ? -11.733 3.400 -34.128 1.00 40.72 794 VAL A O 1
ATOM 6416 N N . SER A 1 795 ? -10.942 1.319 -34.262 1.00 43.56 795 SER A N 1
ATOM 6417 C CA . SER A 1 795 ? -12.032 0.674 -33.494 1.00 43.56 795 SER A CA 1
ATOM 6418 C C . SER A 1 795 ? -11.798 0.613 -31.970 1.00 43.56 795 SER A C 1
ATOM 6420 O O . SER A 1 795 ? -10.653 0.470 -31.547 1.00 43.56 795 SER A O 1
ATOM 6422 N N . ASP A 1 796 ? -12.880 0.642 -31.171 1.00 41.41 796 ASP A N 1
ATOM 6423 C CA . ASP A 1 796 ? -12.871 0.674 -29.692 1.00 41.41 796 ASP A CA 1
ATOM 6424 C C . ASP A 1 796 ? -12.218 -0.559 -29.024 1.00 41.41 796 ASP A C 1
ATOM 6426 O O . ASP A 1 796 ? -12.439 -1.715 -29.400 1.00 41.41 796 ASP A O 1
ATOM 6430 N N . GLU A 1 797 ? -11.444 -0.277 -27.971 1.00 51.59 797 GLU A N 1
ATOM 6431 C CA . GLU A 1 797 ? -10.324 -1.071 -27.441 1.00 51.59 797 GLU A CA 1
ATOM 6432 C C . GLU A 1 797 ? -10.618 -2.478 -26.894 1.00 51.59 797 GLU A C 1
ATOM 6434 O O . GLU A 1 797 ? -9.669 -3.215 -26.649 1.00 51.59 797 GLU A O 1
ATOM 6439 N N . PHE A 1 798 ? -11.864 -2.917 -26.696 1.00 44.38 798 PHE A N 1
ATOM 6440 C CA . PHE A 1 798 ? -12.120 -4.236 -26.081 1.00 44.38 798 PHE A CA 1
ATOM 6441 C C . PHE A 1 798 ? -13.373 -4.969 -26.596 1.00 44.38 798 PHE A C 1
ATOM 6443 O O . PHE A 1 798 ? -13.947 -5.785 -25.876 1.00 44.38 798 PHE A O 1
ATOM 6450 N N . GLY A 1 799 ? -13.754 -4.766 -27.865 1.00 37.97 799 GLY A N 1
ATOM 6451 C CA . GLY A 1 799 ? -14.587 -5.744 -28.585 1.00 37.97 799 GLY A CA 1
ATOM 6452 C C . GLY A 1 799 ? -16.046 -5.378 -28.859 1.00 37.97 799 GLY A C 1
ATOM 6453 O O . GLY A 1 799 ? -16.899 -6.259 -28.809 1.00 37.97 799 GLY A O 1
ATOM 6454 N N . ASN A 1 800 ? -16.340 -4.133 -29.232 1.00 35.03 800 ASN A N 1
ATOM 6455 C CA . ASN A 1 800 ? -17.534 -3.876 -30.039 1.00 35.03 800 ASN A CA 1
ATOM 6456 C C . ASN A 1 800 ? -17.095 -3.604 -31.478 1.00 35.03 800 ASN A C 1
ATOM 6458 O O . ASN A 1 800 ? -16.501 -2.568 -31.765 1.00 35.03 800 ASN A O 1
ATOM 6462 N N . ASP A 1 801 ? -17.375 -4.561 -32.365 1.00 35.84 801 ASP A N 1
ATOM 6463 C CA . ASP A 1 801 ? -17.213 -4.404 -33.809 1.00 35.84 801 ASP A CA 1
ATOM 6464 C C . ASP A 1 801 ? -18.045 -3.203 -34.283 1.00 35.84 801 ASP A C 1
ATOM 6466 O O . ASP A 1 801 ? -19.269 -3.291 -34.408 1.00 35.84 801 ASP A O 1
ATOM 6470 N N . ILE A 1 802 ? -17.389 -2.081 -34.575 1.00 29.62 802 ILE A N 1
ATOM 6471 C CA . ILE A 1 802 ? -17.945 -1.022 -35.419 1.00 29.62 802 ILE A CA 1
ATOM 6472 C C . ILE A 1 802 ? -16.865 -0.657 -36.457 1.00 29.62 802 ILE A C 1
ATOM 6474 O O . ILE A 1 802 ? -15.708 -0.516 -36.056 1.00 29.62 802 ILE A O 1
ATOM 6478 N N . PRO A 1 803 ? -17.205 -0.585 -37.764 1.00 30.70 803 PRO A N 1
ATOM 6479 C CA . PRO A 1 803 ? -16.236 -0.588 -38.868 1.00 30.70 803 PRO A CA 1
ATOM 6480 C C . PRO A 1 803 ? -15.308 0.624 -38.932 1.00 30.70 803 PRO A C 1
ATOM 6482 O O . PRO A 1 803 ? -15.782 1.742 -38.622 1.00 30.70 803 PRO A O 1
#

Mean predicted aligned error: 15.18 Å

Radius of gyration: 30.69 Å; Cα contacts (8 Å, |Δi|>4): 1428; chains: 1; bounding box: 102×69×88 Å